Protein 5XAV (pdb70)

B-factor: mean 22.14, std 11.27, range [8.84, 95.39]

InterPro domains:
  IPR010941 Poly-beta-hydroxybutyrate polymerase, N-terminal domain [PF07167] (71-236)
  IPR010963 Poly(R)-hydroxyalkanoic acid synthase, class I [TIGR01838] (29-555)
  IPR029058 Alpha/Beta hydrolase fold [G3DSA:3.40.50.1820] (192-478)
  IPR029058 Alpha/Beta hydrolase fold [SSF53474] (191-480)
  IPR051321 Polyhydroxyalkanoate Synthase [PTHR36837] (29-557)

Organism: NCBI:txid611307

Structure (mmCIF, N/CA/C/O backbone):
data_5XAV
#
_entry.id   5XAV
#
_cell.length_a   117.332
_cell.length_b   117.332
_cell.length_c   105.911
_cell.angle_alpha   90.00
_cell.angle_beta   90.00
_cell.angle_gamma   120.00
#
_symmetry.space_group_name_H-M   'P 61'
#
loop_
_entity.id
_entity.type
_entity.pdbx_description
1 polymer 'Intracellular polyhydroxyalkanoate synthase'
2 water water
#
loop_
_atom_site.group_PDB
_atom_site.id
_atom_site.type_symbol
_atom_site.label_atom_id
_atom_site.label_alt_id
_atom_site.label_comp_id
_atom_site.label_asym_id
_atom_site.label_entity_id
_atom_site.label_seq_id
_atom_site.pdbx_PDB_ins_code
_atom_site.Cartn_x
_atom_site.Cartn_y
_atom_site.Cartn_z
_atom_site.occupancy
_atom_site.B_iso_or_equiv
_atom_site.auth_seq_id
_atom_site.auth_comp_id
_atom_site.auth_asym_id
_atom_site.auth_atom_id
_atom_site.pdbx_PDB_model_num
ATOM 1 N N . PRO A 1 2 ? 31.348 -40.318 -65.485 1.00 51.68 174 PRO A N 1
ATOM 2 C CA . PRO A 1 2 ? 31.260 -40.445 -64.039 1.00 58.97 174 PRO A CA 1
ATOM 3 C C . PRO A 1 2 ? 30.458 -39.296 -63.384 1.00 61.34 174 PRO A C 1
ATOM 4 O O . PRO A 1 2 ? 29.767 -38.534 -64.058 1.00 69.37 174 PRO A O 1
ATOM 8 N N . PHE A 1 3 ? 30.573 -39.161 -62.077 1.00 48.73 175 PHE A N 1
ATOM 9 C CA . PHE A 1 3 ? 29.863 -38.107 -61.369 1.00 33.80 175 PHE A CA 1
ATOM 10 C C . PHE A 1 3 ? 30.550 -36.751 -61.577 1.00 43.71 175 PHE A C 1
ATOM 11 O O . PHE A 1 3 ? 31.759 -36.654 -61.441 1.00 44.58 175 PHE A O 1
ATOM 19 N N . GLN A 1 4 ? 29.760 -35.725 -61.922 1.00 32.36 176 GLN A N 1
ATOM 20 C CA . GLN A 1 4 ? 30.214 -34.330 -61.929 1.00 33.39 176 GLN A CA 1
ATOM 21 C C . GLN A 1 4 ? 29.298 -33.581 -60.996 1.00 25.24 176 GLN A C 1
ATOM 22 O O . GLN A 1 4 ? 28.128 -33.346 -61.305 1.00 25.98 176 GLN A O 1
ATOM 28 N N . ILE A 1 5 ? 29.808 -33.191 -59.859 1.00 25.44 177 ILE A N 1
ATOM 29 C CA . ILE A 1 5 ? 29.019 -32.473 -58.834 1.00 21.58 177 ILE A CA 1
ATOM 30 C C . ILE A 1 5 ? 28.516 -31.177 -59.480 1.00 21.60 177 ILE A C 1
ATOM 31 O O . ILE A 1 5 ? 29.297 -30.396 -60.068 1.00 23.37 177 ILE A O 1
ATOM 36 N N . GLY A 1 6 ? 27.218 -30.952 -59.328 1.00 19.64 178 GLY A N 1
ATOM 37 C CA . GLY A 1 6 ? 26.555 -29.844 -59.911 1.00 19.91 178 GLY A CA 1
ATOM 38 C C . GLY A 1 6 ? 25.948 -30.077 -61.273 1.00 22.00 178 GLY A C 1
ATOM 39 O O . GLY A 1 6 ? 25.187 -29.183 -61.779 1.00 27.32 178 GLY A O 1
ATOM 40 N N . LYS A 1 7 ? 26.341 -31.194 -61.918 1.00 24.28 179 LYS A N 1
ATOM 41 C CA . LYS A 1 7 ? 25.879 -31.526 -63.240 1.00 24.03 179 LYS A CA 1
ATOM 42 C C . LYS A 1 7 ? 24.977 -32.752 -63.323 1.00 25.94 179 LYS A C 1
ATOM 43 O O . LYS A 1 7 ? 23.961 -32.742 -64.052 1.00 32.30 179 LYS A O 1
ATOM 49 N N . ASN A 1 8 ? 25.412 -33.847 -62.716 1.00 27.90 180 ASN A N 1
ATOM 50 C CA . ASN A 1 8 ? 24.557 -35.008 -62.667 1.00 28.88 180 ASN A CA 1
ATOM 51 C C . ASN A 1 8 ? 24.395 -35.565 -61.262 1.00 24.20 180 ASN A C 1
ATOM 52 O O . ASN A 1 8 ? 23.947 -36.681 -61.077 1.00 28.74 180 ASN A O 1
ATOM 57 N N . LEU A 1 9 ? 24.753 -34.721 -60.294 1.00 22.96 181 LEU A N 1
ATOM 58 C CA . LEU A 1 9 ? 24.560 -34.961 -58.884 1.00 21.50 181 LEU A CA 1
ATOM 59 C C . LEU A 1 9 ? 24.576 -33.561 -58.237 1.00 19.21 181 LEU A C 1
ATOM 60 O O . LEU A 1 9 ? 25.217 -32.708 -58.725 1.00 18.72 181 LEU A O 1
ATOM 65 N N . VAL A 1 10 ? 23.871 -33.401 -57.123 1.00 16.42 182 VAL A N 1
ATOM 66 C CA . VAL A 1 10 ? 23.847 -32.102 -56.434 1.00 15.22 182 VAL A CA 1
ATOM 67 C C . VAL A 1 10 ? 23.372 -30.975 -57.358 1.00 17.13 182 VAL A C 1
ATOM 68 O O . VAL A 1 10 ? 23.992 -29.975 -57.488 1.00 17.37 182 VAL A O 1
ATOM 72 N N . VAL A 1 11 ? 22.245 -31.213 -57.986 1.00 15.70 183 VAL A N 1
ATOM 73 C CA . VAL A 1 11 ? 21.697 -30.321 -58.987 1.00 16.37 183 VAL A CA 1
ATOM 74 C C . VAL A 1 11 ? 20.527 -29.426 -58.655 1.00 14.72 183 VAL A C 1
ATOM 75 O O . VAL A 1 11 ? 20.005 -28.805 -59.508 1.00 17.81 183 VAL A O 1
ATOM 79 N N . THR A 1 12 ? 20.148 -29.344 -57.386 1.00 14.86 184 THR A N 1
ATOM 80 C CA . THR A 1 12 ? 19.035 -28.495 -57.027 1.00 13.52 184 THR A CA 1
ATOM 81 C C . THR A 1 12 ? 19.463 -27.059 -57.367 1.00 12.43 184 THR A C 1
ATOM 82 O O . THR A 1 12 ? 20.431 -26.592 -56.919 1.00 14.51 184 THR A O 1
ATOM 86 N N . PRO A 1 13 ? 18.611 -26.389 -58.228 1.00 13.88 185 PRO A N 1
ATOM 87 C CA . PRO A 1 13 ? 19.032 -25.051 -58.639 1.00 13.08 185 PRO A CA 1
ATOM 88 C C . PRO A 1 13 ? 19.022 -23.963 -57.583 1.00 12.96 185 PRO A C 1
ATOM 89 O O . PRO A 1 13 ? 18.160 -23.927 -56.798 1.00 13.51 185 PRO A O 1
ATOM 93 N N . GLY A 1 14 ? 20.001 -23.088 -57.654 1.00 12.69 186 GLY A N 1
ATOM 94 C CA . GLY A 1 14 ? 20.097 -21.970 -56.744 1.00 13.09 186 GLY A CA 1
ATOM 95 C C . GLY A 1 14 ? 21.371 -21.194 -56.975 1.00 13.47 186 GLY A C 1
ATOM 96 O O . GLY A 1 14 ? 22.000 -21.359 -58.056 1.00 15.33 186 GLY A O 1
ATOM 97 N N . GLU A 1 15 ? 21.811 -20.342 -56.051 1.00 12.78 187 GLU A N 1
ATOM 98 C CA . GLU A 1 15 ? 22.957 -19.492 -56.176 1.00 12.55 187 GLU A CA 1
ATOM 99 C C . GLU A 1 15 ? 23.639 -19.406 -54.846 1.00 12.54 187 GLU A C 1
ATOM 100 O O . GLU A 1 15 ? 22.981 -19.409 -53.782 1.00 13.07 187 GLU A O 1
ATOM 106 N N . VAL A 1 16 ? 24.958 -19.364 -54.884 1.00 12.33 188 VAL A N 1
ATOM 107 C CA . VAL A 1 16 ? 25.747 -18.890 -53.744 1.00 11.29 188 VAL A CA 1
ATOM 108 C C . VAL A 1 16 ? 25.440 -17.398 -53.590 1.00 12.93 188 VAL A C 1
ATOM 109 O O . VAL A 1 16 ? 25.632 -16.627 -54.532 1.00 12.66 188 VAL A O 1
ATOM 113 N N . VAL A 1 17 ? 25.008 -17.015 -52.396 1.00 11.48 189 VAL A N 1
ATOM 114 C CA . VAL A 1 17 ? 24.597 -15.636 -52.116 1.00 11.00 189 VAL A CA 1
ATOM 115 C C . VAL A 1 17 ? 25.436 -14.972 -51.036 1.00 11.00 189 VAL A C 1
ATOM 116 O O . VAL A 1 17 ? 25.288 -13.775 -50.768 1.00 13.16 189 VAL A O 1
ATOM 120 N N . PHE A 1 18 ? 26.346 -15.728 -50.459 1.00 11.65 190 PHE A N 1
ATOM 121 C CA . PHE A 1 18 ? 27.246 -15.210 -49.419 1.00 11.92 190 PHE A CA 1
ATOM 122 C C . PHE A 1 18 ? 28.452 -16.117 -49.361 1.00 10.73 190 PHE A C 1
ATOM 123 O O . PHE A 1 18 ? 28.283 -17.367 -49.417 1.00 12.41 190 PHE A O 1
ATOM 131 N N . ARG A 1 19 ? 29.649 -15.554 -49.178 1.00 11.55 191 ARG A N 1
ATOM 132 C CA . ARG A 1 19 ? 30.840 -16.345 -48.997 1.00 12.31 191 ARG A CA 1
ATOM 133 C C . ARG A 1 19 ? 31.759 -15.652 -47.987 1.00 13.73 191 ARG A C 1
ATOM 134 O O . ARG A 1 19 ? 31.945 -14.444 -48.082 1.00 14.99 191 ARG A O 1
ATOM 142 N N . ASN A 1 20 ? 32.312 -16.411 -47.064 1.00 12.70 192 ASN A N 1
ATOM 143 C CA . ASN A 1 20 ? 33.375 -15.928 -46.225 1.00 12.83 192 ASN A CA 1
ATOM 144 C C . ASN A 1 20 ? 34.474 -16.960 -46.131 1.00 14.45 192 ASN A C 1
ATOM 145 O O . ASN A 1 20 ? 34.516 -17.876 -46.935 1.00 15.37 192 ASN A O 1
ATOM 150 N N . GLU A 1 21 ? 35.347 -16.860 -45.166 1.00 13.79 193 GLU A N 1
ATOM 151 C CA . GLU A 1 21 ? 36.508 -17.724 -45.077 1.00 15.60 193 GLU A CA 1
ATOM 152 C C . GLU A 1 21 ? 36.171 -19.156 -44.686 1.00 13.55 193 GLU A C 1
ATOM 153 O O . GLU A 1 21 ? 37.051 -20.023 -44.718 1.00 16.04 193 GLU A O 1
ATOM 159 N N . LEU A 1 22 ? 34.929 -19.392 -44.288 1.00 12.93 194 LEU A N 1
ATOM 160 C CA . LEU A 1 22 ? 34.493 -20.717 -43.829 1.00 12.58 194 LEU A CA 1
ATOM 161 C C . LEU A 1 22 ? 33.343 -21.327 -44.605 1.00 11.83 194 LEU A C 1
ATOM 162 O O . LEU A 1 22 ? 33.233 -22.548 -44.676 1.00 13.13 194 LEU A O 1
ATOM 167 N N . ILE A 1 23 ? 32.447 -20.473 -45.137 1.00 11.85 195 ILE A N 1
ATOM 168 C CA . ILE A 1 23 ? 31.227 -20.985 -45.771 1.00 11.55 195 ILE A CA 1
ATOM 169 C C . ILE A 1 23 ? 30.877 -20.330 -47.081 1.00 11.19 195 ILE A C 1
ATOM 170 O O . ILE A 1 23 ? 31.263 -19.186 -47.336 1.00 11.98 195 ILE A O 1
ATOM 175 N N . GLU A 1 24 ? 30.139 -21.083 -47.898 1.00 10.46 196 GLU A N 1
ATOM 176 C CA . GLU A 1 24 ? 29.270 -20.517 -48.910 1.00 11.06 196 GLU A CA 1
ATOM 177 C C . GLU A 1 24 ? 27.846 -20.773 -48.504 1.00 10.27 196 GLU A C 1
ATOM 178 O O . GLU A 1 24 ? 27.515 -21.882 -48.091 1.00 13.02 196 GLU A O 1
ATOM 184 N N . LEU A 1 25 ? 27.000 -19.758 -48.563 1.00 10.49 197 LEU A N 1
ATOM 185 C CA . LEU A 1 25 ? 25.608 -19.915 -48.289 1.00 9.55 197 LEU A CA 1
ATOM 186 C C . LEU A 1 25 ? 24.891 -20.043 -49.592 1.00 10.58 197 LEU A C 1
ATOM 187 O O . LEU A 1 25 ? 24.961 -19.139 -50.428 1.00 11.73 197 LEU A O 1
ATOM 192 N N . ILE A 1 26 ? 24.181 -21.138 -49.757 1.00 10.00 198 ILE A N 1
ATOM 193 C CA . ILE A 1 26 ? 23.418 -21.422 -50.983 1.00 10.46 198 ILE A CA 1
ATOM 194 C C . ILE A 1 26 ? 21.970 -21.058 -50.708 1.00 9.97 198 ILE A C 1
ATOM 195 O O . ILE A 1 26 ? 21.364 -21.537 -49.742 1.00 11.82 198 ILE A O 1
ATOM 200 N N . GLN A 1 27 ? 21.371 -20.306 -51.618 1.00 10.77 199 GLN A N 1
ATOM 201 C CA . GLN A 1 27 ? 19.951 -20.037 -51.622 1.00 10.06 199 GLN A CA 1
ATOM 202 C C . GLN A 1 27 ? 19.328 -20.777 -52.784 1.00 11.96 199 GLN A C 1
ATOM 203 O O . GLN A 1 27 ? 19.801 -20.590 -53.920 1.00 12.56 199 GLN A O 1
ATOM 209 N N . TYR A 1 28 ? 18.288 -21.568 -52.544 1.00 11.13 200 TYR A N 1
ATOM 210 C CA . TYR A 1 28 ? 17.695 -22.334 -53.617 1.00 11.75 200 TYR A CA 1
ATOM 211 C C . TYR A 1 28 ? 16.572 -21.565 -54.331 1.00 11.19 200 TYR A C 1
ATOM 212 O O . TYR A 1 28 ? 15.773 -20.861 -53.718 1.00 12.14 200 TYR A O 1
ATOM 221 N N . THR A 1 29 ? 16.500 -21.776 -55.657 1.00 11.47 201 THR A N 1
ATOM 222 C CA . THR A 1 29 ? 15.476 -21.160 -56.468 1.00 12.48 201 THR A CA 1
ATOM 223 C C . THR A 1 29 ? 14.109 -21.731 -56.118 1.00 11.20 201 THR A C 1
ATOM 224 O O . THR A 1 29 ? 13.990 -22.950 -55.982 1.00 12.54 201 THR A O 1
ATOM 228 N N . PRO A 1 30 ? 13.081 -20.890 -55.945 1.00 12.38 202 PRO A N 1
ATOM 229 C CA . PRO A 1 30 ? 11.749 -21.436 -55.619 1.00 12.09 202 PRO A CA 1
ATOM 230 C C . PRO A 1 30 ? 11.195 -22.284 -56.775 1.00 12.80 202 PRO A C 1
ATOM 231 O O . PRO A 1 30 ? 11.461 -21.976 -57.960 1.00 15.04 202 PRO A O 1
ATOM 235 N N . THR A 1 31 ? 10.353 -23.269 -56.416 1.00 11.84 203 THR A N 1
ATOM 236 C CA . THR A 1 31 ? 9.643 -24.105 -57.380 1.00 12.02 203 THR A CA 1
ATOM 237 C C . THR A 1 31 ? 8.148 -24.079 -57.129 1.00 12.11 203 THR A C 1
ATOM 238 O O . THR A 1 31 ? 7.424 -24.914 -57.678 1.00 14.70 203 THR A O 1
ATOM 242 N N . THR A 1 32 ? 7.692 -23.118 -56.314 1.00 13.24 204 THR A N 1
ATOM 243 C CA . THR A 1 32 ? 6.297 -22.925 -55.984 1.00 14.50 204 THR A CA 1
ATOM 244 C C . THR A 1 32 ? 5.951 -21.455 -56.190 1.00 13.61 204 THR A C 1
ATOM 245 O O . THR A 1 32 ? 6.806 -20.591 -56.021 1.00 14.28 204 THR A O 1
ATOM 249 N N . GLU A 1 33 ? 4.694 -21.150 -56.456 1.00 12.65 205 GLU A N 1
ATOM 250 C CA . GLU A 1 33 ? 4.272 -19.781 -56.678 1.00 12.66 205 GLU A CA 1
ATOM 251 C C . GLU A 1 33 ? 4.296 -18.953 -55.400 1.00 13.14 205 GLU A C 1
ATOM 252 O O . GLU A 1 33 ? 4.598 -17.735 -55.435 1.00 13.91 205 GLU A O 1
ATOM 258 N N . LYS A 1 34 ? 3.950 -19.606 -54.298 1.00 12.45 206 LYS A N 1
ATOM 259 C CA . LYS A 1 34 ? 3.979 -19.024 -52.961 1.00 11.47 206 LYS A CA 1
ATOM 260 C C . LYS A 1 34 ? 4.934 -19.819 -52.090 1.00 11.11 206 LYS A C 1
ATOM 261 O O . LYS A 1 34 ? 5.106 -21.018 -52.315 1.00 12.60 206 LYS A O 1
ATOM 267 N N . VAL A 1 35 ? 5.480 -19.163 -51.089 1.00 11.53 207 VAL A N 1
ATOM 268 C CA . VAL A 1 35 ? 6.345 -19.804 -50.123 1.00 10.86 207 VAL A CA 1
ATOM 269 C C . VAL A 1 35 ? 5.928 -19.475 -48.714 1.00 10.23 207 VAL A C 1
ATOM 270 O O . VAL A 1 35 ? 5.309 -18.412 -48.481 1.00 12.51 207 VAL A O 1
ATOM 274 N N . HIS A 1 36 ? 6.276 -20.344 -47.763 1.00 10.23 208 HIS A N 1
ATOM 275 C CA . HIS A 1 36 ? 6.210 -19.969 -46.366 1.00 10.81 208 HIS A CA 1
ATOM 276 C C . HIS A 1 36 ? 7.156 -18.784 -46.137 1.00 10.99 208 HIS A C 1
ATOM 277 O O . HIS A 1 36 ? 8.311 -18.823 -46.599 1.00 11.44 208 HIS A O 1
ATOM 284 N N . GLU A 1 37 ? 6.746 -17.771 -45.422 1.00 10.47 209 GLU A N 1
ATOM 285 C CA . GLU A 1 37 ? 7.546 -16.588 -45.287 1.00 11.38 209 GLU A CA 1
ATOM 286 C C . GLU A 1 37 ? 8.850 -16.768 -44.516 1.00 10.18 209 GLU A C 1
ATOM 287 O O . GLU A 1 37 ? 9.840 -16.131 -44.823 1.00 11.37 209 GLU A O 1
ATOM 293 N N . LYS A 1 38 ? 8.805 -17.594 -43.497 1.00 9.88 210 LYS A N 1
ATOM 294 C CA . LYS A 1 38 ? 9.918 -17.722 -42.563 1.00 9.96 210 LYS A CA 1
ATOM 295 C C . LYS A 1 38 ? 10.960 -18.728 -43.095 1.00 9.51 210 LYS A C 1
ATOM 296 O O . LYS A 1 38 ? 10.612 -19.880 -43.288 1.00 10.95 210 LYS A O 1
ATOM 302 N N . PRO A 1 39 ? 12.202 -18.270 -43.306 1.00 9.76 211 PRO A N 1
ATOM 303 C CA . PRO A 1 39 ? 13.205 -19.148 -43.951 1.00 9.88 211 PRO A CA 1
ATOM 304 C C . PRO A 1 39 ? 13.614 -20.327 -43.100 1.00 10.32 211 PRO A C 1
ATOM 305 O O . PRO A 1 39 ? 13.415 -20.392 -41.877 1.00 10.16 211 PRO A O 1
ATOM 309 N N . LEU A 1 40 ? 14.243 -21.279 -43.779 1.00 9.41 212 LEU A N 1
ATOM 310 C CA . LEU A 1 40 ? 14.697 -22.559 -43.262 1.00 10.46 212 LEU A CA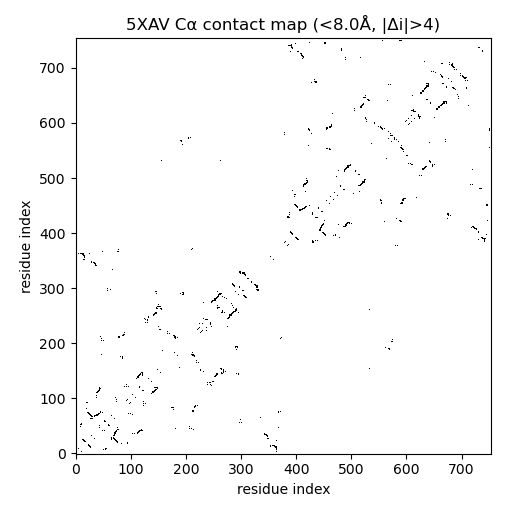 1
ATOM 311 C C . LEU A 1 40 ? 16.169 -22.716 -43.573 1.00 9.63 212 LEU A C 1
ATOM 312 O O . LEU A 1 40 ? 16.544 -22.774 -44.740 1.00 11.30 212 LEU A O 1
ATOM 317 N N . LEU A 1 41 ? 17.008 -22.749 -42.529 1.00 9.59 213 LEU A N 1
ATOM 318 C CA . LEU A 1 41 ? 18.447 -22.851 -42.658 1.00 10.05 213 LEU A CA 1
ATOM 319 C C . LEU A 1 41 ? 18.940 -24.267 -42.385 1.00 9.41 213 LEU A C 1
ATOM 320 O O . LEU A 1 41 ? 18.718 -24.819 -41.284 1.00 11.28 213 LEU A O 1
ATOM 325 N N . PHE A 1 42 ? 19.580 -24.881 -43.371 1.00 9.50 214 PHE A N 1
ATOM 326 C CA . PHE A 1 42 ? 20.221 -26.181 -43.238 1.00 9.93 214 PHE A CA 1
ATOM 327 C C . PHE A 1 42 ? 21.683 -26.001 -42.832 1.00 10.42 214 PHE A C 1
ATOM 328 O O . PHE A 1 42 ? 22.446 -25.306 -43.518 1.00 10.35 214 PHE A O 1
ATOM 336 N N . VAL A 1 43 ? 22.076 -26.677 -41.738 1.00 10.39 215 VAL A N 1
ATOM 337 C CA . VAL A 1 43 ? 23.417 -26.722 -41.223 1.00 10.59 215 VAL A CA 1
ATOM 338 C C . VAL A 1 43 ? 23.910 -28.181 -41.331 1.00 9.81 215 VAL A C 1
ATOM 339 O O . VAL A 1 43 ? 23.690 -29.007 -40.427 1.00 11.09 215 VAL A O 1
ATOM 343 N N . PRO A 1 44 ? 24.513 -28.524 -42.467 1.00 10.69 216 PRO A N 1
ATOM 344 C CA . PRO A 1 44 ? 24.984 -29.895 -42.686 1.00 11.36 216 PRO A CA 1
ATOM 345 C C . PRO A 1 44 ? 26.253 -30.146 -41.832 1.00 12.53 216 PRO A C 1
ATOM 346 O O . PRO A 1 44 ? 26.836 -29.199 -41.281 1.00 13.77 216 PRO A O 1
ATOM 350 N N . PRO A 1 45 ? 26.701 -31.392 -41.788 1.00 14.23 217 PRO A N 1
ATOM 351 C CA . PRO A 1 45 ? 27.960 -31.609 -41.159 1.00 15.98 217 PRO A CA 1
ATOM 352 C C . PRO A 1 45 ? 29.116 -31.097 -41.957 1.00 16.02 217 PRO A C 1
ATOM 353 O O . PRO A 1 45 ? 28.995 -30.916 -43.180 1.00 15.47 217 PRO A O 1
ATOM 357 N N . CYS A 1 46 ? 30.266 -30.888 -41.321 1.00 16.34 218 CYS A N 1
ATOM 358 C CA . CYS A 1 46 ? 31.517 -30.439 -41.971 1.00 15.91 218 CYS A CA 1
ATOM 359 C C . CYS A 1 46 ? 32.523 -31.591 -42.022 1.00 17.44 218 CYS A C 1
ATOM 360 O O . CYS A 1 46 ? 33.679 -31.413 -42.321 1.00 16.33 218 CYS A O 1
ATOM 363 N N . ILE A 1 47 ? 32.014 -32.793 -41.750 1.00 16.16 219 ILE A N 1
ATOM 364 C CA . ILE A 1 47 ? 32.702 -34.045 -42.062 1.00 17.26 219 ILE A CA 1
ATOM 365 C C . ILE A 1 47 ? 32.014 -34.617 -43.295 1.00 16.87 219 ILE A C 1
ATOM 366 O O . ILE A 1 47 ? 30.775 -34.733 -43.264 1.00 18.96 219 ILE A O 1
ATOM 371 N N . ASN A 1 48 ? 32.731 -35.043 -44.343 1.00 18.78 220 ASN A N 1
ATOM 372 C CA . ASN A 1 48 ? 32.150 -35.261 -45.606 1.00 18.48 220 ASN A CA 1
ATOM 373 C C . ASN A 1 48 ? 31.458 -34.005 -46.154 1.00 15.39 220 ASN A C 1
ATOM 374 O O . ASN A 1 48 ? 31.536 -32.958 -45.438 1.00 22.28 220 ASN A O 1
ATOM 379 N N . LYS A 1 49 ? 30.859 -34.097 -47.315 1.00 15.69 221 LYS A N 1
ATOM 380 C CA . LYS A 1 49 ? 30.303 -32.978 -48.000 1.00 16.00 221 LYS A CA 1
ATOM 381 C C . LYS A 1 49 ? 28.779 -32.988 -47.733 1.00 14.21 221 LYS A C 1
ATOM 382 O O . LYS A 1 49 ? 28.134 -34.039 -47.526 1.00 18.97 221 LYS A O 1
ATOM 388 N N . TYR A 1 50 ? 28.205 -31.800 -47.789 1.00 14.32 222 TYR A N 1
ATOM 389 C CA . TYR A 1 50 ? 26.811 -31.630 -47.462 1.00 13.33 222 TYR A CA 1
ATOM 390 C C . TYR A 1 50 ? 25.867 -32.454 -48.334 1.00 13.83 222 TYR A C 1
ATOM 391 O O . TYR A 1 50 ? 24.708 -32.650 -47.948 1.00 14.49 222 TYR A O 1
ATOM 400 N N . TYR A 1 51 ? 26.317 -32.856 -49.535 1.00 14.75 223 TYR A N 1
ATOM 401 C CA . TYR A 1 51 ? 25.445 -33.239 -50.573 1.00 14.27 223 TYR A CA 1
ATOM 402 C C . TYR A 1 51 ? 24.791 -34.616 -50.403 1.00 13.29 223 TYR A C 1
ATOM 403 O O . TYR A 1 51 ? 23.991 -35.033 -51.250 1.00 14.77 223 TYR A O 1
ATOM 412 N N . LEU A 1 52 ? 25.110 -35.277 -49.319 1.00 13.02 224 LEU A N 1
ATOM 413 C CA . LEU A 1 52 ? 24.224 -36.341 -48.876 1.00 15.23 224 LEU A CA 1
ATOM 414 C C . LEU A 1 52 ? 22.784 -35.858 -48.789 1.00 15.18 224 LEU A C 1
ATOM 415 O O . LEU A 1 52 ? 21.846 -36.661 -49.020 1.00 16.11 224 LEU A O 1
ATOM 420 N N . MET A 1 53 ? 22.582 -34.545 -48.510 1.00 13.29 225 MET A N 1
ATOM 421 C CA . MET A 1 53 ? 21.269 -33.925 -48.446 1.00 13.61 225 MET A CA 1
ATOM 422 C C . MET A 1 53 ? 20.755 -33.431 -49.796 1.00 13.65 225 MET A C 1
ATOM 423 O O . MET A 1 53 ? 19.638 -32.913 -49.879 1.00 15.31 225 MET A O 1
ATOM 428 N N . ASP A 1 54 ? 21.557 -33.581 -50.842 1.00 13.11 226 ASP A N 1
ATOM 429 C CA . ASP A 1 54 ? 21.169 -33.197 -52.198 1.00 12.59 226 ASP A CA 1
ATOM 430 C C . ASP A 1 54 ? 21.811 -34.110 -53.223 1.00 14.53 226 ASP A C 1
ATOM 431 O O . ASP A 1 54 ? 22.686 -33.653 -53.986 1.00 15.27 226 ASP A O 1
ATOM 436 N N . LEU A 1 55 ? 21.445 -35.375 -53.253 1.00 16.77 227 LEU A N 1
ATOM 437 C CA . LEU A 1 55 ? 22.039 -36.312 -54.188 1.00 16.73 227 LEU A CA 1
ATOM 438 C C . LEU A 1 55 ? 21.433 -36.215 -55.567 1.00 17.95 227 LEU A C 1
ATOM 439 O O . LEU A 1 55 ? 21.894 -35.423 -56.406 1.00 21.13 227 LEU A O 1
ATOM 444 N N . GLN A 1 56 ? 20.453 -37.024 -55.855 1.00 18.40 228 GLN A N 1
ATOM 445 C CA . GLN A 1 56 ? 19.703 -36.931 -57.087 1.00 19.76 228 GLN A CA 1
ATOM 446 C C . GLN A 1 56 ? 18.428 -36.175 -56.822 1.00 17.46 228 GLN A C 1
ATOM 447 O O . GLN A 1 56 ? 18.018 -36.082 -55.715 1.00 17.78 228 GLN A O 1
ATOM 453 N N . PRO A 1 57 ? 17.723 -35.727 -57.860 1.00 17.98 229 PRO A N 1
ATOM 454 C CA . PRO A 1 57 ? 16.451 -35.085 -57.603 1.00 17.74 229 PRO A CA 1
ATOM 455 C C . PRO A 1 57 ? 15.486 -35.968 -56.818 1.00 17.24 229 PRO A C 1
ATOM 456 O O . PRO A 1 57 ? 14.864 -35.496 -55.870 1.00 18.20 229 PRO A O 1
ATOM 460 N N . ASP A 1 58 ? 15.423 -37.253 -57.111 1.00 18.80 230 ASP A N 1
ATOM 461 C CA . ASP A 1 58 ? 14.410 -38.098 -56.433 1.00 20.35 230 ASP A CA 1
ATOM 462 C C . ASP A 1 58 ? 14.665 -38.236 -54.957 1.00 18.32 230 ASP A C 1
ATOM 463 O O . ASP A 1 58 ? 13.712 -38.303 -54.186 1.00 21.66 230 ASP A O 1
ATOM 468 N N . ASN A 1 59 ? 15.941 -38.211 -54.535 1.00 17.38 231 ASN A N 1
ATOM 469 C CA . ASN A 1 59 ? 16.256 -38.427 -53.120 1.00 17.15 231 ASN A CA 1
ATOM 470 C C . ASN A 1 59 ? 16.805 -37.223 -52.405 1.00 15.24 231 ASN A C 1
ATOM 471 O O . ASN A 1 59 ? 17.250 -37.281 -51.246 1.00 15.40 231 ASN A O 1
ATOM 476 N N . SER A 1 60 ? 16.766 -36.055 -53.095 1.00 13.82 232 SER A N 1
ATOM 477 C CA . SER A 1 60 ? 17.240 -34.803 -52.521 1.00 12.45 232 SER A CA 1
ATOM 478 C C . SER A 1 60 ? 16.366 -34.246 -51.418 1.00 12.19 232 SER A C 1
ATOM 479 O O . SER A 1 60 ? 15.168 -34.005 -51.636 1.00 13.01 232 SER A O 1
ATOM 482 N N . MET A 1 61 ? 16.951 -34.031 -50.241 1.00 11.76 233 MET A N 1
ATOM 483 C CA . MET A 1 61 ? 16.195 -33.435 -49.143 1.00 12.22 233 MET A CA 1
ATOM 484 C C . MET A 1 61 ? 15.933 -31.962 -49.421 1.00 11.25 233 MET A C 1
ATOM 485 O O . MET A 1 61 ? 14.835 -31.443 -49.147 1.00 11.40 233 MET A O 1
ATOM 490 N N . VAL A 1 62 ? 16.936 -31.219 -49.882 1.00 11.25 234 VAL A N 1
ATOM 491 C CA . VAL A 1 62 ? 16.771 -29.805 -50.157 1.00 11.25 234 VAL A CA 1
ATOM 492 C C . VAL A 1 62 ? 15.673 -29.616 -51.221 1.00 11.65 234 VAL A C 1
ATOM 493 O O . VAL A 1 62 ? 14.812 -28.727 -51.088 1.00 11.86 234 VAL A O 1
ATOM 497 N N . ARG A 1 63 ? 15.710 -30.412 -52.274 1.00 11.98 235 ARG A N 1
ATOM 498 C CA . ARG A 1 63 ? 14.748 -30.255 -53.362 1.00 11.78 235 ARG A CA 1
ATOM 499 C C . ARG A 1 63 ? 13.353 -30.465 -52.803 1.00 11.69 235 ARG A C 1
ATOM 500 O O . ARG A 1 63 ? 12.388 -29.748 -53.165 1.00 11.67 235 ARG A O 1
ATOM 508 N N . HIS A 1 64 ? 13.183 -31.491 -51.985 1.00 11.64 236 HIS A N 1
ATOM 509 C CA . HIS A 1 64 ? 11.844 -31.771 -51.400 1.00 10.68 236 HIS A CA 1
ATOM 510 C C . HIS A 1 64 ? 11.331 -30.555 -50.617 1.00 10.76 236 HIS A C 1
ATOM 511 O O . HIS A 1 64 ? 10.196 -30.123 -50.776 1.00 11.80 236 HIS A O 1
ATOM 518 N N . PHE A 1 65 ? 12.166 -30.015 -49.730 1.00 9.92 237 PHE A N 1
ATOM 519 C CA . PHE A 1 65 ? 11.710 -28.923 -48.877 1.00 9.87 237 PHE A CA 1
ATOM 520 C C . PHE A 1 65 ? 11.476 -27.626 -49.653 1.00 10.10 237 PHE A C 1
ATOM 521 O O . PHE A 1 65 ? 10.502 -26.912 -49.368 1.00 11.18 237 PHE A O 1
ATOM 529 N N . VAL A 1 66 ? 12.285 -27.317 -50.673 1.00 9.76 238 VAL A N 1
ATOM 530 C CA . VAL A 1 66 ? 11.987 -26.194 -51.511 1.00 10.54 238 VAL A CA 1
ATOM 531 C C . VAL A 1 66 ? 10.609 -26.432 -52.173 1.00 10.78 238 VAL A C 1
ATOM 532 O O . VAL A 1 66 ? 9.759 -25.521 -52.287 1.00 11.72 238 VAL A O 1
ATOM 536 N N . GLY A 1 67 ? 10.362 -27.671 -52.604 1.00 11.15 239 GLY A N 1
ATOM 537 C CA . GLY A 1 67 ? 9.099 -27.999 -53.256 1.00 12.43 239 GLY A CA 1
ATOM 538 C C . GLY A 1 67 ? 7.885 -27.956 -52.349 1.00 11.29 239 GLY A C 1
ATOM 539 O O . GLY A 1 67 ? 6.766 -27.867 -52.853 1.00 13.21 239 GLY A O 1
ATOM 540 N N . GLN A 1 68 ? 8.104 -28.017 -51.023 1.00 10.79 240 GLN A N 1
ATOM 541 C CA . GLN A 1 68 ? 7.069 -27.868 -50.039 1.00 11.76 240 GLN A CA 1
ATOM 542 C C . GLN A 1 68 ? 6.809 -26.386 -49.706 1.00 13.06 240 GLN A C 1
ATOM 543 O O . GLN A 1 68 ? 5.993 -26.077 -48.818 1.00 14.18 240 GLN A O 1
ATOM 549 N N . GLY A 1 69 ? 7.537 -25.478 -50.361 1.00 10.95 241 GLY A N 1
ATOM 550 C CA . GLY A 1 69 ? 7.370 -24.075 -50.148 1.00 12.31 241 GLY A CA 1
ATOM 551 C C . GLY A 1 69 ? 8.290 -23.402 -49.176 1.00 10.33 241 GLY A C 1
ATOM 552 O O . GLY A 1 69 ? 8.064 -22.238 -48.812 1.00 12.02 241 GLY A O 1
ATOM 553 N N . TYR A 1 70 ? 9.319 -24.095 -48.724 1.00 9.94 242 TYR A N 1
ATOM 554 C CA . TYR A 1 70 ? 10.239 -23.463 -47.787 1.00 9.66 242 TYR A CA 1
ATOM 555 C C . TYR A 1 70 ? 11.319 -22.650 -48.522 1.00 10.07 242 TYR A C 1
ATOM 556 O O . TYR A 1 70 ? 11.778 -23.056 -49.617 1.00 10.86 242 TYR A O 1
ATOM 565 N N . ARG A 1 71 ? 11.706 -21.562 -47.934 1.00 10.05 243 ARG A N 1
ATOM 566 C CA . ARG A 1 71 ? 12.758 -20.694 -48.397 1.00 9.29 243 ARG A CA 1
ATOM 567 C C . ARG A 1 71 ? 14.060 -21.271 -47.813 1.00 9.29 243 ARG A C 1
ATOM 568 O O . ARG A 1 71 ? 14.435 -20.958 -46.675 1.00 10.40 243 ARG A O 1
ATOM 576 N N . VAL A 1 72 ? 14.693 -22.171 -48.550 1.00 10.21 244 VAL A N 1
ATOM 577 C CA . VAL A 1 72 ? 15.781 -22.960 -48.050 1.00 11.20 244 VAL A CA 1
ATOM 578 C C . VAL A 1 72 ? 17.115 -22.264 -48.328 1.00 9.60 244 VAL A C 1
ATOM 579 O O . VAL A 1 72 ? 17.375 -21.834 -49.493 1.00 10.38 244 VAL A O 1
ATOM 583 N N . PHE A 1 73 ? 17.913 -22.154 -47.286 1.00 9.29 245 PHE A N 1
ATOM 584 C CA . PHE A 1 73 ? 19.302 -21.735 -47.389 1.00 9.75 245 PHE A CA 1
ATOM 585 C C . PHE A 1 73 ? 20.150 -22.827 -46.790 1.00 10.24 245 PHE A C 1
ATOM 586 O O . PHE A 1 73 ? 19.764 -23.418 -45.779 1.00 12.30 245 PHE A O 1
ATOM 594 N N . LEU A 1 74 ? 21.327 -23.063 -47.334 1.00 9.47 246 LEU A N 1
ATOM 595 C CA . LEU A 1 74 ? 22.178 -24.177 -46.865 1.00 9.72 246 LEU A CA 1
ATOM 596 C C . LEU A 1 74 ? 23.628 -23.749 -46.732 1.00 9.44 246 LEU A C 1
ATOM 597 O O . LEU A 1 74 ? 24.186 -23.035 -47.587 1.00 11.21 246 LEU A O 1
ATOM 602 N N . VAL A 1 75 ? 24.264 -24.143 -45.619 1.00 10.11 247 VAL A N 1
ATOM 603 C CA . VAL A 1 75 ? 25.665 -23.877 -45.369 1.00 10.85 247 VAL A CA 1
ATOM 604 C C . VAL A 1 75 ? 26.527 -24.934 -46.049 1.00 10.48 247 VAL A C 1
ATOM 605 O O . VAL A 1 75 ? 26.426 -26.139 -45.699 1.00 12.29 247 VAL A O 1
ATOM 609 N N . SER A 1 76 ? 27.433 -24.493 -46.932 1.00 10.85 248 SER A N 1
ATOM 610 C CA . SER A 1 76 ? 28.409 -25.346 -47.567 1.00 11.19 248 SER A CA 1
ATOM 611 C C . SER A 1 76 ? 29.754 -25.042 -47.013 1.00 11.57 248 SER A C 1
ATOM 612 O O . SER A 1 76 ? 30.295 -23.939 -47.208 1.00 12.25 248 SER A O 1
ATOM 615 N N . TRP A 1 77 ? 30.301 -25.984 -46.217 1.00 11.62 249 TRP A N 1
ATOM 616 C CA . TRP A 1 77 ? 31.540 -25.743 -45.467 1.00 12.71 249 TRP A CA 1
ATOM 617 C C . TRP A 1 77 ? 32.802 -25.841 -46.344 1.00 12.78 249 TRP A C 1
ATOM 618 O O . TRP A 1 77 ? 32.954 -26.740 -47.188 1.00 14.45 249 TRP A O 1
ATOM 629 N N . ARG A 1 78 ? 33.742 -24.964 -46.081 1.00 13.74 250 ARG A N 1
ATOM 630 C CA . ARG A 1 78 ? 35.026 -24.975 -46.769 1.00 12.97 250 ARG A CA 1
ATOM 631 C C . ARG A 1 78 ? 35.918 -26.091 -46.176 1.00 15.26 250 ARG A C 1
ATOM 632 O O . ARG A 1 78 ? 36.163 -26.107 -44.945 1.00 15.00 250 ARG A O 1
ATOM 640 N N . SER A 1 79 ? 36.409 -26.977 -47.039 1.00 14.24 251 SER A N 1
ATOM 641 C CA . SER A 1 79 ? 37.385 -27.981 -46.620 1.00 15.27 251 SER A CA 1
ATOM 642 C C . SER A 1 79 ? 38.670 -27.308 -46.156 1.00 16.80 251 SER A C 1
ATOM 643 O O . SER A 1 79 ? 39.136 -26.395 -46.812 1.00 17.42 251 SER A O 1
ATOM 646 N N . ALA A 1 80 ? 39.197 -27.706 -44.984 1.00 16.07 252 ALA A N 1
ATOM 647 C CA . ALA A 1 80 ? 40.281 -26.925 -44.376 1.00 15.70 252 ALA A CA 1
ATOM 648 C C . ALA A 1 80 ? 41.540 -26.881 -45.239 1.00 17.28 252 ALA A C 1
ATOM 649 O O . ALA A 1 80 ? 42.026 -27.908 -45.733 1.00 18.81 252 ALA A O 1
ATOM 651 N N . VAL A 1 81 ? 42.080 -25.692 -45.364 1.00 18.13 253 VAL A N 1
ATOM 652 C CA . VAL A 1 81 ? 43.331 -25.406 -46.046 1.00 19.53 253 VAL A CA 1
ATOM 653 C C . VAL A 1 81 ? 44.207 -24.590 -45.072 1.00 21.32 253 VAL A C 1
ATOM 654 O O . VAL A 1 81 ? 43.725 -24.141 -44.050 1.00 20.89 253 VAL A O 1
ATOM 658 N N . PRO A 1 82 ? 45.477 -24.380 -45.407 1.00 22.82 254 PRO A N 1
ATOM 659 C CA . PRO A 1 82 ? 46.371 -23.794 -44.411 1.00 23.22 254 PRO A CA 1
ATOM 660 C C . PRO A 1 82 ? 45.933 -22.470 -43.804 1.00 23.07 254 PRO A C 1
ATOM 661 O O . PRO A 1 82 ? 46.237 -22.185 -42.665 1.00 22.63 254 PRO A O 1
ATOM 665 N N . GLU A 1 83 ? 45.287 -21.609 -44.574 1.00 21.92 255 GLU A N 1
ATOM 666 C CA . GLU A 1 83 ? 44.865 -20.346 -43.972 1.00 22.94 255 GLU A CA 1
ATOM 667 C C . GLU A 1 83 ? 43.793 -20.512 -42.896 1.00 21.33 255 GLU A C 1
ATOM 668 O O . GLU A 1 83 ? 43.516 -19.578 -42.152 1.00 22.77 255 GLU A O 1
ATOM 674 N N . MET A 1 84 ? 43.228 -21.725 -42.794 1.00 19.10 256 MET A N 1
ATOM 675 C CA . MET A 1 84 ? 42.247 -22.061 -41.786 1.00 17.60 256 MET A CA 1
ATOM 676 C C . MET A 1 84 ? 42.819 -22.866 -40.620 1.00 18.15 256 MET A C 1
ATOM 677 O O . MET A 1 84 ? 42.047 -23.358 -39.779 1.00 17.22 256 MET A O 1
ATOM 682 N N . LYS A 1 85 ? 44.127 -22.990 -40.550 1.00 18.15 257 LYS A N 1
ATOM 683 C CA . LYS A 1 85 ? 44.747 -23.921 -39.617 1.00 18.21 257 LYS A CA 1
ATOM 684 C C . LYS A 1 85 ? 44.526 -23.582 -38.150 1.00 18.27 257 LYS A C 1
ATOM 685 O O . LYS A 1 85 ? 44.735 -24.446 -37.281 1.00 19.37 257 LYS A O 1
ATOM 691 N N . ASN A 1 86 ? 44.158 -22.338 -37.861 1.00 18.77 258 ASN A N 1
ATOM 692 C CA . ASN A 1 86 ? 43.890 -21.933 -36.495 1.00 19.48 258 ASN A CA 1
ATOM 693 C C . ASN A 1 86 ? 42.423 -21.865 -36.144 1.00 18.27 258 ASN A C 1
ATOM 694 O O . ASN A 1 86 ? 42.089 -21.424 -35.060 1.00 20.82 258 ASN A O 1
ATOM 699 N N . PHE A 1 87 ? 41.536 -22.239 -37.092 1.00 15.36 259 PHE A N 1
ATOM 700 C CA . PHE A 1 87 ? 40.116 -22.155 -36.837 1.00 15.79 259 PHE A CA 1
ATOM 701 C C . PHE A 1 87 ? 39.718 -23.105 -35.694 1.00 14.49 259 PHE A C 1
ATOM 702 O O . PHE A 1 87 ? 40.251 -24.225 -35.583 1.00 15.88 259 PHE A O 1
ATOM 710 N N . THR A 1 88 ? 38.786 -22.648 -34.876 1.00 14.74 260 THR A N 1
ATOM 711 C CA . THR A 1 88 ? 38.338 -23.346 -33.717 1.00 13.50 260 THR A CA 1
ATOM 712 C C . THR A 1 88 ? 36.860 -23.695 -33.806 1.00 13.18 260 THR A C 1
ATOM 713 O O . THR A 1 88 ? 36.172 -23.297 -34.756 1.00 13.62 260 THR A O 1
ATOM 717 N N . TRP A 1 89 ? 36.363 -24.446 -32.810 1.00 12.57 261 TRP A N 1
ATOM 718 C CA . TRP A 1 89 ? 34.922 -24.709 -32.740 1.00 12.36 261 TRP A CA 1
ATOM 719 C C . TRP A 1 89 ? 34.142 -23.372 -32.739 1.00 12.78 261 TRP A C 1
ATOM 720 O O . TRP A 1 89 ? 33.107 -23.250 -33.370 1.00 13.36 261 TRP A O 1
ATOM 731 N N . GLU A 1 90 ? 34.636 -22.383 -32.015 1.00 12.59 262 GLU A N 1
ATOM 732 C CA . GLU A 1 90 ? 34.016 -21.088 -31.999 1.00 12.91 262 GLU A CA 1
ATOM 733 C C . GLU A 1 90 ? 33.942 -20.457 -33.405 1.00 12.41 262 GLU A C 1
ATOM 734 O O . GLU A 1 90 ? 32.952 -19.785 -33.708 1.00 13.42 262 GLU A O 1
ATOM 740 N N . THR A 1 91 ? 34.938 -20.684 -34.238 1.00 12.25 263 THR A N 1
ATOM 741 C CA . THR A 1 91 ? 34.895 -20.138 -35.574 1.00 12.18 263 THR A CA 1
ATOM 742 C C . THR A 1 91 ? 33.667 -20.717 -36.314 1.00 12.95 263 THR A C 1
ATOM 743 O O . THR A 1 91 ? 33.023 -20.022 -37.135 1.00 13.71 263 THR A O 1
ATOM 747 N N . TYR A 1 92 ? 33.378 -22.007 -36.111 1.00 12.52 264 TYR A N 1
ATOM 748 C CA . TYR A 1 92 ? 32.231 -22.635 -36.772 1.00 11.86 264 TYR A CA 1
ATOM 749 C C . TYR A 1 92 ? 30.892 -22.051 -36.304 1.00 12.03 264 TYR A C 1
ATOM 750 O O . TYR A 1 92 ? 29.970 -21.912 -37.090 1.00 12.29 264 TYR A O 1
ATOM 759 N N . ILE A 1 93 ? 30.824 -21.615 -35.066 1.00 11.85 265 ILE A N 1
ATOM 760 C CA . ILE A 1 93 ? 29.643 -20.905 -34.564 1.00 13.19 265 ILE A CA 1
ATOM 761 C C . ILE A 1 93 ? 29.559 -19.524 -35.205 1.00 11.39 265 ILE A C 1
ATOM 762 O O . ILE A 1 93 ? 28.490 -19.147 -35.741 1.00 12.07 265 ILE A O 1
ATOM 767 N N . GLU A 1 94 ? 30.626 -18.745 -35.134 1.00 11.50 266 GLU A N 1
ATOM 768 C CA . GLU A 1 94 ? 30.617 -17.344 -35.546 1.00 13.54 266 GLU A CA 1
ATOM 769 C C . GLU A 1 94 ? 30.634 -17.123 -37.042 1.00 12.14 266 GLU A C 1
ATOM 770 O O . GLU A 1 94 ? 29.737 -16.457 -37.624 1.00 13.78 266 GLU A O 1
ATOM 776 N N . LYS A 1 95 ? 31.586 -17.742 -37.726 1.00 12.38 267 LYS A N 1
ATOM 777 C CA . LYS A 1 95 ? 31.746 -17.601 -39.173 1.00 12.60 267 LYS A CA 1
ATOM 778 C C . LYS A 1 95 ? 30.890 -18.551 -39.943 1.00 12.60 267 LYS A C 1
ATOM 779 O O . LYS A 1 95 ? 30.738 -18.426 -41.162 1.00 14.86 267 LYS A O 1
ATOM 785 N N . GLY A 1 96 ? 30.322 -19.550 -39.261 1.00 12.75 268 GLY A N 1
ATOM 786 C CA . GLY A 1 96 ? 29.462 -20.533 -39.896 1.00 12.39 268 GLY A CA 1
ATOM 787 C C . GLY A 1 96 ? 28.002 -20.231 -39.600 1.00 12.08 268 GLY A C 1
ATOM 788 O O . GLY A 1 96 ? 27.323 -19.574 -40.370 1.00 13.56 268 GLY A O 1
ATOM 789 N N . VAL A 1 97 ? 27.499 -20.682 -38.457 1.00 11.47 269 VAL A N 1
ATOM 790 C CA . VAL A 1 97 ? 26.104 -20.588 -38.166 1.00 11.14 269 VAL A CA 1
ATOM 791 C C . VAL A 1 97 ? 25.633 -19.132 -38.098 1.00 10.36 269 VAL A C 1
ATOM 792 O O . VAL A 1 97 ? 24.615 -18.771 -38.722 1.00 11.34 269 VAL A O 1
ATOM 796 N N . PHE A 1 98 ? 26.278 -18.298 -37.300 1.00 10.70 270 PHE A N 1
ATOM 797 C CA . PHE A 1 98 ? 25.800 -16.924 -37.149 1.00 11.17 270 PHE A CA 1
ATOM 798 C C . PHE A 1 98 ? 25.971 -16.095 -38.418 1.00 10.64 270 PHE A C 1
ATOM 799 O O . PHE A 1 98 ? 25.095 -15.299 -38.773 1.00 12.14 270 PHE A O 1
ATOM 807 N N . ALA A 1 99 ? 27.104 -16.267 -39.144 1.00 11.12 271 ALA A N 1
ATOM 808 C CA . ALA A 1 99 ? 27.283 -15.552 -40.389 1.00 12.10 271 ALA A CA 1
ATOM 809 C C . ALA A 1 99 ? 26.160 -15.904 -41.381 1.00 11.64 271 ALA A C 1
ATOM 810 O O . ALA A 1 99 ? 25.603 -15.035 -42.055 1.00 12.06 271 ALA A O 1
ATOM 812 N N . ALA A 1 100 ? 25.846 -17.186 -41.454 1.00 11.10 272 ALA A N 1
ATOM 813 C CA . ALA A 1 100 ? 24.770 -17.647 -42.274 1.00 10.80 272 ALA A CA 1
ATOM 814 C C . ALA A 1 100 ? 23.441 -17.014 -41.902 1.00 10.35 272 ALA A C 1
ATOM 815 O O . ALA A 1 100 ? 22.718 -16.508 -42.760 1.00 11.24 272 ALA A O 1
ATOM 817 N N . ALA A 1 101 ? 23.125 -17.036 -40.616 1.00 9.93 273 ALA A N 1
ATOM 818 C CA . ALA A 1 101 ? 21.865 -16.489 -40.083 1.00 10.41 273 ALA A CA 1
ATOM 819 C C . ALA A 1 101 ? 21.754 -14.995 -40.376 1.00 10.49 273 ALA A C 1
ATOM 820 O O . ALA A 1 101 ? 20.704 -14.495 -40.774 1.00 11.27 273 ALA A O 1
ATOM 822 N N . GLU A 1 102 ? 22.840 -14.253 -40.193 1.00 10.75 274 GLU A N 1
ATOM 823 C CA . GLU A 1 102 ? 22.892 -12.827 -40.516 1.00 11.05 274 GLU A CA 1
ATOM 824 C C . GLU A 1 102 ? 22.572 -12.602 -41.974 1.00 10.98 274 GLU A C 1
ATOM 825 O O . GLU A 1 102 ? 21.787 -11.679 -42.332 1.00 12.78 274 GLU A O 1
ATOM 831 N N . ALA A 1 103 ? 23.190 -13.358 -42.877 1.00 10.37 275 ALA A N 1
ATOM 832 C CA . ALA A 1 103 ? 22.967 -13.193 -44.314 1.00 10.44 275 ALA A CA 1
ATOM 833 C C . ALA A 1 103 ? 21.499 -13.517 -44.638 1.00 10.49 275 ALA A C 1
ATOM 834 O O . ALA A 1 103 ? 20.870 -12.799 -45.450 1.00 11.52 275 ALA A O 1
ATOM 836 N N . VAL A 1 104 ? 20.919 -14.562 -44.025 1.00 10.06 276 VAL A N 1
ATOM 837 C CA . VAL A 1 104 ? 19.535 -14.877 -44.251 1.00 9.93 276 VAL A CA 1
ATOM 838 C C . VAL A 1 104 ? 18.625 -13.722 -43.814 1.00 9.43 276 VAL A C 1
ATOM 839 O O . VAL A 1 104 ? 17.699 -13.335 -44.570 1.00 11.75 276 VAL A O 1
ATOM 843 N N . GLN A 1 105 ? 18.874 -13.151 -42.654 1.00 11.18 277 GLN A N 1
ATOM 844 C CA . GLN A 1 105 ? 18.095 -12.018 -42.181 1.00 11.03 277 GLN A CA 1
ATOM 845 C C . GLN A 1 105 ? 18.183 -10.844 -43.170 1.00 10.82 277 GLN A C 1
ATOM 846 O O . GLN A 1 105 ? 17.174 -10.199 -43.470 1.00 12.97 277 GLN A O 1
ATOM 852 N N . LYS A 1 106 ? 19.400 -10.560 -43.663 1.00 12.72 278 LYS A N 1
ATOM 853 C CA . LYS A 1 106 ? 19.592 -9.443 -44.565 1.00 11.57 278 LYS A CA 1
ATOM 854 C C . LYS A 1 106 ? 18.929 -9.620 -45.902 1.00 13.60 278 LYS A C 1
ATOM 855 O O . LYS A 1 106 ? 18.396 -8.664 -46.516 1.00 15.40 278 LYS A O 1
ATOM 861 N N . ILE A 1 107 ? 19.049 -10.830 -46.427 1.00 11.80 279 ILE A N 1
ATOM 862 C CA . ILE A 1 107 ? 18.473 -11.117 -47.753 1.00 12.78 279 ILE A CA 1
ATOM 863 C C . ILE A 1 107 ? 16.947 -11.137 -47.720 1.00 12.60 279 ILE A C 1
ATOM 864 O O . ILE A 1 107 ? 16.272 -10.527 -48.577 1.00 16.67 279 ILE A O 1
ATOM 869 N N . THR A 1 108 ? 16.388 -11.858 -46.740 1.00 12.22 280 THR A N 1
ATOM 870 C CA . THR A 1 108 ? 14.940 -12.052 -46.670 1.00 12.83 280 THR A CA 1
ATOM 871 C C . THR A 1 108 ? 14.185 -10.962 -45.975 1.00 14.66 280 THR A C 1
ATOM 872 O O . THR A 1 108 ? 12.966 -10.896 -46.101 1.00 15.83 280 THR A O 1
ATOM 876 N N . LYS A 1 109 ? 14.872 -10.157 -45.180 1.00 12.94 281 LYS A N 1
ATOM 877 C CA . LYS A 1 109 ? 14.236 -9.152 -44.308 1.00 13.68 281 LYS A CA 1
ATOM 878 C C . LYS A 1 109 ? 13.349 -9.731 -43.273 1.00 13.48 281 LYS A C 1
ATOM 879 O O . LYS A 1 109 ? 12.549 -9.017 -42.654 1.00 18.32 281 LYS A O 1
ATOM 885 N N . GLN A 1 110 ? 13.534 -11.041 -42.985 1.00 12.10 282 GLN A N 1
ATOM 886 C CA . GLN A 1 110 ? 12.804 -11.687 -41.922 1.00 13.08 282 GLN A CA 1
ATOM 887 C C . GLN A 1 110 ? 13.694 -11.717 -40.674 1.00 11.83 282 GLN A C 1
ATOM 888 O O . GLN A 1 110 ? 14.885 -11.964 -40.783 1.00 14.22 282 GLN A O 1
ATOM 894 N N . PRO A 1 111 ? 13.103 -11.491 -39.517 1.00 12.84 283 PRO A N 1
ATOM 895 C CA . PRO A 1 111 ? 13.953 -11.426 -38.312 1.00 13.13 283 PRO A CA 1
ATOM 896 C C . PRO A 1 111 ? 14.447 -12.736 -37.787 1.00 12.90 283 PRO A C 1
ATOM 897 O O . PRO A 1 111 ? 15.434 -12.760 -37.049 1.00 13.90 283 PRO A O 1
ATOM 901 N N . THR A 1 112 ? 13.770 -13.834 -38.139 1.00 11.46 284 THR A N 1
ATOM 902 C CA . THR A 1 112 ? 14.106 -15.131 -37.608 1.00 10.47 284 THR A CA 1
ATOM 903 C C . THR A 1 112 ? 13.984 -16.218 -38.668 1.00 11.26 284 THR A C 1
ATOM 904 O O . THR A 1 112 ? 13.447 -15.962 -39.764 1.00 12.25 284 THR A O 1
ATOM 908 N N . MET A 1 113 ? 14.497 -17.392 -38.371 1.00 11.15 285 MET A N 1
ATOM 909 C CA . MET A 1 113 ? 14.422 -18.540 -39.235 1.00 9.46 285 MET A CA 1
ATOM 910 C C . MET A 1 113 ? 14.285 -19.796 -38.411 1.00 9.72 285 MET A C 1
ATOM 911 O O . MET A 1 113 ? 14.530 -19.783 -37.189 1.00 11.67 285 MET A O 1
ATOM 916 N N . ASN A 1 114 ? 13.908 -20.893 -39.051 1.00 9.12 286 ASN A N 1
ATOM 917 C CA . ASN A 1 114 ? 13.984 -22.209 -38.454 1.00 9.45 286 ASN A CA 1
ATOM 918 C C . ASN A 1 114 ? 15.276 -22.860 -38.881 1.00 9.90 286 ASN A C 1
ATOM 919 O O . ASN A 1 114 ? 15.715 -22.661 -40.021 1.00 11.91 286 ASN A O 1
ATOM 924 N N . ALA A 1 115 ? 15.898 -23.626 -37.995 1.00 10.69 287 ALA A N 1
ATOM 925 C CA . ALA A 1 115 ? 17.187 -24.247 -38.299 1.00 10.39 287 ALA A CA 1
ATOM 926 C C . ALA A 1 115 ? 17.151 -25.762 -38.189 1.00 8.99 287 ALA A C 1
ATOM 927 O O . ALA A 1 115 ? 16.508 -26.324 -37.279 1.00 10.49 287 ALA A O 1
ATOM 929 N N . LEU A 1 116 ? 17.911 -26.414 -39.055 1.00 9.27 288 LEU A N 1
ATOM 930 C CA . LEU A 1 116 ? 18.136 -27.847 -39.063 1.00 11.58 288 LEU A CA 1
ATOM 931 C C . LEU A 1 116 ? 19.612 -28.109 -38.997 1.00 11.05 288 LEU A C 1
ATOM 932 O O . LEU A 1 116 ? 20.374 -27.529 -39.780 1.00 11.55 288 LEU A O 1
ATOM 937 N N . GLY A 1 117 ? 20.023 -28.962 -38.075 1.00 10.58 289 GLY A N 1
ATOM 938 C CA . GLY A 1 117 ? 21.409 -29.397 -38.007 1.00 11.68 289 GLY A CA 1
ATOM 939 C C . GLY A 1 117 ? 21.509 -30.907 -38.099 1.00 10.76 289 GLY A C 1
ATOM 940 O O . GLY A 1 117 ? 20.830 -31.614 -37.381 1.00 13.26 289 GLY A O 1
ATOM 941 N N . PHE A 1 118 ? 22.361 -31.397 -38.998 1.00 11.01 290 PHE A N 1
ATOM 942 C CA . PHE A 1 118 ? 22.503 -32.822 -39.312 1.00 10.74 290 PHE A CA 1
ATOM 943 C C . PHE A 1 118 ? 23.890 -33.285 -38.871 1.00 11.69 290 PHE A C 1
ATOM 944 O O . PHE A 1 118 ? 24.914 -32.673 -39.209 1.00 12.60 290 PHE A O 1
ATOM 952 N N . CYS A 1 119 ? 23.937 -34.356 -38.094 1.00 12.22 291 CYS A N 1
ATOM 953 C CA . CYS A 1 119 ? 25.196 -34.970 -37.676 1.00 13.18 291 CYS A CA 1
ATOM 954 C C . CYS A 1 119 ? 26.015 -33.929 -36.886 1.00 13.93 291 CYS A C 1
ATOM 955 O O . CYS A 1 119 ? 25.436 -33.258 -36.030 1.00 14.63 291 CYS A O 1
ATOM 958 N N . VAL A 1 120 ? 27.307 -33.764 -37.171 1.00 13.63 292 VAL A N 1
ATOM 959 C CA . VAL A 1 120 ? 28.077 -32.784 -36.399 1.00 14.42 292 VAL A CA 1
ATOM 960 C C . VAL A 1 120 ? 27.506 -31.368 -36.594 1.00 12.75 292 VAL A C 1
ATOM 961 O O . VAL A 1 120 ? 27.652 -30.519 -35.741 1.00 14.48 292 VAL A O 1
ATOM 965 N N . GLY A 1 121 ? 26.821 -31.104 -37.713 1.00 13.08 293 GLY A N 1
ATOM 966 C CA . GLY A 1 121 ? 26.166 -29.800 -37.878 1.00 13.49 293 GLY A CA 1
ATOM 967 C C . GLY A 1 121 ? 25.136 -29.558 -36.763 1.00 12.40 293 GLY A C 1
ATOM 968 O O . GLY A 1 121 ? 24.906 -28.428 -36.367 1.00 13.13 293 GLY A O 1
ATOM 969 N N . GLY A 1 122 ? 24.486 -30.632 -36.289 1.00 12.90 294 GLY A N 1
ATOM 970 C CA . GLY A 1 122 ? 23.574 -30.555 -35.148 1.00 12.75 294 GLY A CA 1
ATOM 971 C C . GLY A 1 122 ? 24.254 -30.176 -33.867 1.00 12.67 294 GLY A C 1
ATOM 972 O O . GLY A 1 122 ? 23.693 -29.406 -33.073 1.00 13.55 294 GLY A O 1
ATOM 973 N N . VAL A 1 123 ? 25.462 -30.659 -33.665 1.00 11.73 295 VAL A N 1
ATOM 974 C CA . VAL A 1 123 ? 26.212 -30.330 -32.462 1.00 12.82 295 VAL A CA 1
ATOM 975 C C . VAL A 1 123 ? 26.686 -28.875 -32.517 1.00 11.88 295 VAL A C 1
ATOM 976 O O . VAL A 1 123 ? 26.568 -28.090 -31.534 1.00 13.41 295 VAL A O 1
ATOM 980 N N . ILE A 1 124 ? 27.182 -28.444 -33.679 1.00 10.74 296 ILE A N 1
ATOM 981 C CA . ILE A 1 124 ? 27.520 -27.023 -33.865 1.00 11.83 296 ILE A CA 1
ATOM 982 C C . ILE A 1 124 ? 26.304 -26.151 -33.598 1.00 11.05 296 ILE A C 1
ATOM 983 O O . ILE A 1 124 ? 26.379 -25.142 -32.863 1.00 12.55 296 ILE A O 1
ATOM 988 N N . LEU A 1 125 ? 25.166 -26.520 -34.189 1.00 11.37 297 LEU A N 1
ATOM 989 C CA . LEU A 1 125 ? 23.917 -25.781 -33.983 1.00 11.29 297 LEU A CA 1
ATOM 990 C C . LEU A 1 125 ? 23.542 -25.730 -32.522 1.00 10.79 297 LEU A C 1
ATOM 991 O O . LEU A 1 125 ? 23.185 -24.637 -31.999 1.00 11.64 297 LEU A O 1
ATOM 996 N N . THR A 1 126 ? 23.628 -26.852 -31.819 1.00 11.94 298 THR A N 1
ATOM 997 C CA . THR A 1 126 ? 23.308 -26.881 -30.428 1.00 11.64 298 THR A CA 1
ATOM 998 C C . THR A 1 126 ? 24.118 -25.877 -29.614 1.00 12.93 298 THR A C 1
ATOM 999 O O . THR A 1 126 ? 23.601 -25.060 -28.806 1.00 12.59 298 THR A O 1
ATOM 1003 N N . THR A 1 127 ? 25.436 -25.851 -29.859 1.00 12.05 299 THR A N 1
ATOM 1004 C CA . THR A 1 127 ? 26.283 -24.894 -29.177 1.00 11.89 299 THR A CA 1
ATOM 1005 C C . THR A 1 127 ? 25.973 -23.442 -29.560 1.00 11.26 299 THR A C 1
ATOM 1006 O O . THR A 1 127 ? 25.990 -22.530 -28.701 1.00 12.65 299 THR A O 1
ATOM 1010 N N . ALA A 1 128 ? 25.668 -23.220 -30.851 1.00 11.56 300 ALA A N 1
ATOM 1011 C CA . ALA A 1 128 ? 25.297 -21.910 -31.337 1.00 11.71 300 ALA A CA 1
ATOM 1012 C C . ALA A 1 128 ? 24.028 -21.401 -30.630 1.00 11.73 300 ALA A C 1
ATOM 1013 O O . ALA A 1 128 ? 23.890 -20.204 -30.303 1.00 11.98 300 ALA A O 1
ATOM 1015 N N . LEU A 1 129 ? 23.075 -22.295 -30.405 1.00 11.35 301 LEU A N 1
ATOM 1016 C CA . LEU A 1 129 ? 21.834 -21.937 -29.720 1.00 11.44 301 LEU A CA 1
ATOM 1017 C C . LEU A 1 129 ? 22.076 -21.421 -28.326 1.00 11.19 301 LEU A C 1
ATOM 1018 O O . LEU A 1 129 ? 21.457 -20.456 -27.866 1.00 13.23 301 LEU A O 1
ATOM 1023 N N . CYS A 1 130 ? 23.008 -22.080 -27.630 1.00 11.08 302 CYS A N 1
ATOM 1024 C CA . CYS A 1 130 ? 23.346 -21.660 -26.277 1.00 12.24 302 CYS A CA 1
ATOM 1025 C C . CYS A 1 130 ? 23.997 -20.270 -26.263 1.00 12.30 302 CYS A C 1
ATOM 1026 O O . CYS A 1 130 ? 23.659 -19.405 -25.442 1.00 13.27 302 CYS A O 1
ATOM 1029 N N . VAL A 1 131 ? 24.938 -20.050 -27.163 1.00 10.98 303 VAL A N 1
ATOM 1030 C CA . VAL A 1 131 ? 25.576 -18.758 -27.273 1.00 11.61 303 VAL A CA 1
ATOM 1031 C C . VAL A 1 131 ? 24.526 -17.689 -27.578 1.00 11.74 303 VAL A C 1
ATOM 1032 O O . VAL A 1 131 ? 24.533 -16.602 -26.973 1.00 13.08 303 VAL A O 1
ATOM 1036 N N . ALA A 1 132 ? 23.674 -17.960 -28.555 1.00 12.29 304 ALA A N 1
ATOM 1037 C CA . ALA A 1 132 ? 22.641 -16.979 -28.961 1.00 12.36 304 ALA A CA 1
ATOM 1038 C C . ALA A 1 132 ? 21.715 -16.647 -27.823 1.00 12.49 304 ALA A C 1
ATOM 1039 O O . ALA A 1 132 ? 21.375 -15.484 -27.575 1.00 14.21 304 ALA A O 1
ATOM 1041 N N . GLN A 1 133 ? 21.276 -17.674 -27.105 1.00 12.09 305 GLN A N 1
ATOM 1042 C CA . GLN A 1 133 ? 20.360 -17.436 -25.971 1.00 12.30 305 GLN A CA 1
ATOM 1043 C C . GLN A 1 133 ? 21.006 -16.542 -24.925 1.00 11.96 305 GLN A C 1
ATOM 1044 O O . GLN A 1 133 ? 20.385 -15.609 -24.415 1.00 14.13 305 GLN A O 1
ATOM 1050 N N . ALA A 1 134 ? 22.274 -16.785 -24.625 1.00 13.02 306 ALA A N 1
ATOM 1051 C CA . ALA A 1 134 ? 22.922 -16.091 -23.564 1.00 11.96 306 ALA A CA 1
ATOM 1052 C C . ALA A 1 134 ? 23.181 -14.612 -23.911 1.00 13.29 306 ALA A C 1
ATOM 1053 O O . ALA A 1 134 ? 23.208 -13.749 -23.048 1.00 15.96 306 ALA A O 1
ATOM 1055 N N . LYS A 1 135 ? 23.336 -14.343 -25.215 1.00 12.67 307 LYS A N 1
ATOM 1056 C CA . LYS A 1 135 ? 23.589 -12.996 -25.694 1.00 13.18 307 LYS A CA 1
ATOM 1057 C C . LYS A 1 135 ? 22.338 -12.294 -26.184 1.00 14.98 307 LYS A C 1
ATOM 1058 O O . LYS A 1 135 ? 22.389 -11.179 -26.662 1.00 14.80 307 LYS A O 1
ATOM 1064 N N . GLY A 1 136 ? 21.168 -12.931 -26.078 1.00 14.96 308 GLY A N 1
ATOM 1065 C CA . GLY A 1 136 ? 19.937 -12.287 -26.511 1.00 18.91 308 GLY A CA 1
ATOM 1066 C C . GLY A 1 136 ? 19.834 -12.161 -28.013 1.00 17.96 308 GLY A C 1
ATOM 1067 O O . GLY A 1 136 ? 19.170 -11.212 -28.486 1.00 22.61 308 GLY A O 1
ATOM 1068 N N . LEU A 1 137 ? 20.442 -13.044 -28.794 1.00 16.13 309 LEU A N 1
ATOM 1069 C CA . LEU A 1 137 ? 20.429 -12.930 -30.231 1.00 15.65 309 LEU A CA 1
ATOM 1070 C C . LEU A 1 137 ? 19.341 -13.888 -30.686 1.00 29.60 309 LEU A C 1
ATOM 1071 O O . LEU A 1 137 ? 19.380 -15.104 -30.532 1.00 35.05 309 LEU A O 1
ATOM 1076 N N . LYS A 1 138 ? 18.380 -13.341 -31.251 1.00 18.57 310 LYS A N 1
ATOM 1077 C CA . LYS A 1 138 ? 17.224 -14.123 -31.679 1.00 15.50 310 LYS A CA 1
ATOM 1078 C C . LYS A 1 138 ? 17.285 -14.399 -33.162 1.00 14.16 310 LYS A C 1
ATOM 1079 O O . LYS A 1 138 ? 16.583 -13.832 -33.926 1.00 20.86 310 LYS A O 1
ATOM 1085 N N . TYR A 1 139 ? 18.089 -15.374 -33.537 1.00 13.51 311 TYR A N 1
ATOM 1086 C CA . TYR A 1 139 ? 18.123 -15.855 -34.905 1.00 12.43 311 TYR A CA 1
ATOM 1087 C C . TYR A 1 139 ? 17.076 -16.876 -35.205 1.00 11.52 311 TYR A C 1
ATOM 1088 O O . TYR A 1 139 ? 16.551 -16.923 -36.332 1.00 12.19 311 TYR A O 1
ATOM 1097 N N . PHE A 1 140 ? 16.802 -17.761 -34.257 1.00 11.93 312 PHE A N 1
ATOM 1098 C CA . PHE A 1 140 ? 16.087 -19.003 -34.530 1.00 11.93 312 PHE A CA 1
ATOM 1099 C C . PHE A 1 140 ? 14.803 -19.139 -33.735 1.00 11.77 312 PHE A C 1
ATOM 1100 O O . PHE A 1 140 ? 14.806 -18.937 -32.513 1.00 14.79 312 PHE A O 1
ATOM 1108 N N . ASP A 1 141 ? 13.725 -19.506 -34.451 1.00 10.60 313 ASP A N 1
ATOM 1109 C CA . ASP A 1 141 ? 12.454 -19.769 -33.796 1.00 10.93 313 ASP A CA 1
ATOM 1110 C C . ASP A 1 141 ? 12.222 -21.207 -33.427 1.00 11.07 313 ASP A C 1
ATOM 1111 O O . ASP A 1 141 ? 11.305 -21.509 -32.649 1.00 13.41 313 ASP A O 1
ATOM 1116 N N . SER A 1 142 ? 13.022 -22.101 -33.983 1.00 10.99 314 SER A N 1
ATOM 1117 C CA . SER A 1 142 ? 12.979 -23.535 -33.648 1.00 11.01 314 SER A CA 1
ATOM 1118 C C . SER A 1 142 ? 14.281 -24.160 -34.120 1.00 10.27 314 SER A C 1
ATOM 1119 O O . SER A 1 142 ? 14.998 -23.598 -34.966 1.00 11.31 314 SER A O 1
ATOM 1122 N N . ALA A 1 143 ? 14.572 -25.350 -33.587 1.00 10.15 315 ALA A N 1
ATOM 1123 C CA . ALA A 1 143 ? 15.771 -26.082 -33.986 1.00 10.18 315 ALA A CA 1
ATOM 1124 C C . ALA A 1 143 ? 15.435 -27.526 -34.141 1.00 9.57 315 ALA A C 1
ATOM 1125 O O . ALA A 1 143 ? 14.680 -28.105 -33.353 1.00 10.89 315 ALA A O 1
ATOM 1127 N N . THR A 1 144 ? 16.024 -28.135 -35.182 1.00 9.79 316 THR A N 1
ATOM 1128 C CA . THR A 1 144 ? 15.849 -29.534 -35.481 1.00 10.41 316 THR A CA 1
ATOM 1129 C C . THR A 1 144 ? 17.224 -30.196 -35.475 1.00 10.08 316 THR A C 1
ATOM 1130 O O . THR A 1 144 ? 18.132 -29.722 -36.160 1.00 10.79 316 THR A O 1
ATOM 1134 N N . PHE A 1 145 ? 17.343 -31.288 -34.740 1.00 10.83 317 PHE A N 1
ATOM 1135 C CA . PHE A 1 145 ? 18.541 -32.048 -34.642 1.00 11.73 317 PHE A CA 1
ATOM 1136 C C . PHE A 1 145 ? 18.347 -33.403 -35.318 1.00 11.59 317 PHE A C 1
ATOM 1137 O O . PHE A 1 145 ? 17.533 -34.214 -34.862 1.00 15.00 317 PHE A O 1
ATOM 1145 N N . MET A 1 146 ? 19.037 -33.614 -36.424 1.00 12.18 318 MET A N 1
ATOM 1146 C CA . MET A 1 146 ? 18.878 -34.741 -37.263 1.00 12.05 318 MET A CA 1
ATOM 1147 C C . MET A 1 146 ? 20.091 -35.652 -37.070 1.00 12.03 318 MET A C 1
ATOM 1148 O O . MET A 1 146 ? 21.209 -35.261 -37.454 1.00 12.52 318 MET A O 1
ATOM 1153 N N . THR A 1 147 ? 19.872 -36.830 -36.496 1.00 12.90 319 THR A N 1
ATOM 1154 C CA . THR A 1 147 ? 20.936 -37.763 -36.168 1.00 13.58 319 THR A CA 1
ATOM 1155 C C . THR A 1 147 ? 22.180 -37.090 -35.582 1.00 13.92 319 THR A C 1
ATOM 1156 O O . THR A 1 147 ? 23.298 -37.206 -36.145 1.00 15.27 319 THR A O 1
ATOM 1160 N N . SER A 1 148 ? 22.007 -36.364 -34.500 1.00 15.42 320 SER A N 1
ATOM 1161 C CA . SER A 1 148 ? 23.111 -35.665 -33.825 1.00 13.85 320 SER A CA 1
ATOM 1162 C C . SER A 1 148 ? 23.053 -35.917 -32.310 1.00 14.73 320 SER A C 1
ATOM 1163 O O . SER A 1 148 ? 21.957 -36.088 -31.741 1.00 18.89 320 SER A O 1
ATOM 1166 N N . LEU A 1 149 ? 24.217 -35.945 -31.689 1.00 15.84 321 LEU A N 1
ATOM 1167 C CA . LEU A 1 149 ? 24.313 -36.162 -30.253 1.00 15.25 321 LEU A CA 1
ATOM 1168 C C . LEU A 1 149 ? 24.343 -34.883 -29.458 1.00 14.73 321 LEU A C 1
ATOM 1169 O O . LEU A 1 149 ? 24.861 -33.879 -29.929 1.00 18.08 321 LEU A O 1
ATOM 1174 N N . ILE A 1 150 ? 23.802 -34.924 -28.252 1.00 15.71 322 ILE A N 1
ATOM 1175 C CA . ILE A 1 150 ? 24.006 -33.902 -27.243 1.00 16.87 322 ILE A CA 1
ATOM 1176 C C . ILE A 1 150 ? 24.742 -34.599 -26.111 1.00 16.65 322 ILE A C 1
ATOM 1177 O O . ILE A 1 150 ? 25.849 -34.261 -25.765 1.00 17.23 322 ILE A O 1
ATOM 1182 N N . ASP A 1 151 ? 24.090 -35.637 -25.548 1.00 15.87 323 ASP A N 1
ATOM 1183 C CA . ASP A 1 151 ? 24.723 -36.550 -24.603 1.00 16.72 323 ASP A CA 1
ATOM 1184 C C . ASP A 1 151 ? 25.566 -37.520 -25.427 1.00 16.49 323 ASP A C 1
ATOM 1185 O O . ASP A 1 151 ? 25.038 -38.283 -26.206 1.00 17.92 323 ASP A O 1
ATOM 1190 N N . HIS A 1 152 ? 26.877 -37.421 -25.258 1.00 16.28 324 HIS A N 1
ATOM 1191 C CA . HIS A 1 152 ? 27.850 -38.248 -25.964 1.00 15.61 324 HIS A CA 1
ATOM 1192 C C . HIS A 1 152 ? 28.358 -39.390 -25.086 1.00 17.26 324 HIS A C 1
ATOM 1193 O O . HIS A 1 152 ? 29.391 -40.018 -25.393 1.00 19.49 324 HIS A O 1
ATOM 1200 N N . ALA A 1 153 ? 27.600 -39.744 -24.044 1.00 16.44 325 ALA A N 1
ATOM 1201 C CA . ALA A 1 153 ? 28.042 -40.842 -23.157 1.00 19.49 325 ALA A CA 1
ATOM 1202 C C . ALA A 1 153 ? 28.204 -42.166 -23.879 1.00 17.62 325 ALA A C 1
ATOM 1203 O O . ALA A 1 153 ? 29.064 -43.000 -23.512 1.00 21.03 325 ALA A O 1
ATOM 1205 N N . GLU A 1 154 ? 27.331 -42.413 -24.865 1.00 17.12 326 GLU A N 1
ATOM 1206 C CA . GLU A 1 154 ? 27.339 -43.635 -25.673 1.00 16.69 326 GLU A CA 1
ATOM 1207 C C . GLU A 1 154 ? 27.437 -43.338 -27.131 1.00 16.53 326 GLU A C 1
ATOM 1208 O O . GLU A 1 154 ? 26.424 -43.323 -27.851 1.00 15.71 326 GLU A O 1
ATOM 1214 N N . PRO A 1 155 ? 28.625 -43.001 -27.591 1.00 15.15 327 PRO A N 1
ATOM 1215 C CA . PRO A 1 155 ? 28.795 -42.505 -28.947 1.00 17.16 327 PRO A CA 1
ATOM 1216 C C . PRO A 1 155 ? 28.941 -43.619 -29.968 1.00 20.65 327 PRO A C 1
ATOM 1217 O O . PRO A 1 155 ? 29.174 -43.347 -31.142 1.00 23.24 327 PRO A O 1
ATOM 1221 N N . GLY A 1 156 ? 28.807 -44.877 -29.519 1.00 21.88 328 GLY A N 1
ATOM 1222 C CA . GLY A 1 156 ? 29.001 -46.015 -30.394 1.00 20.77 328 GLY A CA 1
ATOM 1223 C C . GLY A 1 156 ? 30.456 -46.431 -30.465 1.00 21.63 328 GLY A C 1
ATOM 1224 O O . GLY A 1 156 ? 31.281 -46.039 -29.653 1.00 21.00 328 GLY A O 1
ATOM 1225 N N . GLU A 1 157 ? 30.801 -47.173 -31.505 1.00 23.25 329 GLU A N 1
ATOM 1226 C CA . GLU A 1 157 ? 32.089 -47.810 -31.561 1.00 22.36 329 GLU A CA 1
ATOM 1227 C C . GLU A 1 157 ? 33.276 -46.832 -31.698 1.00 21.25 329 GLU A C 1
ATOM 1228 O O . GLU A 1 157 ? 34.404 -47.202 -31.411 1.00 21.71 329 GLU A O 1
ATOM 1234 N N . ILE A 1 158 ? 33.038 -45.573 -32.048 1.00 20.88 330 ILE A N 1
ATOM 1235 C CA . ILE A 1 158 ? 34.074 -44.573 -32.065 1.00 23.01 330 ILE A CA 1
ATOM 1236 C C . ILE A 1 158 ? 34.825 -44.505 -30.736 1.00 21.50 330 ILE A C 1
ATOM 1237 O O . ILE A 1 158 ? 36.001 -44.167 -30.700 1.00 23.62 330 ILE A O 1
ATOM 1242 N N . SER A 1 159 ? 34.131 -44.795 -29.639 1.00 20.34 331 SER A N 1
ATOM 1243 C CA . SER A 1 159 ? 34.745 -44.718 -28.327 1.00 23.72 331 SER A CA 1
ATOM 1244 C C . SER A 1 159 ? 36.022 -45.555 -28.236 1.00 23.76 331 SER A C 1
ATOM 1245 O O . SER A 1 159 ? 36.975 -45.174 -27.547 1.00 31.83 331 SER A O 1
ATOM 1248 N N . PHE A 1 160 ? 36.054 -46.677 -28.951 1.00 21.64 332 PHE A N 1
ATOM 1249 C CA . PHE A 1 160 ? 37.174 -47.614 -28.878 1.00 21.90 332 PHE A CA 1
ATOM 1250 C C . PHE A 1 160 ? 38.355 -47.144 -29.717 1.00 22.57 332 PHE A C 1
ATOM 1251 O O . PHE A 1 160 ? 39.434 -47.653 -29.554 1.00 27.89 332 PHE A O 1
ATOM 1259 N N . PHE A 1 161 ? 38.144 -46.238 -30.635 1.00 22.84 333 PHE A N 1
ATOM 1260 C CA . PHE A 1 161 ? 39.172 -45.849 -31.614 1.00 22.37 333 PHE A CA 1
ATOM 1261 C C . PHE A 1 161 ? 39.660 -44.425 -31.545 1.00 25.79 333 PHE A C 1
ATOM 1262 O O . PHE A 1 161 ? 40.473 -43.998 -32.400 1.00 30.12 333 PHE A O 1
ATOM 1270 N N . ILE A 1 162 ? 39.231 -43.676 -30.547 1.00 25.89 334 ILE A N 1
ATOM 1271 C CA . ILE A 1 162 ? 39.826 -42.368 -30.275 1.00 26.57 334 ILE A CA 1
ATOM 1272 C C . ILE A 1 162 ? 41.124 -42.578 -29.514 1.00 32.42 334 ILE A C 1
ATOM 1273 O O . ILE A 1 162 ? 41.137 -43.175 -28.448 1.00 32.43 334 ILE A O 1
ATOM 1278 N N . ASP A 1 163 ? 42.215 -42.029 -30.065 1.00 29.46 335 ASP A N 1
ATOM 1279 C CA . ASP A 1 163 ? 43.559 -42.113 -29.480 1.00 32.36 335 ASP A CA 1
ATOM 1280 C C . ASP A 1 163 ? 43.751 -40.877 -28.550 1.00 28.82 335 ASP A C 1
ATOM 1281 O O . ASP A 1 163 ? 44.032 -39.770 -29.042 1.00 28.74 335 ASP A O 1
ATOM 1286 N N . GLU A 1 164 ? 43.554 -41.086 -27.238 1.00 30.09 336 GLU A N 1
ATOM 1287 C CA . GLU A 1 164 ? 43.567 -40.001 -26.262 1.00 35.71 336 GLU A CA 1
ATOM 1288 C C . GLU A 1 164 ? 44.966 -39.377 -26.221 1.00 27.52 336 GLU A C 1
ATOM 1289 O O . GLU A 1 164 ? 45.117 -38.141 -26.047 1.00 26.04 336 GLU A O 1
ATOM 1295 N N . ALA A 1 165 ? 46.009 -40.191 -26.377 1.00 31.65 337 ALA A N 1
ATOM 1296 C CA . ALA A 1 165 ? 47.332 -39.645 -26.403 1.00 29.09 337 ALA A CA 1
ATOM 1297 C C . ALA A 1 165 ? 47.594 -38.719 -27.559 1.00 27.50 337 ALA A C 1
ATOM 1298 O O . ALA A 1 165 ? 48.279 -37.681 -27.424 1.00 28.23 337 ALA A O 1
ATOM 1300 N N . LEU A 1 166 ? 47.018 -39.048 -28.694 1.00 25.82 338 LEU A N 1
ATOM 1301 C CA . LEU A 1 166 ? 47.145 -38.173 -29.872 1.00 26.98 338 LEU A CA 1
ATOM 1302 C C . LEU A 1 166 ? 46.379 -36.860 -29.676 1.00 24.61 338 LEU A C 1
ATOM 1303 O O . LEU A 1 166 ? 46.872 -35.775 -30.037 1.00 26.04 338 LEU A O 1
ATOM 1308 N N . VAL A 1 167 ? 45.183 -36.949 -29.085 1.00 23.41 339 VAL A N 1
ATOM 1309 C CA . VAL A 1 167 ? 44.450 -35.742 -28.747 1.00 23.18 339 VAL A CA 1
ATOM 1310 C C . VAL A 1 167 ? 45.267 -34.853 -27.767 1.00 23.62 339 VAL A C 1
ATOM 1311 O O . VAL A 1 167 ? 45.384 -33.683 -28.002 1.00 25.59 339 VAL A O 1
ATOM 1315 N N . ALA A 1 168 ? 45.894 -35.448 -26.762 1.00 24.24 340 ALA A N 1
ATOM 1316 C CA . ALA A 1 168 ? 46.647 -34.679 -25.823 1.00 27.79 340 ALA A CA 1
ATOM 1317 C C . ALA A 1 168 ? 47.885 -34.065 -26.451 1.00 29.17 340 ALA A C 1
ATOM 1318 O O . ALA A 1 168 ? 48.257 -32.893 -26.136 1.00 28.47 340 ALA A O 1
ATOM 1320 N N . SER A 1 169 ? 48.510 -34.814 -27.342 1.00 26.12 341 SER A N 1
ATOM 1321 C CA . SER A 1 169 ? 49.695 -34.304 -28.099 1.00 27.20 341 SER A CA 1
ATOM 1322 C C . SER A 1 169 ? 49.340 -33.012 -28.882 1.00 29.90 341 SER A C 1
ATOM 1323 O O . SER A 1 169 ? 50.086 -32.053 -28.924 1.00 31.68 341 SER A O 1
ATOM 1326 N N . ARG A 1 170 ? 48.177 -33.069 -29.524 1.00 27.56 342 ARG A N 1
ATOM 1327 C CA . ARG A 1 170 ? 47.677 -31.921 -30.325 1.00 27.13 342 ARG A CA 1
ATOM 1328 C C . ARG A 1 170 ? 47.309 -30.756 -29.438 1.00 27.91 342 ARG A C 1
ATOM 1329 O O . ARG A 1 170 ? 47.560 -29.619 -29.791 1.00 30.50 342 ARG A O 1
ATOM 1337 N N . GLU A 1 171 ? 46.794 -31.027 -28.259 1.00 24.97 343 GLU A N 1
ATOM 1338 C CA . GLU A 1 171 ? 46.461 -29.965 -27.352 1.00 27.82 343 GLU A CA 1
ATOM 1339 C C . GLU A 1 171 ? 47.684 -29.201 -26.868 1.00 34.29 343 GLU A C 1
ATOM 1340 O O . GLU A 1 171 ? 47.627 -28.014 -26.670 1.00 38.62 343 GLU A O 1
ATOM 1346 N N . ALA A 1 172 ? 48.765 -29.921 -26.717 1.00 31.40 344 ALA A N 1
ATOM 1347 C CA . ALA A 1 172 ? 50.032 -29.377 -26.269 1.00 36.37 344 ALA A CA 1
ATOM 1348 C C . ALA A 1 172 ? 50.542 -28.387 -27.269 1.00 33.39 344 ALA A C 1
ATOM 1349 O O . ALA A 1 172 ? 51.187 -27.456 -26.904 1.00 45.81 344 ALA A O 1
ATOM 1351 N N . LYS A 1 173 ? 50.270 -28.625 -28.543 1.00 39.27 345 LYS A N 1
ATOM 1352 C CA . LYS A 1 173 ? 50.730 -27.762 -29.616 1.00 34.40 345 LYS A CA 1
ATOM 1353 C C . LYS A 1 173 ? 49.635 -27.038 -30.398 1.00 34.09 345 LYS A C 1
ATOM 1354 O O . LYS A 1 173 ? 49.745 -26.779 -31.538 1.00 39.00 345 LYS A O 1
ATOM 1360 N N . MET A 1 174 ? 48.581 -26.722 -29.719 1.00 34.70 346 MET A N 1
ATOM 1361 C CA . MET A 1 174 ? 47.408 -26.111 -30.243 1.00 39.58 346 MET A CA 1
ATOM 1362 C C . MET A 1 174 ? 47.499 -24.728 -30.879 1.00 35.01 346 MET A C 1
ATOM 1363 O O . MET A 1 174 ? 46.812 -24.386 -31.801 1.00 29.46 346 MET A O 1
ATOM 1368 N N . ALA A 1 175 ? 48.345 -23.922 -30.313 1.00 42.05 347 ALA A N 1
ATOM 1369 C CA . ALA A 1 175 ? 48.453 -22.547 -30.779 1.00 38.12 347 ALA A CA 1
ATOM 1370 C C . ALA A 1 175 ? 49.043 -22.475 -32.204 1.00 31.75 347 ALA A C 1
ATOM 1371 O O . ALA A 1 175 ? 48.774 -21.528 -32.957 1.00 32.51 347 ALA A O 1
ATOM 1373 N N . ALA A 1 176 ? 49.813 -23.493 -32.591 1.00 33.90 348 ALA A N 1
ATOM 1374 C CA . ALA A 1 176 ? 50.353 -23.592 -33.953 1.00 35.77 348 ALA A CA 1
ATOM 1375 C C . ALA A 1 176 ? 49.308 -24.000 -34.984 1.00 26.65 348 ALA A C 1
ATOM 1376 O O . ALA A 1 176 ? 49.485 -23.836 -36.172 1.00 30.67 348 ALA A O 1
ATOM 1378 N N . GLY A 1 177 ? 48.218 -24.565 -34.486 1.00 26.02 349 GLY A N 1
ATOM 1379 C CA . GLY A 1 177 ? 47.172 -25.013 -35.385 1.00 25.08 349 GLY A CA 1
ATOM 1380 C C . GLY A 1 177 ? 47.604 -26.165 -36.276 1.00 23.29 349 GLY A C 1
ATOM 1381 O O . GLY A 1 177 ? 48.595 -26.842 -36.025 1.00 27.69 349 GLY A O 1
ATOM 1382 N N . GLY A 1 178 ? 46.811 -26.461 -37.286 1.00 21.04 350 GLY A N 1
ATOM 1383 C CA . GLY A 1 178 ? 47.106 -27.541 -38.202 1.00 20.85 350 GLY A CA 1
ATOM 1384 C C . GLY A 1 178 ? 45.887 -27.968 -38.954 1.00 18.98 350 GLY A C 1
ATOM 1385 O O . GLY A 1 178 ? 44.821 -27.377 -38.834 1.00 18.98 350 GLY A O 1
ATOM 1386 N N . ILE A 1 179 ? 46.064 -29.006 -39.735 1.00 19.88 351 ILE A N 1
ATOM 1387 C CA . ILE A 1 179 ? 45.020 -29.586 -40.611 1.00 19.96 351 ILE A CA 1
ATOM 1388 C C . ILE A 1 179 ? 44.934 -31.079 -40.336 1.00 19.86 351 ILE A C 1
ATOM 1389 O O . ILE A 1 179 ? 45.943 -31.775 -40.346 1.00 21.53 351 ILE A O 1
ATOM 1394 N N . ILE A 1 180 ? 43.702 -31.544 -40.039 1.00 18.81 352 ILE A N 1
ATOM 1395 C CA . ILE A 1 180 ? 43.366 -32.945 -39.889 1.00 18.13 352 ILE A CA 1
ATOM 1396 C C . ILE A 1 180 ? 42.845 -33.483 -41.229 1.00 18.06 352 ILE A C 1
ATOM 1397 O O . ILE A 1 180 ? 41.867 -32.938 -41.774 1.00 16.59 352 ILE A O 1
ATOM 1402 N N . SER A 1 181 ? 43.478 -34.549 -41.744 1.00 19.45 353 SER A N 1
ATOM 1403 C CA . SER A 1 181 ? 43.149 -35.065 -43.053 1.00 19.49 353 SER A CA 1
ATOM 1404 C C . SER A 1 181 ? 41.786 -35.767 -43.061 1.00 18.20 353 SER A C 1
ATOM 1405 O O . SER A 1 181 ? 41.381 -36.404 -42.061 1.00 19.96 353 SER A O 1
ATOM 1408 N N . GLY A 1 182 ? 41.083 -35.668 -44.176 1.00 19.89 354 GLY A N 1
ATOM 1409 C CA . GLY A 1 182 ? 39.916 -36.455 -44.373 1.00 21.59 354 GLY A CA 1
ATOM 1410 C C . GLY A 1 182 ? 40.117 -37.941 -44.195 1.00 21.03 354 GLY A C 1
ATOM 1411 O O . GLY A 1 182 ? 39.220 -38.664 -43.775 1.00 21.17 354 GLY A O 1
ATOM 1412 N N . LYS A 1 183 ? 41.321 -38.416 -44.514 1.00 22.17 355 LYS A N 1
ATOM 1413 C CA . LYS A 1 183 ? 41.608 -39.830 -44.346 1.00 22.62 355 LYS A CA 1
ATOM 1414 C C . LYS A 1 183 ? 41.550 -40.215 -42.869 1.00 21.89 355 LYS A C 1
ATOM 1415 O O . LYS A 1 183 ? 40.922 -41.210 -42.465 1.00 22.64 355 LYS A O 1
ATOM 1421 N N . GLU A 1 184 ? 42.200 -39.402 -42.047 1.00 19.18 356 GLU A N 1
ATOM 1422 C CA . GLU A 1 184 ? 42.204 -39.629 -40.601 1.00 22.24 356 GLU A CA 1
ATOM 1423 C C . GLU A 1 184 ? 40.755 -39.530 -40.078 1.00 20.85 356 GLU A C 1
ATOM 1424 O O . GLU A 1 184 ? 40.267 -40.352 -39.301 1.00 22.48 356 GLU A O 1
ATOM 1430 N N . ILE A 1 185 ? 40.075 -38.470 -40.493 1.00 19.52 357 ILE A N 1
ATOM 1431 C CA . ILE A 1 185 ? 38.702 -38.285 -40.009 1.00 20.06 357 ILE A CA 1
ATOM 1432 C C . ILE A 1 185 ? 37.809 -39.466 -40.354 1.00 20.29 357 ILE A C 1
ATOM 1433 O O . ILE A 1 185 ? 37.000 -39.910 -39.549 1.00 24.42 357 ILE A O 1
ATOM 1438 N N . GLY A 1 186 ? 38.011 -40.044 -41.546 1.00 22.96 358 GLY A N 1
ATOM 1439 C CA . GLY A 1 186 ? 37.210 -41.176 -42.014 1.00 23.42 358 GLY A CA 1
ATOM 1440 C C . GLY A 1 186 ? 37.388 -42.442 -41.225 1.00 23.51 358 GLY A C 1
ATOM 1441 O O . GLY A 1 186 ? 36.501 -43.302 -41.225 1.00 28.33 358 GLY A O 1
ATOM 1442 N N . ARG A 1 187 ? 38.520 -42.602 -40.550 1.00 22.27 359 ARG A N 1
ATOM 1443 C CA . ARG A 1 187 ? 38.702 -43.767 -39.712 1.00 25.53 359 ARG A CA 1
ATOM 1444 C C . ARG A 1 187 ? 37.804 -43.788 -38.512 1.00 22.83 359 ARG A C 1
ATOM 1445 O O . ARG A 1 187 ? 37.602 -44.839 -37.957 1.00 26.27 359 ARG A O 1
ATOM 1453 N N . THR A 1 188 ? 37.328 -42.628 -38.088 1.00 21.94 360 THR A N 1
ATOM 1454 C CA . THR A 1 188 ? 36.447 -42.528 -36.925 1.00 20.79 360 THR A CA 1
ATOM 1455 C C . THR A 1 188 ? 35.061 -42.002 -37.174 1.00 18.62 360 THR A C 1
ATOM 1456 O O . THR A 1 188 ? 34.127 -42.354 -36.432 1.00 26.81 360 THR A O 1
ATOM 1460 N N . PHE A 1 189 ? 34.926 -41.139 -38.185 1.00 20.13 361 PHE A N 1
ATOM 1461 C CA . PHE A 1 189 ? 33.643 -40.454 -38.467 1.00 17.89 361 PHE A CA 1
ATOM 1462 C C . PHE A 1 189 ? 32.960 -40.801 -39.786 1.00 22.90 361 PHE A C 1
ATOM 1463 O O . PHE A 1 189 ? 31.970 -40.184 -40.157 1.00 25.18 361 PHE A O 1
ATOM 1471 N N . ALA A 1 190 ? 33.420 -41.757 -40.478 1.00 23.38 362 ALA A N 1
ATOM 1472 C CA . ALA A 1 190 ? 32.686 -42.177 -41.680 1.00 22.16 362 ALA A CA 1
ATOM 1473 C C . ALA A 1 190 ? 31.318 -42.805 -41.258 1.00 21.13 362 ALA A C 1
ATOM 1474 O O . ALA A 1 190 ? 31.165 -43.496 -40.306 1.00 28.67 362 ALA A O 1
ATOM 1476 N N . SER A 1 191 ? 30.350 -42.657 -42.113 1.00 19.00 363 SER A N 1
ATOM 1477 C CA . SER A 1 191 ? 29.026 -43.007 -41.685 1.00 18.85 363 SER A CA 1
ATOM 1478 C C . SER A 1 191 ? 28.325 -43.927 -42.640 1.00 20.84 363 SER A C 1
ATOM 1479 O O . SER A 1 191 ? 27.156 -44.267 -42.419 1.00 28.71 363 SER A O 1
ATOM 1482 N N . LEU A 1 192 ? 29.006 -44.327 -43.722 1.00 17.63 364 LEU A N 1
ATOM 1483 C CA . LEU A 1 192 ? 28.392 -45.250 -44.693 1.00 15.83 364 LEU A CA 1
ATOM 1484 C C . LEU A 1 192 ? 28.513 -46.673 -44.192 1.00 15.56 364 LEU A C 1
ATOM 1485 O O . LEU A 1 192 ? 29.579 -47.113 -43.770 1.00 17.46 364 LEU A O 1
ATOM 1490 N N . ARG A 1 193 ? 27.432 -47.446 -44.335 1.00 16.67 365 ARG A N 1
ATOM 1491 C CA . ARG A 1 193 ? 27.425 -48.876 -44.074 1.00 16.07 365 ARG A CA 1
ATOM 1492 C C . ARG A 1 193 ? 26.905 -49.606 -45.315 1.00 17.62 365 ARG A C 1
ATOM 1493 O O . ARG A 1 193 ? 26.186 -49.029 -46.131 1.00 18.13 365 ARG A O 1
ATOM 1501 N N . ALA A 1 194 ? 27.234 -50.868 -45.466 1.00 17.42 366 ALA A N 1
ATOM 1502 C CA . ALA A 1 194 ? 26.758 -51.654 -46.598 1.00 18.55 366 ALA A CA 1
ATOM 1503 C C . ALA A 1 194 ? 25.243 -51.636 -46.754 1.00 20.40 366 ALA A C 1
ATOM 1504 O O . ALA A 1 194 ? 24.743 -51.568 -47.884 1.00 22.40 366 ALA A O 1
ATOM 1506 N N . ASN A 1 195 ? 24.524 -51.680 -45.621 1.00 20.59 367 ASN A N 1
ATOM 1507 C CA . ASN A 1 195 ? 23.067 -51.713 -45.661 1.00 20.71 367 ASN A CA 1
ATOM 1508 C C . ASN A 1 195 ? 22.446 -50.415 -46.175 1.00 22.62 367 ASN A C 1
ATOM 1509 O O . ASN A 1 195 ? 21.241 -50.414 -46.469 1.00 27.64 367 ASN A O 1
ATOM 1514 N N . ASP A 1 196 ? 23.230 -49.325 -46.259 1.00 21.45 368 ASP A N 1
ATOM 1515 C CA . ASP A 1 196 ? 22.709 -48.093 -46.869 1.00 22.19 368 ASP A CA 1
ATOM 1516 C C . ASP A 1 196 ? 22.664 -48.169 -48.400 1.00 23.79 368 ASP A C 1
ATOM 1517 O O . ASP A 1 196 ? 22.043 -47.303 -49.065 1.00 24.56 368 ASP A O 1
ATOM 1522 N N . LEU A 1 197 ? 23.334 -49.144 -48.972 1.00 23.48 369 LEU A N 1
ATOM 1523 C CA . LEU A 1 197 ? 23.457 -49.232 -50.460 1.00 26.33 369 LEU A CA 1
ATOM 1524 C C . LEU A 1 197 ? 22.355 -50.114 -51.009 1.00 31.41 369 LEU A C 1
ATOM 1525 O O . LEU A 1 197 ? 22.300 -51.297 -50.745 1.00 39.27 369 LEU A O 1
ATOM 1530 N N . VAL A 1 198 ? 21.450 -49.540 -51.766 1.00 34.57 370 VAL A N 1
ATOM 1531 C CA . VAL A 1 198 ? 20.248 -50.293 -52.168 1.00 43.06 370 VAL A CA 1
ATOM 1532 C C . VAL A 1 198 ? 20.434 -50.407 -53.649 1.00 47.91 370 VAL A C 1
ATOM 1533 O O . VAL A 1 198 ? 20.651 -49.397 -54.283 1.00 59.75 370 VAL A O 1
ATOM 1537 N N . TRP A 1 199 ? 20.421 -51.595 -54.241 1.00 64.63 371 TRP A N 1
ATOM 1538 C CA . TRP A 1 199 ? 20.238 -52.956 -53.654 1.00 73.40 371 TRP A CA 1
ATOM 1539 C C . TRP A 1 199 ? 19.260 -53.147 -52.512 1.00 78.25 371 TRP A C 1
ATOM 1540 O O . TRP A 1 199 ? 19.560 -53.883 -51.589 1.00 95.39 371 TRP A O 1
ATOM 1551 N N . ALA A 1 213 ? 23.093 -45.664 -59.448 1.00 50.57 385 ALA A N 1
ATOM 1552 C CA . ALA A 1 213 ? 23.672 -45.185 -58.249 1.00 53.02 385 ALA A CA 1
ATOM 1553 C C . ALA A 1 213 ? 23.171 -45.887 -56.932 1.00 69.09 385 ALA A C 1
ATOM 1554 O O . ALA A 1 213 ? 22.051 -45.606 -56.519 1.00 71.29 385 ALA A O 1
ATOM 1556 N N . PRO A 1 214 ? 23.952 -46.884 -56.362 1.00 61.40 386 PRO A N 1
ATOM 1557 C CA . PRO A 1 214 ? 24.423 -46.759 -54.980 1.00 53.14 386 PRO A CA 1
ATOM 1558 C C . PRO A 1 214 ? 25.846 -46.229 -55.158 1.00 43.69 386 PRO A C 1
ATOM 1559 O O . PRO A 1 214 ? 26.466 -45.931 -54.269 1.00 33.64 386 PRO A O 1
ATOM 1563 N N . PHE A 1 215 ? 26.208 -46.020 -56.434 1.00 35.05 387 PHE A N 1
ATOM 1564 C CA . PHE A 1 215 ? 27.479 -45.391 -56.768 1.00 32.06 387 PHE A CA 1
ATOM 1565 C C . PHE A 1 215 ? 27.509 -43.965 -56.222 1.00 28.83 387 PHE A C 1
ATOM 1566 O O . PHE A 1 215 ? 28.593 -43.495 -55.854 1.00 28.74 387 PHE A O 1
ATOM 1574 N N . ASP A 1 216 ? 26.339 -43.287 -56.147 1.00 25.08 388 ASP A N 1
ATOM 1575 C CA . ASP A 1 216 ? 26.248 -41.935 -55.557 1.00 26.22 388 ASP A CA 1
ATOM 1576 C C . ASP A 1 216 ? 26.774 -41.899 -54.143 1.00 19.27 388 ASP A C 1
ATOM 1577 O O . ASP A 1 216 ? 27.559 -40.998 -53.742 1.00 19.94 388 ASP A O 1
ATOM 1582 N N . LEU A 1 217 ? 26.329 -42.846 -53.343 1.00 20.60 389 LEU A N 1
ATOM 1583 C CA . LEU A 1 217 ? 26.783 -42.932 -51.944 1.00 18.70 389 LEU A CA 1
ATOM 1584 C C . LEU A 1 217 ? 28.265 -43.311 -51.808 1.00 20.37 389 LEU A C 1
ATOM 1585 O O . LEU A 1 217 ? 28.959 -42.843 -50.905 1.00 18.95 389 LEU A O 1
ATOM 1590 N N . LEU A 1 218 ? 28.706 -44.205 -52.678 1.00 19.42 390 LEU A N 1
ATOM 1591 C CA . LEU A 1 218 ? 30.113 -44.598 -52.707 1.00 21.47 390 LEU A CA 1
ATOM 1592 C C . LEU A 1 218 ? 30.971 -43.401 -53.059 1.00 18.10 390 LEU A C 1
ATOM 1593 O O . LEU A 1 218 ? 32.031 -43.154 -52.454 1.00 21.37 390 LEU A O 1
ATOM 1598 N N . TYR A 1 219 ? 30.499 -42.623 -54.017 1.00 19.94 391 TYR A N 1
ATOM 1599 C CA . TYR A 1 219 ? 31.224 -41.409 -54.397 1.00 19.21 391 TYR A CA 1
ATOM 1600 C C . TYR A 1 219 ? 31.311 -40.399 -53.235 1.00 17.96 391 TYR A C 1
ATOM 1601 O O . TYR A 1 219 ? 32.347 -39.877 -52.906 1.00 19.38 391 TYR A O 1
ATOM 1610 N N . TRP A 1 220 ? 30.157 -40.178 -52.611 1.00 17.57 392 TRP A N 1
ATOM 1611 C CA . TRP A 1 220 ? 30.042 -39.251 -51.513 1.00 16.93 392 TRP A CA 1
ATOM 1612 C C . TRP A 1 220 ? 30.966 -39.691 -50.394 1.00 15.35 392 TRP A C 1
ATOM 1613 O O . TRP A 1 220 ? 31.672 -38.877 -49.777 1.00 17.20 392 TRP A O 1
ATOM 1624 N N . ASN A 1 221 ? 30.971 -40.983 -50.083 1.00 16.19 393 ASN A N 1
ATOM 1625 C CA . ASN A 1 221 ? 31.709 -41.456 -48.930 1.00 16.50 393 ASN A CA 1
ATOM 1626 C C . ASN A 1 221 ? 33.222 -41.189 -49.131 1.00 17.65 393 ASN A C 1
ATOM 1627 O O . ASN A 1 221 ? 33.937 -40.833 -48.177 1.00 20.89 393 ASN A O 1
ATOM 1632 N N . ASN A 1 222 ? 33.702 -41.366 -50.367 1.00 18.46 394 ASN A N 1
ATOM 1633 C CA . ASN A 1 222 ? 35.122 -41.159 -50.653 1.00 19.97 394 ASN A CA 1
ATOM 1634 C C . ASN A 1 222 ? 35.522 -39.737 -50.903 1.00 19.29 394 ASN A C 1
ATOM 1635 O O . ASN A 1 222 ? 36.722 -39.433 -50.926 1.00 22.81 394 ASN A O 1
ATOM 1640 N N . ASP A 1 223 ? 34.548 -38.823 -50.961 1.00 17.19 395 ASP A N 1
ATOM 1641 C CA . ASP A 1 223 ? 34.797 -37.422 -51.319 1.00 16.21 395 ASP A CA 1
ATOM 1642 C C . ASP A 1 223 ? 35.034 -36.652 -50.002 1.00 17.80 395 ASP A C 1
ATOM 1643 O O . ASP A 1 223 ? 34.238 -35.790 -49.556 1.00 19.55 395 ASP A O 1
ATOM 1648 N N . ALA A 1 224 ? 36.138 -36.963 -49.368 1.00 19.41 396 ALA A N 1
ATOM 1649 C CA . ALA A 1 224 ? 36.373 -36.497 -48.018 1.00 19.02 396 ALA A CA 1
ATOM 1650 C C . ALA A 1 224 ? 36.880 -35.050 -47.956 1.00 17.35 396 ALA A C 1
ATOM 1651 O O . ALA A 1 224 ? 37.326 -34.468 -48.941 1.00 19.77 396 ALA A O 1
ATOM 1653 N N . VAL A 1 225 ? 36.739 -34.442 -46.800 1.00 17.56 397 VAL A N 1
ATOM 1654 C CA . VAL A 1 225 ? 37.166 -33.087 -46.537 1.00 17.22 397 VAL A CA 1
ATOM 1655 C C . VAL A 1 225 ? 38.050 -33.039 -45.295 1.00 16.44 397 VAL A C 1
ATOM 1656 O O . VAL A 1 225 ? 37.996 -33.934 -44.435 1.00 18.67 397 VAL A O 1
ATOM 1660 N N . ASP A 1 226 ? 38.872 -31.989 -45.188 1.00 16.58 398 ASP A N 1
ATOM 1661 C CA . ASP A 1 226 ? 39.803 -31.818 -44.122 1.00 15.40 398 ASP A CA 1
ATOM 1662 C C . ASP A 1 226 ? 39.202 -30.849 -43.065 1.00 15.17 398 ASP A C 1
ATOM 1663 O O . ASP A 1 226 ? 38.327 -30.063 -43.398 1.00 16.04 398 ASP A O 1
ATOM 1668 N N . LEU A 1 227 ? 39.708 -30.914 -41.849 1.00 15.21 399 LEU A N 1
ATOM 1669 C CA . LEU A 1 227 ? 39.244 -30.046 -40.746 1.00 15.20 399 LEU A CA 1
ATOM 1670 C C . LEU A 1 227 ? 40.407 -29.333 -40.097 1.00 14.36 399 LEU A C 1
ATOM 1671 O O . LEU A 1 227 ? 41.523 -29.865 -40.053 1.00 17.18 399 LEU A O 1
ATOM 1676 N N . PRO A 1 228 ? 40.153 -28.140 -39.505 1.00 14.84 400 PRO A N 1
ATOM 1677 C CA . PRO A 1 228 ? 41.204 -27.494 -38.705 1.00 15.65 400 PRO A CA 1
ATOM 1678 C C . PRO A 1 228 ? 41.508 -28.289 -37.490 1.00 16.18 400 PRO A C 1
ATOM 1679 O O . PRO A 1 228 ? 40.598 -28.800 -36.828 1.00 15.31 400 PRO A O 1
ATOM 1683 N N . LEU A 1 229 ? 42.773 -28.326 -37.120 1.00 15.97 401 LEU A N 1
ATOM 1684 C CA . LEU A 1 229 ? 43.204 -29.070 -35.965 1.00 16.11 401 LEU A CA 1
ATOM 1685 C C . LEU A 1 229 ? 42.558 -28.556 -34.639 1.00 14.99 401 LEU A C 1
ATOM 1686 O O . LEU A 1 229 ? 42.164 -29.364 -33.790 1.00 16.01 401 LEU A O 1
ATOM 1691 N N . PRO A 1 230 ? 42.479 -27.218 -34.414 1.00 15.44 402 PRO A N 1
ATOM 1692 C CA . PRO A 1 230 ? 41.928 -26.824 -33.125 1.00 15.60 402 PRO A CA 1
ATOM 1693 C C . PRO A 1 230 ? 40.461 -27.255 -32.964 1.00 15.18 402 PRO A C 1
ATOM 1694 O O . PRO A 1 230 ? 40.035 -27.752 -31.902 1.00 16.57 402 PRO A O 1
ATOM 1698 N N . MET A 1 231 ? 39.670 -27.035 -33.999 1.00 13.99 403 MET A N 1
ATOM 1699 C CA . MET A 1 231 ? 38.265 -27.429 -33.973 1.00 13.86 403 MET A CA 1
ATOM 1700 C C . MET A 1 231 ? 38.120 -28.942 -33.700 1.00 14.15 403 MET A C 1
ATOM 1701 O O . MET A 1 231 ? 37.346 -29.373 -32.817 1.00 14.99 403 MET A O 1
ATOM 1706 N N . HIS A 1 232 ? 38.852 -29.760 -34.485 1.00 13.78 404 HIS A N 1
ATOM 1707 C CA . HIS A 1 232 ? 38.722 -31.193 -34.416 1.00 14.93 404 HIS A CA 1
ATOM 1708 C C . HIS A 1 232 ? 39.166 -31.728 -33.045 1.00 14.76 404 HIS A C 1
ATOM 1709 O O . HIS A 1 232 ? 38.541 -32.594 -32.437 1.00 16.47 404 HIS A O 1
ATOM 1716 N N . THR A 1 233 ? 40.273 -31.195 -32.522 1.00 14.81 405 THR A N 1
ATOM 1717 C CA . THR A 1 233 ? 40.816 -31.671 -31.257 1.00 16.32 405 THR A CA 1
ATOM 1718 C C . THR A 1 233 ? 39.820 -31.325 -30.119 1.00 16.05 405 THR A C 1
ATOM 1719 O O . THR A 1 233 ? 39.609 -32.109 -29.207 1.00 17.44 405 THR A O 1
ATOM 1723 N N . PHE A 1 234 ? 39.290 -30.117 -30.152 1.00 15.03 406 PHE A N 1
ATOM 1724 C CA . PHE A 1 234 ? 38.277 -29.716 -29.172 1.00 16.23 406 PHE A CA 1
ATOM 1725 C C . PHE A 1 234 ? 37.051 -30.639 -29.224 1.00 14.46 406 PHE A C 1
ATOM 1726 O O . PHE A 1 234 ? 36.542 -31.045 -28.182 1.00 15.19 406 PHE A O 1
ATOM 1734 N N . MET A 1 235 ? 36.606 -30.944 -30.428 1.00 14.82 407 MET A N 1
ATOM 1735 C CA . MET A 1 235 ? 35.458 -31.825 -30.591 1.00 14.09 407 MET A CA 1
ATOM 1736 C C . MET A 1 235 ? 35.688 -33.186 -29.904 1.00 15.54 407 MET A C 1
ATOM 1737 O O . MET A 1 235 ? 34.857 -33.691 -29.150 1.00 15.25 407 MET A O 1
ATOM 1742 N N . LEU A 1 236 ? 36.863 -33.769 -30.170 1.00 15.84 408 LEU A N 1
ATOM 1743 C CA . LEU A 1 236 ? 37.196 -35.046 -29.550 1.00 15.29 408 LEU A CA 1
ATOM 1744 C C . LEU A 1 236 ? 37.313 -34.958 -28.039 1.00 16.30 408 LEU A C 1
ATOM 1745 O O . LEU A 1 236 ? 36.732 -35.784 -27.306 1.00 17.00 408 LEU A O 1
ATOM 1750 N N . ARG A 1 237 ? 38.072 -33.988 -27.562 1.00 15.05 409 ARG A N 1
ATOM 1751 C CA . ARG A 1 237 ? 38.272 -33.831 -26.134 1.00 16.17 409 ARG A CA 1
ATOM 1752 C C . ARG A 1 237 ? 36.999 -33.533 -25.377 1.00 16.40 409 ARG A C 1
ATOM 1753 O O . ARG A 1 237 ? 36.674 -34.191 -24.354 1.00 17.45 409 ARG A O 1
ATOM 1761 N N . GLN A 1 238 ? 36.251 -32.572 -25.862 1.00 15.90 410 GLN A N 1
ATOM 1762 C CA . GLN A 1 238 ? 35.148 -32.008 -25.044 1.00 15.06 410 GLN A CA 1
ATOM 1763 C C . GLN A 1 238 ? 33.873 -32.770 -25.165 1.00 15.31 410 GLN A C 1
ATOM 1764 O O . GLN A 1 238 ? 33.154 -32.926 -24.208 1.00 17.66 410 GLN A O 1
ATOM 1770 N N . PHE A 1 239 ? 33.534 -33.267 -26.362 1.00 14.71 411 PHE A N 1
ATOM 1771 C CA . PHE A 1 239 ? 32.300 -33.972 -26.540 1.00 15.52 411 PHE A CA 1
ATOM 1772 C C . PHE A 1 239 ? 32.498 -35.470 -26.356 1.00 15.80 411 PHE A C 1
ATOM 1773 O O . PHE A 1 239 ? 31.877 -36.093 -25.520 1.00 18.22 411 PHE A O 1
ATOM 1781 N N . TYR A 1 240 ? 33.383 -36.077 -27.146 1.00 16.81 412 TYR A N 1
ATOM 1782 C CA . TYR A 1 240 ? 33.561 -37.524 -27.133 1.00 15.93 412 TYR A CA 1
ATOM 1783 C C . TYR A 1 240 ? 34.217 -38.028 -25.859 1.00 18.39 412 TYR A C 1
ATOM 1784 O O . TYR A 1 240 ? 33.822 -39.089 -25.380 1.00 23.86 412 TYR A O 1
ATOM 1793 N N . ILE A 1 241 ? 35.212 -37.331 -25.331 1.00 18.97 413 ILE A N 1
ATOM 1794 C CA . ILE A 1 241 ? 35.883 -37.782 -24.141 1.00 19.43 413 ILE A CA 1
ATOM 1795 C C . ILE A 1 241 ? 35.238 -37.251 -22.847 1.00 18.87 413 ILE A C 1
ATOM 1796 O O . ILE A 1 241 ? 34.847 -38.018 -21.984 1.00 23.53 413 ILE A O 1
ATOM 1801 N N . ASN A 1 242 ? 35.044 -35.936 -22.770 1.00 18.91 414 ASN A N 1
ATOM 1802 C CA . ASN A 1 242 ? 34.519 -35.307 -21.553 1.00 20.23 414 ASN A CA 1
ATOM 1803 C C . ASN A 1 242 ? 32.998 -35.274 -21.463 1.00 18.09 414 ASN A C 1
ATOM 1804 O O . ASN A 1 242 ? 32.474 -35.037 -20.386 1.00 19.90 414 ASN A O 1
ATOM 1809 N N . ASN A 1 243 ? 32.288 -35.446 -22.599 1.00 16.75 415 ASN A N 1
ATOM 1810 C CA . ASN A 1 243 ? 30.824 -35.344 -22.602 1.00 16.00 415 ASN A CA 1
ATOM 1811 C C . ASN A 1 243 ? 30.355 -34.027 -21.958 1.00 17.09 415 ASN A C 1
ATOM 1812 O O . ASN A 1 243 ? 29.480 -33.999 -21.078 1.00 18.46 415 ASN A O 1
ATOM 1817 N N . ALA A 1 244 ? 31.013 -32.923 -22.369 1.00 16.48 416 ALA A N 1
ATOM 1818 C CA . ALA A 1 244 ? 30.857 -31.628 -21.673 1.00 16.91 416 ALA A CA 1
ATOM 1819 C C . ALA A 1 244 ? 29.416 -31.085 -21.708 1.00 18.01 416 ALA A C 1
ATOM 1820 O O . ALA A 1 244 ? 29.047 -30.325 -20.796 1.00 17.97 416 ALA A O 1
ATOM 1822 N N . LEU A 1 245 ? 28.628 -31.393 -22.744 1.00 18.02 417 LEU A N 1
ATOM 1823 C CA . LEU A 1 245 ? 27.327 -30.724 -22.888 1.00 17.16 417 LEU A CA 1
ATOM 1824 C C . LEU A 1 245 ? 26.327 -31.115 -21.820 1.00 18.78 417 LEU A C 1
ATOM 1825 O O . LEU A 1 245 ? 25.401 -30.344 -21.572 1.00 24.03 417 LEU A O 1
ATOM 1830 N N . ILE A 1 246 ? 26.542 -32.221 -21.116 1.00 18.33 418 ILE A N 1
ATOM 1831 C CA . ILE A 1 246 ? 25.602 -32.622 -20.109 1.00 22.24 418 ILE A CA 1
ATOM 1832 C C . ILE A 1 246 ? 25.860 -31.956 -18.762 1.00 22.57 418 ILE A C 1
ATOM 1833 O O . ILE A 1 246 ? 25.101 -32.160 -17.786 1.00 23.74 418 ILE A O 1
ATOM 1838 N N . THR A 1 247 ? 26.954 -31.171 -18.696 1.00 19.27 419 THR A N 1
ATOM 1839 C CA . THR A 1 247 ? 27.309 -30.508 -17.450 1.00 18.52 419 THR A CA 1
ATOM 1840 C C . THR A 1 247 ? 27.345 -28.987 -17.697 1.00 20.43 419 THR A C 1
ATOM 1841 O O . THR A 1 247 ? 28.186 -28.493 -18.443 1.00 21.55 419 THR A O 1
ATOM 1845 N N . PRO A 1 248 ? 26.404 -28.255 -17.107 1.00 18.57 420 PRO A N 1
ATOM 1846 C CA . PRO A 1 248 ? 26.387 -26.768 -17.374 1.00 20.26 420 PRO A CA 1
ATOM 1847 C C . PRO A 1 248 ? 27.718 -26.137 -17.050 1.00 19.49 420 PRO A C 1
ATOM 1848 O O . PRO A 1 248 ? 28.296 -26.352 -15.957 1.00 21.80 420 PRO A O 1
ATOM 1852 N N . GLY A 1 249 ? 28.195 -25.343 -17.948 1.00 18.87 421 GLY A N 1
ATOM 1853 C CA . GLY A 1 249 ? 29.430 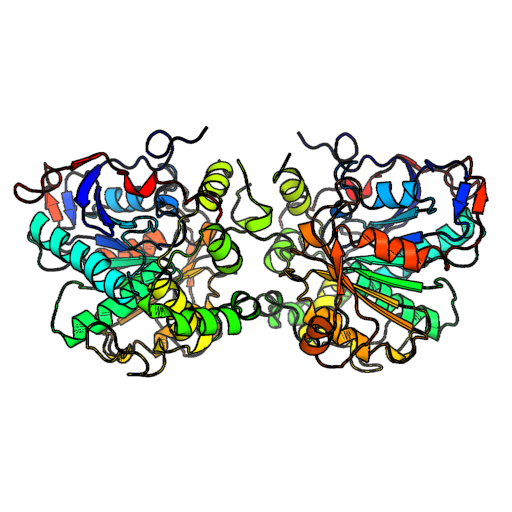-24.571 -17.755 1.00 20.12 421 GLY A CA 1
ATOM 1854 C C . GLY A 1 249 ? 30.735 -25.368 -17.895 1.00 19.79 421 GLY A C 1
ATOM 1855 O O . GLY A 1 249 ? 31.797 -24.796 -17.709 1.00 23.36 421 GLY A O 1
ATOM 1856 N N . ALA A 1 250 ? 30.671 -26.621 -18.325 1.00 20.05 422 ALA A N 1
ATOM 1857 C CA . ALA A 1 250 ? 31.867 -27.433 -18.485 1.00 19.60 422 ALA A CA 1
ATOM 1858 C C . ALA A 1 250 ? 32.749 -26.955 -19.589 1.00 18.76 422 ALA A C 1
ATOM 1859 O O . ALA A 1 250 ? 33.976 -27.076 -19.502 1.00 20.71 422 ALA A O 1
ATOM 1861 N N . ILE A 1 251 ? 32.144 -26.378 -20.619 1.00 16.57 423 ILE A N 1
ATOM 1862 C CA . ILE A 1 251 ? 32.879 -25.638 -21.661 1.00 15.98 423 ILE A CA 1
ATOM 1863 C C . ILE A 1 251 ? 32.378 -24.209 -21.760 1.00 16.81 423 ILE A C 1
ATOM 1864 O O . ILE A 1 251 ? 31.213 -23.940 -21.400 1.00 17.36 423 ILE A O 1
ATOM 1869 N N . THR A 1 252 ? 33.214 -23.336 -22.302 1.00 16.78 424 THR A N 1
ATOM 1870 C CA . THR A 1 252 ? 32.880 -21.962 -22.607 1.00 15.15 424 THR A CA 1
ATOM 1871 C C . THR A 1 252 ? 33.161 -21.743 -24.068 1.00 13.02 424 THR A C 1
ATOM 1872 O O . THR A 1 252 ? 34.248 -22.138 -24.538 1.00 17.73 424 THR A O 1
ATOM 1876 N N . LEU A 1 253 ? 32.207 -21.131 -24.793 1.00 13.55 425 LEU A N 1
ATOM 1877 C CA . LEU A 1 253 ? 32.330 -20.805 -26.194 1.00 12.95 425 LEU A CA 1
ATOM 1878 C C . LEU A 1 253 ? 31.862 -19.400 -26.398 1.00 12.24 425 LEU A C 1
ATOM 1879 O O . LEU A 1 253 ? 30.766 -19.051 -25.935 1.00 13.10 425 LEU A O 1
ATOM 1884 N N . CYS A 1 254 ? 32.627 -18.591 -27.126 1.00 12.84 426 CYS A N 1
ATOM 1885 C CA . CYS A 1 254 ? 32.192 -17.261 -27.510 1.00 13.64 426 CYS A CA 1
ATOM 1886 C C . CYS A 1 254 ? 31.877 -16.424 -26.260 1.00 13.97 426 CYS A C 1
ATOM 1887 O O . CYS A 1 254 ? 31.008 -15.521 -26.292 1.00 14.69 426 CYS A O 1
ATOM 1890 N N . GLY A 1 255 ? 32.616 -16.678 -25.185 1.00 13.80 427 GLY A N 1
ATOM 1891 C CA . GLY A 1 255 ? 32.452 -15.998 -23.916 1.00 14.72 427 GLY A CA 1
ATOM 1892 C C . GLY A 1 255 ? 31.393 -16.538 -22.998 1.00 14.54 427 GLY A C 1
ATOM 1893 O O . GLY A 1 255 ? 31.262 -16.113 -21.837 1.00 17.71 427 GLY A O 1
ATOM 1894 N N . VAL A 1 256 ? 30.638 -17.544 -23.477 1.00 13.62 428 VAL A N 1
ATOM 1895 C CA . VAL A 1 256 ? 29.457 -18.088 -22.799 1.00 13.60 428 VAL A CA 1
ATOM 1896 C C . VAL A 1 256 ? 29.701 -19.465 -22.173 1.00 14.16 428 VAL A C 1
ATOM 1897 O O . VAL A 1 256 ? 30.037 -20.403 -22.894 1.00 15.64 428 VAL A O 1
ATOM 1901 N N . PRO A 1 257 ? 29.508 -19.628 -20.895 1.00 14.03 429 PRO A N 1
ATOM 1902 C CA . PRO A 1 257 ? 29.443 -20.988 -20.345 1.00 15.93 429 PRO A CA 1
ATOM 1903 C C . PRO A 1 257 ? 28.254 -21.765 -20.840 1.00 14.72 429 PRO A C 1
ATOM 1904 O O . PRO A 1 257 ? 27.131 -21.271 -20.817 1.00 18.08 429 PRO A O 1
ATOM 1908 N N . ILE A 1 258 ? 28.499 -22.922 -21.405 1.00 13.80 430 ILE A N 1
ATOM 1909 C CA . ILE A 1 258 ? 27.507 -23.614 -22.197 1.00 13.85 430 ILE A CA 1
ATOM 1910 C C . ILE A 1 258 ? 26.619 -24.463 -21.321 1.00 14.98 430 ILE A C 1
ATOM 1911 O O . ILE A 1 258 ? 27.112 -25.344 -20.576 1.00 15.70 430 ILE A O 1
ATOM 1916 N N . ASP A 1 259 ? 25.304 -24.199 -21.415 1.00 15.79 431 ASP A N 1
ATOM 1917 C CA . ASP A 1 259 ? 24.325 -24.843 -20.560 1.00 15.11 431 ASP A CA 1
ATOM 1918 C C . ASP A 1 259 ? 23.107 -25.154 -21.422 1.00 14.52 431 ASP A C 1
ATOM 1919 O O . ASP A 1 259 ? 22.328 -24.238 -21.780 1.00 14.99 431 ASP A O 1
ATOM 1924 N N . ILE A 1 260 ? 22.927 -26.426 -21.819 1.00 15.68 432 ILE A N 1
ATOM 1925 C CA . ILE A 1 260 ? 21.881 -26.863 -22.724 1.00 14.29 432 ILE A CA 1
ATOM 1926 C C . ILE A 1 260 ? 20.458 -26.560 -22.160 1.00 14.31 432 ILE A C 1
ATOM 1927 O O . ILE A 1 260 ? 19.484 -26.409 -22.918 1.00 14.29 432 ILE A O 1
ATOM 1932 N N . SER A 1 261 ? 20.331 -26.494 -20.853 1.00 14.73 433 SER A N 1
ATOM 1933 C CA . SER A 1 261 ? 19.062 -26.218 -20.222 1.00 15.13 433 SER A CA 1
ATOM 1934 C C . SER A 1 261 ? 18.541 -24.810 -20.454 1.00 14.31 433 SER A C 1
ATOM 1935 O O . SER A 1 261 ? 17.365 -24.509 -20.180 1.00 16.90 433 SER A O 1
ATOM 1938 N N . LYS A 1 262 ? 19.365 -23.953 -21.020 1.00 13.01 434 LYS A N 1
ATOM 1939 C CA . LYS A 1 262 ? 18.962 -22.592 -21.330 1.00 14.08 434 LYS A CA 1
ATOM 1940 C C . LYS A 1 262 ? 18.275 -22.457 -22.705 1.00 13.18 434 LYS A C 1
ATOM 1941 O O . LYS A 1 262 ? 17.646 -21.462 -22.990 1.00 14.28 434 LYS A O 1
ATOM 1947 N N . ILE A 1 263 ? 18.449 -23.461 -23.591 1.00 12.98 435 ILE A N 1
ATOM 1948 C CA . ILE A 1 263 ? 17.824 -23.402 -24.884 1.00 13.42 435 ILE A CA 1
ATOM 1949 C C . ILE A 1 263 ? 16.320 -23.295 -24.709 1.00 13.24 435 ILE A C 1
ATOM 1950 O O . ILE A 1 263 ? 15.732 -24.034 -23.957 1.00 13.62 435 ILE A O 1
ATOM 1955 N N . ASP A 1 264 ? 15.693 -22.304 -25.390 1.00 13.55 436 ASP A N 1
ATOM 1956 C CA . ASP A 1 264 ? 14.342 -21.895 -25.033 1.00 14.51 436 ASP A CA 1
ATOM 1957 C C . ASP A 1 264 ? 13.371 -21.805 -26.209 1.00 13.19 436 ASP A C 1
ATOM 1958 O O . ASP A 1 264 ? 12.367 -21.075 -26.149 1.00 16.04 436 ASP A O 1
ATOM 1963 N N . ILE A 1 265 ? 13.646 -22.553 -27.288 1.00 11.90 437 ILE A N 1
ATOM 1964 C CA . ILE A 1 265 ? 12.823 -22.602 -28.461 1.00 11.24 437 ILE A CA 1
ATOM 1965 C C . ILE A 1 265 ? 12.339 -24.068 -28.708 1.00 11.30 437 ILE A C 1
ATOM 1966 O O . ILE A 1 265 ? 12.962 -25.022 -28.185 1.00 12.52 437 ILE A O 1
ATOM 1971 N N . PRO A 1 266 ? 11.277 -24.245 -29.463 1.00 12.16 438 PRO A N 1
ATOM 1972 C CA . PRO A 1 266 ? 10.828 -25.603 -29.765 1.00 12.11 438 PRO A CA 1
ATOM 1973 C C . PRO A 1 266 ? 11.897 -26.404 -30.460 1.00 11.31 438 PRO A C 1
ATOM 1974 O O . PRO A 1 266 ? 12.599 -25.900 -31.349 1.00 11.66 438 PRO A O 1
ATOM 1978 N N . VAL A 1 267 ? 11.995 -27.682 -30.095 1.00 11.31 439 VAL A N 1
ATOM 1979 C CA . VAL A 1 267 ? 12.961 -28.596 -30.682 1.00 11.29 439 VAL A CA 1
ATOM 1980 C C . VAL A 1 267 ? 12.294 -29.795 -31.287 1.00 10.16 439 VAL A C 1
ATOM 1981 O O . VAL A 1 267 ? 11.320 -30.345 -30.725 1.00 11.94 439 VAL A O 1
ATOM 1985 N N . TYR A 1 268 ? 12.828 -30.259 -32.398 1.00 10.57 440 TYR A N 1
ATOM 1986 C CA . TYR A 1 268 ? 12.460 -31.500 -33.061 1.00 10.59 440 TYR A CA 1
ATOM 1987 C C . TYR A 1 268 ? 13.745 -32.325 -33.123 1.00 11.60 440 TYR A C 1
ATOM 1988 O O . TYR A 1 268 ? 14.785 -31.798 -33.525 1.00 12.29 440 TYR A O 1
ATOM 1997 N N . MET A 1 269 ? 13.684 -33.615 -32.789 1.00 11.14 441 MET A N 1
ATOM 1998 C CA . MET A 1 269 ? 14.844 -34.470 -32.813 1.00 12.76 441 MET A CA 1
ATOM 1999 C C . MET A 1 269 ? 14.518 -35.725 -33.566 1.00 12.32 441 MET A C 1
ATOM 2000 O O . MET A 1 269 ? 13.534 -36.417 -33.224 1.00 13.19 441 MET A O 1
ATOM 2005 N N . PHE A 1 270 ? 15.328 -36.030 -34.594 1.00 12.13 442 PHE A N 1
ATOM 2006 C CA . PHE A 1 270 ? 15.170 -37.204 -35.404 1.00 11.34 442 PHE A CA 1
ATOM 2007 C C . PHE A 1 270 ? 16.331 -38.164 -35.169 1.00 11.98 442 PHE A C 1
ATOM 2008 O O . PHE A 1 270 ? 17.497 -37.769 -35.154 1.00 12.78 442 PHE A O 1
ATOM 2016 N N . ALA A 1 271 ? 16.016 -39.452 -35.007 1.00 11.05 443 ALA A N 1
ATOM 2017 C CA . ALA A 1 271 ? 17.001 -40.486 -35.004 1.00 12.75 443 ALA A CA 1
ATOM 2018 C C . ALA A 1 271 ? 16.459 -41.670 -35.803 1.00 12.45 443 ALA A C 1
ATOM 2019 O O . ALA A 1 271 ? 15.245 -41.756 -36.059 1.00 12.37 443 ALA A O 1
ATOM 2021 N N . ALA A 1 272 ? 17.349 -42.571 -36.202 1.00 13.30 444 ALA A N 1
ATOM 2022 C CA . ALA A 1 272 ? 16.996 -43.754 -36.992 1.00 12.66 444 ALA A CA 1
ATOM 2023 C C . ALA A 1 272 ? 17.204 -45.039 -36.204 1.00 11.96 444 ALA A C 1
ATOM 2024 O O . ALA A 1 272 ? 18.225 -45.204 -35.521 1.00 14.25 444 ALA A O 1
ATOM 2026 N N . ARG A 1 273 ? 16.206 -45.903 -36.217 1.00 14.67 445 ARG A N 1
ATOM 2027 C CA . ARG A 1 273 ? 16.177 -47.054 -35.336 1.00 16.10 445 ARG A CA 1
ATOM 2028 C C . ARG A 1 273 ? 17.374 -47.983 -35.516 1.00 15.32 445 ARG A C 1
ATOM 2029 O O . ARG A 1 273 ? 17.902 -48.512 -34.525 1.00 18.50 445 ARG A O 1
ATOM 2037 N N . GLU A 1 274 ? 17.813 -48.213 -36.770 1.00 14.89 446 GLU A N 1
ATOM 2038 C CA . GLU A 1 274 ? 18.888 -49.096 -37.069 1.00 15.24 446 GLU A CA 1
ATOM 2039 C C . GLU A 1 274 ? 20.188 -48.382 -37.300 1.00 17.03 446 GLU A C 1
ATOM 2040 O O . GLU A 1 274 ? 21.101 -48.899 -37.946 1.00 19.67 446 GLU A O 1
ATOM 2046 N N . ASP A 1 275 ? 20.285 -47.152 -36.801 1.00 16.19 447 ASP A N 1
ATOM 2047 C CA . ASP A 1 275 ? 21.477 -46.344 -36.982 1.00 15.74 447 ASP A CA 1
ATOM 2048 C C . ASP A 1 275 ? 22.622 -46.863 -36.106 1.00 15.70 447 ASP A C 1
ATOM 2049 O O . ASP A 1 275 ? 22.525 -46.906 -34.888 1.00 16.65 447 ASP A O 1
ATOM 2054 N N . HIS A 1 276 ? 23.729 -47.262 -36.750 1.00 14.92 448 HIS A N 1
ATOM 2055 C CA . HIS A 1 276 ? 24.885 -47.751 -36.050 1.00 16.09 448 HIS A CA 1
ATOM 2056 C C . HIS A 1 276 ? 25.923 -46.666 -35.798 1.00 17.21 448 HIS A C 1
ATOM 2057 O O . HIS A 1 276 ? 26.947 -46.915 -35.103 1.00 20.79 448 HIS A O 1
ATOM 2064 N N . ILE A 1 277 ? 25.678 -45.501 -36.385 1.00 18.30 449 ILE A N 1
ATOM 2065 C CA . ILE A 1 277 ? 26.581 -44.366 -36.276 1.00 19.40 449 ILE A CA 1
ATOM 2066 C C . ILE A 1 277 ? 26.185 -43.497 -35.070 1.00 17.41 449 ILE A C 1
ATOM 2067 O O . ILE A 1 277 ? 27.032 -43.112 -34.307 1.00 24.35 449 ILE A O 1
ATOM 2072 N N . VAL A 1 278 ? 24.909 -43.130 -35.009 1.00 16.73 450 VAL A N 1
ATOM 2073 C CA . VAL A 1 278 ? 24.278 -42.361 -33.929 1.00 17.57 450 VAL A CA 1
ATOM 2074 C C . VAL A 1 278 ? 23.182 -43.244 -33.362 1.00 16.02 450 VAL A C 1
ATOM 2075 O O . VAL A 1 278 ? 22.089 -43.384 -33.937 1.00 15.88 450 VAL A O 1
ATOM 2079 N N . LEU A 1 279 ? 23.479 -43.918 -32.255 1.00 14.45 451 LEU A N 1
ATOM 2080 C CA . LEU A 1 279 ? 22.518 -44.857 -31.699 1.00 14.51 451 LEU A CA 1
ATOM 2081 C C . LEU A 1 279 ? 21.237 -44.071 -31.284 1.00 14.52 451 LEU A C 1
ATOM 2082 O O . LEU A 1 279 ? 21.314 -43.005 -30.687 1.00 14.82 451 LEU A O 1
ATOM 2087 N N . TRP A 1 280 ? 20.053 -44.592 -31.624 1.00 13.72 452 TRP A N 1
ATOM 2088 C CA . TRP A 1 280 ? 18.866 -43.796 -31.440 1.00 13.65 452 TRP A CA 1
ATOM 2089 C C . TRP A 1 280 ? 18.629 -43.466 -29.978 1.00 15.13 452 TRP A C 1
ATOM 2090 O O . TRP A 1 280 ? 18.169 -42.379 -29.665 1.00 16.04 452 TRP A O 1
ATOM 2101 N N . SER A 1 281 ? 18.933 -44.422 -29.077 1.00 15.09 453 SER A N 1
ATOM 2102 C CA . SER A 1 281 ? 18.815 -44.212 -27.654 1.00 15.88 453 SER A CA 1
ATOM 2103 C C . SER A 1 281 ? 19.779 -43.178 -27.122 1.00 15.50 453 SER A C 1
ATOM 2104 O O . SER A 1 281 ? 19.468 -42.475 -26.122 1.00 16.80 453 SER A O 1
ATOM 2107 N N . SER A 1 282 ? 20.923 -43.022 -27.784 1.00 14.51 454 SER A N 1
ATOM 2108 C CA . SER A 1 282 ? 21.899 -42.000 -27.407 1.00 14.48 454 SER A CA 1
ATOM 2109 C C . SER A 1 282 ? 21.384 -40.602 -27.786 1.00 13.83 454 SER A C 1
ATOM 2110 O O . SER A 1 282 ? 21.511 -39.654 -27.006 1.00 15.86 454 SER A O 1
ATOM 2113 N N . ALA A 1 283 ? 20.793 -40.482 -28.979 1.00 13.91 455 ALA A N 1
ATOM 2114 C CA . ALA A 1 283 ? 20.129 -39.255 -29.327 1.00 14.66 455 ALA A CA 1
ATOM 2115 C C . ALA A 1 283 ? 19.011 -38.929 -28.353 1.00 14.63 455 ALA A C 1
ATOM 2116 O O . ALA A 1 283 ? 18.939 -37.828 -27.805 1.00 15.78 455 ALA A O 1
ATOM 2118 N N . TYR A 1 284 ? 18.179 -39.915 -28.081 1.00 14.26 456 TYR A N 1
ATOM 2119 C CA . TYR A 1 284 ? 17.026 -39.757 -27.193 1.00 15.65 456 TYR A CA 1
ATOM 2120 C C . TYR A 1 284 ? 17.505 -39.250 -25.819 1.00 15.62 456 TYR A C 1
ATOM 2121 O O . TYR A 1 284 ? 16.801 -38.434 -25.166 1.00 17.57 456 TYR A O 1
ATOM 2130 N N . SER A 1 285 ? 18.631 -39.736 -25.343 1.00 14.89 457 SER A N 1
ATOM 2131 C CA . SER A 1 285 ? 19.153 -39.349 -24.065 1.00 14.74 457 SER A CA 1
ATOM 2132 C C . SER A 1 285 ? 19.383 -37.846 -23.875 1.00 16.13 457 SER A C 1
ATOM 2133 O O . SER A 1 285 ? 19.389 -37.341 -22.772 1.00 17.22 457 SER A O 1
ATOM 2136 N N . GLY A 1 286 ? 19.572 -37.133 -24.993 1.00 14.11 458 GLY A N 1
ATOM 2137 C CA . GLY A 1 286 ? 19.781 -35.702 -24.954 1.00 14.81 458 GLY A CA 1
ATOM 2138 C C . GLY A 1 286 ? 18.529 -34.911 -24.528 1.00 13.63 458 GLY A C 1
ATOM 2139 O O . GLY A 1 286 ? 18.623 -33.787 -24.048 1.00 15.15 458 GLY A O 1
ATOM 2140 N N . LEU A 1 287 ? 17.337 -35.503 -24.783 1.00 14.78 459 LEU A N 1
ATOM 2141 C CA . LEU A 1 287 ? 16.107 -34.768 -24.581 1.00 16.91 459 LEU A CA 1
ATOM 2142 C C . LEU A 1 287 ? 15.950 -34.243 -23.194 1.00 16.10 459 LEU A C 1
ATOM 2143 O O . LEU A 1 287 ? 15.450 -33.135 -23.019 1.00 16.44 459 LEU A O 1
ATOM 2148 N N . LYS A 1 288 ? 16.300 -35.041 -22.182 1.00 16.17 460 LYS A N 1
ATOM 2149 C CA . LYS A 1 288 ? 16.077 -34.645 -20.800 1.00 16.34 460 LYS A CA 1
ATOM 2150 C C . LYS A 1 288 ? 16.887 -33.389 -20.413 1.00 17.77 460 LYS A C 1
ATOM 2151 O O . LYS A 1 288 ? 16.530 -32.653 -19.489 1.00 21.24 460 LYS A O 1
ATOM 2157 N N . TYR A 1 289 ? 17.964 -33.130 -21.160 1.00 16.52 461 TYR A N 1
ATOM 2158 C CA . TYR A 1 289 ? 18.834 -31.973 -20.903 1.00 17.18 461 TYR A CA 1
ATOM 2159 C C . TYR A 1 289 ? 18.279 -30.675 -21.443 1.00 17.02 461 TYR A C 1
ATOM 2160 O O . TYR A 1 289 ? 18.655 -29.573 -21.026 1.00 18.64 461 TYR A O 1
ATOM 2169 N N . LEU A 1 290 ? 17.332 -30.803 -22.386 1.00 15.71 462 LEU A N 1
ATOM 2170 C CA . LEU A 1 290 ? 16.719 -29.637 -23.048 1.00 15.26 462 LEU A CA 1
ATOM 2171 C C . LEU A 1 290 ? 15.503 -29.168 -22.213 1.00 15.47 462 LEU A C 1
ATOM 2172 O O . LEU A 1 290 ? 14.404 -28.973 -22.727 1.00 16.46 462 LEU A O 1
ATOM 2177 N N . SER A 1 291 ? 15.698 -28.911 -20.933 1.00 16.98 463 SER A N 1
ATOM 2178 C CA . SER A 1 291 ? 14.629 -28.682 -19.995 1.00 18.11 463 SER A CA 1
ATOM 2179 C C . SER A 1 291 ? 14.107 -27.239 -20.007 1.00 17.79 463 SER A C 1
ATOM 2180 O O . SER A 1 291 ? 13.030 -26.960 -19.394 1.00 21.79 463 SER A O 1
ATOM 2183 N N . GLY A 1 292 ? 14.743 -26.381 -20.783 1.00 16.14 464 GLY A N 1
ATOM 2184 C CA . GLY A 1 292 ? 14.277 -24.967 -20.904 1.00 16.96 464 GLY A CA 1
ATOM 2185 C C . GLY A 1 292 ? 13.397 -24.735 -22.123 1.00 15.43 464 GLY A C 1
ATOM 2186 O O . GLY A 1 292 ? 12.916 -23.643 -22.347 1.00 17.22 464 GLY A O 1
ATOM 2187 N N . THR A 1 293 ? 13.225 -25.787 -22.956 1.00 14.19 465 THR A N 1
ATOM 2188 C CA . THR A 1 293 ? 12.450 -25.687 -24.171 1.00 15.00 465 THR A CA 1
ATOM 2189 C C . THR A 1 293 ? 10.957 -25.673 -23.878 1.00 14.56 465 THR A C 1
ATOM 2190 O O . THR A 1 293 ? 10.490 -26.331 -22.940 1.00 17.49 465 THR A O 1
ATOM 2194 N N . PRO A 1 294 ? 10.177 -24.979 -24.742 1.00 14.83 466 PRO A N 1
ATOM 2195 C CA . PRO A 1 294 ? 8.725 -24.974 -24.532 1.00 15.26 466 PRO A CA 1
ATOM 2196 C C . PRO A 1 294 ? 8.059 -26.288 -24.991 1.00 14.12 466 PRO A C 1
ATOM 2197 O O . PRO A 1 294 ? 6.971 -26.660 -24.526 1.00 17.64 466 PRO A O 1
ATOM 2201 N N . SER A 1 295 ? 8.744 -26.961 -25.901 1.00 14.28 467 SER A N 1
ATOM 2202 C CA . SER A 1 295 ? 8.310 -28.265 -26.416 1.00 14.13 467 SER A CA 1
ATOM 2203 C C . SER A 1 295 ? 9.465 -29.014 -27.068 1.00 13.95 467 SER A C 1
ATOM 2204 O O . SER A 1 295 ? 10.425 -28.405 -27.536 1.00 13.94 467 SER A O 1
ATOM 2207 N N . ARG A 1 296 ? 9.355 -30.329 -27.042 1.00 13.16 468 ARG A N 1
ATOM 2208 C CA . ARG A 1 296 ? 10.267 -31.223 -27.663 1.00 12.57 468 ARG A CA 1
ATOM 2209 C C . ARG A 1 296 ? 9.464 -32.272 -28.384 1.00 13.25 468 ARG A C 1
ATOM 2210 O O . ARG A 1 296 ? 8.513 -32.829 -27.810 1.00 16.08 468 ARG A O 1
ATOM 2218 N N . ARG A 1 297 ? 9.901 -32.627 -29.573 1.00 12.72 469 ARG A N 1
ATOM 2219 C CA . ARG A 1 297 ? 9.322 -33.708 -30.369 1.00 12.17 469 ARG A CA 1
ATOM 2220 C C . ARG A 1 297 ? 10.439 -34.659 -30.764 1.00 12.55 469 ARG A C 1
ATOM 2221 O O . ARG A 1 297 ? 11.457 -34.206 -31.271 1.00 13.22 469 ARG A O 1
ATOM 2229 N N . PHE A 1 298 ? 10.245 -35.954 -30.540 1.00 13.26 470 PHE A N 1
ATOM 2230 C CA . PHE A 1 298 ? 11.203 -36.986 -30.937 1.00 12.54 470 PHE A CA 1
ATOM 2231 C C . PHE A 1 298 ? 10.537 -37.909 -31.909 1.00 12.00 470 PHE A C 1
ATOM 2232 O O . PHE A 1 298 ? 9.445 -38.409 -31.646 1.00 13.98 470 PHE A O 1
ATOM 2240 N N . VAL A 1 299 ? 11.185 -38.092 -33.058 1.00 13.04 471 VAL A N 1
ATOM 2241 C CA . VAL A 1 299 ? 10.643 -38.960 -34.099 1.00 13.71 471 VAL A CA 1
ATOM 2242 C C . VAL A 1 299 ? 11.726 -39.978 -34.487 1.00 12.25 471 VAL A C 1
ATOM 2243 O O . VAL A 1 299 ? 12.901 -39.614 -34.706 1.00 12.86 471 VAL A O 1
ATOM 2247 N N . LEU A 1 300 ? 11.312 -41.236 -34.540 1.00 12.16 472 LEU A N 1
ATOM 2248 C CA . LEU A 1 300 ? 12.183 -42.360 -34.845 1.00 13.01 472 LEU A CA 1
ATOM 2249 C C . LEU A 1 300 ? 11.890 -42.900 -36.230 1.00 13.84 472 LEU A C 1
ATOM 2250 O O . LEU A 1 300 ? 10.799 -43.349 -36.484 1.00 15.18 472 LEU A O 1
ATOM 2255 N N . GLY A 1 301 ? 12.874 -42.828 -37.116 1.00 13.12 473 GLY A N 1
ATOM 2256 C CA . GLY A 1 301 ? 12.695 -43.369 -38.432 1.00 14.27 473 GLY A CA 1
ATOM 2257 C C . GLY A 1 301 ? 13.150 -44.823 -38.503 1.00 14.16 473 GLY A C 1
ATOM 2258 O O . GLY A 1 301 ? 13.926 -45.260 -37.751 1.00 15.70 473 GLY A O 1
ATOM 2259 N N . ALA A 1 302 ? 12.628 -45.540 -39.465 1.00 15.23 474 ALA A N 1
ATOM 2260 C CA . ALA A 1 302 ? 13.055 -46.896 -39.705 1.00 16.37 474 ALA A CA 1
ATOM 2261 C C . ALA A 1 302 ? 14.395 -46.836 -40.380 1.00 15.89 474 ALA A C 1
ATOM 2262 O O . ALA A 1 302 ? 14.764 -45.879 -40.978 1.00 17.53 474 ALA A O 1
ATOM 2264 N N . SER A 1 303 ? 15.108 -47.931 -40.271 1.00 17.59 475 SER A N 1
ATOM 2265 C CA . SER A 1 303 ? 16.345 -48.136 -40.962 1.00 15.42 475 SER A CA 1
ATOM 2266 C C . SER A 1 303 ? 17.617 -47.504 -40.402 1.00 18.79 475 SER A C 1
ATOM 2267 O O . SER A 1 303 ? 17.633 -47.001 -39.359 1.00 17.56 475 SER A O 1
ATOM 2270 N N . GLY A 1 304 ? 18.662 -47.616 -41.206 1.00 17.00 476 GLY A N 1
ATOM 2271 C CA . GLY A 1 304 ? 19.986 -47.182 -40.848 1.00 18.19 476 GLY A CA 1
ATOM 2272 C C . GLY A 1 304 ? 20.301 -45.717 -40.954 1.00 18.46 476 GLY A C 1
ATOM 2273 O O . GLY A 1 304 ? 19.481 -44.914 -41.266 1.00 19.81 476 GLY A O 1
ATOM 2274 N N . HIS A 1 305 ? 21.542 -45.385 -40.702 1.00 17.09 477 HIS A N 1
ATOM 2275 C CA . HIS A 1 305 ? 21.887 -43.981 -40.621 1.00 17.03 477 HIS A CA 1
ATOM 2276 C C . HIS A 1 305 ? 21.516 -43.206 -41.902 1.00 18.50 477 HIS A C 1
ATOM 2277 O O . HIS A 1 305 ? 20.889 -42.154 -41.864 1.00 21.07 477 HIS A O 1
ATOM 2284 N N . ILE A 1 306 ? 21.991 -43.685 -43.057 1.00 16.45 478 ILE A N 1
ATOM 2285 C CA . ILE A 1 306 ? 21.758 -42.972 -44.304 1.00 15.86 478 ILE A CA 1
ATOM 2286 C C . ILE A 1 306 ? 20.417 -43.341 -44.906 1.00 16.44 478 ILE A C 1
ATOM 2287 O O . ILE A 1 306 ? 19.604 -42.456 -45.243 1.00 16.66 478 ILE A O 1
ATOM 2292 N N . ALA A 1 307 ? 20.112 -44.635 -44.986 1.00 18.17 479 ALA A N 1
ATOM 2293 C CA . ALA A 1 307 ? 18.846 -45.038 -45.562 1.00 17.63 479 ALA A CA 1
ATOM 2294 C C . ALA A 1 307 ? 17.651 -44.472 -44.783 1.00 17.15 479 ALA A C 1
ATOM 2295 O O . ALA A 1 307 ? 16.608 -44.149 -45.345 1.00 18.76 479 ALA A O 1
ATOM 2297 N N . GLY A 1 308 ? 17.806 -44.366 -43.477 1.00 16.22 480 GLY A N 1
ATOM 2298 C CA . GLY A 1 308 ? 16.747 -43.882 -42.571 1.00 15.56 480 GLY A CA 1
ATOM 2299 C C . GLY A 1 308 ? 16.622 -42.375 -42.549 1.00 14.45 480 GLY A C 1
ATOM 2300 O O . GLY A 1 308 ? 15.529 -41.814 -42.532 1.00 14.33 480 GLY A O 1
ATOM 2301 N N . SER A 1 309 ? 17.753 -41.704 -42.558 1.00 14.04 481 SER A N 1
ATOM 2302 C CA . SER A 1 309 ? 17.815 -40.228 -42.543 1.00 13.72 481 SER A CA 1
ATOM 2303 C C . SER A 1 309 ? 17.356 -39.623 -43.850 1.00 12.76 481 SER A C 1
ATOM 2304 O O . SER A 1 309 ? 16.492 -38.748 -43.899 1.00 13.32 481 SER A O 1
ATOM 2307 N N . ILE A 1 310 ? 17.985 -40.120 -44.905 1.00 13.21 482 ILE A N 1
ATOM 2308 C CA . ILE A 1 310 ? 17.730 -39.665 -46.243 1.00 13.02 482 ILE A CA 1
ATOM 2309 C C . ILE A 1 310 ? 16.721 -40.612 -46.858 1.00 14.08 482 ILE A C 1
ATOM 2310 O O . ILE A 1 310 ? 17.047 -41.423 -47.732 1.00 16.44 482 ILE A O 1
ATOM 2315 N N . ASN A 1 311 ? 15.487 -40.517 -46.390 1.00 15.06 483 ASN A N 1
ATOM 2316 C CA . ASN A 1 311 ? 14.411 -41.384 -46.794 1.00 13.81 483 ASN A CA 1
ATOM 2317 C C . ASN A 1 311 ? 13.333 -40.503 -47.465 1.00 15.22 483 ASN A C 1
ATOM 2318 O O . ASN A 1 311 ? 12.549 -39.857 -46.756 1.00 15.41 483 ASN A O 1
ATOM 2323 N N . PRO A 1 312 ? 13.337 -40.434 -48.803 1.00 13.77 484 PRO A N 1
ATOM 2324 C CA . PRO A 1 312 ? 12.546 -39.346 -49.447 1.00 13.87 484 PRO A CA 1
ATOM 2325 C C . PRO A 1 312 ? 11.047 -39.644 -49.548 1.00 12.90 484 PRO A C 1
ATOM 2326 O O . PRO A 1 312 ? 10.624 -40.790 -49.574 1.00 15.75 484 PRO A O 1
ATOM 2330 N N . VAL A 1 313 ? 10.271 -38.590 -49.681 1.00 14.93 485 VAL A N 1
ATOM 2331 C CA . VAL A 1 313 ? 8.845 -38.668 -49.865 1.00 15.73 485 VAL A CA 1
ATOM 2332 C C . VAL A 1 313 ? 8.479 -39.094 -51.280 1.00 15.38 485 VAL A C 1
ATOM 2333 O O . VAL A 1 313 ? 7.422 -39.688 -51.515 1.00 17.87 485 VAL A O 1
ATOM 2337 N N . THR A 1 314 ? 9.352 -38.824 -52.244 1.00 18.01 486 THR A N 1
ATOM 2338 C CA . THR A 1 314 ? 9.048 -39.201 -53.610 1.00 18.30 486 THR A CA 1
ATOM 2339 C C . THR A 1 314 ? 8.674 -40.685 -53.704 1.00 18.93 486 THR A C 1
ATOM 2340 O O . THR A 1 314 ? 7.727 -41.056 -54.404 1.00 20.95 486 THR A O 1
ATOM 2344 N N . LYS A 1 315 ? 9.457 -41.522 -53.057 1.00 18.19 487 LYS A N 1
ATOM 2345 C CA . LYS A 1 315 ? 9.163 -42.949 -52.996 1.00 18.40 487 LYS A CA 1
ATOM 2346 C C . LYS A 1 315 ? 8.332 -43.314 -51.775 1.00 16.82 487 LYS A C 1
ATOM 2347 O O . LYS A 1 315 ? 7.558 -44.272 -51.750 1.00 19.78 487 LYS A O 1
ATOM 2353 N N . ASP A 1 316 ? 8.542 -42.585 -50.673 1.00 16.24 488 ASP A N 1
ATOM 2354 C CA . ASP A 1 316 ? 7.793 -42.722 -49.423 1.00 15.78 488 ASP A CA 1
ATOM 2355 C C . ASP A 1 316 ? 7.788 -44.154 -48.871 1.00 15.90 488 ASP A C 1
ATOM 2356 O O . ASP A 1 316 ? 6.771 -44.664 -48.423 1.00 17.78 488 ASP A O 1
ATOM 2361 N N . LYS A 1 317 ? 8.965 -44.774 -48.879 1.00 16.46 489 LYS A N 1
ATOM 2362 C CA . LYS A 1 317 ? 9.146 -46.107 -48.370 1.00 15.39 489 LYS A CA 1
ATOM 2363 C C . LYS A 1 317 ? 9.404 -46.107 -46.859 1.00 14.93 489 LYS A C 1
ATOM 2364 O O . LYS A 1 317 ? 9.520 -45.017 -46.189 1.00 15.52 489 LYS A O 1
ATOM 2370 N N . ARG A 1 318 ? 9.382 -47.290 -46.280 1.00 16.74 490 ARG A N 1
ATOM 2371 C CA . ARG A 1 318 ? 9.686 -47.447 -44.886 1.00 17.84 490 ARG A CA 1
ATOM 2372 C C . ARG A 1 318 ? 8.586 -46.911 -43.969 1.00 16.58 490 ARG A C 1
ATOM 2373 O O . ARG A 1 318 ? 7.413 -46.955 -44.316 1.00 16.19 490 ARG A O 1
ATOM 2381 N N . ASN A 1 319 ? 8.958 -46.436 -42.792 1.00 15.04 491 ASN A N 1
ATOM 2382 C CA . ASN A 1 319 ? 8.013 -45.968 -41.813 1.00 13.98 491 ASN A CA 1
ATOM 2383 C C . ASN A 1 319 ? 8.715 -45.101 -40.773 1.00 13.63 491 ASN A C 1
ATOM 2384 O O . ASN A 1 319 ? 9.962 -45.001 -40.796 1.00 14.74 491 ASN A O 1
ATOM 2389 N N . TYR A 1 320 ? 7.950 -44.463 -39.912 1.00 14.15 492 TYR A N 1
ATOM 2390 C CA . TYR A 1 320 ? 8.495 -43.769 -38.770 1.00 13.95 492 TYR A CA 1
ATOM 2391 C C . TYR A 1 320 ? 7.587 -43.974 -37.581 1.00 14.94 492 TYR A C 1
ATOM 2392 O O . TYR A 1 320 ? 6.453 -44.455 -37.755 1.00 17.14 492 TYR A O 1
ATOM 2401 N N . TRP A 1 321 ? 8.061 -43.623 -36.378 1.00 14.80 493 TRP A N 1
ATOM 2402 C CA . TRP A 1 321 ? 7.295 -43.745 -35.169 1.00 14.34 493 TRP A CA 1
ATOM 2403 C C . TRP A 1 321 ? 7.228 -42.412 -34.464 1.00 15.41 493 TRP A C 1
ATOM 2404 O O . TRP A 1 321 ? 8.221 -41.635 -34.453 1.00 15.39 493 TRP A O 1
ATOM 2415 N N . THR A 1 322 ? 6.070 -42.151 -33.836 1.00 15.77 494 THR A N 1
ATOM 2416 C CA . THR A 1 322 ? 5.857 -40.975 -33.061 1.00 16.68 494 THR A CA 1
ATOM 2417 C C . THR A 1 322 ? 5.270 -41.328 -31.698 1.00 15.64 494 THR A C 1
ATOM 2418 O O . THR A 1 322 ? 4.584 -42.338 -31.528 1.00 17.63 494 THR A O 1
ATOM 2422 N N . ASN A 1 323 ? 5.513 -40.456 -30.721 1.00 16.38 495 ASN A N 1
ATOM 2423 C CA . ASN A 1 323 ? 4.956 -40.575 -29.379 1.00 16.53 495 ASN A CA 1
ATOM 2424 C C . ASN A 1 323 ? 5.173 -39.228 -28.699 1.00 15.78 495 ASN A C 1
ATOM 2425 O O . ASN A 1 323 ? 6.336 -38.821 -28.523 1.00 18.57 495 ASN A O 1
ATOM 2430 N N . GLU A 1 324 ? 4.096 -38.528 -28.343 1.00 19.12 496 GLU A N 1
ATOM 2431 C CA . GLU A 1 324 ? 4.224 -37.197 -27.747 1.00 19.90 496 GLU A CA 1
ATOM 2432 C C . GLU A 1 324 ? 4.727 -37.205 -26.306 1.00 18.75 496 GLU A C 1
ATOM 2433 O O . GLU A 1 324 ? 5.173 -36.191 -25.817 1.00 23.60 496 GLU A O 1
ATOM 2439 N N . GLN A 1 325 ? 4.616 -38.354 -25.625 1.00 21.69 497 GLN A N 1
ATOM 2440 C CA . GLN A 1 325 ? 5.179 -38.502 -24.271 1.00 21.82 497 GLN A CA 1
ATOM 2441 C C . GLN A 1 325 ? 6.639 -38.811 -24.369 1.00 18.50 497 GLN A C 1
ATOM 2442 O O . GLN A 1 325 ? 7.056 -39.530 -25.268 1.00 20.51 497 GLN A O 1
ATOM 2448 N N . LEU A 1 326 ? 7.441 -38.235 -23.495 1.00 20.00 498 LEU A N 1
ATOM 2449 C CA . LEU A 1 326 ? 8.891 -38.401 -23.499 1.00 20.13 498 LEU A CA 1
ATOM 2450 C C . LEU A 1 326 ? 9.367 -38.949 -22.154 1.00 20.08 498 LEU A C 1
ATOM 2451 O O . LEU A 1 326 ? 9.946 -38.208 -21.340 1.00 23.68 498 LEU A O 1
ATOM 2456 N N . PRO A 1 327 ? 9.116 -40.256 -21.905 1.00 20.38 499 PRO A N 1
ATOM 2457 C CA . PRO A 1 327 ? 9.644 -40.869 -20.692 1.00 24.27 499 PRO A CA 1
ATOM 2458 C C . PRO A 1 327 ? 11.156 -40.912 -20.664 1.00 23.87 499 PRO A C 1
ATOM 2459 O O . PRO A 1 327 ? 11.817 -40.779 -21.688 1.00 24.90 499 PRO A O 1
ATOM 2463 N N . VAL A 1 328 ? 11.730 -41.095 -19.489 1.00 26.69 500 VAL A N 1
ATOM 2464 C CA . VAL A 1 328 ? 13.179 -41.174 -19.386 1.00 29.08 500 VAL A CA 1
ATOM 2465 C C . VAL A 1 328 ? 13.744 -42.368 -20.178 1.00 24.71 500 VAL A C 1
ATOM 2466 O O . VAL A 1 328 ? 14.776 -42.256 -20.876 1.00 27.85 500 VAL A O 1
ATOM 2470 N N . ASN A 1 329 ? 13.045 -43.483 -20.126 1.00 26.72 501 ASN A N 1
ATOM 2471 C CA . ASN A 1 329 ? 13.493 -44.715 -20.747 1.00 24.68 501 ASN A CA 1
ATOM 2472 C C . ASN A 1 329 ? 13.061 -44.740 -22.215 1.00 24.47 501 ASN A C 1
ATOM 2473 O O . ASN A 1 329 ? 11.879 -44.750 -22.515 1.00 25.34 501 ASN A O 1
ATOM 2478 N N . PRO A 1 330 ? 14.041 -44.773 -23.147 1.00 23.95 502 PRO A N 1
ATOM 2479 C CA . PRO A 1 330 ? 13.680 -44.838 -24.564 1.00 22.72 502 PRO A CA 1
ATOM 2480 C C . PRO A 1 330 ? 12.840 -46.090 -24.905 1.00 21.54 502 PRO A C 1
ATOM 2481 O O . PRO A 1 330 ? 12.026 -46.054 -25.870 1.00 21.76 502 PRO A O 1
ATOM 2485 N N . GLU A 1 331 ? 13.059 -47.204 -24.196 1.00 23.10 503 GLU A N 1
ATOM 2486 C CA . GLU A 1 331 ? 12.293 -48.411 -24.499 1.00 28.06 503 GLU A CA 1
ATOM 2487 C C . GLU A 1 331 ? 10.816 -48.181 -24.214 1.00 24.10 503 GLU A C 1
ATOM 2488 O O . GLU A 1 331 ? 9.933 -48.687 -24.978 1.00 27.34 503 GLU A O 1
ATOM 2494 N N . GLU A 1 332 ? 10.540 -47.329 -23.225 1.00 24.50 504 GLU A N 1
ATOM 2495 C CA . GLU A 1 332 ? 9.154 -46.975 -22.893 1.00 23.49 504 GLU A CA 1
ATOM 2496 C C . GLU A 1 332 ? 8.564 -46.040 -23.957 1.00 21.06 504 GLU A C 1
ATOM 2497 O O . GLU A 1 332 ? 7.372 -46.157 -24.311 1.00 22.87 504 GLU A O 1
ATOM 2503 N N . TRP A 1 333 ? 9.398 -45.127 -24.490 1.00 20.83 505 TRP A N 1
ATOM 2504 C CA . TRP A 1 333 ? 8.963 -44.314 -25.599 1.00 18.42 505 TRP A CA 1
ATOM 2505 C C . TRP A 1 333 ? 8.502 -45.167 -26.772 1.00 18.82 505 TRP A C 1
ATOM 2506 O O . TRP A 1 333 ? 7.414 -44.972 -27.333 1.00 20.25 505 TRP A O 1
ATOM 2517 N N . LEU A 1 334 ? 9.321 -46.161 -27.108 1.00 19.90 506 LEU A N 1
ATOM 2518 C CA . LEU A 1 334 ? 9.044 -46.977 -28.282 1.00 22.07 506 LEU A CA 1
ATOM 2519 C C . LEU A 1 334 ? 7.805 -47.832 -28.073 1.00 24.23 506 LEU A C 1
ATOM 2520 O O . LEU A 1 334 ? 6.974 -47.997 -28.975 1.00 24.25 506 LEU A O 1
ATOM 2525 N N . GLU A 1 335 ? 7.642 -48.376 -26.875 1.00 23.45 507 GLU A N 1
ATOM 2526 C CA . GLU A 1 335 ? 6.501 -49.208 -26.536 1.00 25.65 507 GLU A CA 1
ATOM 2527 C C . GLU A 1 335 ? 5.184 -48.483 -26.681 1.00 26.29 507 GLU A C 1
ATOM 2528 O O . GLU A 1 335 ? 4.190 -49.090 -27.060 1.00 28.92 507 GLU A O 1
ATOM 2534 N N . GLY A 1 336 ? 5.194 -47.167 -26.433 1.00 25.43 508 GLY A N 1
ATOM 2535 C CA . GLY A 1 336 ? 3.996 -46.343 -26.528 1.00 24.65 508 GLY A CA 1
ATOM 2536 C C . GLY A 1 336 ? 3.818 -45.638 -27.874 1.00 22.39 508 GLY A C 1
ATOM 2537 O O . GLY A 1 336 ? 2.877 -44.841 -28.041 1.00 24.57 508 GLY A O 1
ATOM 2538 N N . ALA A 1 337 ? 4.739 -45.890 -28.808 1.00 20.72 509 ALA A N 1
ATOM 2539 C CA . ALA A 1 337 ? 4.770 -45.181 -30.069 1.00 19.03 509 ALA A CA 1
ATOM 2540 C C . ALA A 1 337 ? 3.805 -45.731 -31.088 1.00 20.90 509 ALA A C 1
ATOM 2541 O O . ALA A 1 337 ? 3.469 -46.916 -31.050 1.00 23.92 509 ALA A O 1
ATOM 2543 N N . GLN A 1 338 ? 3.415 -44.869 -32.009 1.00 18.49 510 GLN A N 1
ATOM 2544 C CA . GLN A 1 338 ? 2.587 -45.244 -33.136 1.00 19.22 510 GLN A CA 1
ATOM 2545 C C . GLN A 1 338 ? 3.463 -45.240 -34.398 1.00 18.07 510 GLN A C 1
ATOM 2546 O O . GLN A 1 338 ? 4.196 -44.301 -34.645 1.00 18.31 510 GLN A O 1
ATOM 2552 N N . SER A 1 339 ? 3.345 -46.286 -35.185 1.00 19.69 511 SER A N 1
ATOM 2553 C CA . SER A 1 339 ? 3.942 -46.368 -36.486 1.00 18.97 511 SER A CA 1
ATOM 2554 C C . SER A 1 339 ? 3.132 -45.713 -37.591 1.00 19.12 511 SER A C 1
ATOM 2555 O O . SER A 1 339 ? 1.913 -45.847 -37.621 1.00 20.42 511 SER A O 1
ATOM 2558 N N . HIS A 1 340 ? 3.839 -45.033 -38.481 1.00 17.19 512 HIS A N 1
ATOM 2559 C CA . HIS A 1 340 ? 3.233 -44.383 -39.637 1.00 15.20 512 HIS A CA 1
ATOM 2560 C C . HIS A 1 340 ? 3.970 -44.769 -40.889 1.00 15.13 512 HIS A C 1
ATOM 2561 O O . HIS A 1 340 ? 5.216 -44.714 -40.902 1.00 16.53 512 HIS A O 1
ATOM 2568 N N . PRO A 1 341 ? 3.247 -45.104 -41.967 1.00 15.65 513 PRO A N 1
ATOM 2569 C CA . PRO A 1 341 ? 3.995 -45.454 -43.220 1.00 15.99 513 PRO A CA 1
ATOM 2570 C C . PRO A 1 341 ? 4.725 -44.274 -43.826 1.00 15.24 513 PRO A C 1
ATOM 2571 O O . PRO A 1 341 ? 4.217 -43.142 -43.808 1.00 16.14 513 PRO A O 1
ATOM 2575 N N . GLY A 1 342 ? 5.864 -44.572 -44.417 1.00 14.19 514 GLY A N 1
ATOM 2576 C CA . GLY A 1 342 ? 6.575 -43.654 -45.254 1.00 13.87 514 GLY A CA 1
ATOM 2577 C C . GLY A 1 342 ? 7.644 -42.824 -44.538 1.00 14.62 514 GLY A C 1
ATOM 2578 O O . GLY A 1 342 ? 8.179 -43.183 -43.482 1.00 13.41 514 GLY A O 1
ATOM 2579 N N . SER A 1 343 ? 7.972 -41.686 -45.142 1.00 13.16 515 SER A N 1
ATOM 2580 C CA . SER A 1 343 ? 9.066 -40.834 -44.778 1.00 12.26 515 SER A CA 1
ATOM 2581 C C . SER A 1 343 ? 8.776 -39.894 -43.636 1.00 11.92 515 SER A C 1
ATOM 2582 O O . SER A 1 343 ? 7.794 -39.131 -43.671 1.00 12.50 515 SER A O 1
ATOM 2585 N N . TRP A 1 344 ? 9.668 -39.867 -42.656 1.0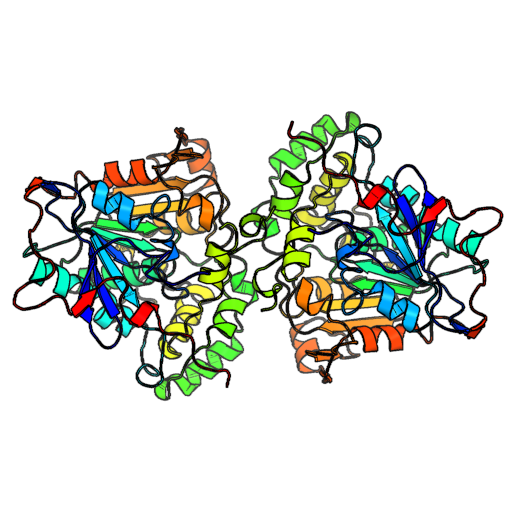0 11.63 516 TRP A N 1
ATOM 2586 C CA . TRP A 1 344 ? 9.552 -38.919 -41.528 1.00 11.12 516 TRP A CA 1
ATOM 2587 C C . TRP A 1 344 ? 9.621 -37.449 -41.985 1.00 11.13 516 TRP A C 1
ATOM 2588 O O . TRP A 1 344 ? 9.218 -36.553 -41.244 1.00 12.36 516 TRP A O 1
ATOM 2599 N N . TRP A 1 345 ? 10.117 -37.204 -43.214 1.00 11.07 517 TRP A N 1
ATOM 2600 C CA . TRP A 1 345 ? 10.147 -35.840 -43.727 1.00 11.54 517 TRP A CA 1
ATOM 2601 C C . TRP A 1 345 ? 8.734 -35.215 -43.658 1.00 11.55 517 TRP A C 1
ATOM 2602 O O . TRP A 1 345 ? 8.597 -34.008 -43.518 1.00 12.15 517 TRP A O 1
ATOM 2613 N N . LYS A 1 346 ? 7.731 -36.044 -43.893 1.00 11.16 518 LYS A N 1
ATOM 2614 C CA . LYS A 1 346 ? 6.320 -35.591 -43.854 1.00 12.12 518 LYS A CA 1
ATOM 2615 C C . LYS A 1 346 ? 5.956 -35.061 -42.493 1.00 11.80 518 LYS A C 1
ATOM 2616 O O . LYS A 1 346 ? 5.235 -34.049 -42.371 1.00 12.32 518 LYS A O 1
ATOM 2622 N N . ASP A 1 347 ? 6.357 -35.781 -41.461 1.00 10.77 519 ASP A N 1
ATOM 2623 C CA . ASP A 1 347 ? 6.126 -35.350 -40.106 1.00 11.92 519 ASP A CA 1
ATOM 2624 C C . ASP A 1 347 ? 6.870 -34.078 -39.763 1.00 11.57 519 ASP A C 1
ATOM 2625 O O . ASP A 1 347 ? 6.320 -33.133 -39.139 1.00 12.97 519 ASP A O 1
ATOM 2630 N N . TRP A 1 348 ? 8.121 -33.999 -40.183 1.00 10.71 520 TRP A N 1
ATOM 2631 C CA . TRP A 1 348 ? 8.901 -32.805 -39.922 1.00 11.37 520 TRP A CA 1
ATOM 2632 C C . TRP A 1 348 ? 8.261 -31.588 -40.595 1.00 11.64 520 TRP A C 1
ATOM 2633 O O . TRP A 1 348 ? 8.119 -30.526 -40.006 1.00 11.44 520 TRP A O 1
ATOM 2644 N N . ASP A 1 349 ? 7.857 -31.746 -41.837 1.00 10.78 521 ASP A N 1
ATOM 2645 C CA . ASP A 1 349 ? 7.151 -30.703 -42.614 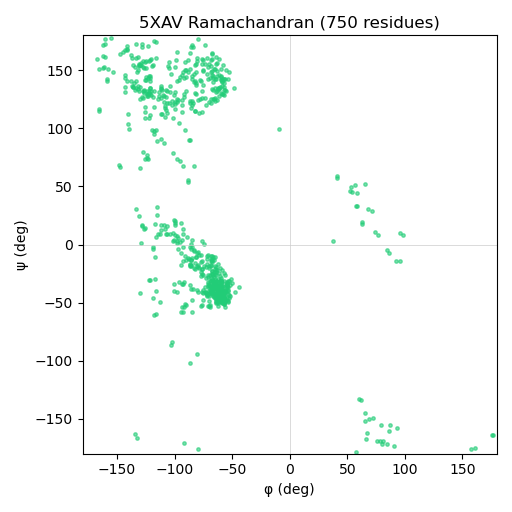1.00 10.60 521 ASP A CA 1
ATOM 2646 C C . ASP A 1 349 ? 5.900 -30.244 -41.802 1.00 11.02 521 ASP A C 1
ATOM 2647 O O . ASP A 1 349 ? 5.671 -29.060 -41.606 1.00 12.30 521 ASP A O 1
ATOM 2652 N N . ALA A 1 350 ? 5.107 -31.192 -41.291 1.00 11.07 522 ALA A N 1
ATOM 2653 C CA . ALA A 1 350 ? 3.911 -30.850 -40.563 1.00 11.29 522 ALA A CA 1
ATOM 2654 C C . ALA A 1 350 ? 4.225 -30.086 -39.264 1.00 11.33 522 ALA A C 1
ATOM 2655 O O . ALA A 1 350 ? 3.432 -29.257 -38.804 1.00 13.43 522 ALA A O 1
ATOM 2657 N N . TRP A 1 351 ? 5.368 -30.404 -38.640 1.00 11.79 523 TRP A N 1
ATOM 2658 C CA . TRP A 1 351 ? 5.819 -29.688 -37.451 1.00 11.77 523 TRP A CA 1
ATOM 2659 C C . TRP A 1 351 ? 6.338 -28.308 -37.760 1.00 12.03 523 TRP A C 1
ATOM 2660 O O . TRP A 1 351 ? 6.100 -27.326 -37.008 1.00 12.93 523 TRP A O 1
ATOM 2671 N N . LEU A 1 352 ? 7.073 -28.202 -38.852 1.00 10.52 524 LEU A N 1
ATOM 2672 C CA . LEU A 1 352 ? 7.714 -26.935 -39.264 1.00 11.24 524 LEU A CA 1
ATOM 2673 C C . LEU A 1 352 ? 6.704 -25.925 -39.794 1.00 10.31 524 LEU A C 1
ATOM 2674 O O . LEU A 1 352 ? 6.809 -24.720 -39.543 1.00 11.35 524 LEU A O 1
ATOM 2679 N N . ALA A 1 353 ? 5.744 -26.384 -40.601 1.00 11.04 525 ALA A N 1
ATOM 2680 C CA . ALA A 1 353 ? 4.914 -25.463 -41.331 1.00 11.83 525 ALA A CA 1
ATOM 2681 C C . ALA A 1 353 ? 4.185 -24.453 -40.470 1.00 12.34 525 ALA A C 1
ATOM 2682 O O . ALA A 1 353 ? 4.185 -23.246 -40.818 1.00 12.68 525 ALA A O 1
ATOM 2684 N N . PRO A 1 354 ? 3.601 -24.890 -39.345 1.00 13.59 526 PRO A N 1
ATOM 2685 C CA . PRO A 1 354 ? 2.912 -23.862 -38.519 1.00 13.61 526 PRO A CA 1
ATOM 2686 C C . PRO A 1 354 ? 3.822 -22.841 -37.867 1.00 13.79 526 PRO A C 1
ATOM 2687 O O . PRO A 1 354 ? 3.347 -21.822 -37.367 1.00 15.72 526 PRO A O 1
ATOM 2691 N N . GLN A 1 355 ? 5.114 -23.134 -37.876 1.00 11.50 527 GLN A N 1
ATOM 2692 C CA . GLN A 1 355 ? 6.134 -22.262 -37.340 1.00 11.85 527 GLN A CA 1
ATOM 2693 C C . GLN A 1 355 ? 6.809 -21.433 -38.429 1.00 11.54 527 GLN A C 1
ATOM 2694 O O . GLN A 1 355 ? 7.814 -20.779 -38.167 1.00 12.09 527 GLN A O 1
ATOM 2700 N N . SER A 1 356 ? 6.289 -21.505 -39.654 1.00 11.21 528 SER A N 1
ATOM 2701 C CA . SER A 1 356 ? 6.938 -20.914 -40.807 1.00 11.54 528 SER A CA 1
ATOM 2702 C C . SER A 1 356 ? 6.263 -19.697 -41.392 1.00 11.69 528 SER A C 1
ATOM 2703 O O . SER A 1 356 ? 6.564 -19.300 -42.518 1.00 12.15 528 SER A O 1
ATOM 2706 N N . GLY A 1 357 ? 5.376 -19.075 -40.637 1.00 13.68 529 GLY A N 1
ATOM 2707 C CA . GLY A 1 357 ? 4.735 -17.888 -41.112 1.00 16.13 529 GLY A CA 1
ATOM 2708 C C . GLY A 1 357 ? 3.622 -18.078 -42.092 1.00 16.36 529 GLY A C 1
ATOM 2709 O O . GLY A 1 357 ? 3.229 -19.190 -42.398 1.00 17.79 529 GLY A O 1
ATOM 2710 N N . LYS A 1 358 ? 3.206 -16.965 -42.673 1.00 16.06 530 LYS A N 1
ATOM 2711 C CA . LYS A 1 358 ? 2.152 -16.943 -43.665 1.00 16.85 530 LYS A CA 1
ATOM 2712 C C . LYS A 1 358 ? 2.735 -17.195 -45.027 1.00 15.29 530 LYS A C 1
ATOM 2713 O O . LYS A 1 358 ? 3.947 -17.108 -45.212 1.00 16.10 530 LYS A O 1
ATOM 2719 N N . GLN A 1 359 ? 1.868 -17.518 -46.012 1.00 14.89 531 GLN A N 1
ATOM 2720 C CA . GLN A 1 359 ? 2.322 -17.599 -47.425 1.00 15.15 531 GLN A CA 1
ATOM 2721 C C . GLN A 1 359 ? 2.513 -16.214 -48.019 1.00 14.56 531 GLN A C 1
ATOM 2722 O O . GLN A 1 359 ? 1.694 -15.295 -47.823 1.00 19.23 531 GLN A O 1
ATOM 2728 N N . VAL A 1 360 ? 3.609 -16.080 -48.757 1.00 15.34 532 VAL A N 1
ATOM 2729 C CA . VAL A 1 360 ? 3.914 -14.893 -49.504 1.00 14.77 532 VAL A CA 1
ATOM 2730 C C . VAL A 1 360 ? 4.312 -15.286 -50.933 1.00 14.21 532 VAL A C 1
ATOM 2731 O O . VAL A 1 360 ? 4.688 -16.444 -51.185 1.00 13.60 532 VAL A O 1
ATOM 2735 N N . PRO A 1 361 ? 4.270 -14.341 -51.888 1.00 14.96 533 PRO A N 1
ATOM 2736 C CA . PRO A 1 361 ? 4.741 -14.685 -53.226 1.00 14.99 533 PRO A CA 1
ATOM 2737 C C . PRO A 1 361 ? 6.208 -15.121 -53.214 1.00 15.04 533 PRO A C 1
ATOM 2738 O O . PRO A 1 361 ? 7.016 -14.586 -52.439 1.00 15.26 533 PRO A O 1
ATOM 2742 N N . ALA A 1 362 ? 6.559 -16.103 -54.012 1.00 15.16 534 ALA A N 1
ATOM 2743 C CA . ALA A 1 362 ? 7.957 -16.498 -54.135 1.00 14.14 534 ALA A CA 1
ATOM 2744 C C . ALA A 1 362 ? 8.809 -15.316 -54.561 1.00 14.62 534 ALA A C 1
ATOM 2745 O O . ALA A 1 362 ? 8.410 -14.570 -55.435 1.00 17.82 534 ALA A O 1
ATOM 2747 N N . PRO A 1 363 ? 9.989 -15.192 -53.958 1.00 15.99 535 PRO A N 1
ATOM 2748 C CA . PRO A 1 363 ? 10.882 -14.141 -54.419 1.00 16.88 535 PRO A CA 1
ATOM 2749 C C . PRO A 1 363 ? 11.232 -14.316 -55.891 1.00 19.47 535 PRO A C 1
ATOM 2750 O O . PRO A 1 363 ? 11.455 -15.440 -56.316 1.00 22.67 535 PRO A O 1
ATOM 2754 N N . LYS A 1 364 ? 11.328 -13.229 -56.612 1.00 19.68 536 LYS A N 1
ATOM 2755 C CA . LYS A 1 364 ? 11.655 -13.323 -58.024 1.00 22.93 536 LYS A CA 1
ATOM 2756 C C . LYS A 1 364 ? 13.142 -13.345 -58.365 1.00 24.10 536 LYS A C 1
ATOM 2757 O O . LYS A 1 364 ? 13.514 -13.633 -59.473 1.00 28.65 536 LYS A O 1
ATOM 2763 N N . MET A 1 365 ? 13.959 -13.014 -57.385 1.00 18.80 537 MET A N 1
ATOM 2764 C CA . MET A 1 365 ? 15.366 -12.984 -57.508 1.00 18.82 537 MET A CA 1
ATOM 2765 C C . MET A 1 365 ? 16.001 -13.756 -56.385 1.00 15.88 537 MET A C 1
ATOM 2766 O O . MET A 1 365 ? 15.430 -13.853 -55.312 1.00 16.63 537 MET A O 1
ATOM 2771 N N . LEU A 1 366 ? 17.193 -14.253 -56.632 1.00 15.96 538 LEU A N 1
ATOM 2772 C CA . LEU A 1 366 ? 18.064 -14.804 -55.596 1.00 14.29 538 LEU A CA 1
ATOM 2773 C C . LEU A 1 366 ? 18.902 -13.690 -54.974 1.00 13.97 538 LEU A C 1
ATOM 2774 O O . LEU A 1 366 ? 19.267 -12.729 -55.683 1.00 15.29 538 LEU A O 1
ATOM 2779 N N . GLY A 1 367 ? 19.267 -13.862 -53.698 1.00 12.81 539 GLY A N 1
ATOM 2780 C CA . GLY A 1 367 ? 20.050 -12.843 -53.069 1.00 13.16 539 GLY A CA 1
ATOM 2781 C C . GLY A 1 367 ? 19.293 -11.519 -52.912 1.00 13.13 539 GLY A C 1
ATOM 2782 O O . GLY A 1 367 ? 18.064 -11.484 -52.815 1.00 13.40 539 GLY A O 1
ATOM 2783 N N . SER A 1 368 ? 20.051 -10.431 -52.898 1.00 13.03 540 SER A N 1
ATOM 2784 C CA . SER A 1 368 ? 19.547 -9.106 -52.726 1.00 12.20 540 SER A CA 1
ATOM 2785 C C . SER A 1 368 ? 20.549 -8.122 -53.357 1.00 13.97 540 SER A C 1
ATOM 2786 O O . SER A 1 368 ? 21.634 -8.534 -53.828 1.00 14.54 540 SER A O 1
ATOM 2789 N N . LYS A 1 369 ? 20.241 -6.825 -53.346 1.00 14.73 541 LYS A N 1
ATOM 2790 C CA . LYS A 1 369 ? 21.188 -5.859 -53.835 1.00 14.69 541 LYS A CA 1
ATOM 2791 C C . LYS A 1 369 ? 22.526 -5.931 -53.057 1.00 13.68 541 LYS A C 1
ATOM 2792 O O . LYS A 1 369 ? 23.607 -5.844 -53.667 1.00 16.33 541 LYS A O 1
ATOM 2798 N N . GLU A 1 370 ? 22.430 -6.070 -51.737 1.00 14.81 542 GLU A N 1
ATOM 2799 C CA . GLU A 1 370 ? 23.605 -6.145 -50.905 1.00 15.26 542 GLU A CA 1
ATOM 2800 C C . GLU A 1 370 ? 24.352 -7.466 -51.030 1.00 14.60 542 GLU A C 1
ATOM 2801 O O . GLU A 1 370 ? 25.568 -7.521 -50.846 1.00 17.25 542 GLU A O 1
ATOM 2807 N N . PHE A 1 371 ? 23.629 -8.527 -51.341 1.00 13.21 543 PHE A N 1
ATOM 2808 C CA . PHE A 1 371 ? 24.141 -9.879 -51.502 1.00 12.79 543 PHE A CA 1
ATOM 2809 C C . PHE A 1 371 ? 23.738 -10.443 -52.861 1.00 13.01 543 PHE A C 1
ATOM 2810 O O . PHE A 1 371 ? 22.880 -11.308 -52.938 1.00 12.67 543 PHE A O 1
ATOM 2818 N N . PRO A 1 372 ? 24.384 -9.966 -53.925 1.00 13.58 544 PRO A N 1
ATOM 2819 C CA . PRO A 1 372 ? 24.003 -10.428 -55.249 1.00 14.33 544 PRO A CA 1
ATOM 2820 C C . PRO A 1 372 ? 24.411 -11.900 -55.449 1.00 13.33 544 PRO A C 1
ATOM 2821 O O . PRO A 1 372 ? 25.371 -12.354 -54.845 1.00 14.79 544 PRO A O 1
ATOM 2825 N N . PRO A 1 373 ? 23.733 -12.644 -56.355 1.00 13.66 545 PRO A N 1
ATOM 2826 C CA . PRO A 1 373 ? 24.163 -13.976 -56.653 1.00 14.86 545 PRO A CA 1
ATOM 2827 C C . PRO A 1 373 ? 25.598 -13.977 -57.128 1.00 13.68 545 PRO A C 1
ATOM 2828 O O . PRO A 1 373 ? 25.958 -13.211 -58.017 1.00 16.49 545 PRO A O 1
ATOM 2832 N N . LEU A 1 374 ? 26.393 -14.882 -56.578 1.00 14.03 546 LEU A N 1
ATOM 2833 C CA . LEU A 1 374 ? 27.835 -14.982 -56.876 1.00 15.12 546 LEU A CA 1
ATOM 2834 C C . LEU A 1 374 ? 28.208 -16.087 -57.880 1.00 15.32 546 LEU A C 1
ATOM 2835 O O . LEU A 1 374 ? 29.119 -15.932 -58.685 1.00 20.38 546 LEU A O 1
ATOM 2840 N N . GLN A 1 375 ? 27.566 -17.221 -57.759 1.00 15.10 547 GLN A N 1
ATOM 2841 C CA . GLN A 1 375 ? 27.777 -18.365 -58.637 1.00 16.08 547 GLN A CA 1
ATOM 2842 C C . GLN A 1 375 ? 26.678 -19.379 -58.476 1.00 14.37 547 GLN A C 1
ATOM 2843 O O . GLN A 1 375 ? 26.078 -19.462 -57.391 1.00 15.79 547 GLN A O 1
ATOM 2849 N N . PRO A 1 376 ? 26.372 -20.146 -59.539 1.00 14.75 548 PRO A N 1
ATOM 2850 C CA . PRO A 1 376 ? 25.298 -21.131 -59.366 1.00 16.53 548 PRO A CA 1
ATOM 2851 C C . PRO A 1 376 ? 25.605 -22.180 -58.302 1.00 15.41 548 PRO A C 1
ATOM 2852 O O . PRO A 1 376 ? 26.745 -22.565 -58.102 1.00 16.13 548 PRO A O 1
ATOM 2856 N N . ALA A 1 377 ? 24.565 -22.620 -57.604 1.00 14.04 549 ALA A N 1
ATOM 2857 C CA . ALA A 1 377 ? 24.657 -23.790 -56.779 1.00 14.68 549 ALA A CA 1
ATOM 2858 C C . ALA A 1 377 ? 25.130 -24.952 -57.648 1.00 14.90 549 ALA A C 1
ATOM 2859 O O . ALA A 1 377 ? 24.740 -25.033 -58.857 1.00 16.60 549 ALA A O 1
ATOM 2861 N N . PRO A 1 378 ? 25.973 -25.834 -57.124 1.00 14.73 550 PRO A N 1
ATOM 2862 C CA . PRO A 1 378 ? 26.320 -25.983 -55.694 1.00 15.26 550 PRO A CA 1
ATOM 2863 C C . PRO A 1 378 ? 27.519 -25.239 -55.225 1.00 16.49 550 PRO A C 1
ATOM 2864 O O . PRO A 1 378 ? 27.978 -25.465 -54.091 1.00 16.15 550 PRO A O 1
ATOM 2868 N N . GLY A 1 379 ? 28.017 -24.306 -56.026 1.00 14.75 551 GLY A N 1
ATOM 2869 C CA . GLY A 1 379 ? 29.124 -23.482 -55.545 1.00 14.89 551 GLY A CA 1
ATOM 2870 C C . GLY A 1 379 ? 30.502 -24.087 -55.727 1.00 15.26 551 GLY A C 1
ATOM 2871 O O . GLY A 1 379 ? 30.645 -25.079 -56.428 1.00 19.86 551 GLY A O 1
ATOM 2872 N N . SER A 1 380 ? 31.508 -23.452 -55.144 1.00 13.64 552 SER A N 1
ATOM 2873 C CA . SER A 1 380 ? 32.892 -23.798 -55.300 1.00 14.24 552 SER A CA 1
ATOM 2874 C C . SER A 1 380 ? 33.482 -24.620 -54.126 1.00 14.33 552 SER A C 1
ATOM 2875 O O . SER A 1 380 ? 34.295 -25.520 -54.330 1.00 15.93 552 SER A O 1
ATOM 2878 N N . TYR A 1 381 ? 33.031 -24.379 -52.908 1.00 13.90 553 TYR A N 1
ATOM 2879 C CA . TYR A 1 381 ? 33.628 -25.067 -51.758 1.00 14.66 553 TYR A CA 1
ATOM 2880 C C . TYR A 1 381 ? 33.354 -26.578 -51.784 1.00 13.95 553 TYR A C 1
ATOM 2881 O O . TYR A 1 381 ? 34.268 -27.389 -51.463 1.00 16.10 553 TYR A O 1
ATOM 2890 N N . VAL A 1 382 ? 32.192 -26.980 -52.260 1.00 13.79 554 VAL A N 1
ATOM 2891 C CA . VAL A 1 382 ? 31.865 -28.407 -52.321 1.00 14.23 554 VAL A CA 1
ATOM 2892 C C . VAL A 1 382 ? 32.660 -29.158 -53.411 1.00 14.87 554 VAL A C 1
ATOM 2893 O O . VAL A 1 382 ? 32.728 -30.384 -53.397 1.00 16.93 554 VAL A O 1
ATOM 2897 N N . LEU A 1 383 ? 33.323 -28.437 -54.302 1.00 15.58 555 LEU A N 1
ATOM 2898 C CA . LEU A 1 383 ? 34.103 -29.058 -55.354 1.00 17.66 555 LEU A CA 1
ATOM 2899 C C . LEU A 1 383 ? 35.550 -29.354 -54.930 1.00 18.41 555 LEU A C 1
ATOM 2900 O O . LEU A 1 383 ? 36.280 -30.037 -55.658 1.00 21.38 555 LEU A O 1
ATOM 2905 N N . ALA A 1 384 ? 35.972 -28.804 -53.783 1.00 18.94 556 ALA A N 1
ATOM 2906 C CA . ALA A 1 384 ? 37.362 -28.939 -53.346 1.00 19.52 556 ALA A CA 1
ATOM 2907 C C . ALA A 1 384 ? 37.722 -30.389 -53.088 1.00 20.54 556 ALA A C 1
ATOM 2908 O O . ALA A 1 384 ? 36.910 -31.164 -52.615 1.00 24.46 556 ALA A O 1
ATOM 2910 N N . LYS A 1 385 ? 38.961 -30.742 -53.388 1.00 21.98 557 LYS A N 1
ATOM 2911 C CA . LYS A 1 385 ? 39.432 -32.081 -53.062 1.00 23.06 557 LYS A CA 1
ATOM 2912 C C . LYS A 1 385 ? 40.284 -31.927 -51.856 1.00 24.85 557 LYS A C 1
ATOM 2913 O O . LYS A 1 385 ? 40.926 -30.887 -51.672 1.00 25.29 557 LYS A O 1
ATOM 2919 N N . ALA A 1 386 ? 40.275 -32.951 -50.996 1.00 23.38 558 ALA A N 1
ATOM 2920 C CA . ALA A 1 386 ? 41.122 -32.956 -49.821 1.00 24.83 558 ALA A CA 1
ATOM 2921 C C . ALA A 1 386 ? 42.584 -32.762 -50.171 1.00 25.94 558 ALA A C 1
ATOM 2922 O O . ALA A 1 386 ? 43.025 -33.130 -51.274 1.00 30.61 558 ALA A O 1
ATOM 2924 N N . MET A 1 387 ? 43.334 -32.157 -49.247 1.00 26.18 559 MET A N 1
ATOM 2925 C CA . MET A 1 387 ? 44.770 -31.900 -49.453 1.00 26.67 559 MET A CA 1
ATOM 2926 C C . MET A 1 387 ? 45.507 -33.225 -49.670 1.00 31.48 559 MET A C 1
ATOM 2927 O O . MET A 1 387 ? 45.108 -34.251 -49.149 1.00 31.52 559 MET A O 1
ATOM 2932 N N . PRO A 1 388 ? 46.614 -33.188 -50.429 1.00 37.17 560 PRO A N 1
ATOM 2933 C CA . PRO A 1 388 ? 47.440 -34.391 -50.638 1.00 38.86 560 PRO A CA 1
ATOM 2934 C C . PRO A 1 388 ? 48.020 -34.943 -49.356 1.00 42.12 560 PRO A C 1
ATOM 2935 O O . PRO A 1 388 ? 48.108 -34.251 -48.338 1.00 39.42 560 PRO A O 1
ATOM 2939 N N . PRO A 1 389 ? 48.400 -36.209 -49.389 1.00 39.57 561 PRO A N 1
ATOM 2940 C CA . PRO A 1 389 ? 48.954 -36.807 -48.163 1.00 43.11 561 PRO A CA 1
ATOM 2941 C C . PRO A 1 389 ? 50.203 -36.085 -47.679 1.00 57.51 561 PRO A C 1
ATOM 2942 O O . PRO A 1 389 ? 51.032 -35.623 -48.507 1.00 61.16 561 PRO A O 1
ATOM 2946 N N . VAL A 1 390 ? 50.346 -36.017 -46.352 1.00 46.62 562 VAL A N 1
ATOM 2947 C CA . VAL A 1 390 ? 51.505 -35.365 -45.729 1.00 54.08 562 VAL A CA 1
ATOM 2948 C C . VAL A 1 390 ? 52.451 -36.399 -45.085 1.00 57.90 562 VAL A C 1
ATOM 2949 O O . VAL A 1 390 ? 52.038 -37.504 -44.717 1.00 71.81 562 VAL A O 1
ATOM 2953 N N . PRO B 1 2 ? 28.437 -59.499 -63.005 1.00 45.13 174 PRO B N 1
ATOM 2954 C CA . PRO B 1 2 ? 29.865 -59.587 -63.245 1.00 43.18 174 PRO B CA 1
ATOM 2955 C C . PRO B 1 2 ? 30.499 -60.591 -62.319 1.00 39.34 174 PRO B C 1
ATOM 2956 O O . PRO B 1 2 ? 31.517 -61.072 -62.731 1.00 60.50 174 PRO B O 1
ATOM 2960 N N . PHE B 1 3 ? 29.942 -60.897 -61.146 1.00 37.96 175 PHE B N 1
ATOM 2961 C CA . PHE B 1 3 ? 30.575 -61.870 -60.265 1.00 30.56 175 PHE B CA 1
ATOM 2962 C C . PHE B 1 3 ? 29.909 -63.212 -60.397 1.00 34.46 175 PHE B C 1
ATOM 2963 O O . PHE B 1 3 ? 28.734 -63.319 -60.242 1.00 37.51 175 PHE B O 1
ATOM 2971 N N . GLN B 1 4 ? 30.674 -64.238 -60.735 1.00 30.48 176 GLN B N 1
ATOM 2972 C CA . GLN B 1 4 ? 30.115 -65.552 -60.846 1.00 27.67 176 GLN B CA 1
ATOM 2973 C C . GLN B 1 4 ? 30.981 -66.399 -59.927 1.00 30.20 176 GLN B C 1
ATOM 2974 O O . GLN B 1 4 ? 32.095 -66.678 -60.250 1.00 30.06 176 GLN B O 1
ATOM 2980 N N . ILE B 1 5 ? 30.403 -66.807 -58.818 1.00 26.46 177 ILE B N 1
ATOM 2981 C CA . ILE B 1 5 ? 31.103 -67.597 -57.820 1.00 24.32 177 ILE B CA 1
ATOM 2982 C C . ILE B 1 5 ? 31.552 -68.903 -58.433 1.00 25.62 177 ILE B C 1
ATOM 2983 O O . ILE B 1 5 ? 30.772 -69.585 -58.998 1.00 26.32 177 ILE B O 1
ATOM 2988 N N . GLY B 1 6 ? 32.819 -69.230 -58.311 1.00 22.57 178 GLY B N 1
ATOM 2989 C CA . GLY B 1 6 ? 33.372 -70.388 -58.906 1.00 25.26 178 GLY B CA 1
ATOM 2990 C C . GLY B 1 6 ? 34.034 -70.174 -60.253 1.00 27.98 178 GLY B C 1
ATOM 2991 O O . GLY B 1 6 ? 34.777 -71.062 -60.758 1.00 34.31 178 GLY B O 1
ATOM 2992 N N . LYS B 1 7 ? 33.773 -69.014 -60.848 1.00 25.56 179 LYS B N 1
ATOM 2993 C CA . LYS B 1 7 ? 34.237 -68.725 -62.205 1.00 30.18 179 LYS B CA 1
ATOM 2994 C C . LYS B 1 7 ? 35.189 -67.509 -62.281 1.00 28.54 179 LYS B C 1
ATOM 2995 O O . LYS B 1 7 ? 36.261 -67.593 -62.900 1.00 33.89 179 LYS B O 1
ATOM 3001 N N . ASN B 1 8 ? 34.849 -66.406 -61.626 1.00 28.23 180 ASN B N 1
ATOM 3002 C CA . ASN B 1 8 ? 35.813 -65.338 -61.483 1.00 29.64 180 ASN B CA 1
ATOM 3003 C C . ASN B 1 8 ? 36.011 -64.860 -60.072 1.00 30.93 180 ASN B C 1
ATOM 3004 O O . ASN B 1 8 ? 36.572 -63.816 -59.893 1.00 33.28 180 ASN B O 1
ATOM 3009 N N . LEU B 1 9 ? 35.564 -65.631 -59.090 1.00 23.77 181 LEU B N 1
ATOM 3010 C CA . LEU B 1 9 ? 35.830 -65.419 -57.687 1.00 23.34 181 LEU B CA 1
ATOM 3011 C C . LEU B 1 9 ? 35.701 -66.847 -57.128 1.00 20.07 181 LEU B C 1
ATOM 3012 O O . LEU B 1 9 ? 34.976 -67.667 -57.681 1.00 21.01 181 LEU B O 1
ATOM 3017 N N . VAL B 1 10 ? 36.461 -67.167 -56.083 1.00 18.09 182 VAL B N 1
ATOM 3018 C CA . VAL B 1 10 ? 36.309 -68.431 -55.411 1.00 16.66 182 VAL B CA 1
ATOM 3019 C C . VAL B 1 10 ? 36.717 -69.547 -56.412 1.00 19.74 182 VAL B C 1
ATOM 3020 O O . VAL B 1 10 ? 36.006 -70.598 -56.539 1.00 19.27 182 VAL B O 1
ATOM 3024 N N . VAL B 1 11 ? 37.909 -69.387 -56.997 1.00 17.46 183 VAL B N 1
ATOM 3025 C CA . VAL B 1 11 ? 38.325 -70.248 -58.082 1.00 19.38 183 VAL B CA 1
ATOM 3026 C C . VAL B 1 11 ? 39.494 -71.190 -57.727 1.00 17.30 183 VAL B C 1
ATOM 3027 O O . VAL B 1 11 ? 40.009 -71.901 -58.610 1.00 21.75 183 VAL B O 1
ATOM 3031 N N . THR B 1 12 ? 39.823 -71.307 -56.432 1.00 16.34 184 THR B N 1
ATOM 3032 C CA . THR B 1 12 ? 40.914 -72.203 -56.066 1.00 16.17 184 THR B CA 1
ATOM 3033 C C . THR B 1 12 ? 40.466 -73.653 -56.426 1.00 15.44 184 THR B C 1
ATOM 3034 O O . THR B 1 12 ? 39.431 -74.115 -55.962 1.00 17.24 184 THR B O 1
ATOM 3038 N N . PRO B 1 13 ? 41.239 -74.361 -57.245 1.00 15.94 185 PRO B N 1
ATOM 3039 C CA . PRO B 1 13 ? 40.739 -75.639 -57.734 1.00 17.39 185 PRO B CA 1
ATOM 3040 C C . PRO B 1 13 ? 40.688 -76.702 -56.684 1.00 16.52 185 PRO B C 1
ATOM 3041 O O . PRO B 1 13 ? 41.575 -76.813 -55.823 1.00 17.27 185 PRO B O 1
ATOM 3045 N N . GLY B 1 14 ? 39.636 -77.520 -56.757 1.00 16.88 186 GLY B N 1
ATOM 3046 C CA . GLY B 1 14 ? 39.476 -78.635 -55.848 1.00 17.65 186 GLY B CA 1
ATOM 3047 C C . GLY B 1 14 ? 38.169 -79.361 -56.082 1.00 15.58 186 GLY B C 1
ATOM 3048 O O . GLY B 1 14 ? 37.494 -79.124 -57.093 1.00 18.41 186 GLY B O 1
ATOM 3049 N N . GLU B 1 15 ? 37.749 -80.190 -55.124 1.00 16.15 187 GLU B N 1
ATOM 3050 C CA . GLU B 1 15 ? 36.500 -80.943 -55.202 1.00 16.75 187 GLU B CA 1
ATOM 3051 C C . GLU B 1 15 ? 35.823 -81.050 -53.881 1.00 17.35 187 GLU B C 1
ATOM 3052 O O . GLU B 1 15 ? 36.493 -81.117 -52.843 1.00 15.78 187 GLU B O 1
ATOM 3058 N N . VAL B 1 16 ? 34.486 -81.048 -53.903 1.00 15.75 188 VAL B N 1
ATOM 3059 C CA . VAL B 1 16 ? 33.723 -81.461 -52.756 1.00 15.89 188 VAL B CA 1
ATOM 3060 C C . VAL B 1 16 ? 33.953 -82.951 -52.591 1.00 15.48 188 VAL B C 1
ATOM 3061 O O . VAL B 1 16 ? 33.703 -83.714 -53.545 1.00 16.86 188 VAL B O 1
ATOM 3065 N N . VAL B 1 17 ? 34.394 -83.393 -51.420 1.00 15.44 189 VAL B N 1
ATOM 3066 C CA . VAL B 1 17 ? 34.703 -84.794 -51.194 1.00 15.08 189 VAL B CA 1
ATOM 3067 C C . VAL B 1 17 ? 33.848 -85.454 -50.106 1.00 15.23 189 VAL B C 1
ATOM 3068 O O . VAL B 1 17 ? 33.998 -86.626 -49.801 1.00 17.82 189 VAL B O 1
ATOM 3072 N N . PHE B 1 18 ? 32.965 -84.663 -49.481 1.00 15.71 190 PHE B N 1
ATOM 3073 C CA . PHE B 1 18 ? 32.056 -85.159 -48.475 1.00 15.49 190 PHE B CA 1
ATOM 3074 C C . PHE B 1 18 ? 30.917 -84.167 -48.400 1.00 16.38 190 PHE B C 1
ATOM 3075 O O . PHE B 1 18 ? 31.136 -82.938 -48.480 1.00 17.00 190 PHE B O 1
ATOM 3083 N N . ARG B 1 19 ? 29.705 -84.691 -48.199 1.00 16.42 191 ARG B N 1
ATOM 3084 C CA . ARG B 1 19 ? 28.521 -83.868 -48.042 1.00 14.75 191 ARG B CA 1
ATOM 3085 C C . ARG B 1 19 ? 27.608 -84.470 -47.038 1.00 17.03 191 ARG B C 1
ATOM 3086 O O . ARG B 1 19 ? 27.361 -85.711 -47.080 1.00 17.76 191 ARG B O 1
ATOM 3094 N N . ASN B 1 20 ? 27.125 -83.676 -46.086 1.00 15.57 192 ASN B N 1
ATOM 3095 C CA . ASN B 1 20 ? 26.042 -84.085 -45.232 1.00 16.03 192 ASN B CA 1
ATOM 3096 C C . ASN B 1 20 ? 24.998 -82.999 -45.149 1.00 16.61 192 ASN B C 1
ATOM 3097 O O . ASN B 1 20 ? 24.984 -82.088 -45.959 1.00 18.00 192 ASN B O 1
ATOM 3102 N N . GLU B 1 21 ? 24.090 -83.098 -44.197 1.00 17.87 193 GLU B N 1
ATOM 3103 C CA . GLU B 1 21 ? 22.941 -82.158 -44.105 1.00 17.42 193 GLU B CA 1
ATOM 3104 C C . GLU B 1 21 ? 23.367 -80.756 -43.675 1.00 16.14 193 GLU B C 1
ATOM 3105 O O . GLU B 1 21 ? 22.580 -79.812 -43.751 1.00 18.39 193 GLU B O 1
ATOM 3111 N N . LEU B 1 22 ? 24.640 -80.579 -43.266 1.00 15.84 194 LEU B N 1
ATOM 3112 C CA . LEU B 1 22 ? 25.135 -79.288 -42.821 1.00 14.14 194 LEU B CA 1
ATOM 3113 C C . LEU B 1 22 ? 26.327 -78.753 -43.600 1.00 14.32 194 LEU B C 1
ATOM 3114 O O . LEU B 1 22 ? 26.509 -77.540 -43.703 1.00 14.81 194 LEU B O 1
ATOM 3119 N N . ILE B 1 23 ? 27.178 -79.622 -44.134 1.00 14.73 195 ILE B N 1
ATOM 3120 C CA . ILE B 1 23 ? 28.421 -79.192 -44.766 1.00 14.10 195 ILE B CA 1
ATOM 3121 C C . ILE B 1 23 ? 28.734 -79.839 -46.089 1.00 13.08 195 ILE B C 1
ATOM 3122 O O . ILE B 1 23 ? 28.286 -80.996 -46.368 1.00 15.31 195 ILE B O 1
ATOM 3127 N N . GLU B 1 24 ? 29.485 -79.126 -46.922 1.00 13.59 196 GLU B N 1
ATOM 3128 C CA . GLU B 1 24 ? 30.303 -79.712 -47.960 1.00 15.19 196 GLU B CA 1
ATOM 3129 C C . GLU B 1 24 ? 31.738 -79.539 -47.558 1.00 14.82 196 GLU B C 1
ATOM 3130 O O . GLU B 1 24 ? 32.144 -78.445 -47.198 1.00 16.73 196 GLU B O 1
ATOM 3136 N N . LEU B 1 25 ? 32.497 -80.605 -47.582 1.00 14.06 197 LEU B N 1
ATOM 3137 C CA . LEU B 1 25 ? 33.954 -80.547 -47.340 1.00 13.37 197 LEU B CA 1
ATOM 3138 C C . LEU B 1 25 ? 34.676 -80.427 -48.650 1.00 13.73 197 LEU B C 1
ATOM 3139 O O . LEU B 1 25 ? 34.563 -81.334 -49.510 1.00 15.61 197 LEU B O 1
ATOM 3144 N N . ILE B 1 26 ? 35.428 -79.358 -48.818 1.00 12.93 198 ILE B N 1
ATOM 3145 C CA . ILE B 1 26 ? 36.199 -79.102 -50.031 1.00 13.55 198 ILE B CA 1
ATOM 3146 C C . ILE B 1 26 ? 37.636 -79.491 -49.755 1.00 13.53 198 ILE B C 1
ATOM 3147 O O . ILE B 1 26 ? 38.229 -79.079 -48.748 1.00 14.70 198 ILE B O 1
ATOM 3152 N N . GLN B 1 27 ? 38.191 -80.299 -50.645 1.00 13.98 199 GLN B N 1
ATOM 3153 C CA . GLN B 1 27 ? 39.604 -80.637 -50.687 1.00 14.20 199 GLN B CA 1
ATOM 3154 C C . GLN B 1 27 ? 40.245 -79.935 -51.854 1.00 12.96 199 GLN B C 1
ATOM 3155 O O . GLN B 1 27 ? 39.772 -80.079 -52.983 1.00 15.17 199 GLN B O 1
ATOM 3161 N N . TYR B 1 28 ? 41.328 -79.198 -51.617 1.00 13.76 200 TYR B N 1
ATOM 3162 C CA . TYR B 1 28 ? 41.950 -78.455 -52.664 1.00 14.73 200 TYR B CA 1
ATOM 3163 C C . TYR B 1 28 ? 43.048 -79.245 -53.370 1.00 15.57 200 TYR B C 1
ATOM 3164 O O . TYR B 1 28 ? 43.782 -80.002 -52.770 1.00 16.61 200 TYR B O 1
ATOM 3173 N N . THR B 1 29 ? 43.126 -79.033 -54.691 1.00 14.25 201 THR B N 1
ATOM 3174 C CA . THR B 1 29 ? 44.141 -79.695 -55.550 1.00 16.44 201 THR B CA 1
ATOM 3175 C C . THR B 1 29 ? 45.548 -79.192 -55.187 1.00 14.94 201 THR B C 1
ATOM 3176 O O . THR B 1 29 ? 45.736 -77.965 -55.067 1.00 16.17 201 THR B O 1
ATOM 3180 N N . PRO B 1 30 ? 46.522 -80.093 -55.023 1.00 15.94 202 PRO B N 1
ATOM 3181 C CA . PRO B 1 30 ? 47.857 -79.623 -54.719 1.00 15.72 202 PRO B CA 1
ATOM 3182 C C . PRO B 1 30 ? 48.460 -78.818 -55.882 1.00 15.90 202 PRO B C 1
ATOM 3183 O O . PRO B 1 30 ? 48.175 -79.075 -57.028 1.00 19.08 202 PRO B O 1
ATOM 3187 N N . THR B 1 31 ? 49.329 -77.900 -55.520 1.00 15.95 203 THR B N 1
ATOM 3188 C CA . THR B 1 31 ? 50.080 -77.090 -56.445 1.00 16.92 203 THR B CA 1
ATOM 3189 C C . THR B 1 31 ? 51.587 -77.170 -56.174 1.00 16.15 203 THR B C 1
ATOM 3190 O O . THR B 1 31 ? 52.326 -76.362 -56.702 1.00 18.71 203 THR B O 1
ATOM 3194 N N . THR B 1 32 ? 51.998 -78.126 -55.369 1.00 16.08 204 THR B N 1
ATOM 3195 C CA . THR B 1 32 ? 53.392 -78.370 -55.006 1.00 16.46 204 THR B CA 1
ATOM 3196 C C . THR B 1 32 ? 53.656 -79.881 -55.191 1.00 16.00 204 THR B C 1
ATOM 3197 O O . THR B 1 32 ? 52.737 -80.695 -55.110 1.00 17.30 204 THR B O 1
ATOM 3201 N N . GLU B 1 33 ? 54.906 -80.229 -55.519 1.00 15.44 205 GLU B N 1
ATOM 3202 C CA . GLU B 1 33 ? 55.253 -81.615 -55.708 1.00 16.65 205 GLU B CA 1
ATOM 3203 C C . GLU B 1 33 ? 55.204 -82.429 -54.425 1.00 14.95 205 GLU B C 1
ATOM 3204 O O . GLU B 1 33 ? 54.851 -83.618 -54.461 1.00 18.14 205 GLU B O 1
ATOM 3210 N N . LYS B 1 34 ? 55.600 -81.813 -53.323 1.00 15.31 206 LYS B N 1
ATOM 3211 C CA . LYS B 1 34 ? 55.523 -82.379 -52.011 1.00 15.76 206 LYS B CA 1
ATOM 3212 C C . LYS B 1 34 ? 54.621 -81.530 -51.147 1.00 15.53 206 LYS B C 1
ATOM 3213 O O . LYS B 1 34 ? 54.502 -80.324 -51.372 1.00 15.70 206 LYS B O 1
ATOM 3219 N N . VAL B 1 35 ? 54.028 -82.149 -50.135 1.00 14.57 207 VAL B N 1
ATOM 3220 C CA . VAL B 1 35 ? 53.193 -81.472 -49.189 1.00 14.12 207 VAL B CA 1
ATOM 3221 C C . VAL B 1 35 ? 53.616 -81.800 -47.758 1.00 13.84 207 VAL B C 1
ATOM 3222 O O . VAL B 1 35 ? 54.157 -82.879 -47.485 1.00 14.54 207 VAL B O 1
ATOM 3226 N N . HIS B 1 36 ? 53.300 -80.917 -46.807 1.00 13.58 208 HIS B N 1
ATOM 3227 C CA . HIS B 1 36 ? 53.356 -81.266 -45.401 1.00 13.71 208 HIS B CA 1
ATOM 3228 C C . HIS B 1 36 ? 52.351 -82.406 -45.163 1.00 13.07 208 HIS B C 1
ATOM 3229 O O . HIS B 1 36 ? 51.210 -82.325 -45.636 1.00 14.26 208 HIS B O 1
ATOM 3236 N N . GLU B 1 37 ? 52.753 -83.445 -44.450 1.00 14.14 209 GLU B N 1
ATOM 3237 C CA . GLU B 1 37 ? 51.879 -84.632 -44.311 1.00 14.09 209 GLU B CA 1
ATOM 3238 C C . GLU B 1 37 ? 50.574 -84.354 -43.539 1.00 12.88 209 GLU B C 1
ATOM 3239 O O . GLU B 1 37 ? 49.537 -84.953 -43.855 1.00 15.01 209 GLU B O 1
ATOM 3245 N N . LYS B 1 38 ? 50.632 -83.517 -42.501 1.00 12.68 210 LYS B N 1
ATOM 3246 C CA . LYS B 1 38 ? 49.522 -83.381 -41.587 1.00 13.82 210 LYS B CA 1
ATOM 3247 C C . LYS B 1 38 ? 48.532 -82.336 -42.133 1.00 11.99 210 LYS B C 1
ATOM 3248 O O . LYS B 1 38 ? 48.905 -81.162 -42.333 1.00 13.07 210 LYS B O 1
ATOM 3254 N N . PRO B 1 39 ? 47.270 -82.735 -42.350 1.00 11.79 211 PRO B N 1
ATOM 3255 C CA . PRO B 1 39 ? 46.325 -81.810 -43.010 1.00 12.88 211 PRO B CA 1
ATOM 3256 C C . PRO B 1 39 ? 45.962 -80.622 -42.200 1.00 12.71 211 PRO B C 1
ATOM 3257 O O . PRO B 1 39 ? 46.173 -80.586 -40.947 1.00 12.21 211 PRO B O 1
ATOM 3261 N N . LEU B 1 40 ? 45.374 -79.643 -42.882 1.00 12.04 212 LEU B N 1
ATOM 3262 C CA . LEU B 1 40 ? 44.980 -78.354 -42.313 1.00 12.44 212 LEU B CA 1
ATOM 3263 C C . LEU B 1 40 ? 43.495 -78.125 -42.616 1.00 12.84 212 LEU B C 1
ATOM 3264 O O . LEU B 1 40 ? 43.121 -78.051 -43.816 1.00 13.78 212 LEU B O 1
ATOM 3269 N N . LEU B 1 41 ? 42.669 -78.021 -41.570 1.00 11.93 213 LEU B N 1
ATOM 3270 C CA . LEU B 1 41 ? 41.252 -77.858 -41.696 1.00 11.57 213 LEU B CA 1
ATOM 3271 C C . LEU B 1 41 ? 40.839 -76.414 -41.461 1.00 12.34 213 LEU B C 1
ATOM 3272 O O . LEU B 1 41 ? 41.053 -75.890 -40.359 1.00 13.05 213 LEU B O 1
ATOM 3277 N N . PHE B 1 42 ? 40.160 -75.802 -42.415 1.00 12.21 214 PHE B N 1
ATOM 3278 C CA . PHE B 1 42 ? 39.598 -74.447 -42.276 1.00 13.21 214 PHE B CA 1
ATOM 3279 C C . PHE B 1 42 ? 38.138 -74.526 -41.892 1.00 11.57 214 PHE B C 1
ATOM 3280 O O . PHE B 1 42 ? 37.349 -75.187 -42.571 1.00 11.97 214 PHE B O 1
ATOM 3288 N N . VAL B 1 43 ? 37.783 -73.883 -40.781 1.00 11.93 215 VAL B N 1
ATOM 3289 C CA . VAL B 1 43 ? 36.448 -73.775 -40.241 1.00 12.17 215 VAL B CA 1
ATOM 3290 C C . VAL B 1 43 ? 36.043 -72.330 -40.382 1.00 12.01 215 VAL B C 1
ATOM 3291 O O . VAL B 1 43 ? 36.337 -71.490 -39.513 1.00 12.42 215 VAL B O 1
ATOM 3295 N N . PRO B 1 44 ? 35.394 -71.968 -41.517 1.00 11.71 216 PRO B N 1
ATOM 3296 C CA . PRO B 1 44 ? 35.103 -70.541 -41.816 1.00 13.66 216 PRO B CA 1
ATOM 3297 C C . PRO B 1 44 ? 33.918 -70.006 -41.086 1.00 14.86 216 PRO B C 1
ATOM 3298 O O . PRO B 1 44 ? 33.231 -70.751 -40.389 1.00 15.13 216 PRO B O 1
ATOM 3302 N N . PRO B 1 45 ? 33.663 -68.682 -41.275 1.00 17.87 217 PRO B N 1
ATOM 3303 C CA . PRO B 1 45 ? 32.505 -68.004 -40.775 1.00 24.82 217 PRO B CA 1
ATOM 3304 C C . PRO B 1 45 ? 31.206 -68.747 -41.200 1.00 19.11 217 PRO B C 1
ATOM 3305 O O . PRO B 1 45 ? 31.139 -69.340 -42.271 1.00 18.74 217 PRO B O 1
ATOM 3309 N N . CYS B 1 46 ? 30.168 -68.683 -40.383 1.00 22.20 218 CYS B N 1
ATOM 3310 C CA . CYS B 1 46 ? 28.854 -69.272 -40.768 1.00 23.47 218 CYS B CA 1
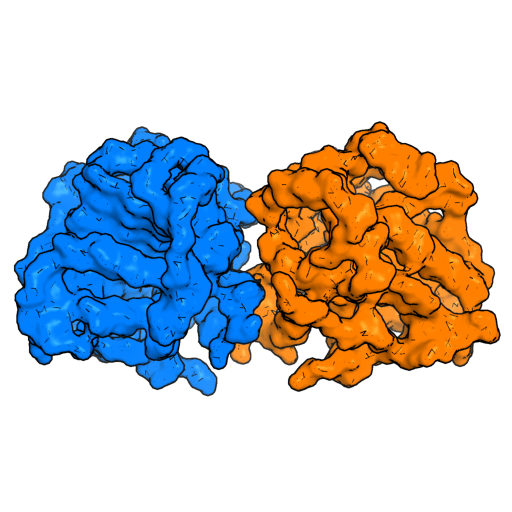ATOM 3311 C C . CYS B 1 46 ? 27.807 -68.138 -40.844 1.00 23.54 218 CYS B C 1
ATOM 3312 O O . CYS B 1 46 ? 26.689 -68.393 -41.295 1.00 22.60 218 CYS B O 1
ATOM 3315 N N . ILE B 1 47 ? 28.136 -66.913 -40.362 1.00 20.06 219 ILE B N 1
ATOM 3316 C CA . ILE B 1 47 ? 27.220 -65.790 -40.416 1.00 22.41 219 ILE B CA 1
ATOM 3317 C C . ILE B 1 47 ? 27.287 -65.158 -41.806 1.00 19.73 219 ILE B C 1
ATOM 3318 O O . ILE B 1 47 ? 26.361 -64.439 -42.192 1.00 21.69 219 ILE B O 1
ATOM 3323 N N . ASN B 1 48 ? 28.365 -65.404 -42.515 1.00 22.53 220 ASN B N 1
ATOM 3324 C CA . ASN B 1 48 ? 28.523 -65.010 -43.907 1.00 21.37 220 ASN B CA 1
ATOM 3325 C C . ASN B 1 48 ? 29.068 -66.243 -44.631 1.00 17.69 220 ASN B C 1
ATOM 3326 O O . ASN B 1 48 ? 29.421 -67.242 -43.977 1.00 20.71 220 ASN B O 1
ATOM 3331 N N . LYS B 1 49 ? 29.167 -66.197 -45.944 1.00 15.90 221 LYS B N 1
ATOM 3332 C CA . LYS B 1 49 ? 29.775 -67.298 -46.691 1.00 14.78 221 LYS B CA 1
ATOM 3333 C C . LYS B 1 49 ? 31.314 -67.350 -46.534 1.00 16.37 221 LYS B C 1
ATOM 3334 O O . LYS B 1 49 ? 31.987 -66.351 -46.238 1.00 16.59 221 LYS B O 1
ATOM 3340 N N . TYR B 1 50 ? 31.851 -68.538 -46.722 1.00 15.66 222 TYR B N 1
ATOM 3341 C CA . TYR B 1 50 ? 33.254 -68.752 -46.435 1.00 13.86 222 TYR B CA 1
ATOM 3342 C C . TYR B 1 50 ? 34.219 -67.970 -47.303 1.00 15.32 222 TYR B C 1
ATOM 3343 O O . TYR B 1 50 ? 35.368 -67.770 -46.919 1.00 15.52 222 TYR B O 1
ATOM 3352 N N . TYR B 1 51 ? 33.762 -67.556 -48.474 1.00 15.81 223 TYR B N 1
ATOM 3353 C CA . TYR B 1 51 ? 34.689 -67.179 -49.516 1.00 15.27 223 TYR B CA 1
ATOM 3354 C C . TYR B 1 51 ? 35.386 -65.833 -49.408 1.00 15.62 223 TYR B C 1
ATOM 3355 O O . TYR B 1 51 ? 36.217 -65.493 -50.259 1.00 17.45 223 TYR B O 1
ATOM 3364 N N . LEU B 1 52 ? 35.150 -65.104 -48.322 1.00 14.60 224 LEU B N 1
ATOM 3365 C CA . LEU B 1 52 ? 36.087 -64.110 -47.903 1.00 15.67 224 LEU B CA 1
ATOM 3366 C C . LEU B 1 52 ? 37.515 -64.717 -47.846 1.00 16.54 224 LEU B C 1
ATOM 3367 O O . LEU B 1 52 ? 38.474 -64.021 -48.109 1.00 17.18 224 LEU B O 1
ATOM 3372 N N . MET B 1 53 ? 37.620 -66.000 -47.507 1.00 14.32 225 MET B N 1
ATOM 3373 C CA . MET B 1 53 ? 38.911 -66.719 -47.443 1.00 14.90 225 MET B CA 1
ATOM 3374 C C . MET B 1 53 ? 39.424 -67.170 -48.808 1.00 14.46 225 MET B C 1
ATOM 3375 O O . MET B 1 53 ? 40.536 -67.737 -48.904 1.00 15.40 225 MET B O 1
ATOM 3380 N N . ASP B 1 54 ? 38.610 -66.993 -49.868 1.00 15.54 226 ASP B N 1
ATOM 3381 C CA . ASP B 1 54 ? 38.987 -67.393 -51.230 1.00 16.23 226 ASP B CA 1
ATOM 3382 C C . ASP B 1 54 ? 38.353 -66.474 -52.284 1.00 15.82 226 ASP B C 1
ATOM 3383 O O . ASP B 1 54 ? 37.461 -66.887 -53.029 1.00 18.38 226 ASP B O 1
ATOM 3388 N N . LEU B 1 55 ? 38.784 -65.240 -52.344 1.00 17.61 227 LEU B N 1
ATOM 3389 C CA . LEU B 1 55 ? 38.215 -64.262 -53.232 1.00 17.01 227 LEU B CA 1
ATOM 3390 C C . LEU B 1 55 ? 38.893 -64.338 -54.609 1.00 18.63 227 LEU B C 1
ATOM 3391 O O . LEU B 1 55 ? 38.589 -65.227 -55.351 1.00 21.51 227 LEU B O 1
ATOM 3396 N N . GLN B 1 56 ? 39.814 -63.441 -54.937 1.00 19.92 228 GLN B N 1
ATOM 3397 C CA . GLN B 1 56 ? 40.584 -63.542 -56.156 1.00 21.92 228 GLN B CA 1
ATOM 3398 C C . GLN B 1 56 ? 41.818 -64.379 -55.859 1.00 19.66 228 GLN B C 1
ATOM 3399 O O . GLN B 1 56 ? 42.237 -64.460 -54.685 1.00 20.09 228 GLN B O 1
ATOM 3405 N N . PRO B 1 57 ? 42.446 -64.960 -56.855 1.00 20.92 229 PRO B N 1
ATOM 3406 C CA . PRO B 1 57 ? 43.638 -65.708 -56.569 1.00 20.82 229 PRO B CA 1
ATOM 3407 C C . PRO B 1 57 ? 44.696 -64.951 -55.790 1.00 19.35 229 PRO B C 1
ATOM 3408 O O . PRO B 1 57 ? 45.267 -65.514 -54.843 1.00 19.30 229 PRO B O 1
ATOM 3412 N N . ASP B 1 58 ? 44.947 -63.694 -56.143 1.00 21.04 230 ASP B N 1
ATOM 3413 C CA . ASP B 1 58 ? 45.977 -62.928 -55.453 1.00 21.33 230 ASP B CA 1
ATOM 3414 C C . ASP B 1 58 ? 45.706 -62.769 -53.963 1.00 20.28 230 ASP B C 1
ATOM 3415 O O . ASP B 1 58 ? 46.638 -62.780 -53.164 1.00 21.20 230 ASP B O 1
ATOM 3420 N N . ASN B 1 59 ? 44.445 -62.646 -53.577 1.00 18.74 231 ASN B N 1
ATOM 3421 C CA . ASN B 1 59 ? 44.134 -62.433 -52.196 1.00 18.58 231 ASN B CA 1
ATOM 3422 C C . ASN B 1 59 ? 43.542 -63.640 -51.482 1.00 15.21 231 ASN B C 1
ATOM 3423 O O . ASN B 1 59 ? 43.139 -63.554 -50.314 1.00 16.23 231 ASN B O 1
ATOM 3428 N N . SER B 1 60 ? 43.560 -64.797 -52.149 1.00 15.44 232 SER B N 1
ATOM 3429 C CA . SER B 1 60 ? 43.002 -66.001 -51.595 1.00 15.08 232 SER B CA 1
ATOM 3430 C C . SER B 1 60 ? 43.882 -66.581 -50.486 1.00 14.13 232 SER B C 1
ATOM 3431 O O . SER B 1 60 ? 45.064 -66.900 -50.702 1.00 14.79 232 SER B O 1
ATOM 3434 N N . MET B 1 61 ? 43.306 -66.808 -49.312 1.00 12.50 233 MET B N 1
ATOM 3435 C CA . MET B 1 61 ? 44.032 -67.421 -48.232 1.00 12.49 233 MET B CA 1
ATOM 3436 C C . MET B 1 61 ? 44.207 -68.936 -48.444 1.00 12.82 233 MET B C 1
ATOM 3437 O O . MET B 1 61 ? 45.263 -69.520 -48.205 1.00 13.44 233 MET B O 1
ATOM 3442 N N . VAL B 1 62 ? 43.150 -69.569 -48.906 1.00 13.26 234 VAL B N 1
ATOM 3443 C CA . VAL B 1 62 ? 43.204 -70.972 -49.235 1.00 12.94 234 VAL B CA 1
ATOM 3444 C C . VAL B 1 62 ? 44.303 -71.221 -50.275 1.00 12.78 234 VAL B C 1
ATOM 3445 O O . VAL B 1 62 ? 45.134 -72.166 -50.165 1.00 13.01 234 VAL B O 1
ATOM 3449 N N . ARG B 1 63 ? 44.295 -70.457 -51.358 1.00 13.51 235 ARG B N 1
ATOM 3450 C CA . ARG B 1 63 ? 45.260 -70.688 -52.434 1.00 13.58 235 ARG B CA 1
ATOM 3451 C C . ARG B 1 63 ? 46.693 -70.539 -51.893 1.00 13.33 235 ARG B C 1
ATOM 3452 O O . ARG B 1 63 ? 47.601 -71.297 -52.237 1.00 14.39 235 ARG B O 1
ATOM 3460 N N . HIS B 1 64 ? 46.916 -69.528 -51.057 1.00 13.51 236 HIS B N 1
ATOM 3461 C CA . HIS B 1 64 ? 48.250 -69.323 -50.498 1.00 12.92 236 HIS B CA 1
ATOM 3462 C C . HIS B 1 64 ? 48.678 -70.553 -49.697 1.00 13.62 236 HIS B C 1
ATOM 3463 O O . HIS B 1 64 ? 49.815 -71.034 -49.837 1.00 13.80 236 HIS B O 1
ATOM 3470 N N . PHE B 1 65 ? 47.831 -71.025 -48.812 1.00 12.95 237 PHE B N 1
ATOM 3471 C CA . PHE B 1 65 ? 48.243 -72.135 -47.961 1.00 12.49 237 PHE B CA 1
ATOM 3472 C C . PHE B 1 65 ? 48.430 -73.443 -48.734 1.00 12.37 237 PHE B C 1
ATOM 3473 O O . PHE B 1 65 ? 49.353 -74.218 -48.436 1.00 13.87 237 PHE B O 1
ATOM 3481 N N . VAL B 1 66 ? 47.596 -73.697 -49.728 1.00 12.73 238 VAL B N 1
ATOM 3482 C CA . VAL B 1 66 ? 47.828 -74.829 -50.597 1.00 13.31 238 VAL B CA 1
ATOM 3483 C C . VAL B 1 66 ? 49.224 -74.678 -51.259 1.00 14.64 238 VAL B C 1
ATOM 3484 O O . VAL B 1 66 ? 50.009 -75.644 -51.362 1.00 15.19 238 VAL B O 1
ATOM 3488 N N . GLY B 1 67 ? 49.552 -73.455 -51.681 1.00 14.35 239 GLY B N 1
ATOM 3489 C CA . GLY B 1 67 ? 50.820 -73.201 -52.338 1.00 14.47 239 GLY B CA 1
ATOM 3490 C C . GLY B 1 67 ? 52.022 -73.290 -51.463 1.00 14.85 239 GLY B C 1
ATOM 3491 O O . GLY B 1 67 ? 53.134 -73.426 -51.961 1.00 16.97 239 GLY B O 1
ATOM 3492 N N . GLN B 1 68 ? 51.815 -73.215 -50.152 1.00 14.19 240 GLN B N 1
ATOM 3493 C CA . GLN B 1 68 ? 52.862 -73.409 -49.140 1.00 14.36 240 GLN B CA 1
ATOM 3494 C C . GLN B 1 68 ? 53.053 -74.898 -48.813 1.00 14.55 240 GLN B C 1
ATOM 3495 O O . GLN B 1 68 ? 53.850 -75.242 -47.925 1.00 16.46 240 GLN B O 1
ATOM 3501 N N . GLY B 1 69 ? 52.241 -75.750 -49.439 1.00 13.33 241 GLY B N 1
ATOM 3502 C CA . GLY B 1 69 ? 52.361 -77.181 -49.203 1.00 14.64 241 GLY B CA 1
ATOM 3503 C C . GLY B 1 69 ? 51.415 -77.802 -48.234 1.00 14.54 241 GLY B C 1
ATOM 3504 O O . GLY B 1 69 ? 51.596 -78.953 -47.848 1.00 16.25 241 GLY B O 1
ATOM 3505 N N . TYR B 1 70 ? 50.429 -77.045 -47.794 1.00 12.52 242 TYR B N 1
ATOM 3506 C CA . TYR B 1 70 ? 49.473 -77.623 -46.852 1.00 12.55 242 TYR B CA 1
ATOM 3507 C C . TYR B 1 70 ? 48.393 -78.413 -47.617 1.00 13.03 242 TYR B C 1
ATOM 3508 O O . TYR B 1 70 ? 47.930 -77.982 -48.683 1.00 14.30 242 TYR B O 1
ATOM 3517 N N . ARG B 1 71 ? 47.942 -79.475 -46.982 1.00 12.83 243 ARG B N 1
ATOM 3518 C CA . ARG B 1 71 ? 46.823 -80.291 -47.438 1.00 13.34 243 ARG B CA 1
ATOM 3519 C C . ARG B 1 71 ? 45.574 -79.647 -46.866 1.00 13.39 243 ARG B C 1
ATOM 3520 O O . ARG B 1 71 ? 45.188 -79.952 -45.728 1.00 13.36 243 ARG B O 1
ATOM 3528 N N . VAL B 1 72 ? 44.975 -78.722 -47.595 1.00 13.27 244 VAL B N 1
ATOM 3529 C CA . VAL B 1 72 ? 43.885 -77.912 -47.111 1.00 12.62 244 VAL B CA 1
ATOM 3530 C C . VAL B 1 72 ? 42.540 -78.560 -47.387 1.00 12.51 244 VAL B C 1
ATOM 3531 O O . VAL B 1 72 ? 42.250 -78.907 -48.555 1.00 13.73 244 VAL B O 1
ATOM 3535 N N . PHE B 1 73 ? 41.702 -78.601 -46.356 1.00 12.37 245 PHE B N 1
ATOM 3536 C CA . PHE B 1 73 ? 40.323 -78.974 -46.434 1.00 11.90 245 PHE B CA 1
ATOM 3537 C C . PHE B 1 73 ? 39.507 -77.827 -45.812 1.00 12.71 245 PHE B C 1
ATOM 3538 O O . PHE B 1 73 ? 39.941 -77.253 -44.814 1.00 14.67 245 PHE B O 1
ATOM 3546 N N . LEU B 1 74 ? 38.353 -77.532 -46.398 1.00 12.32 246 LEU B N 1
ATOM 3547 C CA . LEU B 1 74 ? 37.550 -76.420 -45.940 1.00 12.64 246 LEU B CA 1
ATOM 3548 C C . LEU B 1 74 ? 36.097 -76.788 -45.792 1.00 12.48 246 LEU B C 1
ATOM 3549 O O . LEU B 1 74 ? 35.533 -77.491 -46.619 1.00 13.91 246 LEU B O 1
ATOM 3554 N N . VAL B 1 75 ? 35.518 -76.361 -44.666 1.00 12.44 247 VAL B N 1
ATOM 3555 C CA . VAL B 1 75 ? 34.087 -76.541 -44.392 1.00 12.03 247 VAL B CA 1
ATOM 3556 C C . VAL B 1 75 ? 33.251 -75.479 -45.040 1.00 13.04 247 VAL B C 1
ATOM 3557 O O . VAL B 1 75 ? 33.376 -74.292 -44.706 1.00 14.90 247 VAL B O 1
ATOM 3561 N N . SER B 1 76 ? 32.406 -75.874 -45.993 1.00 13.22 248 SER B N 1
ATOM 3562 C CA . SER B 1 76 ? 31.445 -74.960 -46.607 1.00 15.16 248 SER B CA 1
ATOM 3563 C C . SER B 1 76 ? 30.057 -75.196 -46.007 1.00 14.82 248 SER B C 1
ATOM 3564 O O . SER B 1 76 ? 29.456 -76.253 -46.217 1.00 15.74 248 SER B O 1
ATOM 3567 N N . TRP B 1 77 ? 29.585 -74.260 -45.196 1.00 14.28 249 TRP B N 1
ATOM 3568 C CA . TRP B 1 77 ? 28.372 -74.432 -44.445 1.00 14.56 249 TRP B CA 1
ATOM 3569 C C . TRP B 1 77 ? 27.094 -74.244 -45.302 1.00 15.16 249 TRP B C 1
ATOM 3570 O O . TRP B 1 77 ? 27.025 -73.380 -46.198 1.00 17.25 249 TRP B O 1
ATOM 3581 N N . ARG B 1 78 ? 26.113 -75.080 -45.044 1.00 15.04 250 ARG B N 1
ATOM 3582 C CA . ARG B 1 78 ? 24.814 -75.030 -45.754 1.00 17.41 250 ARG B CA 1
ATOM 3583 C C . ARG B 1 78 ? 24.010 -73.850 -45.177 1.00 15.82 250 ARG B C 1
ATOM 3584 O O . ARG B 1 78 ? 23.734 -73.797 -43.976 1.00 18.17 250 ARG B O 1
ATOM 3592 N N . SER B 1 79 ? 23.556 -72.961 -46.050 1.00 16.52 251 SER B N 1
ATOM 3593 C CA . SER B 1 79 ? 22.627 -71.899 -45.648 1.00 17.30 251 SER B CA 1
ATOM 3594 C C . SER B 1 79 ? 21.312 -72.537 -45.215 1.00 16.66 251 SER B C 1
ATOM 3595 O O . SER B 1 79 ? 20.818 -73.448 -45.864 1.00 17.36 251 SER B O 1
ATOM 3598 N N . ALA B 1 80 ? 20.761 -72.088 -44.079 1.00 15.98 252 ALA B N 1
ATOM 3599 C CA . ALA B 1 80 ? 19.633 -72.792 -43.440 1.00 17.14 252 ALA B CA 1
ATOM 3600 C C . ALA B 1 80 ? 18.402 -72.797 -44.311 1.00 17.72 252 ALA B C 1
ATOM 3601 O O . ALA B 1 80 ? 17.951 -71.755 -44.807 1.00 22.02 252 ALA B O 1
ATOM 3603 N N . VAL B 1 81 ? 17.815 -73.983 -44.472 1.00 19.46 253 VAL B N 1
ATOM 3604 C CA . VAL B 1 81 ? 16.533 -74.242 -45.158 1.00 21.24 253 VAL B CA 1
ATOM 3605 C C . VAL B 1 81 ? 15.605 -74.954 -44.148 1.00 21.05 253 VAL B C 1
ATOM 3606 O O . VAL B 1 81 ? 16.066 -75.409 -43.102 1.00 22.10 253 VAL B O 1
ATOM 3610 N N . PRO B 1 82 ? 14.310 -75.128 -44.466 1.00 23.93 254 PRO B N 1
ATOM 3611 C CA . PRO B 1 82 ? 13.397 -75.715 -43.506 1.00 24.66 254 PRO B CA 1
ATOM 3612 C C . PRO B 1 82 ? 13.784 -77.061 -42.924 1.00 24.68 254 PRO B C 1
ATOM 3613 O O . PRO B 1 82 ? 13.505 -77.302 -41.754 1.00 26.17 254 PRO B O 1
ATOM 3617 N N . GLU B 1 83 ? 14.435 -77.935 -43.685 1.00 23.97 255 GLU B N 1
ATOM 3618 C CA . GLU B 1 83 ? 14.870 -79.225 -43.143 1.00 24.76 255 GLU B CA 1
ATOM 3619 C C . GLU B 1 83 ? 15.928 -79.074 -42.024 1.00 22.74 255 GLU B C 1
ATOM 3620 O O . GLU B 1 83 ? 16.206 -80.029 -41.297 1.00 24.28 255 GLU B O 1
ATOM 3626 N N . MET B 1 84 ? 16.464 -77.869 -41.860 1.00 20.90 256 MET B N 1
ATOM 3627 C CA . MET B 1 84 ? 17.492 -77.581 -40.850 1.00 20.12 256 MET B CA 1
ATOM 3628 C C . MET B 1 84 ? 16.939 -76.750 -39.701 1.00 20.02 256 MET B C 1
ATOM 3629 O O . MET B 1 84 ? 17.719 -76.266 -38.851 1.00 20.22 256 MET B O 1
ATOM 3634 N N . LYS B 1 85 ? 15.623 -76.554 -39.651 1.00 20.42 257 LYS B N 1
ATOM 3635 C CA . LYS B 1 85 ? 15.070 -75.551 -38.731 1.00 20.32 257 LYS B CA 1
ATOM 3636 C C . LYS B 1 85 ? 15.222 -75.934 -37.270 1.00 20.39 257 LYS B C 1
ATOM 3637 O O . LYS B 1 85 ? 15.075 -75.073 -36.368 1.00 20.58 257 LYS B O 1
ATOM 3643 N N . ASN B 1 86 ? 15.543 -77.207 -37.004 1.00 19.32 258 ASN B N 1
ATOM 3644 C CA . ASN B 1 86 ? 15.783 -77.654 -35.624 1.00 18.97 258 ASN B CA 1
ATOM 3645 C C . ASN B 1 86 ? 17.276 -77.776 -35.273 1.00 19.01 258 ASN B C 1
ATOM 3646 O O . ASN B 1 86 ? 17.622 -78.213 -34.158 1.00 20.76 258 ASN B O 1
ATOM 3651 N N . PHE B 1 87 ? 18.148 -77.402 -36.197 1.00 17.29 259 PHE B N 1
ATOM 3652 C CA . PHE B 1 87 ? 19.604 -77.540 -35.923 1.00 16.18 259 PHE B CA 1
ATOM 3653 C C . PHE B 1 87 ? 20.016 -76.620 -34.788 1.00 15.94 259 PHE B C 1
ATOM 3654 O O . PHE B 1 87 ? 19.582 -75.459 -34.690 1.00 16.71 259 PHE B O 1
ATOM 3662 N N . THR B 1 88 ? 20.920 -77.140 -33.985 1.00 15.63 260 THR B N 1
ATOM 3663 C CA . THR B 1 88 ? 21.408 -76.487 -32.793 1.00 13.93 260 THR B CA 1
ATOM 3664 C C . THR B 1 88 ? 22.886 -76.172 -32.904 1.00 14.72 260 THR B C 1
ATOM 3665 O O . THR B 1 88 ? 23.558 -76.619 -33.813 1.00 14.81 260 THR B O 1
ATOM 3669 N N . TRP B 1 89 ? 23.421 -75.460 -31.920 1.00 14.12 261 TRP B N 1
ATOM 3670 C CA . TRP B 1 89 ? 24.877 -75.299 -31.834 1.00 14.86 261 TRP B CA 1
ATOM 3671 C C . TRP B 1 89 ? 25.561 -76.653 -31.852 1.00 14.82 261 TRP B C 1
ATOM 3672 O O . TRP B 1 89 ? 26.623 -76.816 -32.492 1.00 14.90 261 TRP B O 1
ATOM 3683 N N . GLU B 1 90 ? 25.036 -77.632 -31.122 1.00 15.17 262 GLU B N 1
ATOM 3684 C CA . GLU B 1 90 ? 25.613 -78.958 -31.094 1.00 14.42 262 GLU B CA 1
ATOM 3685 C C . GLU B 1 90 ? 25.688 -79.583 -32.494 1.00 14.55 262 GLU B C 1
ATOM 3686 O O . GLU B 1 90 ? 26.649 -80.289 -32.811 1.00 15.21 262 GLU B O 1
ATOM 3692 N N . THR B 1 91 ? 24.710 -79.311 -33.335 1.00 13.21 263 THR B N 1
ATOM 3693 C CA . THR B 1 91 ? 24.736 -79.819 -34.691 1.00 13.82 263 THR B CA 1
ATOM 3694 C C . THR B 1 91 ? 25.990 -79.329 -35.396 1.00 14.53 263 THR B C 1
ATOM 3695 O O . THR B 1 91 ? 26.589 -80.068 -36.182 1.00 14.81 263 THR B O 1
ATOM 3699 N N . TYR B 1 92 ? 26.375 -78.071 -35.155 1.00 14.54 264 TYR B N 1
ATOM 3700 C CA . TYR B 1 92 ? 27.519 -77.488 -35.819 1.00 14.01 264 TYR B CA 1
ATOM 3701 C C . TYR B 1 92 ? 28.808 -78.158 -35.347 1.00 13.64 264 TYR B C 1
ATOM 3702 O O . TYR B 1 92 ? 29.771 -78.271 -36.125 1.00 15.31 264 TYR B O 1
ATOM 3711 N N . ILE B 1 93 ? 28.846 -78.608 -34.099 1.00 12.72 265 ILE B N 1
ATOM 3712 C CA . ILE B 1 93 ? 29.982 -79.359 -33.584 1.00 13.03 265 ILE B CA 1
ATOM 3713 C C . ILE B 1 93 ? 30.027 -80.756 -34.267 1.00 16.09 265 ILE B C 1
ATOM 3714 O O . ILE B 1 93 ? 31.049 -81.183 -34.791 1.00 16.09 265 ILE B O 1
ATOM 3719 N N . GLU B 1 94 ? 28.898 -81.466 -34.221 1.00 14.87 266 GLU B N 1
ATOM 3720 C CA . GLU B 1 94 ? 28.860 -82.861 -34.638 1.00 15.83 266 GLU B CA 1
ATOM 3721 C C . GLU B 1 94 ? 28.842 -83.059 -36.122 1.00 15.42 266 GLU B C 1
ATOM 3722 O O . GLU B 1 94 ? 29.690 -83.801 -36.672 1.00 16.20 266 GLU B O 1
ATOM 3728 N N . LYS B 1 95 ? 27.902 -82.410 -36.810 1.00 14.31 267 LYS B N 1
ATOM 3729 C CA . LYS B 1 95 ? 27.714 -82.564 -38.246 1.00 14.26 267 LYS B CA 1
ATOM 3730 C C . LYS B 1 95 ? 28.646 -81.626 -39.026 1.00 14.35 267 LYS B C 1
ATOM 3731 O O . LYS B 1 95 ? 28.802 -81.770 -40.237 1.00 16.37 267 LYS B O 1
ATOM 3737 N N . GLY B 1 96 ? 29.275 -80.668 -38.310 1.00 14.95 268 GLY B N 1
ATOM 3738 C CA . GLY B 1 96 ? 30.168 -79.706 -38.912 1.00 14.38 268 GLY B CA 1
ATOM 3739 C C . GLY B 1 96 ? 31.611 -80.077 -38.624 1.00 13.16 268 GLY B C 1
ATOM 3740 O O . GLY B 1 96 ? 32.252 -80.773 -39.414 1.00 15.01 268 GLY B O 1
ATOM 3741 N N . VAL B 1 97 ? 32.116 -79.648 -37.503 1.00 12.89 269 VAL B N 1
ATOM 3742 C CA . VAL B 1 97 ? 33.545 -79.812 -37.228 1.00 13.48 269 VAL B CA 1
ATOM 3743 C C . VAL B 1 97 ? 33.946 -81.274 -37.138 1.00 13.58 269 VAL B C 1
ATOM 3744 O O . VAL B 1 97 ? 34.952 -81.684 -37.758 1.00 14.45 269 VAL B O 1
ATOM 3748 N N . PHE B 1 98 ? 33.242 -82.077 -36.350 1.00 12.68 270 PHE B N 1
ATOM 3749 C CA . PHE B 1 98 ? 33.657 -83.488 -36.185 1.00 13.07 270 PHE B CA 1
ATOM 3750 C C . PHE B 1 98 ? 33.460 -84.294 -37.447 1.00 14.25 270 PHE B C 1
ATOM 3751 O O . PHE B 1 98 ? 34.293 -85.111 -37.788 1.00 14.63 270 PHE B O 1
ATOM 3759 N N . ALA B 1 99 ? 32.335 -84.101 -38.162 1.00 14.05 271 ALA B N 1
ATOM 3760 C CA . ALA B 1 99 ? 32.118 -84.803 -39.402 1.00 14.40 271 ALA B CA 1
ATOM 3761 C C . ALA B 1 99 ? 33.242 -84.483 -40.408 1.00 14.61 271 ALA B C 1
ATOM 3762 O O . ALA B 1 99 ? 33.781 -85.399 -41.074 1.00 14.56 271 ALA B O 1
ATOM 3764 N N . ALA B 1 100 ? 33.605 -83.216 -40.523 1.00 13.11 272 ALA B N 1
ATOM 3765 C CA . ALA B 1 100 ? 34.699 -82.842 -41.363 1.00 12.85 272 ALA B CA 1
ATOM 3766 C C . ALA B 1 100 ? 35.999 -83.510 -40.960 1.00 11.88 272 ALA B C 1
ATOM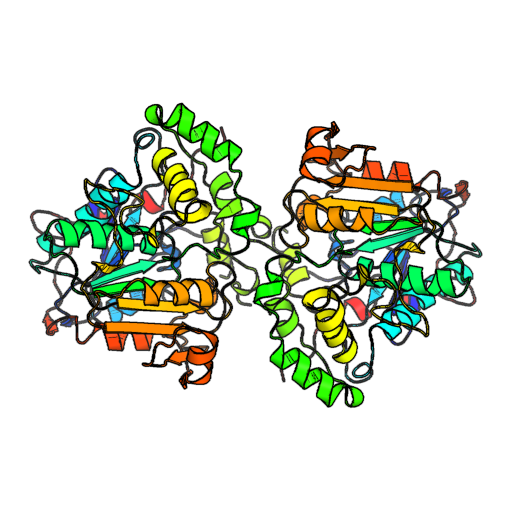 3767 O O . ALA B 1 100 ? 36.734 -84.081 -41.823 1.00 14.02 272 ALA B O 1
ATOM 3769 N N . ALA B 1 101 ? 36.300 -83.484 -39.662 1.00 11.84 273 ALA B N 1
ATOM 3770 C CA . ALA B 1 101 ? 37.565 -84.096 -39.203 1.00 12.93 273 ALA B CA 1
ATOM 3771 C C . ALA B 1 101 ? 37.590 -85.606 -39.447 1.00 13.94 273 ALA B C 1
ATOM 3772 O O . ALA B 1 101 ? 38.654 -86.179 -39.841 1.00 14.28 273 ALA B O 1
ATOM 3774 N N . GLU B 1 102 ? 36.443 -86.279 -39.283 1.00 13.16 274 GLU B N 1
ATOM 3775 C CA . GLU B 1 102 ? 36.385 -87.729 -39.556 1.00 13.91 274 GLU B CA 1
ATOM 3776 C C . GLU B 1 102 ? 36.678 -87.957 -41.030 1.00 13.52 274 GLU B C 1
ATOM 3777 O O . GLU B 1 102 ? 37.409 -88.892 -41.384 1.00 14.33 274 GLU B O 1
ATOM 3783 N N . ALA B 1 103 ? 36.076 -87.180 -41.918 1.00 14.28 275 ALA B N 1
ATOM 3784 C CA . ALA B 1 103 ? 36.321 -87.341 -43.338 1.00 14.09 275 ALA B CA 1
ATOM 3785 C C . ALA B 1 103 ? 37.799 -87.107 -43.686 1.00 13.95 275 ALA B C 1
ATOM 3786 O O . ALA B 1 103 ? 38.396 -87.836 -44.502 1.00 15.59 275 ALA B O 1
ATOM 3788 N N . VAL B 1 104 ? 38.416 -86.089 -43.067 1.00 13.34 276 VAL B N 1
ATOM 3789 C CA . VAL B 1 104 ? 39.823 -85.829 -43.276 1.00 12.70 276 VAL B CA 1
ATOM 3790 C C . VAL B 1 104 ? 40.670 -87.034 -42.859 1.00 12.98 276 VAL B C 1
ATOM 3791 O O . VAL B 1 104 ? 41.576 -87.454 -43.587 1.00 14.83 276 VAL B O 1
ATOM 3795 N N . GLN B 1 105 ? 40.390 -87.580 -41.706 1.00 13.21 277 GLN B N 1
ATOM 3796 C CA . GLN B 1 105 ? 41.106 -88.767 -41.223 1.00 14.40 277 GLN B CA 1
ATOM 3797 C C . GLN B 1 105 ? 40.973 -89.908 -42.210 1.00 14.78 277 GLN B C 1
ATOM 3798 O O . GLN B 1 105 ? 41.945 -90.604 -42.542 1.00 16.73 277 GLN B O 1
ATOM 3804 N N . LYS B 1 106 ? 39.761 -90.133 -42.689 1.00 15.48 278 LYS B N 1
ATOM 3805 C CA . LYS B 1 106 ? 39.512 -91.237 -43.590 1.00 15.87 278 LYS B CA 1
ATOM 3806 C C . LYS B 1 106 ? 40.109 -91.109 -44.994 1.00 17.72 278 LYS B C 1
ATOM 3807 O O . LYS B 1 106 ? 40.641 -92.082 -45.550 1.00 19.44 278 LYS B O 1
ATOM 3813 N N . ILE B 1 107 ? 40.136 -89.886 -45.507 1.00 14.82 279 ILE B N 1
ATOM 3814 C CA . ILE B 1 107 ? 40.692 -89.622 -46.815 1.00 15.16 279 ILE B CA 1
ATOM 3815 C C . ILE B 1 107 ? 42.218 -89.670 -46.767 1.00 17.68 279 ILE B C 1
ATOM 3816 O O . ILE B 1 107 ? 42.872 -90.314 -47.639 1.00 20.94 279 ILE B O 1
ATOM 3821 N N . THR B 1 108 ? 42.806 -88.980 -45.779 1.00 15.61 280 THR B N 1
ATOM 3822 C CA . THR B 1 108 ? 44.264 -88.837 -45.721 1.00 16.88 280 THR B CA 1
ATOM 3823 C C . THR B 1 108 ? 45.000 -89.967 -45.034 1.00 17.30 280 THR B C 1
ATOM 3824 O O . THR B 1 108 ? 46.219 -90.081 -45.128 1.00 19.82 280 THR B O 1
ATOM 3828 N N . LYS B 1 109 ? 44.268 -90.737 -44.262 1.00 15.95 281 LYS B N 1
ATOM 3829 C CA . LYS B 1 109 ? 44.826 -91.758 -43.375 1.00 17.71 281 LYS B CA 1
ATOM 3830 C C . LYS B 1 109 ? 45.729 -91.211 -42.279 1.00 18.08 281 LYS B C 1
ATOM 3831 O O . LYS B 1 109 ? 46.486 -91.957 -41.664 1.00 21.93 281 LYS B O 1
ATOM 3837 N N . GLN B 1 110 ? 45.623 -89.910 -42.011 1.00 16.68 282 GLN B N 1
ATOM 3838 C CA . GLN B 1 110 ? 46.374 -89.283 -40.943 1.00 15.62 282 GLN B CA 1
ATOM 3839 C C . GLN B 1 110 ? 45.496 -89.196 -39.703 1.00 15.14 282 GLN B C 1
ATOM 3840 O O . GLN B 1 110 ? 44.300 -88.891 -39.814 1.00 17.66 282 GLN B O 1
ATOM 3846 N N . PRO B 1 111 ? 46.078 -89.411 -38.504 1.00 15.47 283 PRO B N 1
ATOM 3847 C CA . PRO B 1 111 ? 45.213 -89.457 -37.337 1.00 17.50 283 PRO B CA 1
ATOM 3848 C C . PRO B 1 111 ? 44.772 -88.135 -36.816 1.00 15.79 283 PRO B C 1
ATOM 3849 O O . PRO B 1 111 ? 43.798 -88.056 -36.069 1.00 17.03 283 PRO B O 1
ATOM 3853 N N . THR B 1 112 ? 45.493 -87.058 -37.159 1.00 14.87 284 THR B N 1
ATOM 3854 C CA . THR B 1 112 ? 45.180 -85.721 -36.636 1.00 13.30 284 THR B CA 1
ATOM 3855 C C . THR B 1 112 ? 45.383 -84.689 -37.710 1.00 13.43 284 THR B C 1
ATOM 3856 O O . THR B 1 112 ? 45.944 -84.960 -38.787 1.00 15.07 284 THR B O 1
ATOM 3860 N N . MET B 1 113 ? 44.954 -83.473 -37.416 1.00 12.33 285 MET B N 1
ATOM 3861 C CA . MET B 1 113 ? 45.073 -82.336 -38.304 1.00 12.01 285 MET B CA 1
ATOM 3862 C C . MET B 1 113 ? 45.265 -81.098 -37.480 1.00 10.57 285 MET B C 1
ATOM 3863 O O . MET B 1 113 ? 45.011 -81.103 -36.254 1.00 13.01 285 MET B O 1
ATOM 3868 N N . ASN B 1 114 ? 45.713 -80.014 -38.102 1.00 11.71 286 ASN B N 1
ATOM 3869 C CA . ASN B 1 114 ? 45.676 -78.687 -37.514 1.00 11.33 286 ASN B CA 1
ATOM 3870 C C . ASN B 1 114 ? 44.419 -77.969 -37.945 1.00 11.45 286 ASN B C 1
ATOM 3871 O O . ASN B 1 114 ? 43.942 -78.205 -39.053 1.00 14.21 286 ASN B O 1
ATOM 3876 N N . ALA B 1 115 ? 43.849 -77.138 -37.066 1.00 11.51 287 ALA B N 1
ATOM 3877 C CA . ALA B 1 115 ? 42.596 -76.487 -37.356 1.00 12.03 287 ALA B CA 1
ATOM 3878 C C . ALA B 1 115 ? 42.734 -74.970 -37.294 1.00 13.05 287 ALA B C 1
ATOM 3879 O O . ALA B 1 115 ? 43.413 -74.428 -36.395 1.00 12.49 287 ALA B O 1
ATOM 3881 N N . LEU B 1 116 ? 42.020 -74.280 -38.193 1.00 11.02 288 LEU B N 1
ATOM 3882 C CA . LEU B 1 116 ? 41.857 -72.866 -38.204 1.00 10.93 288 LEU B CA 1
ATOM 3883 C C . LEU B 1 116 ? 40.378 -72.535 -38.135 1.00 12.21 288 LEU B C 1
ATOM 3884 O O . LEU B 1 116 ? 39.594 -73.056 -38.906 1.00 13.71 288 LEU B O 1
ATOM 3889 N N . GLY B 1 117 ? 39.985 -71.651 -37.225 1.00 11.87 289 GLY B N 1
ATOM 3890 C CA . GLY B 1 117 ? 38.635 -71.161 -37.152 1.00 11.97 289 GLY B CA 1
ATOM 3891 C C . GLY B 1 117 ? 38.562 -69.652 -37.249 1.00 12.46 289 GLY B C 1
ATOM 3892 O O . GLY B 1 117 ? 39.300 -68.958 -36.562 1.00 13.84 289 GLY B O 1
ATOM 3893 N N . PHE B 1 118 ? 37.726 -69.155 -38.166 1.00 12.95 290 PHE B N 1
ATOM 3894 C CA . PHE B 1 118 ? 37.610 -67.743 -38.497 1.00 13.32 290 PHE B CA 1
ATOM 3895 C C . PHE B 1 118 ? 36.248 -67.214 -38.028 1.00 12.60 290 PHE B C 1
ATOM 3896 O O . PHE B 1 118 ? 35.224 -67.809 -38.348 1.00 13.71 290 PHE B O 1
ATOM 3904 N N . CYS B 1 119 ? 36.242 -66.141 -37.232 1.00 13.74 291 CYS B N 1
ATOM 3905 C CA . CYS B 1 119 ? 34.996 -65.490 -36.813 1.00 14.46 291 CYS B CA 1
ATOM 3906 C C . CYS B 1 119 ? 34.179 -66.515 -35.998 1.00 14.55 291 CYS B C 1
ATOM 3907 O O . CYS B 1 119 ? 34.750 -67.236 -35.181 1.00 14.96 291 CYS B O 1
ATOM 3910 N N . VAL B 1 120 ? 32.873 -66.660 -36.248 1.00 15.18 292 VAL B N 1
ATOM 3911 C CA . VAL B 1 120 ? 32.101 -67.639 -35.458 1.00 16.68 292 VAL B CA 1
ATOM 3912 C C . VAL B 1 120 ? 32.592 -69.061 -35.698 1.00 15.15 292 VAL B C 1
ATOM 3913 O O . VAL B 1 120 ? 32.408 -69.924 -34.831 1.00 14.90 292 VAL B O 1
ATOM 3917 N N . GLY B 1 121 ? 33.237 -69.359 -36.829 1.00 15.52 293 GLY B N 1
ATOM 3918 C CA . GLY B 1 121 ? 33.888 -70.632 -36.976 1.00 15.28 293 GLY B CA 1
ATOM 3919 C C . GLY B 1 121 ? 34.866 -70.935 -35.868 1.00 15.37 293 GLY B C 1
ATOM 3920 O O . GLY B 1 121 ? 35.017 -72.100 -35.484 1.00 15.19 293 GLY B O 1
ATOM 3921 N N . GLY B 1 122 ? 35.575 -69.898 -35.383 1.00 15.34 294 GLY B N 1
ATOM 3922 C CA . GLY B 1 122 ? 36.500 -70.061 -34.274 1.00 15.10 294 GLY B CA 1
ATOM 3923 C C . GLY B 1 122 ? 35.778 -70.403 -32.997 1.00 14.25 294 GLY B C 1
ATOM 3924 O O . GLY B 1 122 ? 36.328 -71.158 -32.169 1.00 14.59 294 GLY B O 1
ATOM 3925 N N . VAL B 1 123 ? 34.580 -69.853 -32.794 1.00 13.35 295 VAL B N 1
ATOM 3926 C CA . VAL B 1 123 ? 33.807 -70.145 -31.592 1.00 13.78 295 VAL B CA 1
ATOM 3927 C C . VAL B 1 123 ? 33.301 -71.560 -31.616 1.00 12.29 295 VAL B C 1
ATOM 3928 O O . VAL B 1 123 ? 33.358 -72.297 -30.592 1.00 14.10 295 VAL B O 1
ATOM 3932 N N . ILE B 1 124 ? 32.787 -71.978 -32.760 1.00 13.21 296 ILE B N 1
ATOM 3933 C CA . ILE B 1 124 ? 32.369 -73.351 -32.928 1.00 12.70 296 ILE B CA 1
ATOM 3934 C C . ILE B 1 124 ? 33.539 -74.291 -32.680 1.00 11.76 296 ILE B C 1
ATOM 3935 O O . ILE B 1 124 ? 33.453 -75.276 -31.923 1.00 14.06 296 ILE B O 1
ATOM 3940 N N . LEU B 1 125 ? 34.703 -73.947 -33.247 1.00 11.81 297 LEU B N 1
ATOM 3941 C CA . LEU B 1 125 ? 35.884 -74.730 -33.020 1.00 12.77 297 LEU B CA 1
ATOM 3942 C C . LEU B 1 125 ? 36.289 -74.791 -31.549 1.00 13.90 297 LEU B C 1
ATOM 3943 O O . LEU B 1 125 ? 36.648 -75.857 -31.038 1.00 13.27 297 LEU B O 1
ATOM 3948 N N . THR B 1 126 ? 36.273 -73.665 -30.862 1.00 13.48 298 THR B N 1
ATOM 3949 C CA . THR B 1 126 ? 36.603 -73.654 -29.441 1.00 12.71 298 THR B CA 1
ATOM 3950 C C . THR B 1 126 ? 35.729 -74.684 -28.689 1.00 13.32 298 THR B C 1
ATOM 3951 O O . THR B 1 126 ? 36.227 -75.455 -27.860 1.00 14.02 298 THR B O 1
ATOM 3955 N N . THR B 1 127 ? 34.411 -74.638 -28.925 1.00 13.24 299 THR B N 1
ATOM 3956 C CA . THR B 1 127 ? 33.516 -75.514 -28.192 1.00 12.65 299 THR B CA 1
ATOM 3957 C C . THR B 1 127 ? 33.767 -76.983 -28.592 1.00 13.75 299 THR B C 1
ATOM 3958 O O . THR B 1 127 ? 33.695 -77.879 -27.771 1.00 13.69 299 THR B O 1
ATOM 3962 N N . ALA B 1 128 ? 34.056 -77.227 -29.849 1.00 12.99 300 ALA B N 1
ATOM 3963 C CA . ALA B 1 128 ? 34.376 -78.586 -30.362 1.00 13.03 300 ALA B CA 1
ATOM 3964 C C . ALA B 1 128 ? 35.617 -79.125 -29.693 1.00 12.52 300 ALA B C 1
ATOM 3965 O O . ALA B 1 128 ? 35.696 -80.324 -29.342 1.00 13.63 300 ALA B O 1
ATOM 3967 N N . LEU B 1 129 ? 36.605 -78.248 -29.495 1.00 12.33 301 LEU B N 1
ATOM 3968 C CA . LEU B 1 129 ? 37.840 -78.682 -28.798 1.00 12.49 301 LEU B CA 1
ATOM 3969 C C . LEU B 1 129 ? 37.542 -79.144 -27.368 1.00 12.41 301 LEU B C 1
ATOM 3970 O O . LEU B 1 129 ? 38.141 -80.140 -26.914 1.00 14.08 301 LEU B O 1
ATOM 3975 N N . CYS B 1 130 ? 36.627 -78.463 -26.681 1.00 12.51 302 CYS B N 1
ATOM 3976 C CA . CYS B 1 130 ? 36.267 -78.858 -25.350 1.00 14.07 302 CYS B CA 1
ATOM 3977 C C . CYS B 1 130 ? 35.592 -80.228 -25.343 1.00 12.50 302 CYS B C 1
ATOM 3978 O O . CYS B 1 130 ? 35.892 -81.086 -24.499 1.00 14.22 302 CYS B O 1
ATOM 3981 N N . VAL B 1 131 ? 34.645 -80.428 -26.267 1.00 12.92 303 VAL B N 1
ATOM 3982 C CA . VAL B 1 131 ? 33.938 -81.688 -26.358 1.00 12.66 303 VAL B CA 1
ATOM 3983 C C . VAL B 1 131 ? 34.910 -82.808 -26.642 1.00 13.40 303 VAL B C 1
ATOM 3984 O O . VAL B 1 131 ? 34.873 -83.866 -26.022 1.00 14.37 303 VAL B O 1
ATOM 3988 N N . ALA B 1 132 ? 35.777 -82.583 -27.632 1.00 13.74 304 ALA B N 1
ATOM 3989 C CA . ALA B 1 132 ? 36.764 -83.611 -28.026 1.00 14.63 304 ALA B CA 1
ATOM 3990 C C . ALA B 1 132 ? 37.702 -83.969 -26.842 1.00 14.48 304 ALA B C 1
ATOM 3991 O O . ALA B 1 132 ? 37.997 -85.163 -26.604 1.00 16.12 304 ALA B O 1
ATOM 3993 N N . GLN B 1 133 ? 38.197 -82.970 -26.141 1.00 13.47 305 GLN B N 1
ATOM 3994 C CA . GLN B 1 133 ? 39.091 -83.206 -25.031 1.00 14.82 305 GLN B CA 1
ATOM 3995 C C . GLN B 1 133 ? 38.410 -84.067 -23.971 1.00 13.95 305 GLN B C 1
ATOM 3996 O O . GLN B 1 133 ? 39.035 -85.028 -23.447 1.00 15.93 305 GLN B O 1
ATOM 4002 N N . ALA B 1 134 ? 37.162 -83.765 -23.661 1.00 13.49 306 ALA B N 1
ATOM 4003 C CA . ALA B 1 134 ? 36.448 -84.422 -22.583 1.00 14.49 306 ALA B CA 1
ATOM 4004 C C . ALA B 1 134 ? 36.160 -85.867 -22.928 1.00 13.81 306 ALA B C 1
ATOM 4005 O O . ALA B 1 134 ? 36.077 -86.711 -22.043 1.00 16.27 306 ALA B O 1
ATOM 4007 N N . LYS B 1 135 ? 35.972 -86.153 -24.234 1.00 13.99 307 LYS B N 1
ATOM 4008 C CA . LYS B 1 135 ? 35.687 -87.504 -24.698 1.00 13.94 307 LYS B CA 1
ATOM 4009 C C . LYS B 1 135 ? 36.888 -88.267 -25.190 1.00 15.51 307 LYS B C 1
ATOM 4010 O O . LYS B 1 135 ? 36.745 -89.399 -25.673 1.00 16.78 307 LYS B O 1
ATOM 4016 N N . GLY B 1 136 ? 38.071 -87.703 -25.054 1.00 17.75 308 GLY B N 1
ATOM 4017 C CA . GLY B 1 136 ? 39.262 -88.403 -25.457 1.00 22.24 308 GLY B CA 1
ATOM 4018 C C . GLY B 1 136 ? 39.392 -88.617 -26.961 1.00 21.89 308 GLY B C 1
ATOM 4019 O O . GLY B 1 136 ? 40.001 -89.591 -27.424 1.00 25.96 308 GLY B O 1
ATOM 4020 N N . LEU B 1 137 ? 38.830 -87.677 -27.748 1.00 20.96 309 LEU B N 1
ATOM 4021 C CA . LEU B 1 137 ? 38.882 -87.759 -29.170 1.00 20.61 309 LEU B CA 1
ATOM 4022 C C . LEU B 1 137 ? 40.027 -86.864 -29.552 1.00 24.65 309 LEU B C 1
ATOM 4023 O O . LEU B 1 137 ? 40.026 -85.670 -29.258 1.00 34.76 309 LEU B O 1
ATOM 4028 N N . LYS B 1 138 ? 40.957 -87.369 -30.268 1.00 18.35 310 LYS B N 1
ATOM 4029 C CA . LYS B 1 138 ? 42.110 -86.600 -30.702 1.00 18.42 310 LYS B CA 1
ATOM 4030 C C . LYS B 1 138 ? 42.002 -86.362 -32.180 1.00 17.40 310 LYS B C 1
ATOM 4031 O O . LYS B 1 138 ? 42.467 -87.109 -32.998 1.00 24.44 310 LYS B O 1
ATOM 4037 N N . TYR B 1 139 ? 41.330 -85.302 -32.553 1.00 15.64 311 TYR B N 1
ATOM 4038 C CA . TYR B 1 139 ? 41.278 -84.837 -33.931 1.00 15.14 311 TYR B CA 1
ATOM 4039 C C . TYR B 1 139 ? 42.336 -83.806 -34.270 1.00 13.07 311 TYR B C 1
ATOM 4040 O O . TYR B 1 139 ? 42.854 -83.799 -35.388 1.00 13.94 311 TYR B O 1
ATOM 4049 N N . PHE B 1 140 ? 42.676 -82.960 -33.313 1.00 13.54 312 PHE B N 1
ATOM 4050 C CA . PHE B 1 140 ? 43.441 -81.765 -33.556 1.00 13.77 312 PHE B CA 1
ATOM 4051 C C . PHE B 1 140 ? 44.720 -81.687 -32.773 1.00 12.93 312 PHE B C 1
ATOM 4052 O O . PHE B 1 140 ? 44.720 -81.875 -31.567 1.00 15.53 312 PHE B O 1
ATOM 4060 N N . ASP B 1 141 ? 45.780 -81.359 -33.449 1.00 13.75 313 ASP B N 1
ATOM 4061 C CA . ASP B 1 141 ? 47.078 -81.168 -32.823 1.00 13.15 313 ASP B CA 1
ATOM 4062 C C . ASP B 1 141 ? 47.388 -79.704 -32.450 1.00 12.65 313 ASP B C 1
ATOM 4063 O O . ASP B 1 141 ? 48.303 -79.440 -31.699 1.00 13.28 313 ASP B O 1
ATOM 4068 N N . SER B 1 142 ? 46.637 -78.772 -33.042 1.00 12.27 314 SER B N 1
ATOM 4069 C CA . SER B 1 142 ? 46.734 -77.357 -32.736 1.00 12.05 314 SER B CA 1
ATOM 4070 C C . SER B 1 142 ? 45.490 -76.663 -33.182 1.00 11.33 314 SER B C 1
ATOM 4071 O O . SER B 1 142 ? 44.755 -77.192 -34.027 1.00 12.92 314 SER B O 1
ATOM 4074 N N . ALA B 1 143 ? 45.256 -75.468 -32.647 1.00 12.37 315 ALA B N 1
ATOM 4075 C CA . ALA B 1 143 ? 44.092 -74.672 -33.007 1.00 11.77 315 ALA B CA 1
ATOM 4076 C C . ALA B 1 143 ? 44.494 -73.237 -33.199 1.00 11.93 315 ALA B C 1
ATOM 4077 O O . ALA B 1 143 ? 45.250 -72.677 -32.378 1.00 12.59 315 ALA B O 1
ATOM 4079 N N . THR B 1 144 ? 43.966 -72.636 -34.272 1.00 11.49 316 THR B N 1
ATOM 4080 C CA . THR B 1 144 ? 44.203 -71.235 -34.593 1.00 11.16 316 THR B CA 1
ATOM 4081 C C . THR B 1 144 ? 42.884 -70.503 -34.631 1.00 11.44 316 THR B C 1
ATOM 4082 O O . THR B 1 144 ? 41.921 -70.967 -35.288 1.00 12.80 316 THR B O 1
ATOM 4086 N N . PHE B 1 145 ? 42.804 -69.386 -33.904 1.00 11.40 317 PHE B N 1
ATOM 4087 C CA . PHE B 1 145 ? 41.607 -68.548 -33.816 1.00 12.10 317 PHE B CA 1
ATOM 4088 C C . PHE B 1 145 ? 41.866 -67.234 -34.515 1.00 12.58 317 PHE B C 1
ATOM 4089 O O . PHE B 1 145 ? 42.753 -66.480 -34.083 1.00 16.25 317 PHE B O 1
ATOM 4097 N N . MET B 1 146 ? 41.180 -67.018 -35.620 1.00 13.10 318 MET B N 1
ATOM 4098 C CA . MET B 1 146 ? 41.372 -65.864 -36.447 1.00 12.76 318 MET B CA 1
ATOM 4099 C C . MET B 1 146 ? 40.173 -64.961 -36.260 1.00 13.74 318 MET B C 1
ATOM 4100 O O . MET B 1 146 ? 39.062 -65.323 -36.627 1.00 14.29 318 MET B O 1
ATOM 4105 N N . THR B 1 147 ? 40.398 -63.791 -35.721 1.00 14.94 319 THR B N 1
ATOM 4106 C CA . THR B 1 147 ? 39.363 -62.784 -35.414 1.00 14.90 319 THR B CA 1
ATOM 4107 C C . THR B 1 147 ? 38.119 -63.434 -34.843 1.00 13.71 319 THR B C 1
ATOM 4108 O O . THR B 1 147 ? 37.062 -63.316 -35.357 1.00 16.09 319 THR B O 1
ATOM 4112 N N . SER B 1 148 ? 38.312 -64.117 -33.742 1.00 14.43 320 SER B N 1
ATOM 4113 C CA . SER B 1 148 ? 37.213 -64.802 -33.075 1.00 15.57 320 SER B CA 1
ATOM 4114 C C . SER B 1 148 ? 37.200 -64.556 -31.570 1.00 15.85 320 SER B C 1
ATOM 4115 O O . SER B 1 148 ? 38.225 -64.526 -30.958 1.00 23.71 320 SER B O 1
ATOM 4118 N N . LEU B 1 149 ? 36.031 -64.390 -30.988 1.00 15.23 321 LEU B N 1
ATOM 4119 C CA . LEU B 1 149 ? 35.967 -64.174 -29.578 1.00 16.59 321 LEU B CA 1
ATOM 4120 C C . LEU B 1 149 ? 35.880 -65.466 -28.810 1.00 17.65 321 LEU B C 1
ATOM 4121 O O . LEU B 1 149 ? 35.242 -66.446 -29.223 1.00 18.30 321 LEU B O 1
ATOM 4126 N N . ILE B 1 150 ? 36.442 -65.435 -27.615 1.00 14.58 322 ILE B N 1
ATOM 4127 C CA . ILE B 1 150 ? 36.229 -66.460 -26.622 1.00 15.35 322 ILE B CA 1
ATOM 4128 C C . ILE B 1 150 ? 35.562 -65.750 -25.425 1.00 17.39 322 ILE B C 1
ATOM 4129 O O . ILE B 1 150 ? 34.413 -66.065 -25.017 1.00 17.54 322 ILE B O 1
ATOM 4134 N N . ASP B 1 151 ? 36.267 -64.779 -24.852 1.00 17.42 323 ASP B N 1
ATOM 4135 C CA . ASP B 1 151 ? 35.652 -63.842 -23.928 1.00 17.24 323 ASP B CA 1
ATOM 4136 C C . ASP B 1 151 ? 34.832 -62.841 -24.728 1.00 15.48 323 ASP B C 1
ATOM 4137 O O . ASP B 1 151 ? 35.402 -62.051 -25.503 1.00 17.94 323 ASP B O 1
ATOM 4142 N N . HIS B 1 152 ? 33.510 -62.884 -24.542 1.00 14.47 324 HIS B N 1
ATOM 4143 C CA . HIS B 1 152 ? 32.566 -62.057 -25.228 1.00 15.34 324 HIS B CA 1
ATOM 4144 C C . HIS B 1 152 ? 32.107 -60.858 -24.377 1.00 16.99 324 HIS B C 1
ATOM 4145 O O . HIS B 1 152 ? 31.089 -60.220 -24.696 1.00 19.09 324 HIS B O 1
ATOM 4152 N N . ALA B 1 153 ? 32.844 -60.524 -23.316 1.00 16.87 325 ALA B N 1
ATOM 4153 C CA . ALA B 1 153 ? 32.463 -59.407 -22.451 1.00 16.61 325 ALA B CA 1
ATOM 4154 C C . ALA B 1 153 ? 32.356 -58.062 -23.185 1.00 15.37 325 ALA B C 1
ATOM 4155 O O . ALA B 1 153 ? 31.494 -57.241 -22.830 1.00 19.90 325 ALA B O 1
ATOM 4157 N N . GLU B 1 154 ? 33.179 -57.857 -24.207 1.00 17.00 326 GLU B N 1
ATOM 4158 C CA . GLU B 1 154 ? 33.198 -56.626 -24.985 1.00 15.75 326 GLU B CA 1
ATOM 4159 C C . GLU B 1 154 ? 33.068 -56.997 -26.463 1.00 14.53 326 GLU B C 1
ATOM 4160 O O . GLU B 1 154 ? 34.068 -56.976 -27.193 1.00 15.21 326 GLU B O 1
ATOM 4166 N N . PRO B 1 155 ? 31.841 -57.278 -26.938 1.00 15.25 327 PRO B N 1
ATOM 4167 C CA . PRO B 1 155 ? 31.639 -57.778 -28.284 1.00 15.83 327 PRO B CA 1
ATOM 4168 C C . PRO B 1 155 ? 31.461 -56.652 -29.282 1.00 16.39 327 PRO B C 1
ATOM 4169 O O . PRO B 1 155 ? 31.201 -56.878 -30.481 1.00 20.87 327 PRO B O 1
ATOM 4173 N N . GLY B 1 156 ? 31.652 -55.407 -28.822 1.00 17.77 328 GLY B N 1
ATOM 4174 C CA . GLY B 1 156 ? 31.477 -54.291 -29.718 1.00 21.08 328 GLY B CA 1
ATOM 4175 C C . GLY B 1 156 ? 30.045 -53.896 -29.940 1.00 19.60 328 GLY B C 1
ATOM 4176 O O . GLY B 1 156 ? 29.158 -54.208 -29.124 1.00 20.73 328 GLY B O 1
ATOM 4177 N N . GLU B 1 157 ? 29.793 -53.264 -31.075 1.00 19.71 329 GLU B N 1
ATOM 4178 C CA . GLU B 1 157 ? 28.492 -52.643 -31.302 1.00 19.04 329 GLU B CA 1
ATOM 4179 C C . GLU B 1 157 ? 27.312 -53.604 -31.362 1.00 17.90 329 GLU B C 1
ATOM 4180 O O . GLU B 1 157 ? 26.193 -53.198 -31.170 1.00 20.33 329 GLU B O 1
ATOM 4186 N N . ILE B 1 158 ? 27.590 -54.891 -31.598 1.00 17.82 330 ILE B N 1
ATOM 4187 C CA . ILE B 1 158 ? 26.516 -55.845 -31.687 1.00 19.25 330 ILE B CA 1
ATOM 4188 C C . ILE B 1 158 ? 25.672 -55.827 -30.381 1.00 22.08 330 ILE B C 1
ATOM 4189 O O . ILE B 1 158 ? 24.473 -56.102 -30.426 1.00 21.98 330 ILE B O 1
ATOM 4194 N N . SER B 1 159 ? 26.320 -55.526 -29.222 1.00 20.52 331 SER B N 1
ATOM 4195 C CA . SER B 1 159 ? 25.635 -55.490 -27.962 1.00 20.66 331 SER B CA 1
ATOM 4196 C C . SER B 1 159 ? 24.380 -54.608 -28.023 1.00 19.91 331 SER B C 1
ATOM 4197 O O . SER B 1 159 ? 23.395 -54.916 -27.378 1.00 27.05 331 SER B O 1
ATOM 4200 N N . PHE B 1 160 ? 24.421 -53.521 -28.789 1.00 19.99 332 PHE B N 1
ATOM 4201 C CA . PHE B 1 160 ? 23.328 -52.575 -28.873 1.00 20.40 332 PHE B CA 1
ATOM 4202 C C . PHE B 1 160 ? 22.189 -53.076 -29.730 1.00 19.75 332 PHE B C 1
ATOM 4203 O O . PHE B 1 160 ? 21.081 -52.552 -29.687 1.00 25.40 332 PHE B O 1
ATOM 4211 N N . PHE B 1 161 ? 22.423 -54.110 -30.512 1.00 19.04 333 PHE B N 1
ATOM 4212 C CA . PHE B 1 161 ? 21.481 -54.592 -31.516 1.00 20.54 333 PHE B CA 1
ATOM 4213 C C . PHE B 1 161 ? 20.993 -56.010 -31.234 1.00 22.44 333 PHE B C 1
ATOM 4214 O O . PHE B 1 161 ? 20.426 -56.684 -32.123 1.00 28.70 333 PHE B O 1
ATOM 4222 N N . ILE B 1 162 ? 21.155 -56.465 -30.025 1.00 18.95 334 ILE B N 1
ATOM 4223 C CA . ILE B 1 162 ? 20.523 -57.708 -29.608 1.00 20.94 334 ILE B CA 1
ATOM 4224 C C . ILE B 1 162 ? 19.331 -57.380 -28.718 1.00 23.02 334 ILE B C 1
ATOM 4225 O O . ILE B 1 162 ? 19.470 -56.671 -27.730 1.00 26.72 334 ILE B O 1
ATOM 4230 N N . ASP B 1 163 ? 18.160 -57.836 -29.132 1.00 23.74 335 ASP B N 1
ATOM 4231 C CA . ASP B 1 163 ? 16.952 -57.563 -28.383 1.00 26.60 335 ASP B CA 1
ATOM 4232 C C . ASP B 1 163 ? 16.718 -58.786 -27.490 1.00 27.51 335 ASP B C 1
ATOM 4233 O O . ASP B 1 163 ? 16.284 -59.868 -27.987 1.00 28.46 335 ASP B O 1
ATOM 4238 N N . GLU B 1 164 ? 17.015 -58.614 -26.196 1.00 26.74 336 GLU B N 1
ATOM 4239 C CA . GLU B 1 164 ? 16.925 -59.727 -25.276 1.00 28.60 336 GLU B CA 1
ATOM 4240 C C . GLU B 1 164 ? 15.469 -60.317 -25.260 1.00 25.07 336 GLU B C 1
ATOM 4241 O O . GLU B 1 164 ? 15.299 -61.541 -25.045 1.00 25.58 336 GLU B O 1
ATOM 4247 N N . ALA B 1 165 ? 14.459 -59.450 -25.328 1.00 27.80 337 ALA B N 1
ATOM 4248 C CA . ALA B 1 165 ? 13.090 -59.911 -25.316 1.00 28.94 337 ALA B CA 1
ATOM 4249 C C . ALA B 1 165 ? 12.786 -60.839 -26.479 1.00 25.96 337 ALA B C 1
ATOM 4250 O O . ALA B 1 165 ? 12.032 -61.803 -26.349 1.00 27.71 337 ALA B O 1
ATOM 4252 N N . LEU B 1 166 ? 13.390 -60.561 -27.619 1.00 25.90 338 LEU B N 1
ATOM 4253 C CA . LEU B 1 166 ? 13.161 -61.401 -28.814 1.00 26.17 338 LEU B CA 1
ATOM 4254 C C . LEU B 1 166 ? 13.874 -62.737 -28.636 1.00 24.35 338 LEU B C 1
ATOM 4255 O O . LEU B 1 166 ? 13.333 -63.818 -28.958 1.00 22.24 338 LEU B O 1
ATOM 4260 N N . VAL B 1 167 ? 15.080 -62.665 -28.087 1.00 22.05 339 VAL B N 1
ATOM 4261 C CA . VAL B 1 167 ? 15.827 -63.924 -27.781 1.00 20.66 339 VAL B CA 1
ATOM 4262 C C . VAL B 1 167 ? 14.995 -64.785 -26.840 1.00 23.25 339 VAL B C 1
ATOM 4263 O O . VAL B 1 167 ? 14.810 -66.010 -27.085 1.00 21.96 339 VAL B O 1
ATOM 4267 N N . ALA B 1 168 ? 14.459 -64.155 -25.793 1.00 22.01 340 ALA B N 1
ATOM 4268 C CA . ALA B 1 168 ? 13.642 -64.894 -24.850 1.00 23.46 340 ALA B CA 1
ATOM 4269 C C . ALA B 1 168 ? 12.363 -65.503 -25.428 1.00 28.15 340 ALA B C 1
ATOM 4270 O O . ALA B 1 168 ? 11.985 -66.654 -25.106 1.00 27.95 340 ALA B O 1
ATOM 4272 N N . SER B 1 169 ? 11.688 -64.756 -26.282 1.00 24.96 341 SER B N 1
ATOM 4273 C CA . SER B 1 169 ? 10.473 -65.300 -26.926 1.00 27.84 341 SER B CA 1
ATOM 4274 C C . SER B 1 169 ? 10.816 -66.521 -27.812 1.00 29.88 341 SER B C 1
ATOM 4275 O O . SER B 1 169 ? 10.032 -67.485 -27.852 1.00 30.99 341 SER B O 1
ATOM 4278 N N . ARG B 1 170 ? 11.982 -66.478 -28.472 1.00 25.72 342 ARG B N 1
ATOM 4279 C CA . ARG B 1 170 ? 12.416 -67.598 -29.308 1.00 23.63 342 ARG B CA 1
ATOM 4280 C C . ARG B 1 170 ? 12.801 -68.820 -28.448 1.00 27.86 342 ARG B C 1
ATOM 4281 O O . ARG B 1 170 ? 12.544 -69.973 -28.806 1.00 28.02 342 ARG B O 1
ATOM 4289 N N . GLU B 1 171 ? 13.414 -68.564 -27.298 1.00 25.02 343 GLU B N 1
ATOM 4290 C CA . GLU B 1 171 ? 13.707 -69.634 -26.348 1.00 28.07 343 GLU B CA 1
ATOM 4291 C C . GLU B 1 171 ? 12.499 -70.373 -25.858 1.00 31.97 343 GLU B C 1
ATOM 4292 O O . GLU B 1 171 ? 12.543 -71.597 -25.701 1.00 34.43 343 GLU B O 1
ATOM 4298 N N . ALA B 1 172 ? 11.425 -69.618 -25.686 1.00 30.66 344 ALA B N 1
ATOM 4299 C CA . ALA B 1 172 ? 10.167 -70.163 -25.254 1.00 35.04 344 ALA B CA 1
ATOM 4300 C C . ALA B 1 172 ? 9.554 -71.106 -26.320 1.00 40.03 344 ALA B C 1
ATOM 4301 O O . ALA B 1 172 ? 8.740 -71.946 -25.973 1.00 53.45 344 ALA B O 1
ATOM 4303 N N . LYS B 1 173 ? 9.881 -70.909 -27.574 1.00 45.17 345 LYS B N 1
ATOM 4304 C CA . LYS B 1 173 ? 9.385 -71.686 -28.691 1.00 45.62 345 LYS B CA 1
ATOM 4305 C C . LYS B 1 173 ? 10.465 -72.479 -29.412 1.00 37.02 345 LYS B C 1
ATOM 4306 O O . LYS B 1 173 ? 10.330 -72.786 -30.527 1.00 37.18 345 LYS B O 1
ATOM 4312 N N . MET B 1 174 ? 11.524 -72.810 -28.734 1.00 45.68 346 MET B N 1
ATOM 4313 C CA . MET B 1 174 ? 12.675 -73.471 -29.295 1.00 42.78 346 MET B CA 1
ATOM 4314 C C . MET B 1 174 ? 12.461 -74.837 -29.957 1.00 34.75 346 MET B C 1
ATOM 4315 O O . MET B 1 174 ? 12.989 -75.106 -30.971 1.00 27.73 346 MET B O 1
ATOM 4320 N N . ALA B 1 175 ? 11.665 -75.673 -29.326 1.00 42.27 347 ALA B N 1
ATOM 4321 C CA . ALA B 1 175 ? 11.210 -77.006 -29.830 1.00 37.79 347 ALA B CA 1
ATOM 4322 C C . ALA B 1 175 ? 10.689 -76.960 -31.288 1.00 37.69 347 ALA B C 1
ATOM 4323 O O . ALA B 1 175 ? 10.952 -77.858 -32.059 1.00 36.29 347 ALA B O 1
ATOM 4325 N N . ALA B 1 176 ? 9.942 -75.920 -31.635 1.00 35.19 348 ALA B N 1
ATOM 4326 C CA . ALA B 1 176 ? 9.445 -75.704 -32.989 1.00 36.70 348 ALA B CA 1
ATOM 4327 C C . ALA B 1 176 ? 10.488 -75.327 -33.995 1.00 29.06 348 ALA B C 1
ATOM 4328 O O . ALA B 1 176 ? 10.283 -75.480 -35.163 1.00 32.60 348 ALA B O 1
ATOM 4330 N N . GLY B 1 177 ? 11.618 -74.837 -33.529 1.00 28.53 349 GLY B N 1
ATOM 4331 C CA . GLY B 1 177 ? 12.674 -74.426 -34.404 1.00 24.90 349 GLY B CA 1
ATOM 4332 C C . GLY B 1 177 ? 12.343 -73.195 -35.281 1.00 24.20 349 GLY B C 1
ATOM 4333 O O . GLY B 1 177 ? 11.385 -72.444 -35.024 1.00 28.55 349 GLY B O 1
ATOM 4334 N N . GLY B 1 178 ? 13.099 -72.984 -36.335 1.00 22.11 350 GLY B N 1
ATOM 4335 C CA . GLY B 1 178 ? 12.859 -71.896 -37.231 1.00 21.82 350 GLY B CA 1
ATOM 4336 C C . GLY B 1 178 ? 14.085 -71.481 -38.027 1.00 20.32 350 GLY B C 1
ATOM 4337 O O . GLY B 1 178 ? 15.137 -72.137 -37.942 1.00 19.78 350 GLY B O 1
ATOM 4338 N N . ILE B 1 179 ? 13.934 -70.413 -38.811 1.00 20.07 351 ILE B N 1
ATOM 4339 C CA . ILE B 1 179 ? 14.998 -69.851 -39.629 1.00 20.69 351 ILE B CA 1
ATOM 4340 C C . ILE B 1 179 ? 15.158 -68.380 -39.329 1.00 22.03 351 ILE B C 1
ATOM 4341 O O . ILE B 1 179 ? 14.177 -67.610 -39.290 1.00 23.63 351 ILE B O 1
ATOM 4346 N N . ILE B 1 180 ? 16.419 -67.985 -39.128 1.00 18.66 352 ILE B N 1
ATOM 4347 C CA . ILE B 1 180 ? 16.797 -66.572 -38.939 1.00 19.16 352 ILE B CA 1
ATOM 4348 C C . ILE B 1 180 ? 17.334 -66.071 -40.298 1.00 18.44 352 ILE B C 1
ATOM 4349 O O . ILE B 1 180 ? 18.254 -66.663 -40.858 1.00 18.06 352 ILE B O 1
ATOM 4354 N N . SER B 1 181 ? 16.710 -65.029 -40.854 1.00 18.54 353 SER B N 1
ATOM 4355 C CA . SER B 1 181 ? 17.016 -64.536 -42.139 1.00 20.88 353 SER B CA 1
ATOM 4356 C C . SER B 1 181 ? 18.365 -63.824 -42.207 1.00 19.61 353 SER B C 1
ATOM 4357 O O . SER B 1 181 ? 18.836 -63.189 -41.224 1.00 19.43 353 SER B O 1
ATOM 4360 N N . GLY B 1 182 ? 18.947 -63.858 -43.394 1.00 22.11 354 GLY B N 1
ATOM 4361 C CA . GLY B 1 182 ? 20.132 -63.051 -43.714 1.00 21.74 354 GLY B CA 1
ATOM 4362 C C . GLY B 1 182 ? 19.925 -61.576 -43.420 1.00 20.36 354 GLY B C 1
ATOM 4363 O O . GLY B 1 182 ? 20.845 -60.910 -42.990 1.00 21.52 354 GLY B O 1
ATOM 4364 N N . LYS B 1 183 ? 18.707 -61.067 -43.655 1.00 21.01 355 LYS B N 1
ATOM 4365 C CA . LYS B 1 183 ? 18.414 -59.685 -43.410 1.00 24.36 355 LYS B CA 1
ATOM 4366 C C . LYS B 1 183 ? 18.599 -59.371 -41.908 1.00 23.68 355 LYS B C 1
ATOM 4367 O O . LYS B 1 183 ? 19.237 -58.340 -41.536 1.00 24.91 355 LYS B O 1
ATOM 4373 N N . GLU B 1 184 ? 18.015 -60.205 -41.057 1.00 22.29 356 GLU B N 1
ATOM 4374 C CA . GLU B 1 184 ? 18.141 -59.977 -39.635 1.00 21.69 356 GLU B CA 1
ATOM 4375 C C . GLU B 1 184 ? 19.595 -60.083 -39.215 1.00 21.60 356 GLU B C 1
ATOM 4376 O O . GLU B 1 184 ? 20.103 -59.268 -38.448 1.00 25.27 356 GLU B O 1
ATOM 4382 N N . ILE B 1 185 ? 20.276 -61.099 -39.745 1.00 20.73 357 ILE B N 1
ATOM 4383 C CA . ILE B 1 185 ? 21.697 -61.262 -39.443 1.00 22.46 357 ILE B CA 1
ATOM 4384 C C . ILE B 1 185 ? 22.522 -60.015 -39.810 1.00 21.45 357 ILE B C 1
ATOM 4385 O O . ILE B 1 185 ? 23.371 -59.557 -39.032 1.00 25.32 357 ILE B O 1
ATOM 4390 N N . GLY B 1 186 ? 22.223 -59.415 -40.951 1.00 24.28 358 GLY B N 1
ATOM 4391 C CA . GLY B 1 186 ? 22.963 -58.226 -41.422 1.00 25.80 358 GLY B CA 1
ATOM 4392 C C . GLY B 1 186 ? 22.655 -56.967 -40.612 1.00 25.78 358 GLY B C 1
ATOM 4393 O O . GLY B 1 186 ? 23.418 -56.001 -40.711 1.00 30.93 358 GLY B O 1
ATOM 4394 N N . ARG B 1 187 ? 21.564 -56.970 -39.839 1.00 24.44 359 ARG B N 1
ATOM 4395 C CA . ARG B 1 187 ? 21.188 -55.812 -38.972 1.00 28.63 359 ARG B CA 1
ATOM 4396 C C . ARG B 1 187 ? 21.877 -55.849 -37.597 1.00 26.97 359 ARG B C 1
ATOM 4397 O O . ARG B 1 187 ? 21.829 -54.896 -36.825 1.00 33.35 359 ARG B O 1
ATOM 4405 N N . THR B 1 188 ? 22.468 -56.977 -37.257 1.00 26.40 360 THR B N 1
ATOM 4406 C CA . THR B 1 188 ? 23.104 -57.137 -35.975 1.00 27.69 360 THR B CA 1
ATOM 4407 C C . THR B 1 188 ? 24.601 -57.358 -36.133 1.00 27.41 360 THR B C 1
ATOM 4408 O O . THR B 1 188 ? 25.431 -56.857 -35.375 1.00 33.70 360 THR B O 1
ATOM 4412 N N . PHE B 1 189 ? 24.945 -58.132 -37.142 1.00 24.14 361 PHE B N 1
ATOM 4413 C CA . PHE B 1 189 ? 26.283 -58.349 -37.509 1.00 25.20 361 PHE B CA 1
ATOM 4414 C C . PHE B 1 189 ? 26.526 -57.490 -38.785 1.00 29.52 361 PHE B C 1
ATOM 4415 O O . PHE B 1 189 ? 25.626 -57.252 -39.590 1.00 40.57 361 PHE B O 1
ATOM 4423 N N . ALA B 1 190 ? 27.614 -56.837 -38.842 1.00 20.24 362 ALA B N 1
ATOM 4424 C CA . ALA B 1 190 ? 28.039 -56.119 -40.033 1.00 19.54 362 ALA B CA 1
ATOM 4425 C C . ALA B 1 190 ? 29.510 -56.325 -40.175 1.00 19.56 362 ALA B C 1
ATOM 4426 O O . ALA B 1 190 ? 30.287 -55.847 -39.318 1.00 20.62 362 ALA B O 1
ATOM 4428 N N . SER B 1 191 ? 29.946 -57.046 -41.211 1.00 17.31 363 SER B N 1
ATOM 4429 C CA . SER B 1 191 ? 31.411 -57.280 -41.424 1.00 17.53 363 SER B CA 1
ATOM 4430 C C . SER B 1 191 ? 32.152 -56.163 -42.076 1.00 17.99 363 SER B C 1
ATOM 4431 O O . SER B 1 191 ? 33.377 -56.140 -42.007 1.00 18.52 363 SER B O 1
ATOM 4434 N N . LEU B 1 192 ? 31.423 -55.247 -42.746 1.00 16.44 364 LEU B N 1
ATOM 4435 C CA . LEU B 1 192 ? 32.041 -54.147 -43.459 1.00 17.06 364 LEU B CA 1
ATOM 4436 C C . LEU B 1 192 ? 31.890 -52.804 -42.728 1.00 17.09 364 LEU B C 1
ATOM 4437 O O . LEU B 1 192 ? 30.904 -52.593 -42.018 1.00 18.09 364 LEU B O 1
ATOM 4442 N N . ARG B 1 193 ? 32.886 -51.901 -42.962 1.00 15.90 365 ARG B N 1
ATOM 4443 C CA . ARG B 1 193 ? 32.797 -50.534 -42.515 1.00 15.56 365 ARG B CA 1
ATOM 4444 C C . ARG B 1 193 ? 33.082 -49.626 -43.731 1.00 16.92 365 ARG B C 1
ATOM 4445 O O . ARG B 1 193 ? 33.432 -50.106 -44.822 1.00 18.12 365 ARG B O 1
ATOM 4453 N N . ALA B 1 194 ? 32.894 -48.321 -43.559 1.00 18.68 366 ALA B N 1
ATOM 4454 C CA . ALA B 1 194 ? 33.044 -47.393 -44.670 1.00 19.30 366 ALA B CA 1
ATOM 4455 C C . ALA B 1 194 ? 34.368 -47.491 -45.376 1.00 20.39 366 ALA B C 1
ATOM 4456 O O . ALA B 1 194 ? 34.417 -47.356 -46.575 1.00 21.65 366 ALA B O 1
ATOM 4458 N N . ASN B 1 195 ? 35.453 -47.783 -44.624 1.00 20.60 367 ASN B N 1
ATOM 4459 C CA . ASN B 1 195 ? 36.796 -47.878 -45.242 1.00 22.32 367 ASN B CA 1
ATOM 4460 C C . ASN B 1 195 ? 36.893 -49.064 -46.162 1.00 23.85 367 ASN B C 1
ATOM 4461 O O . ASN B 1 195 ? 37.718 -49.052 -47.048 1.00 28.96 367 ASN B O 1
ATOM 4466 N N . ASP B 1 196 ? 36.060 -50.086 -46.003 1.00 20.51 368 ASP B N 1
ATOM 4467 C CA . ASP B 1 196 ? 36.009 -51.236 -46.944 1.00 21.20 368 ASP B CA 1
ATOM 4468 C C . ASP B 1 196 ? 35.233 -50.901 -48.194 1.00 21.09 368 ASP B C 1
ATOM 4469 O O . ASP B 1 196 ? 35.232 -51.702 -49.149 1.00 24.89 368 ASP B O 1
ATOM 4474 N N . LEU B 1 197 ? 34.565 -49.736 -48.213 1.00 20.08 369 LEU B N 1
ATOM 4475 C CA . LEU B 1 197 ? 33.729 -49.365 -49.351 1.00 21.04 369 LEU B CA 1
ATOM 4476 C C . LEU B 1 197 ? 34.298 -48.271 -50.245 1.00 24.19 369 LEU B C 1
ATOM 4477 O O . LEU B 1 197 ? 33.596 -47.668 -51.043 1.00 27.48 369 LEU B O 1
ATOM 4482 N N . VAL B 1 198 ? 35.577 -48.012 -50.114 1.00 26.27 370 VAL B N 1
ATOM 4483 C CA . VAL B 1 198 ? 36.191 -47.008 -50.908 1.00 27.14 370 VAL B CA 1
ATOM 4484 C C . VAL B 1 198 ? 36.091 -47.351 -52.406 1.00 30.17 370 VAL B C 1
ATOM 4485 O O . VAL B 1 198 ? 36.335 -48.514 -52.802 1.00 32.31 370 VAL B O 1
ATOM 4489 N N . TRP B 1 199 ? 35.730 -46.343 -53.203 1.00 27.28 371 TRP B N 1
ATOM 4490 C CA . TRP B 1 199 ? 35.545 -46.464 -54.573 1.00 32.85 371 TRP B CA 1
ATOM 4491 C C . TRP B 1 199 ? 36.066 -45.241 -55.337 1.00 39.11 371 TRP B C 1
ATOM 4492 O O . TRP B 1 199 ? 35.788 -44.114 -54.923 1.00 35.22 371 TRP B O 1
ATOM 4503 N N . ASN B 1 200 ? 36.690 -45.496 -56.502 1.00 43.17 372 ASN B N 1
ATOM 4504 C CA . ASN B 1 200 ? 37.222 -44.444 -57.423 1.00 42.99 372 ASN B CA 1
ATOM 4505 C C . ASN B 1 200 ? 36.836 -44.535 -58.911 1.00 63.02 372 ASN B C 1
ATOM 4506 O O . ASN B 1 200 ? 36.726 -45.640 -59.417 1.00 66.05 372 ASN B O 1
ATOM 4511 N N . PRO B 1 212 ? 38.113 -54.850 -59.183 1.00 49.16 384 PRO B N 1
ATOM 4512 C CA . PRO B 1 212 ? 36.790 -55.084 -58.618 1.00 42.67 384 PRO B CA 1
ATOM 4513 C C . PRO B 1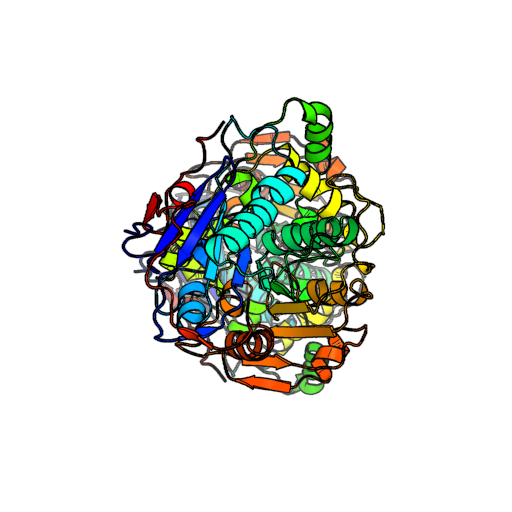 212 ? 36.392 -54.137 -57.387 1.00 47.99 384 PRO B C 1
ATOM 4514 O O . PRO B 1 212 ? 35.271 -53.687 -57.356 1.00 42.21 384 PRO B O 1
ATOM 4518 N N . ALA B 1 213 ? 37.324 -53.775 -56.481 1.00 47.55 385 ALA B N 1
ATOM 4519 C CA . ALA B 1 213 ? 37.017 -53.027 -55.246 1.00 37.55 385 ALA B CA 1
ATOM 4520 C C . ALA B 1 213 ? 36.138 -51.786 -55.395 1.00 33.77 385 ALA B C 1
ATOM 4521 O O . ALA B 1 213 ? 36.354 -50.953 -56.243 1.00 59.85 385 ALA B O 1
ATOM 4523 N N . PRO B 1 214 ? 35.149 -51.632 -54.509 1.00 36.90 386 PRO B N 1
ATOM 4524 C CA . PRO B 1 214 ? 34.878 -52.544 -53.390 1.00 28.84 386 PRO B CA 1
ATOM 4525 C C . PRO B 1 214 ? 33.825 -53.618 -53.729 1.00 27.03 386 PRO B C 1
ATOM 4526 O O . PRO B 1 214 ? 33.214 -54.204 -52.822 1.00 22.91 386 PRO B O 1
ATOM 4530 N N . PHE B 1 215 ? 33.575 -53.849 -55.006 1.00 26.38 387 PHE B N 1
ATOM 4531 C CA . PHE B 1 215 ? 32.404 -54.627 -55.414 1.00 25.96 387 PHE B CA 1
ATOM 4532 C C . PHE B 1 215 ? 32.464 -56.102 -55.105 1.00 27.14 387 PHE B C 1
ATOM 4533 O O . PHE B 1 215 ? 31.455 -56.703 -54.860 1.00 24.09 387 PHE B O 1
ATOM 4541 N N . ASP B 1 216 ? 33.662 -56.693 -55.130 1.00 25.48 388 ASP B N 1
ATOM 4542 C CA . ASP B 1 216 ? 33.864 -58.068 -54.684 1.00 25.09 388 ASP B CA 1
ATOM 4543 C C . ASP B 1 216 ? 33.446 -58.296 -53.237 1.00 23.32 388 ASP B C 1
ATOM 4544 O O . ASP B 1 216 ? 32.675 -59.261 -52.947 1.00 22.35 388 ASP B O 1
ATOM 4549 N N . LEU B 1 217 ? 33.882 -57.392 -52.357 1.00 21.89 389 LEU B N 1
ATOM 4550 C CA . LEU B 1 217 ? 33.475 -57.430 -50.948 1.00 21.44 389 LEU B CA 1
ATOM 4551 C C . LEU B 1 217 ? 32.009 -57.157 -50.747 1.00 21.25 389 LEU B C 1
ATOM 4552 O O . LEU B 1 217 ? 31.413 -57.812 -49.914 1.00 20.80 389 LEU B O 1
ATOM 4557 N N . LEU B 1 218 ? 31.432 -56.199 -51.455 1.00 20.14 390 LEU B N 1
ATOM 4558 C CA . LEU B 1 218 ? 29.991 -55.964 -51.389 1.00 20.33 390 LEU B CA 1
ATOM 4559 C C . LEU B 1 218 ? 29.227 -57.128 -51.889 1.00 20.85 390 LEU B C 1
ATOM 4560 O O . LEU B 1 218 ? 28.227 -57.450 -51.328 1.00 20.13 390 LEU B O 1
ATOM 4565 N N . TYR B 1 219 ? 29.657 -57.791 -52.927 1.00 18.90 391 TYR B N 1
ATOM 4566 C CA . TYR B 1 219 ? 28.953 -59.003 -53.370 1.00 21.65 391 TYR B CA 1
ATOM 4567 C C . TYR B 1 219 ? 28.991 -60.069 -52.314 1.00 18.84 391 TYR B C 1
ATOM 4568 O O . TYR B 1 219 ? 27.970 -60.654 -51.971 1.00 19.06 391 TYR B O 1
ATOM 4577 N N . TRP B 1 220 ? 30.176 -60.301 -51.732 1.00 18.09 392 TRP B N 1
ATOM 4578 C CA . TRP B 1 220 ? 30.289 -61.269 -50.646 1.00 17.44 392 TRP B CA 1
ATOM 4579 C C . TRP B 1 220 ? 29.371 -60.891 -49.492 1.00 18.19 392 TRP B C 1
ATOM 4580 O O . TRP B 1 220 ? 28.615 -61.712 -48.984 1.00 17.78 392 TRP B O 1
ATOM 4591 N N . ASN B 1 221 ? 29.393 -59.635 -49.097 1.00 17.20 393 ASN B N 1
ATOM 4592 C CA . ASN B 1 221 ? 28.598 -59.168 -47.952 1.00 17.52 393 ASN B CA 1
ATOM 4593 C C . ASN B 1 221 ? 27.097 -59.367 -48.207 1.00 18.46 393 ASN B C 1
ATOM 4594 O O . ASN B 1 221 ? 26.349 -59.821 -47.301 1.00 19.32 393 ASN B O 1
ATOM 4599 N N . ASN B 1 222 ? 26.673 -59.061 -49.418 1.00 16.84 394 ASN B N 1
ATOM 4600 C CA . ASN B 1 222 ? 25.256 -59.141 -49.773 1.00 17.81 394 ASN B CA 1
ATOM 4601 C C . ASN B 1 222 ? 24.788 -60.563 -50.116 1.00 15.78 394 ASN B C 1
ATOM 4602 O O . ASN B 1 222 ? 23.603 -60.825 -50.201 1.00 19.32 394 ASN B O 1
ATOM 4607 N N . ASP B 1 223 ? 25.720 -61.507 -50.277 1.00 18.31 395 ASP B N 1
ATOM 4608 C CA . ASP B 1 223 ? 25.430 -62.888 -50.583 1.00 18.64 395 ASP B CA 1
ATOM 4609 C C . ASP B 1 223 ? 25.111 -63.605 -49.287 1.00 17.91 395 ASP B C 1
ATOM 4610 O O . ASP B 1 223 ? 25.867 -64.448 -48.777 1.00 19.00 395 ASP B O 1
ATOM 4615 N N . ALA B 1 224 ? 23.971 -63.210 -48.711 1.00 19.91 396 ALA B N 1
ATOM 4616 C CA . ALA B 1 224 ? 23.700 -63.531 -47.340 1.00 20.40 396 ALA B CA 1
ATOM 4617 C C . ALA B 1 224 ? 23.286 -64.985 -47.121 1.00 19.35 396 ALA B C 1
ATOM 4618 O O . ALA B 1 224 ? 22.832 -65.661 -48.053 1.00 21.60 396 ALA B O 1
ATOM 4620 N N . VAL B 1 225 ? 23.433 -65.430 -45.905 1.00 17.82 397 VAL B N 1
ATOM 4621 C CA . VAL B 1 225 ? 23.001 -66.757 -45.494 1.00 17.63 397 VAL B CA 1
ATOM 4622 C C . VAL B 1 225 ? 21.912 -66.660 -44.460 1.00 18.29 397 VAL B C 1
ATOM 4623 O O . VAL B 1 225 ? 21.800 -65.630 -43.798 1.00 22.16 397 VAL B O 1
ATOM 4627 N N . ASP B 1 226 ? 21.134 -67.747 -44.282 1.00 17.79 398 ASP B N 1
ATOM 4628 C CA . ASP B 1 226 ? 20.189 -67.868 -43.202 1.00 16.26 398 ASP B CA 1
ATOM 4629 C C . ASP B 1 226 ? 20.789 -68.829 -42.161 1.00 15.72 398 ASP B C 1
ATOM 4630 O O . ASP B 1 226 ? 21.591 -69.705 -42.518 1.00 17.31 398 ASP B O 1
ATOM 4635 N N . LEU B 1 227 ? 20.351 -68.740 -40.899 1.00 16.21 399 LEU B N 1
ATOM 4636 C CA . LEU B 1 227 ? 20.829 -69.634 -39.850 1.00 14.68 399 LEU B CA 1
ATOM 4637 C C . LEU B 1 227 ? 19.634 -70.337 -39.164 1.00 16.64 399 LEU B C 1
ATOM 4638 O O . LEU B 1 227 ? 18.530 -69.802 -39.141 1.00 17.07 399 LEU B O 1
ATOM 4643 N N . PRO B 1 228 ? 19.846 -71.538 -38.638 1.00 14.43 400 PRO B N 1
ATOM 4644 C CA . PRO B 1 228 ? 18.774 -72.193 -37.864 1.00 17.54 400 PRO B CA 1
ATOM 4645 C C . PRO B 1 228 ? 18.510 -71.393 -36.574 1.00 16.48 400 PRO B C 1
ATOM 4646 O O . PRO B 1 228 ? 19.426 -70.929 -35.904 1.00 15.37 400 PRO B O 1
ATOM 4650 N N . LEU B 1 229 ? 17.234 -71.274 -36.236 1.00 16.57 401 LEU B N 1
ATOM 4651 C CA . LEU B 1 229 ? 16.801 -70.549 -35.064 1.00 16.15 401 LEU B CA 1
ATOM 4652 C C . LEU B 1 229 ? 17.440 -71.077 -33.750 1.00 15.38 401 LEU B C 1
ATOM 4653 O O . LEU B 1 229 ? 17.910 -70.260 -32.920 1.00 17.15 401 LEU B O 1
ATOM 4658 N N . PRO B 1 230 ? 17.461 -72.402 -33.539 1.00 16.56 402 PRO B N 1
ATOM 4659 C CA . PRO B 1 230 ? 18.016 -72.776 -32.238 1.00 18.12 402 PRO B CA 1
ATOM 4660 C C . PRO B 1 230 ? 19.492 -72.460 -32.078 1.00 17.62 402 PRO B C 1
ATOM 4661 O O . PRO B 1 230 ? 19.939 -72.002 -31.002 1.00 17.15 402 PRO B O 1
ATOM 4665 N N . MET B 1 231 ? 20.249 -72.712 -33.131 1.00 15.31 403 MET B N 1
ATOM 4666 C CA . MET B 1 231 ? 21.693 -72.378 -33.115 1.00 14.91 403 MET B CA 1
ATOM 4667 C C . MET B 1 231 ? 21.911 -70.891 -32.859 1.00 15.41 403 MET B C 1
ATOM 4668 O O . MET B 1 231 ? 22.699 -70.494 -31.994 1.00 15.06 403 MET B O 1
ATOM 4673 N N . HIS B 1 232 ? 21.201 -70.056 -33.619 1.00 14.38 404 HIS B N 1
ATOM 4674 C CA . HIS B 1 232 ? 21.440 -68.612 -33.573 1.00 15.57 404 HIS B CA 1
ATOM 4675 C C . HIS B 1 232 ? 20.987 -68.080 -32.210 1.00 14.07 404 HIS B C 1
ATOM 4676 O O . HIS B 1 232 ? 21.678 -67.210 -31.608 1.00 15.12 404 HIS B O 1
ATOM 4683 N N . THR B 1 233 ? 19.835 -68.566 -31.701 1.00 13.80 405 THR B N 1
ATOM 4684 C CA . THR B 1 233 ? 19.337 -68.101 -30.404 1.00 15.14 405 THR B CA 1
ATOM 4685 C C . THR B 1 233 ? 20.285 -68.427 -29.262 1.00 15.79 405 THR B C 1
ATOM 4686 O O . THR B 1 233 ? 20.582 -67.626 -28.421 1.00 17.30 405 THR B O 1
ATOM 4690 N N . PHE B 1 234 ? 20.803 -69.649 -29.299 1.00 15.17 406 PHE B N 1
ATOM 4691 C CA . PHE B 1 234 ? 21.773 -70.112 -28.330 1.00 15.36 406 PHE B CA 1
ATOM 4692 C C . PHE B 1 234 ? 23.042 -69.242 -28.380 1.00 14.85 406 PHE B C 1
ATOM 4693 O O . PHE B 1 234 ? 23.610 -68.860 -27.353 1.00 15.79 406 PHE B O 1
ATOM 4701 N N . MET B 1 235 ? 23.500 -68.954 -29.592 1.00 13.91 407 MET B N 1
ATOM 4702 C CA . MET B 1 235 ? 24.701 -68.130 -29.788 1.00 14.22 407 MET B CA 1
ATOM 4703 C C . MET B 1 235 ? 24.506 -66.767 -29.104 1.00 15.72 407 MET B C 1
ATOM 4704 O O . MET B 1 235 ? 25.371 -66.298 -28.361 1.00 15.33 407 MET B O 1
ATOM 4709 N N . LEU B 1 236 ? 23.364 -66.129 -29.374 1.00 14.28 408 LEU B N 1
ATOM 4710 C CA . LEU B 1 236 ? 23.123 -64.821 -28.760 1.00 14.90 408 LEU B CA 1
ATOM 4711 C C . LEU B 1 236 ? 23.015 -64.887 -27.246 1.00 15.60 408 LEU B C 1
ATOM 4712 O O . LEU B 1 236 ? 23.614 -64.070 -26.542 1.00 16.71 408 LEU B O 1
ATOM 4717 N N . ARG B 1 237 ? 22.208 -65.825 -26.757 1.00 15.79 409 ARG B N 1
ATOM 4718 C CA . ARG B 1 237 ? 21.993 -65.964 -25.330 1.00 17.87 409 ARG B CA 1
ATOM 4719 C C . ARG B 1 237 ? 23.267 -66.315 -24.565 1.00 17.15 409 ARG B C 1
ATOM 4720 O O . ARG B 1 237 ? 23.625 -65.682 -23.561 1.00 16.98 409 ARG B O 1
ATOM 4728 N N . GLN B 1 238 ? 23.962 -67.333 -25.030 1.00 15.22 410 GLN B N 1
ATOM 4729 C CA . GLN B 1 238 ? 25.048 -67.919 -24.219 1.00 14.93 410 GLN B CA 1
ATOM 4730 C C . GLN B 1 238 ? 26.353 -67.264 -24.387 1.00 17.13 410 GLN B C 1
ATOM 4731 O O . GLN B 1 238 ? 27.108 -67.133 -23.401 1.00 16.84 410 GLN B O 1
ATOM 4737 N N . PHE B 1 239 ? 26.701 -66.779 -25.593 1.00 15.09 411 PHE B N 1
ATOM 4738 C CA . PHE B 1 239 ? 27.952 -66.115 -25.781 1.00 15.27 411 PHE B CA 1
ATOM 4739 C C . PHE B 1 239 ? 27.828 -64.599 -25.648 1.00 15.28 411 PHE B C 1
ATOM 4740 O O . PHE B 1 239 ? 28.485 -63.984 -24.790 1.00 17.35 411 PHE B O 1
ATOM 4748 N N . TYR B 1 240 ? 26.971 -63.995 -26.467 1.00 15.44 412 TYR B N 1
ATOM 4749 C CA . TYR B 1 240 ? 26.880 -62.533 -26.455 1.00 15.56 412 TYR B CA 1
ATOM 4750 C C . TYR B 1 240 ? 26.240 -61.942 -25.242 1.00 17.25 412 TYR B C 1
ATOM 4751 O O . TYR B 1 240 ? 26.650 -60.852 -24.803 1.00 21.09 412 TYR B O 1
ATOM 4760 N N . ILE B 1 241 ? 25.255 -62.621 -24.669 1.00 16.87 413 ILE B N 1
ATOM 4761 C CA . ILE B 1 241 ? 24.610 -62.096 -23.434 1.00 17.63 413 ILE B CA 1
ATOM 4762 C C . ILE B 1 241 ? 25.267 -62.679 -22.184 1.00 18.32 413 ILE B C 1
ATOM 4763 O O . ILE B 1 241 ? 25.719 -61.940 -21.344 1.00 23.03 413 ILE B O 1
ATOM 4768 N N . ASN B 1 242 ? 25.353 -64.005 -22.080 1.00 18.75 414 ASN B N 1
ATOM 4769 C CA . ASN B 1 242 ? 25.858 -64.638 -20.857 1.00 18.18 414 ASN B CA 1
ATOM 4770 C C . ASN B 1 242 ? 27.372 -64.738 -20.736 1.00 17.46 414 ASN B C 1
ATOM 4771 O O . ASN B 1 242 ? 27.899 -64.998 -19.665 1.00 19.17 414 ASN B O 1
ATOM 4776 N N . ASN B 1 243 ? 28.071 -64.648 -21.843 1.00 16.11 415 ASN B N 1
ATOM 4777 C CA . ASN B 1 243 ? 29.525 -64.804 -21.898 1.00 17.76 415 ASN B CA 1
ATOM 4778 C C . ASN B 1 243 ? 29.930 -66.138 -21.224 1.00 16.23 415 ASN B C 1
ATOM 4779 O O . ASN B 1 243 ? 30.833 -66.200 -20.380 1.00 17.10 415 ASN B O 1
ATOM 4784 N N . ALA B 1 244 ? 29.255 -67.216 -21.612 1.00 15.69 416 ALA B N 1
ATOM 4785 C CA . ALA B 1 244 ? 29.400 -68.501 -20.977 1.00 15.98 416 ALA B CA 1
ATOM 4786 C C . ALA B 1 244 ? 30.784 -69.120 -21.004 1.00 17.18 416 ALA B C 1
ATOM 4787 O O . ALA B 1 244 ? 31.131 -69.875 -20.099 1.00 17.87 416 ALA B O 1
ATOM 4789 N N . LEU B 1 245 ? 31.548 -68.852 -22.043 1.00 17.08 417 LEU B N 1
ATOM 4790 C CA . LEU B 1 245 ? 32.862 -69.553 -22.174 1.00 17.64 417 LEU B CA 1
ATOM 4791 C C . LEU B 1 245 ? 33.864 -69.222 -21.081 1.00 19.11 417 LEU B C 1
ATOM 4792 O O . LEU B 1 245 ? 34.805 -69.989 -20.859 1.00 23.63 417 LEU B O 1
ATOM 4797 N N . ILE B 1 246 ? 33.747 -68.074 -20.471 1.00 17.97 418 ILE B N 1
ATOM 4798 C CA . ILE B 1 246 ? 34.688 -67.725 -19.427 1.00 20.84 418 ILE B CA 1
ATOM 4799 C C . ILE B 1 246 ? 34.418 -68.439 -18.085 1.00 21.83 418 ILE B C 1
ATOM 4800 O O . ILE B 1 246 ? 35.195 -68.269 -17.123 1.00 24.66 418 ILE B O 1
ATOM 4805 N N . THR B 1 247 ? 33.271 -69.143 -17.963 1.00 19.56 419 THR B N 1
ATOM 4806 C CA . THR B 1 247 ? 32.868 -69.808 -16.727 1.00 21.60 419 THR B CA 1
ATOM 4807 C C . THR B 1 247 ? 32.777 -71.295 -16.936 1.00 20.43 419 THR B C 1
ATOM 4808 O O . THR B 1 247 ? 31.959 -71.748 -17.751 1.00 23.12 419 THR B O 1
ATOM 4812 N N . PRO B 1 248 ? 33.599 -72.076 -16.203 1.00 19.86 420 PRO B N 1
ATOM 4813 C CA . PRO B 1 248 ? 33.548 -73.512 -16.384 1.00 20.81 420 PRO B CA 1
ATOM 4814 C C . PRO B 1 248 ? 32.155 -74.073 -16.139 1.00 19.09 420 PRO B C 1
ATOM 4815 O O . PRO B 1 248 ? 31.572 -73.866 -15.046 1.00 21.59 420 PRO B O 1
ATOM 4819 N N . GLY B 1 249 ? 31.675 -74.852 -17.105 1.00 19.64 421 GLY B N 1
ATOM 4820 C CA . GLY B 1 249 ? 30.422 -75.557 -16.989 1.00 20.62 421 GLY B CA 1
ATOM 4821 C C . GLY B 1 249 ? 29.174 -74.714 -17.119 1.00 20.15 421 GLY B C 1
ATOM 4822 O O . GLY B 1 249 ? 28.069 -75.204 -16.810 1.00 24.13 421 GLY B O 1
ATOM 4823 N N . ALA B 1 250 ? 29.303 -73.449 -17.535 1.00 18.63 422 ALA B N 1
ATOM 4824 C CA . ALA B 1 250 ? 28.128 -72.582 -17.640 1.00 18.30 422 ALA B CA 1
ATOM 4825 C C . ALA B 1 250 ? 27.195 -73.063 -18.760 1.00 19.05 422 ALA B C 1
ATOM 4826 O O . ALA B 1 250 ? 25.987 -72.856 -18.667 1.00 20.13 422 ALA B O 1
ATOM 4828 N N . ILE B 1 251 ? 27.757 -73.685 -19.792 1.00 16.60 423 ILE B N 1
ATOM 4829 C CA . ILE B 1 251 ? 26.970 -74.396 -20.781 1.00 16.98 423 ILE B CA 1
ATOM 4830 C C . ILE B 1 251 ? 27.440 -75.857 -20.923 1.00 16.98 423 ILE B C 1
ATOM 4831 O O . ILE B 1 251 ? 28.588 -76.185 -20.553 1.00 16.96 423 ILE B O 1
ATOM 4836 N N . THR B 1 252 ? 26.527 -76.685 -21.437 1.00 16.90 424 THR B N 1
ATOM 4837 C CA . THR B 1 252 ? 26.762 -78.094 -21.719 1.00 15.87 424 THR B CA 1
ATOM 4838 C C . THR B 1 252 ? 26.449 -78.357 -23.165 1.00 15.45 424 THR B C 1
ATOM 4839 O O . THR B 1 252 ? 25.399 -77.944 -23.669 1.00 18.24 424 THR B O 1
ATOM 4843 N N . LEU B 1 253 ? 27.401 -78.966 -23.879 1.00 13.95 425 LEU B N 1
ATOM 4844 C CA . LEU B 1 253 ? 27.248 -79.287 -25.288 1.00 13.76 425 LEU B CA 1
ATOM 4845 C C . LEU B 1 253 ? 27.668 -80.718 -25.481 1.00 14.01 425 LEU B C 1
ATOM 4846 O O . LEU B 1 253 ? 28.755 -81.093 -25.016 1.00 15.03 425 LEU B O 1
ATOM 4851 N N . CYS B 1 254 ? 26.871 -81.499 -26.207 1.00 12.79 426 CYS B N 1
ATOM 4852 C CA . CYS B 1 254 ? 27.259 -82.854 -26.525 1.00 14.28 426 CYS B CA 1
ATOM 4853 C C . CYS B 1 254 ? 27.520 -83.677 -25.296 1.00 14.84 426 CYS B C 1
ATOM 4854 O O . CYS B 1 254 ? 28.329 -84.600 -25.338 1.00 15.95 426 CYS B O 1
ATOM 4857 N N . GLY B 1 255 ? 26.790 -83.419 -24.226 1.00 15.35 427 GLY B N 1
ATOM 4858 C CA . GLY B 1 255 ? 26.932 -84.111 -22.971 1.00 17.15 427 GLY B CA 1
ATOM 4859 C C . GLY B 1 255 ? 27.973 -83.556 -22.062 1.00 15.91 427 GLY B C 1
ATOM 4860 O O . GLY B 1 255 ? 28.111 -84.004 -20.913 1.00 18.33 427 GLY B O 1
ATOM 4861 N N . VAL B 1 256 ? 28.755 -82.603 -22.549 1.00 15.29 428 VAL B N 1
ATOM 4862 C CA . VAL B 1 256 ? 29.972 -82.118 -21.869 1.00 15.47 428 VAL B CA 1
ATOM 4863 C C . VAL B 1 256 ? 29.855 -80.714 -21.296 1.00 16.44 428 VAL B C 1
ATOM 4864 O O . VAL B 1 256 ? 29.544 -79.788 -21.999 1.00 15.49 428 VAL B O 1
ATOM 4868 N N . PRO B 1 257 ? 30.082 -80.570 -19.956 1.00 15.33 429 PRO B N 1
ATOM 4869 C CA . PRO B 1 257 ? 30.179 -79.193 -19.398 1.00 17.37 429 PRO B CA 1
ATOM 4870 C C . PRO B 1 257 ? 31.390 -78.493 -19.977 1.00 14.44 429 PRO B C 1
ATOM 4871 O O . PRO B 1 257 ? 32.497 -79.036 -19.928 1.00 17.14 429 PRO B O 1
ATOM 4875 N N . ILE B 1 258 ? 31.187 -77.333 -20.555 1.00 13.88 430 ILE B N 1
ATOM 4876 C CA . ILE B 1 258 ? 32.250 -76.680 -21.344 1.00 15.15 430 ILE B CA 1
ATOM 4877 C C . ILE B 1 258 ? 33.151 -75.894 -20.417 1.00 14.83 430 ILE B C 1
ATOM 4878 O O . ILE B 1 258 ? 32.706 -74.940 -19.728 1.00 16.77 430 ILE B O 1
ATOM 4883 N N . ASP B 1 259 ? 34.453 -76.227 -20.470 1.00 15.73 431 ASP B N 1
ATOM 4884 C CA . ASP B 1 259 ? 35.473 -75.597 -19.632 1.00 14.62 431 ASP B CA 1
ATOM 4885 C C . ASP B 1 259 ? 36.706 -75.374 -20.501 1.00 15.33 431 ASP B C 1
ATOM 4886 O O . ASP B 1 259 ? 37.453 -76.305 -20.762 1.00 16.02 431 ASP B O 1
ATOM 4891 N N . ILE B 1 260 ? 36.888 -74.147 -20.997 1.00 14.23 432 ILE B N 1
ATOM 4892 C CA . ILE B 1 260 ? 37.955 -73.914 -21.937 1.00 15.26 432 ILE B CA 1
ATOM 4893 C C . ILE B 1 260 ? 39.361 -74.040 -21.316 1.00 14.24 432 ILE B C 1
ATOM 4894 O O . ILE B 1 260 ? 40.366 -74.133 -22.069 1.00 14.35 432 ILE B O 1
ATOM 4899 N N . SER B 1 261 ? 39.479 -74.091 -19.987 1.00 14.49 433 SER B N 1
ATOM 4900 C CA . SER B 1 261 ? 40.734 -74.340 -19.349 1.00 15.42 433 SER B CA 1
ATOM 4901 C C . SER B 1 261 ? 41.239 -75.763 -19.575 1.00 15.34 433 SER B C 1
ATOM 4902 O O . SER B 1 261 ? 42.388 -76.057 -19.273 1.00 17.51 433 SER B O 1
ATOM 4905 N N . LYS B 1 262 ? 40.391 -76.616 -20.135 1.00 14.71 434 LYS B N 1
ATOM 4906 C CA . LYS B 1 262 ? 40.765 -77.986 -20.441 1.00 15.72 434 LYS B CA 1
ATOM 4907 C C . LYS B 1 262 ? 41.430 -78.177 -21.789 1.00 13.28 434 LYS B C 1
ATOM 4908 O O . LYS B 1 262 ? 42.052 -79.229 -22.041 1.00 15.68 434 LYS B O 1
ATOM 4914 N N . ILE B 1 263 ? 41.287 -77.186 -22.679 1.00 12.98 435 ILE B N 1
ATOM 4915 C CA . ILE B 1 263 ? 41.910 -77.271 -23.966 1.00 13.19 435 ILE B CA 1
ATOM 4916 C C . ILE B 1 263 ? 43.445 -77.432 -23.779 1.00 13.50 435 ILE B C 1
ATOM 4917 O O . ILE B 1 263 ? 44.059 -76.655 -23.049 1.00 15.11 435 ILE B O 1
ATOM 4922 N N . ASP B 1 264 ? 44.061 -78.426 -24.440 1.00 14.54 436 ASP B N 1
ATOM 4923 C CA . ASP B 1 264 ? 45.419 -78.839 -24.117 1.00 14.52 436 ASP B CA 1
ATOM 4924 C C . ASP B 1 264 ? 46.318 -79.017 -25.304 1.00 13.98 436 ASP B C 1
ATOM 4925 O O . ASP B 1 264 ? 47.306 -79.769 -25.252 1.00 15.75 436 ASP B O 1
ATOM 4930 N N . ILE B 1 265 ? 46.060 -78.235 -26.340 1.00 13.19 437 ILE B N 1
ATOM 4931 C CA . ILE B 1 265 ? 46.887 -78.209 -27.533 1.00 11.52 437 ILE B CA 1
ATOM 4932 C C . ILE B 1 265 ? 47.408 -76.797 -27.760 1.00 13.62 437 ILE B C 1
ATOM 4933 O O . ILE B 1 265 ? 46.826 -75.827 -27.245 1.00 12.79 437 ILE B O 1
ATOM 4938 N N . PRO B 1 266 ? 48.511 -76.649 -28.531 1.00 12.76 438 PRO B N 1
ATOM 4939 C CA . PRO B 1 266 ? 48.990 -75.318 -28.840 1.00 13.27 438 PRO B CA 1
ATOM 4940 C C . PRO B 1 266 ? 47.964 -74.453 -29.555 1.00 12.73 438 PRO B C 1
ATOM 4941 O O . PRO B 1 266 ? 47.250 -74.942 -30.413 1.00 12.51 438 PRO B O 1
ATOM 4945 N N . VAL B 1 267 ? 47.917 -73.162 -29.154 1.00 12.57 439 VAL B N 1
ATOM 4946 C CA . VAL B 1 267 ? 46.963 -72.211 -29.714 1.00 12.19 439 VAL B CA 1
ATOM 4947 C C . VAL B 1 267 ? 47.713 -71.029 -30.339 1.00 11.79 439 VAL B C 1
ATOM 4948 O O . VAL B 1 267 ? 48.709 -70.547 -29.781 1.00 12.46 439 VAL B O 1
ATOM 4952 N N . TYR B 1 268 ? 47.205 -70.584 -31.469 1.00 11.28 440 TYR B N 1
ATOM 4953 C CA . TYR B 1 268 ? 47.584 -69.348 -32.086 1.00 11.90 440 TYR B CA 1
ATOM 4954 C C . TYR B 1 268 ? 46.361 -68.481 -32.236 1.00 11.54 440 TYR B C 1
ATOM 4955 O O . TYR B 1 268 ? 45.294 -68.983 -32.644 1.00 12.87 440 TYR B O 1
ATOM 4964 N N . MET B 1 269 ? 46.474 -67.219 -31.888 1.00 11.07 441 MET B N 1
ATOM 4965 C CA . MET B 1 269 ? 45.338 -66.287 -31.953 1.00 11.52 441 MET B CA 1
ATOM 4966 C C . MET B 1 269 ? 45.764 -65.059 -32.763 1.00 11.91 441 MET B C 1
ATOM 4967 O O . MET B 1 269 ? 46.778 -64.405 -32.459 1.00 12.78 441 MET B O 1
ATOM 4972 N N . PHE B 1 270 ? 44.980 -64.734 -33.787 1.00 11.87 442 PHE B N 1
ATOM 4973 C CA . PHE B 1 270 ? 45.163 -63.569 -34.576 1.00 12.37 442 PHE B CA 1
ATOM 4974 C C . PHE B 1 270 ? 44.041 -62.574 -34.364 1.00 12.74 442 PHE B C 1
ATOM 4975 O O . PHE B 1 270 ? 42.862 -62.958 -34.345 1.00 12.34 442 PHE B O 1
ATOM 4983 N N . ALA B 1 271 ? 44.382 -61.291 -34.225 1.00 12.58 443 ALA B N 1
ATOM 4984 C CA . ALA B 1 271 ? 43.442 -60.194 -34.276 1.00 12.66 443 ALA B CA 1
ATOM 4985 C C . ALA B 1 271 ? 44.027 -59.063 -35.088 1.00 12.59 443 ALA B C 1
ATOM 4986 O O . ALA B 1 271 ? 45.237 -59.012 -35.275 1.00 13.21 443 ALA B O 1
ATOM 4988 N N . ALA B 1 272 ? 43.155 -58.171 -35.567 1.00 13.62 444 ALA B N 1
ATOM 4989 C CA . ALA B 1 272 ? 43.557 -57.037 -36.384 1.00 12.41 444 ALA B CA 1
ATOM 4990 C C . ALA B 1 272 ? 43.342 -55.737 -35.602 1.00 13.23 444 ALA B C 1
ATOM 4991 O O . ALA B 1 272 ? 42.312 -55.548 -34.936 1.00 14.12 444 ALA B O 1
ATOM 4993 N N . ARG B 1 273 ? 44.344 -54.874 -35.631 1.00 14.15 445 ARG B N 1
ATOM 4994 C CA . ARG B 1 273 ? 44.407 -53.723 -34.766 1.00 14.79 445 ARG B CA 1
ATOM 4995 C C . ARG B 1 273 ? 43.212 -52.796 -34.908 1.00 14.80 445 ARG B C 1
ATOM 4996 O O . ARG B 1 273 ? 42.676 -52.273 -33.901 1.00 17.59 445 ARG B O 1
ATOM 5004 N N . GLU B 1 274 ? 42.788 -52.557 -36.152 1.00 15.13 446 GLU B N 1
ATOM 5005 C CA . GLU B 1 274 ? 41.700 -51.651 -36.440 1.00 15.70 446 GLU B CA 1
ATOM 5006 C C . GLU B 1 274 ? 40.384 -52.350 -36.685 1.00 16.00 446 GLU B C 1
ATOM 5007 O O . GLU B 1 274 ? 39.461 -51.775 -37.252 1.00 17.17 446 GLU B O 1
ATOM 5013 N N . ASP B 1 275 ? 40.280 -53.617 -36.234 1.00 15.82 447 ASP B N 1
ATOM 5014 C CA . ASP B 1 275 ? 39.082 -54.385 -36.404 1.00 15.05 447 ASP B CA 1
ATOM 5015 C C . ASP B 1 275 ? 37.962 -53.803 -35.557 1.00 15.98 447 ASP B C 1
ATOM 5016 O O . ASP B 1 275 ? 38.063 -53.751 -34.340 1.00 16.10 447 ASP B O 1
ATOM 5021 N N . HIS B 1 276 ? 36.843 -53.413 -36.210 1.00 15.42 448 HIS B N 1
ATOM 5022 C CA . HIS B 1 276 ? 35.690 -52.915 -35.523 1.00 15.68 448 HIS B CA 1
ATOM 5023 C C . HIS B 1 276 ? 34.645 -53.988 -35.144 1.00 17.72 448 HIS B C 1
ATOM 5024 O O . HIS B 1 276 ? 33.689 -53.712 -34.398 1.00 22.16 448 HIS B O 1
ATOM 5031 N N . ILE B 1 277 ? 34.822 -55.191 -35.657 1.00 17.22 449 ILE B N 1
ATOM 5032 C CA . ILE B 1 277 ? 33.917 -56.298 -35.457 1.00 18.98 449 ILE B CA 1
ATOM 5033 C C . ILE B 1 277 ? 34.350 -57.102 -34.246 1.00 19.74 449 ILE B C 1
ATOM 5034 O O . ILE B 1 277 ? 33.532 -57.387 -33.342 1.00 25.48 449 ILE B O 1
ATOM 5039 N N . VAL B 1 278 ? 35.622 -57.512 -34.267 1.00 15.24 450 VAL B N 1
ATOM 5040 C CA . VAL B 1 278 ? 36.241 -58.223 -33.143 1.00 16.63 450 VAL B CA 1
ATOM 5041 C C . VAL B 1 278 ? 37.361 -57.311 -32.630 1.00 15.51 450 VAL B C 1
ATOM 5042 O O . VAL B 1 278 ? 38.447 -57.236 -33.259 1.00 15.74 450 VAL B O 1
ATOM 5046 N N . LEU B 1 279 ? 37.080 -56.559 -31.564 1.00 14.82 451 LEU B N 1
ATOM 5047 C CA . LEU B 1 279 ? 38.048 -55.629 -31.033 1.00 15.54 451 LEU B CA 1
ATOM 5048 C C . LEU B 1 279 ? 39.294 -56.448 -30.656 1.00 14.20 451 LEU B C 1
ATOM 5049 O O . LEU B 1 279 ? 39.188 -57.494 -30.007 1.00 14.36 451 LEU B O 1
ATOM 5054 N N . TRP B 1 280 ? 40.481 -55.966 -30.985 1.00 13.32 452 TRP B N 1
ATOM 5055 C CA . TRP B 1 280 ? 41.629 -56.816 -30.792 1.00 14.22 452 TRP B CA 1
ATOM 5056 C C . TRP B 1 280 ? 41.858 -57.128 -29.335 1.00 14.39 452 TRP B C 1
ATOM 5057 O O . TRP B 1 280 ? 42.291 -58.226 -28.965 1.00 15.65 452 TRP B O 1
ATOM 5068 N N . SER B 1 281 ? 41.573 -56.168 -28.460 1.00 14.64 453 SER B N 1
ATOM 5069 C CA . SER B 1 281 ? 41.750 -56.401 -27.038 1.00 14.87 453 SER B CA 1
ATOM 5070 C C . SER B 1 281 ? 40.713 -57.373 -26.483 1.00 16.81 453 SER B C 1
ATOM 5071 O O . SER B 1 281 ? 40.932 -58.022 -25.468 1.00 16.82 453 SER B O 1
ATOM 5074 N N . SER B 1 282 ? 39.558 -57.453 -27.124 1.00 14.18 454 SER B N 1
ATOM 5075 C CA . SER B 1 282 ? 38.545 -58.435 -26.743 1.00 15.15 454 SER B CA 1
ATOM 5076 C C . SER B 1 282 ? 38.997 -59.837 -27.102 1.00 15.53 454 SER B C 1
ATOM 5077 O O . SER B 1 282 ? 38.813 -60.771 -26.327 1.00 15.42 454 SER B O 1
ATOM 5080 N N . ALA B 1 283 ? 39.575 -59.985 -28.300 1.00 14.17 455 ALA B N 1
ATOM 5081 C CA . ALA B 1 283 ? 40.175 -61.276 -28.683 1.00 14.06 455 ALA B CA 1
ATOM 5082 C C . ALA B 1 283 ? 41.281 -61.641 -27.667 1.00 13.32 455 ALA B C 1
ATOM 5083 O O . ALA B 1 283 ? 41.314 -62.740 -27.068 1.00 14.52 455 ALA B O 1
ATOM 5085 N N . TYR B 1 284 ? 42.164 -60.697 -27.424 1.00 14.65 456 TYR B N 1
ATOM 5086 C CA . TYR B 1 284 ? 43.279 -60.889 -26.507 1.00 14.60 456 TYR B CA 1
ATOM 5087 C C . TYR B 1 284 ? 42.846 -61.373 -25.119 1.00 14.72 456 TYR B C 1
ATOM 5088 O O . TYR B 1 284 ? 43.475 -62.221 -24.511 1.00 15.91 456 TYR B O 1
ATOM 5097 N N . SER B 1 285 ? 41.757 -60.819 -24.644 1.00 14.15 457 SER B N 1
ATOM 5098 C CA . SER B 1 285 ? 41.191 -61.151 -23.336 1.00 15.31 457 SER B CA 1
ATOM 5099 C C . SER B 1 285 ? 40.893 -62.615 -23.135 1.00 14.88 457 SER B C 1
ATOM 5100 O O . SER B 1 285 ? 40.953 -63.127 -22.019 1.00 16.63 457 SER B O 1
ATOM 5103 N N . GLY B 1 286 ? 40.641 -63.331 -24.218 1.00 13.89 458 GLY B N 1
ATOM 5104 C CA . GLY B 1 286 ? 40.399 -64.736 -24.117 1.00 14.85 458 GLY B CA 1
ATOM 5105 C C . GLY B 1 286 ? 41.577 -65.592 -23.715 1.00 13.99 458 GLY B C 1
ATOM 5106 O O . GLY B 1 286 ? 41.412 -66.699 -23.204 1.00 14.96 458 GLY B O 1
ATOM 5107 N N . LEU B 1 287 ? 42.789 -65.131 -24.057 1.00 14.53 459 LEU B N 1
ATOM 5108 C CA . LEU B 1 287 ? 43.991 -65.948 -23.860 1.00 14.89 459 LEU B CA 1
ATOM 5109 C C . LEU B 1 287 ? 44.174 -66.435 -22.443 1.00 13.72 459 LEU B C 1
ATOM 5110 O O . LEU B 1 287 ? 44.582 -67.584 -22.242 1.00 15.99 459 LEU B O 1
ATOM 5115 N N . LYS B 1 288 ? 43.871 -65.579 -21.444 1.00 15.03 460 LYS B N 1
ATOM 5116 C CA . LYS B 1 288 ? 44.141 -65.954 -20.084 1.00 16.88 460 LYS B CA 1
ATOM 5117 C C . LYS B 1 288 ? 43.290 -67.150 -19.639 1.00 17.43 460 LYS B C 1
ATOM 5118 O O . LYS B 1 288 ? 43.622 -67.849 -18.649 1.00 19.69 460 LYS B O 1
ATOM 5124 N N . TYR B 1 289 ? 42.183 -67.390 -20.335 1.00 16.82 461 TYR B N 1
ATOM 5125 C CA . TYR B 1 289 ? 41.286 -68.479 -19.975 1.00 18.22 461 TYR B CA 1
ATOM 5126 C C . TYR B 1 289 ? 41.754 -69.835 -20.530 1.00 17.87 461 TYR B C 1
ATOM 5127 O O . TYR B 1 289 ? 41.278 -70.893 -20.100 1.00 17.51 461 TYR B O 1
ATOM 5136 N N . LEU B 1 290 ? 42.681 -69.799 -21.493 1.00 15.98 462 LEU B N 1
ATOM 5137 C CA . LEU B 1 290 ? 43.188 -70.999 -22.135 1.00 14.55 462 LEU B CA 1
ATOM 5138 C C . LEU B 1 290 ? 44.383 -71.528 -21.329 1.00 15.19 462 LEU B C 1
ATOM 5139 O O . LEU B 1 290 ? 45.506 -71.763 -21.840 1.00 16.39 462 LEU B O 1
ATOM 5144 N N . SER B 1 291 ? 44.134 -71.750 -20.061 1.00 16.30 463 SER B N 1
ATOM 5145 C CA . SER B 1 291 ? 45.187 -72.011 -19.106 1.00 16.41 463 SER B CA 1
ATOM 5146 C C . SER B 1 291 ? 45.705 -73.469 -19.099 1.00 15.45 463 SER B C 1
ATOM 5147 O O . SER B 1 291 ? 46.686 -73.804 -18.393 1.00 21.11 463 SER B O 1
ATOM 5150 N N . GLY B 1 292 ? 45.045 -74.345 -19.848 1.00 14.92 464 GLY B N 1
ATOM 5151 C CA . GLY B 1 292 ? 45.470 -75.732 -19.991 1.00 15.40 464 GLY B CA 1
ATOM 5152 C C . GLY B 1 292 ? 46.378 -75.998 -21.185 1.00 14.55 464 GLY B C 1
ATOM 5153 O O . GLY B 1 292 ? 46.811 -77.147 -21.418 1.00 16.11 464 GLY B O 1
ATOM 5154 N N . THR B 1 293 ? 46.647 -74.978 -21.971 1.00 14.52 465 THR B N 1
ATOM 5155 C CA . THR B 1 293 ? 47.398 -75.147 -23.216 1.00 14.44 465 THR B CA 1
ATOM 5156 C C . THR B 1 293 ? 48.894 -75.201 -22.956 1.00 14.89 465 THR B C 1
ATOM 5157 O O . THR B 1 293 ? 49.416 -74.581 -22.030 1.00 17.36 465 THR B O 1
ATOM 5161 N N . PRO B 1 294 ? 49.623 -75.951 -23.793 1.00 14.55 466 PRO B N 1
ATOM 5162 C CA . PRO B 1 294 ? 51.083 -76.020 -23.601 1.00 15.24 466 PRO B CA 1
ATOM 5163 C C . PRO B 1 294 ? 51.779 -74.737 -24.110 1.00 16.05 466 PRO B C 1
ATOM 5164 O O . PRO B 1 294 ? 52.924 -74.452 -23.724 1.00 16.83 466 PRO B O 1
ATOM 5168 N N . SER B 1 295 ? 51.121 -74.006 -24.974 1.00 14.12 467 SER B N 1
ATOM 5169 C CA . SER B 1 295 ? 51.654 -72.730 -25.534 1.00 13.88 467 SER B CA 1
ATOM 5170 C C . SER B 1 295 ? 50.518 -71.936 -26.123 1.00 12.90 467 SER B C 1
ATOM 5171 O O . SER B 1 295 ? 49.517 -72.538 -26.585 1.00 13.40 467 SER B O 1
ATOM 5174 N N . ARG B 1 296 ? 50.697 -70.621 -26.111 1.00 13.59 468 ARG B N 1
ATOM 5175 C CA . ARG B 1 296 ? 49.791 -69.657 -26.687 1.00 12.75 468 ARG B CA 1
ATOM 5176 C C . ARG B 1 296 ? 50.609 -68.634 -27.427 1.00 13.30 468 ARG B C 1
ATOM 5177 O O . ARG B 1 296 ? 51.598 -68.133 -26.883 1.00 15.68 468 ARG B O 1
ATOM 5185 N N . ARG B 1 297 ? 50.181 -68.270 -28.632 1.00 13.83 469 ARG B N 1
ATOM 5186 C CA . ARG B 1 297 ? 50.786 -67.201 -29.436 1.00 13.71 469 ARG B CA 1
ATOM 5187 C C . ARG B 1 297 ? 49.700 -66.222 -29.824 1.00 13.09 469 ARG B C 1
ATOM 5188 O O . ARG B 1 297 ? 48.662 -66.649 -30.271 1.00 14.53 469 ARG B O 1
ATOM 5196 N N . PHE B 1 298 ? 49.954 -64.922 -29.662 1.00 12.62 470 PHE B N 1
ATOM 5197 C CA . PHE B 1 298 ? 49.047 -63.848 -30.091 1.00 12.57 470 PHE B CA 1
ATOM 5198 C C . PHE B 1 298 ? 49.797 -63.040 -31.127 1.00 13.17 470 PHE B C 1
ATOM 5199 O O . PHE B 1 298 ? 50.900 -62.544 -30.851 1.00 14.36 470 PHE B O 1
ATOM 5207 N N . VAL B 1 299 ? 49.140 -62.775 -32.248 1.00 12.31 471 VAL B N 1
ATOM 5208 C CA . VAL B 1 299 ? 49.701 -61.946 -33.301 1.00 13.02 471 VAL B CA 1
ATOM 5209 C C . VAL B 1 299 ? 48.685 -60.917 -33.699 1.00 12.80 471 VAL B C 1
ATOM 5210 O O . VAL B 1 299 ? 47.502 -61.246 -33.899 1.00 12.75 471 VAL B O 1
ATOM 5214 N N . LEU B 1 300 ? 49.119 -59.664 -33.782 1.00 13.55 472 LEU B N 1
ATOM 5215 C CA . LEU B 1 300 ? 48.289 -58.544 -34.138 1.00 13.34 472 LEU B CA 1
ATOM 5216 C C . LEU B 1 300 ? 48.622 -58.023 -35.529 1.00 14.19 472 LEU B C 1
ATOM 5217 O O . LEU B 1 300 ? 49.761 -57.627 -35.811 1.00 17.09 472 LEU B O 1
ATOM 5222 N N . GLY B 1 301 ? 47.663 -58.053 -36.420 1.00 13.42 473 GLY B N 1
ATOM 5223 C CA . GLY B 1 301 ? 47.852 -57.523 -37.772 1.00 13.80 473 GLY B CA 1
ATOM 5224 C C . GLY B 1 301 ? 47.469 -56.060 -37.892 1.00 13.76 473 GLY B C 1
ATOM 5225 O O . GLY B 1 301 ? 46.586 -55.550 -37.152 1.00 15.75 473 GLY B O 1
ATOM 5226 N N . ALA B 1 302 ? 48.110 -55.338 -38.783 1.00 14.48 474 ALA B N 1
ATOM 5227 C CA . ALA B 1 302 ? 47.663 -53.974 -39.055 1.00 15.68 474 ALA B CA 1
ATOM 5228 C C . ALA B 1 302 ? 46.295 -53.970 -39.758 1.00 15.35 474 ALA B C 1
ATOM 5229 O O . ALA B 1 302 ? 45.909 -54.969 -40.410 1.00 16.55 474 ALA B O 1
ATOM 5231 N N . SER B 1 303 ? 45.599 -52.845 -39.661 1.00 16.14 475 SER B N 1
ATOM 5232 C CA . SER B 1 303 ? 44.391 -52.582 -40.437 1.00 15.48 475 SER B CA 1
ATOM 5233 C C . SER B 1 303 ? 43.139 -53.228 -39.856 1.00 17.11 475 SER B C 1
ATOM 5234 O O . SER B 1 303 ? 43.148 -53.717 -38.751 1.00 17.07 475 SER B O 1
ATOM 5237 N N . GLY B 1 304 ? 42.059 -53.212 -40.624 1.00 17.78 476 GLY B N 1
ATOM 5238 C CA . GLY B 1 304 ? 40.749 -53.566 -40.131 1.00 17.69 476 GLY B CA 1
ATOM 5239 C C . GLY B 1 304 ? 40.381 -55.023 -40.302 1.00 17.05 476 GLY B C 1
ATOM 5240 O O . GLY B 1 304 ? 41.198 -55.894 -40.620 1.00 17.50 476 GLY B O 1
ATOM 5241 N N . HIS B 1 305 ? 39.114 -55.303 -40.032 1.00 15.05 477 HIS B N 1
ATOM 5242 C CA . HIS B 1 305 ? 38.634 -56.639 -40.014 1.00 15.32 477 HIS B CA 1
ATOM 5243 C C . HIS B 1 305 ? 38.918 -57.405 -41.312 1.00 15.41 477 HIS B C 1
ATOM 5244 O O . HIS B 1 305 ? 39.307 -58.590 -41.264 1.00 20.16 477 HIS B O 1
ATOM 5251 N N . ILE B 1 306 ? 38.648 -56.780 -42.446 1.00 15.62 478 ILE B N 1
ATOM 5252 C CA . ILE B 1 306 ? 38.796 -57.421 -43.739 1.00 15.11 478 ILE B CA 1
ATOM 5253 C C . ILE B 1 306 ? 40.249 -57.292 -44.221 1.00 15.72 478 ILE B C 1
ATOM 5254 O O . ILE B 1 306 ? 40.923 -58.306 -44.517 1.00 18.00 478 ILE B O 1
ATOM 5259 N N . ALA B 1 307 ? 40.723 -56.059 -44.345 1.00 16.64 479 ALA B N 1
ATOM 5260 C CA . ALA B 1 307 ? 42.077 -55.818 -44.898 1.00 17.58 479 ALA B CA 1
ATOM 5261 C C . ALA B 1 307 ? 43.160 -56.377 -44.004 1.00 16.28 479 ALA B C 1
ATOM 5262 O O . ALA B 1 307 ? 44.230 -56.770 -44.484 1.00 18.09 479 ALA B O 1
ATOM 5264 N N . GLY B 1 308 ? 42.931 -56.427 -42.699 1.00 15.81 480 GLY B N 1
ATOM 5265 C CA . GLY B 1 308 ? 43.942 -56.966 -41.790 1.00 15.58 480 GLY B CA 1
ATOM 5266 C C . GLY B 1 308 ? 43.948 -58.470 -41.739 1.00 13.57 480 GLY B C 1
ATOM 5267 O O . GLY B 1 308 ? 45.020 -59.112 -41.670 1.00 14.86 480 GLY B O 1
ATOM 5268 N N . SER B 1 309 ? 42.768 -59.092 -41.758 1.00 13.39 481 SER B N 1
ATOM 5269 C CA . SER B 1 309 ? 42.633 -60.579 -41.750 1.00 14.39 481 SER B CA 1
ATOM 5270 C C . SER B 1 309 ? 43.116 -61.148 -43.075 1.00 13.94 481 SER B C 1
ATOM 5271 O O . SER B 1 309 ? 43.953 -62.047 -43.110 1.00 14.36 481 SER B O 1
ATOM 5274 N N . ILE B 1 310 ? 42.546 -60.616 -44.154 1.00 13.54 482 ILE B N 1
ATOM 5275 C CA . ILE B 1 310 ? 42.834 -61.105 -45.487 1.00 13.35 482 ILE B CA 1
ATOM 5276 C C . ILE B 1 310 ? 43.885 -60.184 -46.101 1.00 15.05 482 ILE B C 1
ATOM 5277 O O . ILE B 1 310 ? 43.600 -59.323 -46.936 1.00 16.61 482 ILE B O 1
ATOM 5282 N N . ASN B 1 311 ? 45.108 -60.348 -45.609 1.00 15.48 483 ASN B N 1
ATOM 5283 C CA . ASN B 1 311 ? 46.241 -59.548 -46.022 1.00 15.02 483 ASN B CA 1
ATOM 5284 C C . ASN B 1 311 ? 47.263 -60.476 -46.650 1.00 15.63 483 ASN B C 1
ATOM 5285 O O . ASN B 1 311 ? 47.984 -61.148 -45.954 1.00 16.40 483 ASN B O 1
ATOM 5290 N N . PRO B 1 312 ? 47.236 -60.592 -47.980 1.00 14.35 484 PRO B N 1
ATOM 5291 C CA . PRO B 1 312 ? 47.967 -61.684 -48.628 1.00 15.72 484 PRO B CA 1
ATOM 5292 C C . PRO B 1 312 ? 49.481 -61.485 -48.698 1.00 15.42 484 PRO B C 1
ATOM 5293 O O . PRO B 1 312 ? 49.978 -60.360 -48.763 1.00 17.21 484 PRO B O 1
ATOM 5297 N N . VAL B 1 313 ? 50.194 -62.579 -48.793 1.00 16.23 485 VAL B N 1
ATOM 5298 C CA . VAL B 1 313 ? 51.647 -62.561 -48.960 1.00 17.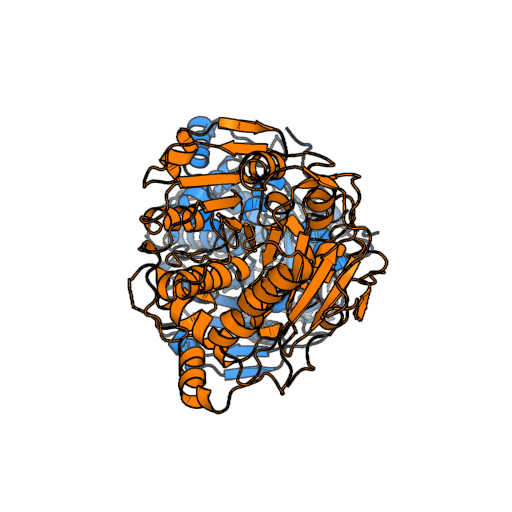97 485 VAL B CA 1
ATOM 5299 C C . VAL B 1 313 ? 52.066 -62.209 -50.380 1.00 18.69 485 VAL B C 1
ATOM 5300 O O . VAL B 1 313 ? 53.108 -61.659 -50.599 1.00 19.65 485 VAL B O 1
ATOM 5304 N N . THR B 1 314 ? 51.210 -62.464 -51.367 1.00 19.01 486 THR B N 1
ATOM 5305 C CA . THR B 1 314 ? 51.503 -62.097 -52.752 1.00 21.85 486 THR B CA 1
ATOM 5306 C C . THR B 1 314 ? 51.906 -60.632 -52.890 1.00 21.14 486 THR B C 1
ATOM 5307 O O . THR B 1 314 ? 52.851 -60.302 -53.596 1.00 22.84 486 THR B O 1
ATOM 5311 N N . LYS B 1 315 ? 51.189 -59.744 -52.232 1.00 19.88 487 LYS B N 1
ATOM 5312 C CA . LYS B 1 315 ? 51.532 -58.333 -52.268 1.00 20.64 487 LYS B CA 1
ATOM 5313 C C . LYS B 1 315 ? 52.374 -57.936 -51.058 1.00 19.48 487 LYS B C 1
ATOM 5314 O O . LYS B 1 315 ? 53.136 -57.010 -51.038 1.00 20.70 487 LYS B O 1
ATOM 5320 N N . ASP B 1 316 ? 52.095 -58.626 -49.949 1.00 18.28 488 ASP B N 1
ATOM 5321 C CA . ASP B 1 316 ? 52.885 -58.546 -48.718 1.00 17.40 488 ASP B CA 1
ATOM 5322 C C . ASP B 1 316 ? 52.976 -57.087 -48.127 1.00 17.78 488 ASP B C 1
ATOM 5323 O O . ASP B 1 316 ? 54.021 -56.623 -47.663 1.00 20.41 488 ASP B O 1
ATOM 5328 N N . LYS B 1 317 ? 51.796 -56.456 -48.134 1.00 17.23 489 LYS B N 1
ATOM 5329 C CA . LYS B 1 317 ? 51.635 -55.092 -47.665 1.00 17.99 489 LYS B CA 1
ATOM 5330 C C . LYS B 1 317 ? 51.427 -55.046 -46.154 1.00 17.37 489 LYS B C 1
ATOM 5331 O O . LYS B 1 317 ? 51.217 -56.096 -45.516 1.00 16.73 489 LYS B O 1
ATOM 5337 N N . ARG B 1 318 ? 51.442 -53.836 -45.613 1.00 18.17 490 ARG B N 1
ATOM 5338 C CA . ARG B 1 318 ? 51.119 -53.636 -44.219 1.00 18.72 490 ARG B CA 1
ATOM 5339 C C . ARG B 1 318 ? 52.194 -54.220 -43.298 1.00 16.53 490 ARG B C 1
ATOM 5340 O O . ARG B 1 318 ? 53.357 -54.263 -43.664 1.00 18.46 490 ARG B O 1
ATOM 5348 N N . ASN B 1 319 ? 51.794 -54.661 -42.097 1.00 15.02 491 ASN B N 1
ATOM 5349 C CA . ASN B 1 319 ? 52.691 -55.161 -41.079 1.00 15.40 491 ASN B CA 1
ATOM 5350 C C . ASN B 1 319 ? 51.921 -55.979 -40.096 1.00 15.85 491 ASN B C 1
ATOM 5351 O O . ASN B 1 319 ? 50.651 -55.955 -40.096 1.00 16.28 491 ASN B O 1
ATOM 5356 N N . TYR B 1 320 ? 52.652 -56.634 -39.191 1.00 14.34 492 TYR B N 1
ATOM 5357 C CA . TYR B 1 320 ? 52.068 -57.285 -38.048 1.00 15.51 492 TYR B CA 1
ATOM 5358 C C . TYR B 1 320 ? 52.970 -57.129 -36.860 1.00 14.96 492 TYR B C 1
ATOM 5359 O O . TYR B 1 320 ? 54.100 -56.655 -37.024 1.00 18.36 492 TYR B O 1
ATOM 5368 N N . TRP B 1 321 ? 52.480 -57.432 -35.673 1.00 15.78 493 TRP B N 1
ATOM 5369 C CA . TRP B 1 321 ? 53.235 -57.266 -34.451 1.00 16.35 493 TRP B CA 1
ATOM 5370 C C . TRP B 1 321 ? 53.263 -58.598 -33.719 1.00 16.02 493 TRP B C 1
ATOM 5371 O O . TRP B 1 321 ? 52.267 -59.347 -33.700 1.00 16.29 493 TRP B O 1
ATOM 5382 N N . THR B 1 322 ? 54.406 -58.901 -33.119 1.00 18.14 494 THR B N 1
ATOM 5383 C CA . THR B 1 322 ? 54.603 -60.093 -32.316 1.00 18.98 494 THR B CA 1
ATOM 5384 C C . THR B 1 322 ? 55.156 -59.720 -30.919 1.00 20.30 494 THR B C 1
ATOM 5385 O O . THR B 1 322 ? 55.823 -58.691 -30.770 1.00 19.43 494 THR B O 1
ATOM 5389 N N . ASN B 1 323 ? 54.852 -60.548 -29.933 1.00 18.48 495 ASN B N 1
ATOM 5390 C CA . ASN B 1 323 ? 55.397 -60.441 -28.589 1.00 19.52 495 ASN B CA 1
ATOM 5391 C C . ASN B 1 323 ? 55.078 -61.736 -27.911 1.00 20.69 495 ASN B C 1
ATOM 5392 O O . ASN B 1 323 ? 53.890 -62.073 -27.760 1.00 20.60 495 ASN B O 1
ATOM 5397 N N . GLU B 1 324 ? 56.111 -62.468 -27.581 1.00 20.15 496 GLU B N 1
ATOM 5398 C CA . GLU B 1 324 ? 55.995 -63.734 -26.880 1.00 21.54 496 GLU B CA 1
ATOM 5399 C C . GLU B 1 324 ? 55.421 -63.630 -25.499 1.00 20.89 496 GLU B C 1
ATOM 5400 O O . GLU B 1 324 ? 54.790 -64.608 -25.028 1.00 25.31 496 GLU B O 1
ATOM 5406 N N . GLN B 1 325 ? 55.576 -62.477 -24.841 1.00 21.42 497 GLN B N 1
ATOM 5407 C CA . GLN B 1 325 ? 54.990 -62.314 -23.507 1.00 22.12 497 GLN B CA 1
ATOM 5408 C C . GLN B 1 325 ? 53.491 -62.120 -23.648 1.00 20.96 497 GLN B C 1
ATOM 5409 O O . GLN B 1 325 ? 53.073 -61.515 -24.617 1.00 21.86 497 GLN B O 1
ATOM 5415 N N . LEU B 1 326 ? 52.755 -62.559 -22.637 1.00 20.54 498 LEU B N 1
ATOM 5416 C CA . LEU B 1 326 ? 51.306 -62.495 -22.618 1.00 19.10 498 LEU B CA 1
ATOM 5417 C C . LEU B 1 326 ? 50.810 -61.879 -21.322 1.00 23.10 498 LEU B C 1
ATOM 5418 O O . LEU B 1 326 ? 50.173 -62.552 -20.521 1.00 25.34 498 LEU B O 1
ATOM 5423 N N . PRO B 1 327 ? 51.105 -60.588 -21.105 1.00 22.11 499 PRO B N 1
ATOM 5424 C CA . PRO B 1 327 ? 50.558 -59.901 -19.926 1.00 23.48 499 PRO B CA 1
ATOM 5425 C C . PRO B 1 327 ? 49.035 -59.809 -19.926 1.00 23.22 499 PRO B C 1
ATOM 5426 O O . PRO B 1 327 ? 48.435 -59.919 -20.989 1.00 23.35 499 PRO B O 1
ATOM 5430 N N . VAL B 1 328 ? 48.394 -59.665 -18.767 1.00 23.76 500 VAL B N 1
ATOM 5431 C CA . VAL B 1 328 ? 46.968 -59.460 -18.730 1.00 24.90 500 VAL B CA 1
ATOM 5432 C C . VAL B 1 328 ? 46.526 -58.220 -19.501 1.00 25.94 500 VAL B C 1
ATOM 5433 O O . VAL B 1 328 ? 45.511 -58.266 -20.138 1.00 26.07 500 VAL B O 1
ATOM 5437 N N . ASN B 1 329 ? 47.267 -57.121 -19.402 1.00 24.00 501 ASN B N 1
ATOM 5438 C CA . ASN B 1 329 ? 46.903 -55.849 -20.049 1.00 22.78 501 ASN B CA 1
ATOM 5439 C C . ASN B 1 329 ? 47.332 -55.836 -21.539 1.00 24.36 501 ASN B C 1
ATOM 5440 O O . ASN B 1 329 ? 48.534 -55.915 -21.841 1.00 23.15 501 ASN B O 1
ATOM 5445 N N . PRO B 1 330 ? 46.379 -55.778 -22.452 1.00 23.28 502 PRO B N 1
ATOM 5446 C CA . PRO B 1 330 ? 46.754 -55.747 -23.882 1.00 22.38 502 PRO B CA 1
ATOM 5447 C C . PRO B 1 330 ? 47.629 -54.538 -24.244 1.00 25.03 502 PRO B C 1
ATOM 5448 O O . PRO B 1 330 ? 48.420 -54.650 -25.168 1.00 23.07 502 PRO B O 1
ATOM 5452 N N . GLU B 1 331 ? 47.470 -53.393 -23.564 1.00 25.05 503 GLU B N 1
ATOM 5453 C CA . GLU B 1 331 ? 48.311 -52.227 -23.881 1.00 27.64 503 GLU B CA 1
ATOM 5454 C C . GLU B 1 331 ? 49.788 -52.528 -23.601 1.00 27.90 503 GLU B C 1
ATOM 5455 O O . GLU B 1 331 ? 50.650 -52.096 -24.331 1.00 26.33 503 GLU B O 1
ATOM 5461 N N . GLU B 1 332 ? 50.043 -53.324 -22.574 1.00 26.03 504 GLU B N 1
ATOM 5462 C CA . GLU B 1 332 ? 51.375 -53.793 -22.243 1.00 27.13 504 GLU B CA 1
ATOM 5463 C C . GLU B 1 332 ? 51.904 -54.740 -23.310 1.00 22.79 504 GLU B C 1
ATOM 5464 O O . GLU B 1 332 ? 53.077 -54.673 -23.667 1.00 24.65 504 GLU B O 1
ATOM 5470 N N . TRP B 1 333 ? 51.045 -55.627 -23.825 1.00 21.65 505 TRP B N 1
ATOM 5471 C CA . TRP B 1 333 ? 51.460 -56.479 -24.901 1.00 19.24 505 TRP B CA 1
ATOM 5472 C C . TRP B 1 333 ? 51.935 -55.649 -26.072 1.00 22.72 505 TRP B C 1
ATOM 5473 O O . TRP B 1 333 ? 53.023 -55.914 -26.635 1.00 22.05 505 TRP B O 1
ATOM 5484 N N . LEU B 1 334 ? 51.130 -54.659 -26.479 1.00 21.95 506 LEU B N 1
ATOM 5485 C CA . LEU B 1 334 ? 51.487 -53.868 -27.620 1.00 23.11 506 LEU B CA 1
ATOM 5486 C C . LEU B 1 334 ? 52.707 -53.031 -27.363 1.00 23.10 506 LEU B C 1
ATOM 5487 O O . LEU B 1 334 ? 53.563 -52.908 -28.234 1.00 25.35 506 LEU B O 1
ATOM 5492 N N . GLU B 1 335 ? 52.828 -52.437 -26.187 1.00 25.92 507 GLU B N 1
ATOM 5493 C CA . GLU B 1 335 ? 54.004 -51.644 -25.894 1.00 26.66 507 GLU B CA 1
ATOM 5494 C C . GLU B 1 335 ? 55.328 -52.451 -25.965 1.00 27.37 507 GLU B C 1
ATOM 5495 O O . GLU B 1 335 ? 56.358 -51.882 -26.299 1.00 27.67 507 GLU B O 1
ATOM 5501 N N . GLY B 1 336 ? 55.274 -53.760 -25.698 1.00 24.92 508 GLY B N 1
ATOM 5502 C CA . GLY B 1 336 ? 56.418 -54.633 -25.806 1.00 26.66 508 GLY B CA 1
ATOM 5503 C C . GLY B 1 336 ? 56.568 -55.359 -27.138 1.00 25.17 508 GLY B C 1
ATOM 5504 O O . GLY B 1 336 ? 57.489 -56.142 -27.342 1.00 25.29 508 GLY B O 1
ATOM 5505 N N . ALA B 1 337 ? 55.695 -55.073 -28.086 1.00 22.50 509 ALA B N 1
ATOM 5506 C CA . ALA B 1 337 ? 55.713 -55.801 -29.365 1.00 22.26 509 ALA B CA 1
ATOM 5507 C C . ALA B 1 337 ? 56.716 -55.319 -30.386 1.00 22.70 509 ALA B C 1
ATOM 5508 O O . ALA B 1 337 ? 57.112 -54.172 -30.382 1.00 26.27 509 ALA B O 1
ATOM 5510 N N . GLN B 1 338 ? 57.097 -56.221 -31.256 1.00 22.86 510 GLN B N 1
ATOM 5511 C CA . GLN B 1 338 ? 57.963 -55.922 -32.371 1.00 23.58 510 GLN B CA 1
ATOM 5512 C C . GLN B 1 338 ? 57.135 -55.917 -33.674 1.00 18.92 510 GLN B C 1
ATOM 5513 O O . GLN B 1 338 ? 56.390 -56.850 -33.933 1.00 19.63 510 GLN B O 1
ATOM 5519 N N . SER B 1 339 ? 57.296 -54.886 -34.490 1.00 19.97 511 SER B N 1
ATOM 5520 C CA . SER B 1 339 ? 56.640 -54.809 -35.788 1.00 19.46 511 SER B CA 1
ATOM 5521 C C . SER B 1 339 ? 57.467 -55.546 -36.835 1.00 17.78 511 SER B C 1
ATOM 5522 O O . SER B 1 339 ? 58.729 -55.468 -36.847 1.00 21.92 511 SER B O 1
ATOM 5525 N N . HIS B 1 340 ? 56.780 -56.210 -37.737 1.00 17.49 512 HIS B N 1
ATOM 5526 C CA . HIS B 1 340 ? 57.398 -56.898 -38.882 1.00 16.88 512 HIS B CA 1
ATOM 5527 C C . HIS B 1 340 ? 56.638 -56.524 -40.147 1.00 18.27 512 HIS B C 1
ATOM 5528 O O . HIS B 1 340 ? 55.418 -56.546 -40.148 1.00 17.94 512 HIS B O 1
ATOM 5535 N N . PRO B 1 341 ? 57.377 -56.244 -41.209 1.00 18.01 513 PRO B N 1
ATOM 5536 C CA . PRO B 1 341 ? 56.675 -55.879 -42.440 1.00 20.20 513 PRO B CA 1
ATOM 5537 C C . PRO B 1 341 ? 55.909 -57.027 -43.039 1.00 16.57 513 PRO B C 1
ATOM 5538 O O . PRO B 1 341 ? 56.352 -58.206 -42.979 1.00 17.35 513 PRO B O 1
ATOM 5542 N N . GLY B 1 342 ? 54.816 -56.679 -43.680 1.00 17.19 514 GLY B N 1
ATOM 5543 C CA . GLY B 1 342 ? 54.026 -57.582 -44.477 1.00 15.79 514 GLY B CA 1
ATOM 5544 C C . GLY B 1 342 ? 52.965 -58.377 -43.769 1.00 14.22 514 GLY B C 1
ATOM 5545 O O . GLY B 1 342 ? 52.411 -57.944 -42.754 1.00 15.66 514 GLY B O 1
ATOM 5546 N N . SER B 1 343 ? 52.641 -59.493 -44.366 1.00 14.47 515 SER B N 1
ATOM 5547 C CA . SER B 1 343 ? 51.528 -60.321 -43.972 1.00 13.29 515 SER B CA 1
ATOM 5548 C C . SER B 1 343 ? 51.751 -61.261 -42.816 1.00 12.63 515 SER B C 1
ATOM 5549 O O . SER B 1 343 ? 52.705 -62.049 -42.831 1.00 14.39 515 SER B O 1
ATOM 5552 N N . TRP B 1 344 ? 50.843 -61.227 -41.848 1.00 13.71 516 TRP B N 1
ATOM 5553 C CA . TRP B 1 344 ? 50.889 -62.138 -40.705 1.00 12.78 516 TRP B CA 1
ATOM 5554 C C . TRP B 1 344 ? 50.788 -63.632 -41.141 1.00 12.57 516 TRP B C 1
ATOM 5555 O O . TRP B 1 344 ? 51.121 -64.520 -40.361 1.00 12.21 516 TRP B O 1
ATOM 5566 N N . TRP B 1 345 ? 50.275 -63.883 -42.347 1.00 11.73 517 TRP B N 1
ATOM 5567 C CA . TRP B 1 345 ? 50.193 -65.262 -42.844 1.00 12.25 517 TRP B CA 1
ATOM 5568 C C . TRP B 1 345 ? 51.565 -65.927 -42.797 1.00 12.90 517 TRP B C 1
ATOM 5569 O O . TRP B 1 345 ? 51.672 -67.124 -42.598 1.00 12.80 517 TRP B O 1
ATOM 5580 N N . LYS B 1 346 ? 52.620 -65.132 -43.000 1.00 12.98 518 LYS B N 1
ATOM 5581 C CA . LYS B 1 346 ? 53.993 -65.647 -42.979 1.00 13.68 518 LYS B CA 1
ATOM 5582 C C . LYS B 1 346 ? 54.335 -66.179 -41.581 1.00 11.22 518 LYS B C 1
ATOM 5583 O O . LYS B 1 346 ? 54.996 -67.235 -41.434 1.00 13.32 518 LYS B O 1
ATOM 5589 N N . ASP B 1 347 ? 53.942 -65.441 -40.577 1.00 11.86 519 ASP B N 1
ATOM 5590 C CA . ASP B 1 347 ? 54.166 -65.820 -39.210 1.00 12.15 519 ASP B CA 1
ATOM 5591 C C . ASP B 1 347 ? 53.370 -67.073 -38.844 1.00 14.05 519 ASP B C 1
ATOM 5592 O O . ASP B 1 347 ? 53.892 -68.024 -38.239 1.00 14.30 519 ASP B O 1
ATOM 5597 N N . TRP B 1 348 ? 52.103 -67.135 -39.248 1.00 13.09 520 TRP B N 1
ATOM 5598 C CA . TRP B 1 348 ? 51.284 -68.274 -38.982 1.00 12.97 520 TRP B CA 1
ATOM 5599 C C . TRP B 1 348 ? 51.887 -69.527 -39.641 1.00 13.37 520 TRP B C 1
ATOM 5600 O O . TRP B 1 348 ? 51.975 -70.592 -39.021 1.00 13.04 520 TRP B O 1
ATOM 5611 N N . ASP B 1 349 ? 52.294 -69.403 -40.883 1.00 12.68 521 ASP B N 1
ATOM 5612 C CA . ASP B 1 349 ? 52.974 -70.480 -41.635 1.00 13.11 521 ASP B CA 1
ATOM 5613 C C . ASP B 1 349 ? 54.184 -70.961 -40.823 1.00 13.60 521 ASP B C 1
ATOM 5614 O O . ASP B 1 349 ? 54.363 -72.159 -40.661 1.00 14.41 521 ASP B O 1
ATOM 5619 N N . ALA B 1 350 ? 55.014 -70.055 -40.332 1.00 13.21 522 ALA B N 1
ATOM 5620 C CA . ALA B 1 350 ? 56.218 -70.449 -39.589 1.00 13.31 522 ALA B CA 1
ATOM 5621 C C . ALA B 1 350 ? 55.833 -71.174 -38.307 1.00 13.09 522 ALA B C 1
ATOM 5622 O O . ALA B 1 350 ? 56.581 -72.044 -37.851 1.00 15.83 522 ALA B O 1
ATOM 5624 N N . TRP B 1 351 ? 54.701 -70.829 -37.695 1.00 12.73 523 TRP B N 1
ATOM 5625 C CA . TRP B 1 351 ? 54.247 -71.500 -36.463 1.00 13.36 523 TRP B CA 1
ATOM 5626 C C . TRP B 1 351 ? 53.673 -72.871 -36.768 1.00 14.13 523 TRP B C 1
ATOM 5627 O O . TRP B 1 351 ? 53.817 -73.827 -36.012 1.00 14.13 523 TRP B O 1
ATOM 5638 N N . LEU B 1 352 ? 52.950 -72.954 -37.875 1.00 12.61 524 LEU B N 1
ATOM 5639 C CA . LEU B 1 352 ? 52.221 -74.156 -38.283 1.00 12.36 524 LEU B CA 1
ATOM 5640 C C . LEU B 1 352 ? 53.135 -75.233 -38.852 1.00 13.73 524 LEU B C 1
ATOM 5641 O O . LEU B 1 352 ? 52.954 -76.417 -38.589 1.00 12.77 524 LEU B O 1
ATOM 5646 N N . ALA B 1 353 ? 54.116 -74.828 -39.661 1.00 12.64 525 ALA B N 1
ATOM 5647 C CA . ALA B 1 353 ? 54.877 -75.792 -40.425 1.00 14.17 525 ALA B CA 1
ATOM 5648 C C . ALA B 1 353 ? 55.586 -76.849 -39.550 1.00 14.46 525 ALA B C 1
ATOM 5649 O O . ALA B 1 353 ? 55.519 -78.027 -39.879 1.00 14.74 525 ALA B O 1
ATOM 5651 N N . PRO B 1 354 ? 56.212 -76.464 -38.430 1.00 14.71 526 PRO B N 1
ATOM 5652 C CA . PRO B 1 354 ? 56.841 -77.492 -37.588 1.00 15.10 526 PRO B CA 1
ATOM 5653 C C . PRO B 1 354 ? 55.882 -78.468 -36.929 1.00 13.99 526 PRO B C 1
ATOM 5654 O O . PRO B 1 354 ? 56.294 -79.511 -36.404 1.00 17.16 526 PRO B O 1
ATOM 5658 N N . GLN B 1 355 ? 54.593 -78.112 -36.957 1.00 13.42 527 GLN B N 1
ATOM 5659 C CA . GLN B 1 355 ? 53.537 -78.937 -36.390 1.00 13.18 527 GLN B CA 1
ATOM 5660 C C . GLN B 1 355 ? 52.817 -79.743 -37.478 1.00 13.45 527 GLN B C 1
ATOM 5661 O O . GLN B 1 355 ? 51.783 -80.392 -37.199 1.00 13.71 527 GLN B O 1
ATOM 5667 N N . SER B 1 356 ? 53.359 -79.711 -38.704 1.00 12.33 528 SER B N 1
ATOM 5668 C CA . SER B 1 356 ? 52.649 -80.262 -39.847 1.00 13.26 528 SER B CA 1
ATOM 5669 C C . SER B 1 356 ? 53.285 -81.525 -40.443 1.00 14.58 528 SER B C 1
ATOM 5670 O O . SER B 1 356 ? 52.970 -81.925 -41.544 1.00 14.22 528 SER B O 1
ATOM 5673 N N . GLY B 1 357 ? 54.170 -82.163 -39.666 1.00 16.07 529 GLY B N 1
ATOM 5674 C CA . GLY B 1 357 ? 54.758 -83.393 -40.103 1.00 17.73 529 GLY B CA 1
ATOM 5675 C C . GLY B 1 357 ? 55.841 -83.257 -41.167 1.00 19.32 529 GLY B C 1
ATOM 5676 O O . GLY B 1 357 ? 56.287 -82.159 -41.494 1.00 20.27 529 GLY B O 1
ATOM 5677 N N . LYS B 1 358 ? 56.230 -84.391 -41.733 1.00 18.13 530 LYS B N 1
ATOM 5678 C CA . LYS B 1 358 ? 57.280 -84.449 -42.731 1.00 19.15 530 LYS B CA 1
ATOM 5679 C C . LYS B 1 358 ? 56.698 -84.151 -44.093 1.00 16.45 530 LYS B C 1
ATOM 5680 O O . LYS B 1 358 ? 55.505 -84.217 -44.286 1.00 19.98 530 LYS B O 1
ATOM 5686 N N . GLN B 1 359 ? 57.552 -83.952 -45.096 1.00 18.73 531 GLN B N 1
ATOM 5687 C CA . GLN B 1 359 ? 57.091 -83.798 -46.463 1.00 17.15 531 GLN B CA 1
ATOM 5688 C C . GLN B 1 359 ? 56.835 -85.203 -47.054 1.00 17.45 531 GLN B C 1
ATOM 5689 O O . GLN B 1 359 ? 57.619 -86.142 -46.840 1.00 21.90 531 GLN B O 1
ATOM 5695 N N . VAL B 1 360 ? 55.753 -85.299 -47.798 1.00 17.83 532 VAL B N 1
ATOM 5696 C CA . VAL B 1 360 ? 55.395 -86.501 -48.531 1.00 18.91 532 VAL B CA 1
ATOM 5697 C C . VAL B 1 360 ? 55.006 -86.065 -49.956 1.00 17.58 532 VAL B C 1
ATOM 5698 O O . VAL B 1 360 ? 54.677 -84.907 -50.196 1.00 17.38 532 VAL B O 1
ATOM 5702 N N . PRO B 1 361 ? 55.035 -87.005 -50.914 1.00 17.15 533 PRO B N 1
ATOM 5703 C CA . PRO B 1 361 ? 54.572 -86.645 -52.252 1.00 17.92 533 PRO B CA 1
ATOM 5704 C C . PRO B 1 361 ? 53.136 -86.151 -52.223 1.00 17.70 533 PRO B C 1
ATOM 5705 O O . PRO B 1 361 ? 52.296 -86.692 -51.465 1.00 19.89 533 PRO B O 1
ATOM 5709 N N . ALA B 1 362 ? 52.814 -85.158 -53.038 1.00 17.99 534 ALA B N 1
ATOM 5710 C CA . ALA B 1 362 ? 51.438 -84.687 -53.179 1.00 16.73 534 ALA B CA 1
ATOM 5711 C C . ALA B 1 362 ? 50.519 -85.840 -53.605 1.00 19.39 534 ALA B C 1
ATOM 5712 O O . ALA B 1 362 ? 50.901 -86.631 -54.460 1.00 23.66 534 ALA B O 1
ATOM 5714 N N . PRO B 1 363 ? 49.346 -85.959 -52.969 1.00 18.82 535 PRO B N 1
ATOM 5715 C CA . PRO B 1 363 ? 48.374 -86.954 -53.426 1.00 20.16 535 PRO B CA 1
ATOM 5716 C C . PRO B 1 363 ? 48.016 -86.729 -54.876 1.00 22.01 535 PRO B C 1
ATOM 5717 O O . PRO B 1 363 ? 47.878 -85.596 -55.289 1.00 24.56 535 PRO B O 1
ATOM 5721 N N . LYS B 1 364 ? 47.837 -87.786 -55.621 1.00 24.04 536 LYS B N 1
ATOM 5722 C CA . LYS B 1 364 ? 47.562 -87.688 -57.037 1.00 25.46 536 LYS B CA 1
ATOM 5723 C C . LYS B 1 364 ? 46.073 -87.616 -57.344 1.00 24.57 536 LYS B C 1
ATOM 5724 O O . LYS B 1 364 ? 45.699 -87.308 -58.478 1.00 31.13 536 LYS B O 1
ATOM 5730 N N . MET B 1 365 ? 45.230 -87.915 -56.359 1.00 21.95 537 MET B N 1
ATOM 5731 C CA . MET B 1 365 ? 43.800 -87.914 -56.558 1.00 23.72 537 MET B CA 1
ATOM 5732 C C . MET B 1 365 ? 43.162 -87.109 -55.421 1.00 20.73 537 MET B C 1
ATOM 5733 O O . MET B 1 365 ? 43.739 -86.997 -54.342 1.00 21.48 537 MET B O 1
ATOM 5738 N N . LEU B 1 366 ? 41.993 -86.545 -55.667 1.00 19.85 538 LEU B N 1
ATOM 5739 C CA . LEU B 1 366 ? 41.195 -85.911 -54.618 1.00 17.85 538 LEU B CA 1
ATOM 5740 C C . LEU B 1 366 ? 40.287 -86.981 -54.033 1.00 17.54 538 LEU B C 1
ATOM 5741 O O . LEU B 1 366 ? 39.913 -87.914 -54.731 1.00 19.65 538 LEU B O 1
ATOM 5746 N N . GLY B 1 367 ? 39.950 -86.859 -52.768 1.00 18.00 539 GLY B N 1
ATOM 5747 C CA . GLY B 1 367 ? 39.137 -87.802 -52.092 1.00 18.01 539 GLY B CA 1
ATOM 5748 C C . GLY B 1 367 ? 39.806 -89.171 -51.952 1.00 18.30 539 GLY B C 1
ATOM 5749 O O . GLY B 1 367 ? 41.042 -89.284 -51.898 1.00 18.93 539 GLY B O 1
ATOM 5750 N N . SER B 1 368 ? 38.971 -90.207 -52.033 1.00 18.41 540 SER B N 1
ATOM 5751 C CA . SER B 1 368 ? 39.417 -91.584 -51.895 1.00 21.62 540 SER B CA 1
ATOM 5752 C C . SER B 1 368 ? 38.342 -92.472 -52.521 1.00 20.50 540 SER B C 1
ATOM 5753 O O . SER B 1 368 ? 37.314 -91.994 -53.005 1.00 21.35 540 SER B O 1
ATOM 5756 N N . LYS B 1 369 ? 38.589 -93.794 -52.552 1.00 21.93 541 LYS B N 1
ATOM 5757 C CA . LYS B 1 369 ? 37.612 -94.695 -53.063 1.00 21.98 541 LYS B CA 1
ATOM 5758 C C . LYS B 1 369 ? 36.304 -94.562 -52.300 1.00 25.91 541 LYS B C 1
ATOM 5759 O O . LYS B 1 369 ? 35.210 -94.548 -52.902 1.00 24.84 541 LYS B O 1
ATOM 5765 N N . GLU B 1 370 ? 36.403 -94.428 -50.979 1.00 22.32 542 GLU B N 1
ATOM 5766 C CA . GLU B 1 370 ? 35.214 -94.355 -50.109 1.00 21.73 542 GLU B CA 1
ATOM 5767 C C . GLU B 1 370 ? 34.556 -92.982 -50.162 1.00 22.17 542 GLU B C 1
ATOM 5768 O O . GLU B 1 370 ? 33.380 -92.870 -49.858 1.00 23.73 542 GLU B O 1
ATOM 5774 N N . PHE B 1 371 ? 35.357 -91.952 -50.458 1.00 20.99 543 PHE B N 1
ATOM 5775 C CA . PHE B 1 371 ? 34.921 -90.564 -50.587 1.00 18.22 543 PHE B CA 1
ATOM 5776 C C . PHE B 1 371 ? 35.299 -90.016 -51.936 1.00 18.29 543 PHE B C 1
ATOM 5777 O O . PHE B 1 371 ? 36.204 -89.196 -52.063 1.00 18.18 543 PHE B O 1
ATOM 5785 N N . PRO B 1 372 ? 34.572 -90.449 -52.957 1.00 20.76 544 PRO B N 1
ATOM 5786 C CA . PRO B 1 372 ? 34.912 -89.942 -54.268 1.00 20.12 544 PRO B CA 1
ATOM 5787 C C . PRO B 1 372 ? 34.599 -88.448 -54.423 1.00 19.07 544 PRO B C 1
ATOM 5788 O O . PRO B 1 372 ? 33.678 -87.985 -53.812 1.00 21.12 544 PRO B O 1
ATOM 5792 N N . PRO B 1 373 ? 35.322 -87.748 -55.321 1.00 18.87 545 PRO B N 1
ATOM 5793 C CA . PRO B 1 373 ? 34.948 -86.389 -55.623 1.00 19.94 545 PRO B CA 1
ATOM 5794 C C . PRO B 1 373 ? 33.494 -86.327 -56.106 1.00 19.63 545 PRO B C 1
ATOM 5795 O O . PRO B 1 373 ? 33.092 -87.135 -56.991 1.00 22.41 545 PRO B O 1
ATOM 5799 N N . LEU B 1 374 ? 32.732 -85.379 -55.544 1.00 17.94 546 LEU B N 1
ATOM 5800 C CA . LEU B 1 374 ? 31.309 -85.223 -55.799 1.00 18.56 546 LEU B CA 1
ATOM 5801 C C . LEU B 1 374 ? 31.016 -84.135 -56.867 1.00 19.99 546 LEU B C 1
ATOM 5802 O O . LEU B 1 374 ? 30.067 -84.282 -57.622 1.00 24.85 546 LEU B O 1
ATOM 5807 N N . GLN B 1 375 ? 31.736 -83.005 -56.814 1.00 18.63 547 GLN B N 1
ATOM 5808 C CA . GLN B 1 375 ? 31.631 -81.940 -57.823 1.00 20.02 547 GLN B CA 1
ATOM 5809 C C . GLN B 1 375 ? 32.784 -81.019 -57.590 1.00 18.89 547 GLN B C 1
ATOM 5810 O O . GLN B 1 375 ? 33.335 -80.934 -56.463 1.00 19.71 547 GLN B O 1
ATOM 5816 N N . PRO B 1 376 ? 33.136 -80.234 -58.605 1.00 19.00 548 PRO B N 1
ATOM 5817 C CA . PRO B 1 376 ? 34.232 -79.302 -58.403 1.00 20.94 548 PRO B CA 1
ATOM 5818 C C . PRO B 1 376 ? 33.943 -78.260 -57.328 1.00 19.06 548 PRO B C 1
ATOM 5819 O O . PRO B 1 376 ? 32.816 -77.807 -57.150 1.00 20.60 548 PRO B O 1
ATOM 5823 N N . ALA B 1 377 ? 34.996 -77.812 -56.655 1.00 18.95 549 ALA B N 1
ATOM 5824 C CA . ALA B 1 377 ? 34.940 -76.636 -55.824 1.00 20.21 549 ALA B CA 1
ATOM 5825 C C . ALA B 1 377 ? 34.530 -75.446 -56.703 1.00 19.55 549 ALA B C 1
ATOM 5826 O O . ALA B 1 377 ? 34.896 -75.394 -57.866 1.00 21.19 549 ALA B O 1
ATOM 5828 N N . PRO B 1 378 ? 33.745 -74.514 -56.158 1.00 19.70 550 PRO B N 1
ATOM 5829 C CA . PRO B 1 378 ? 33.447 -74.368 -54.748 1.00 18.97 550 PRO B CA 1
ATOM 5830 C C . PRO B 1 378 ? 32.182 -75.067 -54.235 1.00 19.97 550 PRO B C 1
ATOM 5831 O O . PRO B 1 378 ? 31.839 -74.912 -53.071 1.00 20.22 550 PRO B O 1
ATOM 5835 N N . GLY B 1 379 ? 31.561 -75.893 -55.060 1.00 22.06 551 GLY B N 1
ATOM 5836 C CA . GLY B 1 379 ? 30.468 -76.722 -54.604 1.00 18.58 551 GLY B CA 1
ATOM 5837 C C . GLY B 1 379 ? 29.127 -76.077 -54.751 1.00 20.86 551 GLY B C 1
ATOM 5838 O O . GLY B 1 379 ? 29.025 -75.058 -55.432 1.00 28.98 551 GLY B O 1
ATOM 5839 N N . SER B 1 380 ? 28.099 -76.745 -54.219 1.00 19.00 552 SER B N 1
ATOM 5840 C CA . SER B 1 380 ? 26.710 -76.307 -54.313 1.00 19.54 552 SER B CA 1
ATOM 5841 C C . SER B 1 380 ? 26.217 -75.475 -53.156 1.00 19.65 552 SER B C 1
ATOM 5842 O O . SER B 1 380 ? 25.390 -74.587 -53.358 1.00 20.79 552 SER B O 1
ATOM 5845 N N . TYR B 1 381 ? 26.689 -75.737 -51.924 1.00 16.72 553 TYR B N 1
ATOM 5846 C CA . TYR B 1 381 ? 26.133 -75.052 -50.768 1.00 17.00 553 TYR B CA 1
ATOM 5847 C C . TYR B 1 381 ? 26.459 -73.571 -50.838 1.00 16.88 553 TYR B C 1
ATOM 5848 O O . TYR B 1 381 ? 25.633 -72.730 -50.491 1.00 18.24 553 TYR B O 1
ATOM 5857 N N . VAL B 1 382 ? 27.666 -73.231 -51.298 1.00 16.16 554 VAL B N 1
ATOM 5858 C CA . VAL B 1 382 ? 28.085 -71.849 -51.373 1.00 15.86 554 VAL B CA 1
ATOM 5859 C C . VAL B 1 382 ? 27.286 -71.081 -52.410 1.00 18.34 554 VAL B C 1
ATOM 5860 O O . VAL B 1 382 ? 27.194 -69.848 -52.345 1.00 19.36 554 VAL B O 1
ATOM 5864 N N . LEU B 1 383 ? 26.752 -71.802 -53.401 1.00 19.43 555 LEU B N 1
ATOM 5865 C CA . LEU B 1 383 ? 25.965 -71.178 -54.460 1.00 20.56 555 LEU B CA 1
ATOM 5866 C C . LEU B 1 383 ? 24.501 -70.883 -54.105 1.00 20.12 555 LEU B C 1
ATOM 5867 O O . LEU B 1 383 ? 23.813 -70.211 -54.861 1.00 25.17 555 LEU B O 1
ATOM 5872 N N . ALA B 1 384 ? 24.052 -71.421 -52.967 1.00 21.82 556 ALA B N 1
ATOM 5873 C CA . ALA B 1 384 ? 22.659 -71.261 -52.532 1.00 21.11 556 ALA B CA 1
ATOM 5874 C C . ALA B 1 384 ? 22.424 -69.785 -52.205 1.00 23.47 556 ALA B C 1
ATOM 5875 O O . ALA B 1 384 ? 23.297 -69.103 -51.669 1.00 31.12 556 ALA B O 1
ATOM 5877 N N . LYS B 1 385 ? 21.231 -69.309 -52.491 1.00 23.87 557 LYS B N 1
ATOM 5878 C CA . LYS B 1 385 ? 20.872 -67.978 -52.137 1.00 26.70 557 LYS B CA 1
ATOM 5879 C C . LYS B 1 385 ? 19.917 -68.014 -50.953 1.00 24.45 557 LYS B C 1
ATOM 5880 O O . LYS B 1 385 ? 19.257 -69.022 -50.690 1.00 27.49 557 LYS B O 1
ATOM 5886 N N . ALA B 1 386 ? 19.914 -66.930 -50.188 1.00 24.14 558 ALA B N 1
ATOM 5887 C CA . ALA B 1 386 ? 19.074 -66.859 -49.022 1.00 24.95 558 ALA B CA 1
ATOM 5888 C C . ALA B 1 386 ? 17.586 -67.057 -49.382 1.00 26.47 558 ALA B C 1
ATOM 5889 O O . ALA B 1 386 ? 17.151 -66.767 -50.491 1.00 31.29 558 ALA B O 1
ATOM 5891 N N . MET B 1 387 ? 16.823 -67.520 -48.410 1.00 26.40 559 MET B N 1
ATOM 5892 C CA . MET B 1 387 ? 15.411 -67.780 -48.604 1.00 27.64 559 MET B CA 1
ATOM 5893 C C . MET B 1 387 ? 14.707 -66.480 -48.897 1.00 30.68 559 MET B C 1
ATOM 5894 O O . MET B 1 387 ? 15.198 -65.398 -48.493 1.00 31.64 559 MET B O 1
ATOM 5899 N N . PRO B 1 388 ? 13.551 -66.564 -49.579 1.00 34.99 560 PRO B N 1
ATOM 5900 C CA . PRO B 1 388 ? 12.822 -65.335 -49.805 1.00 37.03 560 PRO B CA 1
ATOM 5901 C C . PRO B 1 388 ? 12.250 -64.719 -48.530 1.00 47.08 560 PRO B C 1
ATOM 5902 O O . PRO B 1 388 ? 12.061 -65.404 -47.496 1.00 40.43 560 PRO B O 1
ATOM 5906 N N . PRO B 1 389 ? 11.949 -63.420 -48.605 1.00 47.44 561 PRO B N 1
ATOM 5907 C CA . PRO B 1 389 ? 11.340 -62.692 -47.483 1.00 45.03 561 PRO B CA 1
ATOM 5908 C C . PRO B 1 389 ? 10.049 -63.379 -46.968 1.00 45.31 561 PRO B C 1
ATOM 5909 O O . PRO B 1 389 ? 9.285 -63.931 -47.776 1.00 55.08 561 PRO B O 1
ATOM 5913 N N . VAL B 1 390 ? 9.819 -63.376 -45.651 1.00 49.23 562 VAL B N 1
ATOM 5914 C CA . VAL B 1 390 ? 8.577 -63.875 -45.010 1.00 50.33 562 VAL B CA 1
ATOM 5915 C C . VAL B 1 390 ? 8.254 -63.097 -43.729 1.00 56.25 562 VAL B C 1
ATOM 5916 O O . VAL B 1 390 ? 9.074 -62.207 -43.346 1.00 56.35 562 VAL B O 1
#

Foldseek 3Di:
DDDCCPQFQPQWFFQQDDDPWWTKTWGAAPDQKAQLAAEEEQEDPWFWRRLCTTHCLLHVQNVVSPLRHRYMYITTFFDDVVCQQPALLCCLVVNVVVNLVLCCVFSVDQEHAYEAEEVSLVSVLQSLQVCLVVVRHHYQEYEYELYFLQQPPQFPLLVVDDVVVLVVCVVVNVSGGKAFSVNCLVRQQFDDPVLQPVVCCSVVVRSPQTGMDISNHVSCCCVQCNPVVPSLPFQSDAHPNRGHQLCSREHEYEYEDEPAENRRHLLRRLQCVVSNNNYPAYWYKYFYDYDSCGRSFDPSVFAGKIWGDRDRDNDVVVRVVRIDIDGGHCSVVVCVVCSVVRHDMDGRDPAHGDPVRHGDGIPPDDSSVDGIDDDD/DDDCCPAFQVQWWFQQDDDPWWTKTWGAAPDQKAQLAAEEEQEDPQFWRRLCTTGCQLHVVNVVSPVRHGYMYTTTFFDDVVCQLPALLCCLVVNVVVNLVLVCVQSVDQEHAYEAEEVSLVSVLQSLQVCLVVVRHHHQEYEYELYFLQQPPQFPLLVVDDVVVLVVCVVVNVVGGKAFQVSSCSRAPQDDVVLQDDVVPSVSVVVRSQQGGMDISNHVSCCCVQCNPVVPSLDFQSDAHPNRGHQLCSREHEYEYEDEPAENRRHLLRRLQCVVSNNNYPAYWYKYFYDYDSCRRSFGVSVFAGWIWGDRDRDNDVVVRVVRIDIDGGHCVVVVCVVCSVVRHDMDGRDPAHGDPVRHGDGIPPDDSSVDGIDDDD

Radius of gyration: 28.36 Å; Cα contacts (8 Å, |Δi|>4): 1773; chains: 2; bounding box: 56×89×48 Å

Secondary structure (DSSP, 8-state):
---BTTTBS---EEEEEE-SSEEEEEEPP-SSEEESS-EEEE--SSS-GGGGSSSTTT-HHHHHHHTT--EEEEEEPPP-GGGTT--HHHIIIIIIIHHHHHHHHHH--S-EEEEEETHHHHHHHHHHHHHHHHT---EEEEEEES--S--S---GGGGT--HHHHHHHHHTGGG--EE-HHHHHHHH----GGGS----HHHHHHHH----EEHHHHHHIIIIIIIT-GGGSTTSSEETTEE--GGG--S-EEEEEETT-SSS-HHHHHHTGGG-TT-S-EEEEEESS-HHHHHS--TTT--SEEEE-S---SSHHHHHHT-EEEES-THHHHHHHHGGGS--EEEPPSSSS-SSS---EETT-SGGGPPPPPP-/---BTTTBS---EEEEEE-SSEEEEEEPP-SSEEESS-EEEE--SSS-GGGGSSSGGG-HHHHHHHTT--EEEEEEPPP-GGGTT--HHHIIIIIIIHHHHHHHHHH--S-EEEEEETHHHHHHHHHHHHHHHHT---EEEEEEES--SS-S--GGGGGG--HHHHHHHHHTGGG--EE-HHHHHHH-----GGGG----TTHHHHHHHHS---EEHHHHHHIIIIIIIT-GGGSTTSSEETTEE--GGG--S-EEEEEETT-SSS-HHHHHHGGGG-TT-S-EEEEEESS-HHHHHS--TTT--SEEEE-S---SSHHHHHHT-EEEES-THHHHHHHHGGGS--EEEPPSSSS-SSS---EETT-SGGG--PPPP-

Nearest PDB structures (foldseek):
  5xav-assembly1_B  TM=1.003E+00  e=4.608E-92  Chromobacterium sp. USM2
  5xav-assembly1_A  TM=9.980E-01  e=4.269E-88  Chromobacterium sp. USM2
  6k3c-assembly1_A  TM=9.810E-01  e=4.967E-75  Chromobacterium sp. USM2
  5t6o-assembly1_A  TM=8.914E-01  e=1.289E-52  Cupriavidus necator
  5hz2-assembly1_A  TM=8.851E-01  e=2.603E-52  Cupriavidus necator H16

Solvent-accessible surface area: 28236 Å² total; per-residue (Å²): 159,39,102,22,20,156,62,0,1,46,9,84,8,36,0,1,38,92,20,92,0,0,0,0,0,13,10,49,39,93,41,159,111,4,31,41,42,0,1,0,0,1,0,12,5,16,17,14,7,0,5,1,2,4,50,61,81,37,1,0,0,76,17,0,6,28,77,5,4,39,2,1,0,0,1,22,44,8,0,48,78,130,0,82,71,35,47,3,66,24,2,0,68,82,0,0,9,17,0,0,67,2,0,44,84,19,10,148,36,96,15,0,1,1,0,0,2,24,17,0,0,9,0,0,0,0,0,9,4,0,4,68,59,106,66,68,109,15,6,33,0,0,0,0,0,0,3,9,2,11,4,61,93,14,8,18,19,61,98,42,30,81,98,76,70,4,45,54,32,60,93,124,58,101,68,12,16,51,4,50,4,149,56,5,21,126,39,27,23,13,1,24,10,85,8,5,89,151,78,16,80,7,14,0,68,6,16,54,22,28,10,3,2,0,12,7,0,3,2,46,3,14,37,38,1,45,58,78,18,3,4,55,71,86,38,55,9,79,3,17,67,13,83,1,26,4,41,113,2,83,12,31,0,0,1,0,0,0,85,42,1,20,43,14,8,35,46,6,1,7,26,0,4,94,61,0,86,35,20,93,55,81,48,1,0,0,1,15,21,13,5,5,12,1,0,13,9,18,36,66,110,55,119,104,35,20,39,17,24,142,131,42,28,118,75,34,86,98,0,24,135,55,23,109,51,56,113,2,0,2,1,68,16,0,21,70,40,1,30,111,37,1,47,141,104,25,100,16,34,187,120,30,6,28,205,107,33,66,64,86,50,90,16,13,3,46,30,3,91,40,182,39,70,102,139,191,155,39,103,14,21,156,69,1,1,46,9,88,9,40,0,1,40,94,18,56,0,0,0,0,0,13,10,49,37,93,43,158,112,4,34,42,42,0,1,1,0,1,0,5,5,16,26,10,6,0,2,0,2,4,36,64,81,23,1,0,0,75,17,0,4,30,76,5,4,39,2,2,0,0,1,26,47,7,0,49,79,124,0,81,73,29,49,2,68,24,1,0,69,84,0,0,11,17,0,0,67,3,1,44,103,20,10,148,35,96,16,0,1,1,0,0,0,24,11,0,0,6,0,0,0,0,0,9,4,0,5,70,58,107,67,70,109,16,6,33,0,0,0,0,0,0,4,9,1,10,4,63,97,14,6,11,11,59,95,31,28,81,93,75,72,4,40,61,39,62,73,145,59,104,68,13,16,54,3,51,8,152,26,6,27,88,16,28,27,15,2,26,6,73,32,0,64,51,151,106,72,2,47,11,20,4,67,2,25,70,8,32,10,3,4,0,21,8,0,2,2,43,2,8,36,40,1,36,62,79,18,3,2,55,66,92,36,54,9,79,2,17,67,12,83,2,25,5,38,112,2,82,10,33,0,0,2,0,0,0,88,70,1,33,41,10,10,24,43,8,0,7,26,0,4,85,63,0,85,33,21,92,54,82,49,1,0,0,1,15,25,16,8,10,31,1,0,12,9,12,36,70,104,56,132,128,33,20,38,11,18,122,124,45,26,114,78,28,91,100,0,28,150,52,24,110,53,59,112,0,0,2,0,69,18,0,23,69,40,0,29,110,39,0,47,143,105,24,107,18,43,201,151,31,11,28,187,122,37,68,63,83,50,91,18,10,2,46,29,3,88,42,122,39,74,96,136,193

Sequence (754 aa):
PFQIGKNLVVTPGEVVFRNELIELIQYTPTTEKVHEKPLLFVPPCINKYYLMDLQPDNSMVRHFVGQGYRVFLVSWRSAVPEMKNFTWETYIEKGVFAAAEAVQKITKQPTMNALGFCVGGVILTTALCVAQAKGLKYFDSATFMTSLIDHAEPGEISFFIDEALVASREAKMAAGGIISGKEIGRTFASLRANDLVWAPFDLLYWNNDAVDLPLPMHTFMLRQFYINNALITPGAITLCGVPIDISKIDIPVYMFAAREDHIVLWSSAYSGLKYLSGTPSRRFVLGASGHIAGSINPVTKDKRNYWTNEQLPVNPEEWLEGAQSHPGSWWKDWDAWLAPQSGKQVPAPKMLGSKEFPPLQPAPGSYVLAKAMPPVPFQIGKNLVVTPGEVVFRNELIELIQYTPTTEKVHEKPLLFVPPCINKYYLMDLQPDNSMVRHFVGQGYRVFLVSWRSAVPEMKNFTWETYIEKGVFAAAEAVQKITKQPTMNALGFCVGGVILTTALCVAQAKGLKYFDSATFMTSLIDHAEPGEISFFIDEALVASREAKMAAGGIISGKEIGRTFASLRANDLVWNPAPFDLLYWNNDAVDLPLPMHTFMLRQFYINNALITPGAITLCGVPIDISKIDIPVYMFAAREDHIVLWSSAYSGLKYLSGTPSRRFVLGASGHIAGSINPVTKDKRNYWTNEQLPVNPEEWLEGAQSHPGSWWKDWDAWLAPQSGKQVPAPKMLGSKEFPPLQPAPGSYVLAKAMPPV